Protein AF-0000000085089337 (afdb_homodimer)

Sequence (900 aa):
MNHPANLQSLSSTVGLKVTELSNLLKTAGLPEPSFAERSYDDFAHETTSSADNAIRQVRNDLIDAAKDIIRLAMGPIDQILSLAWSASDTANINIINTFSIAQKVPSGSSISAEDLSAATGLPLDELTRAVRYAITNGIFTENTPGLFAHSAASAALARNKHLRDICDFNTDFLAAIQIKLAEALKARASGASDAPHAAFNVAYRTEDDLFQHFHKDADLNAKYHGYLAGRVNTPLWSVDRLITAWDWSALGDATVVDCGGSSGHTCVALAPICPQTKFIVQDMSADAMELGRENVAFLSSSDSSSPYHDLTSRITFATHNFFTEQKTLADVYIFRHILHDWDDRNSVKIIKSLVPALEKKSAQNNGRHPRVLISEGIVPPSPEKRRGTVTEKMIRIEDSIMLAAHNARERNVQDFIAIFQTADSRFSFIGETSGAKEGAFQSLLEFKFAMNHPANLQSLSSTVGLKVTELSNLLKTAGLPEPSFAERSYDDFAHETTSSADNAIRQVRNDLIDAAKDIIRLAMGPIDQILSLAWSASDTANINIINTFSIAQKVPSGSSISAEDLSAATGLPLDELTRAVRYAITNGIFTENTPGLFAHSAASAALARNKHLRDICDFNTDFLAAIQIKLAEALKARASGASDAPHAAFNVAYRTEDDLFQHFHKDADLNAKYHGYLAGRVNTPLWSVDRLITAWDWSALGDATVVDCGGSSGHTCVALAPICPQTKFIVQDMSADAMELGRENVAFLSSSDSSSPYHDLTSRITFATHNFFTEQKTLADVYIFRHILHDWDDRNSVKIIKSLVPALEKKSAQNNGRHPRVLISEGIVPPSPEKRRGTVTEKMIRIEDSIMLAAHNARERNVQDFIAIFQTADSRFSFIGETSGAKEGAFQSLLEFKFA

Foldseek 3Di:
DPPPDDLVVLVVLLVVLVVVLVVLCVVVVHDDADFAQPGDDPCLVVDLDPSSLSNVVSVLSNVQSVVVNVDNVCDDVSVVVCVVCCLVVLLLLQVCLVLVLLQLADPPFWDFLVVSCVSSVPDSVVSVVSQVVVVVVSAWDCPDVRITHGTNVSSCCNVQQLVSLQSNCCSPQLSLLLVQQVVLVVQVVVVDPPRAQFSSCVSVVDNDAQVVVLVVPVVSVVSVVSNVVSQCSDDQNDLVCVQVLDQLCVQAQWEEEEEQCQLVPNVQVSCLSHVNYAYEYEHQDPVRVVNNLVVLVVLCPDDPPDSSHPSNVRYHYDYDDLLAADDDATQEYEYEPNLQLDALVSLLSSLLSDVVNQVVNVVVPPPRRHKYKYKAFAQDDDDPDDSPGPLNVVQVVVQSSSCSRRVGGHHHPVSVVVSNCSSDVQKDWDDKRDCVSSSYRIIMTMITGD/DPPPDDLVVLVVLLVVLVVVLVVLCVVVVHDDADFAQPGDPPCLPQDLDPSSLSNVVSVLSNVVSVVVNCDNVCDDVSVVVCVVCCLVVLLLLQVCLVLVLLQLADPPFWDFLVVSCVSSVPDSVVSVVSQVVVVVVSAWDCPDVRITHGTNVSSCCNVQQLVSLQSNCCSPQLSLLLVQQVVLVVQVVVVDPPRAQFSSCVSVVDNDAQVVVLVVPVVSVVSVVSNVVSQCSDDQNDLVLVQVLDQLCVQAQWEEEEEQCFLVPNVQVSCLSHVNYAYEYEHQDPVRVVNNLVVLVVLCPDDPPDSSHPSNVRYHYDYDDLLAADDDATQEYEYEPNLQLDALVSLLSSLLSDVVNQVVNVVVDPPRRHKYKYKAFAQDDDDPDDSPGPLNVVQVVVQSSSCSRRVGGHHHPVSVVVSNCSSDVQKDWDDKRDCVSSSYRIIMTMITGD

pLDDT: mean 89.42, std 11.46, range [25.92, 98.88]

Structure (mmCIF, N/CA/C/O backbone):
data_AF-0000000085089337-model_v1
#
loop_
_entity.id
_entity.type
_entity.pdbx_description
1 polymer 'O-methyltransferase, putative'
#
loop_
_atom_site.group_PDB
_atom_site.id
_atom_site.type_symbol
_atom_site.label_atom_id
_atom_site.label_alt_id
_atom_site.label_comp_id
_atom_site.label_asym_id
_atom_site.label_entity_id
_atom_site.label_seq_id
_atom_site.pdbx_PDB_ins_code
_atom_site.Cartn_x
_atom_site.Cartn_y
_atom_site.Cartn_z
_atom_site.occupancy
_atom_site.B_iso_or_equiv
_atom_site.auth_seq_id
_atom_site.auth_comp_id
_atom_site.auth_asym_id
_atom_site.auth_atom_id
_atom_site.pdbx_PDB_model_num
ATOM 1 N N . MET A 1 1 ? -16.594 -21.266 24.953 1 25.92 1 MET A N 1
ATOM 2 C CA . MET A 1 1 ? -17.047 -19.938 24.531 1 25.92 1 MET A CA 1
ATOM 3 C C . MET A 1 1 ? -15.938 -19.188 23.812 1 25.92 1 MET A C 1
ATOM 5 O O . MET A 1 1 ? -14.859 -18.969 24.391 1 25.92 1 MET A O 1
ATOM 9 N N . ASN A 1 2 ? -15.703 -19.312 22.562 1 38 2 ASN A N 1
ATOM 10 C CA . ASN A 1 2 ? -14.609 -18.75 21.781 1 38 2 ASN A CA 1
ATOM 11 C C . ASN A 1 2 ? -14.461 -17.25 22.016 1 38 2 ASN A C 1
ATOM 13 O O . ASN A 1 2 ? -15.32 -16.453 21.609 1 38 2 ASN A O 1
ATOM 17 N N . HIS A 1 3 ? -14.062 -16.875 23.203 1 49.03 3 HIS A N 1
ATOM 18 C CA . HIS A 1 3 ? -13.938 -15.469 23.578 1 49.03 3 HIS A CA 1
ATOM 19 C C . HIS A 1 3 ? -13.203 -14.672 22.5 1 49.03 3 HIS A C 1
ATOM 21 O O . HIS A 1 3 ? -12.227 -15.148 21.922 1 49.03 3 HIS A O 1
ATOM 27 N N . PRO A 1 4 ? -13.891 -13.617 22.078 1 65.56 4 PRO A N 1
ATOM 28 C CA . PRO A 1 4 ? -13.234 -12.773 21.078 1 65.56 4 PRO A CA 1
ATOM 29 C C . PRO A 1 4 ? -11.82 -12.375 21.484 1 65.56 4 PRO A C 1
ATOM 31 O O . PRO A 1 4 ? -11.547 -12.18 22.672 1 65.56 4 PRO A O 1
ATOM 34 N N . ALA A 1 5 ? -10.961 -12.562 20.672 1 80.19 5 ALA A N 1
ATOM 35 C CA . ALA A 1 5 ? -9.555 -12.234 20.891 1 80.19 5 ALA A CA 1
ATOM 36 C C . ALA A 1 5 ? -9.391 -10.82 21.438 1 80.19 5 ALA A C 1
ATOM 38 O O . ALA A 1 5 ? -10.102 -9.906 21.016 1 80.19 5 ALA A O 1
ATOM 39 N N . ASN A 1 6 ? -8.727 -10.719 22.656 1 90.69 6 ASN A N 1
ATOM 40 C CA . ASN A 1 6 ? -8.328 -9.43 23.203 1 90.69 6 ASN A CA 1
ATOM 41 C C . ASN A 1 6 ? -6.809 -9.32 23.344 1 90.69 6 ASN A C 1
ATOM 43 O O . ASN A 1 6 ? -6.086 -10.258 23 1 90.69 6 ASN A O 1
ATOM 47 N N . LEU A 1 7 ? -6.383 -8.211 23.812 1 94.69 7 LEU A N 1
ATOM 48 C CA . LEU A 1 7 ? -4.945 -7.961 23.844 1 94.69 7 LEU A CA 1
ATOM 49 C C . LEU A 1 7 ? -4.238 -8.977 24.734 1 94.69 7 LEU A C 1
ATOM 51 O O . LEU A 1 7 ? -3.168 -9.477 24.391 1 94.69 7 LEU A O 1
ATOM 55 N N . GLN A 1 8 ? -4.82 -9.305 25.891 1 95.19 8 GLN A N 1
ATOM 56 C CA . GLN A 1 8 ? -4.184 -10.227 26.828 1 95.19 8 GLN A CA 1
ATOM 57 C C . GLN A 1 8 ? -4.082 -11.633 26.234 1 95.19 8 GLN A C 1
ATOM 59 O O . GLN A 1 8 ? -3.043 -12.281 26.344 1 95.19 8 GLN A O 1
ATOM 64 N N . SER A 1 9 ? -5.18 -12.086 25.703 1 95.88 9 SER A N 1
ATOM 65 C CA . SER A 1 9 ? -5.16 -13.422 25.109 1 95.88 9 SER A CA 1
ATOM 66 C C . SER A 1 9 ? -4.215 -13.484 23.922 1 95.88 9 SER A C 1
ATOM 68 O O . SER A 1 9 ? -3.547 -14.5 23.703 1 95.88 9 SER A O 1
ATOM 70 N N . LEU A 1 10 ? -4.16 -12.461 23.109 1 96.25 10 LEU A N 1
ATOM 71 C CA . LEU A 1 10 ? -3.258 -12.414 21.953 1 96.25 10 LEU A CA 1
ATOM 72 C C . LEU A 1 10 ? -1.803 -12.375 22.406 1 96.25 10 LEU A C 1
ATOM 74 O O . LEU A 1 10 ? -0.939 -13 21.797 1 96.25 10 LEU A O 1
ATOM 78 N N . SER A 1 11 ? -1.559 -11.617 23.484 1 97.44 11 SER A N 1
ATOM 79 C CA . SER A 1 11 ? -0.221 -11.594 24.062 1 97.44 11 SER A CA 1
ATOM 80 C C . SER A 1 11 ? 0.209 -12.984 24.516 1 97.44 11 SER A C 1
ATOM 82 O O . SER A 1 11 ? 1.352 -13.391 24.281 1 97.44 11 SER A O 1
ATOM 84 N N . SER A 1 12 ? -0.692 -13.695 25.109 1 97.12 12 SER A N 1
ATOM 85 C CA . SER A 1 12 ? -0.418 -15.062 25.531 1 97.12 12 SER A CA 1
ATOM 86 C C . SER A 1 12 ? -0.123 -15.961 24.328 1 97.12 12 SER A C 1
ATOM 88 O O . SER A 1 12 ? 0.781 -16.797 24.391 1 97.12 12 SER A O 1
ATOM 90 N N . THR A 1 13 ? -0.911 -15.805 23.297 1 96.25 13 THR A N 1
ATOM 91 C CA . THR A 1 13 ? -0.693 -16.578 22.078 1 96.25 13 THR A CA 1
ATOM 92 C C . THR A 1 13 ? 0.688 -16.281 21.5 1 96.25 13 THR A C 1
ATOM 94 O O . THR A 1 13 ? 1.396 -17.203 21.078 1 96.25 13 THR A O 1
ATOM 97 N N . VAL A 1 14 ? 1.105 -15.055 21.453 1 97.62 14 VAL A N 1
ATOM 98 C CA . VAL A 1 14 ? 2.42 -14.672 20.953 1 97.62 14 VAL A CA 1
ATOM 99 C C . VAL A 1 14 ? 3.51 -15.359 21.766 1 97.62 14 VAL A C 1
ATOM 101 O O . VAL A 1 14 ? 4.441 -15.938 21.203 1 97.62 14 VAL A O 1
ATOM 104 N N . GLY A 1 15 ? 3.363 -15.32 23.109 1 97.56 15 GLY A N 1
ATOM 105 C CA . GLY A 1 15 ? 4.34 -15.984 23.953 1 97.56 15 GLY A CA 1
ATOM 106 C C . GLY A 1 15 ? 4.449 -17.469 23.688 1 97.56 15 GLY A C 1
ATOM 107 O O . GLY A 1 15 ? 5.555 -18.016 23.578 1 97.56 15 GLY A O 1
ATOM 108 N N . LEU A 1 16 ? 3.32 -18.047 23.547 1 97.62 16 LEU A N 1
ATOM 109 C CA . LEU A 1 16 ? 3.268 -19.5 23.312 1 97.62 16 LEU A CA 1
ATOM 110 C C . LEU A 1 16 ? 3.877 -19.844 21.969 1 97.62 16 LEU A C 1
ATOM 112 O O . LEU A 1 16 ? 4.652 -20.797 21.859 1 97.62 16 LEU A O 1
ATOM 116 N N . LYS A 1 17 ? 3.518 -19.109 20.922 1 96.5 17 LYS A N 1
ATOM 117 C CA . LYS A 1 17 ? 3.961 -19.422 19.578 1 96.5 17 LYS A CA 1
ATOM 118 C C . LYS A 1 17 ? 5.449 -19.125 19.391 1 96.5 17 LYS A C 1
ATOM 120 O O . LYS A 1 17 ? 6.141 -19.812 18.656 1 96.5 17 LYS A O 1
ATOM 125 N N . VAL A 1 18 ? 5.949 -18.125 20.062 1 97.31 18 VAL A N 1
ATOM 126 C CA . VAL A 1 18 ? 7.379 -17.844 20.016 1 97.31 18 VAL A CA 1
ATOM 127 C C . VAL A 1 18 ? 8.164 -19 20.625 1 97.31 18 VAL A C 1
ATOM 129 O O . VAL A 1 18 ? 9.172 -19.438 20.062 1 97.31 18 VAL A O 1
ATOM 132 N N . THR A 1 19 ? 7.68 -19.484 21.75 1 97.12 19 THR A N 1
ATOM 133 C CA . THR A 1 19 ? 8.328 -20.625 22.391 1 97.12 19 THR A CA 1
ATOM 134 C C . THR A 1 19 ? 8.266 -21.859 21.516 1 97.12 19 THR A C 1
ATOM 136 O O . THR A 1 19 ? 9.266 -22.562 21.359 1 97.12 19 THR A O 1
ATOM 139 N N . GLU A 1 20 ? 7.152 -22.094 20.984 1 96.81 20 GLU A N 1
ATOM 140 C CA . GLU A 1 20 ? 6.973 -23.234 20.094 1 96.81 20 GLU A CA 1
ATOM 141 C C . GLU A 1 20 ? 7.883 -23.141 18.875 1 96.81 20 GLU A C 1
ATOM 143 O O . GLU A 1 20 ? 8.5 -24.125 18.469 1 96.81 20 GLU A O 1
ATOM 148 N N . LEU A 1 21 ? 7.941 -21.984 18.297 1 94 21 LEU A N 1
ATOM 149 C CA . LEU A 1 21 ? 8.789 -21.781 17.125 1 94 21 LEU A CA 1
ATOM 150 C C . LEU A 1 21 ? 10.258 -22.016 17.469 1 94 21 LEU A C 1
ATOM 152 O O . LEU A 1 21 ? 10.969 -22.688 16.719 1 94 21 LEU A O 1
ATOM 156 N N . SER A 1 22 ? 10.656 -21.484 18.562 1 93.44 22 SER A N 1
ATOM 157 C CA . SER A 1 22 ? 12.039 -21.672 19 1 93.44 22 SER A CA 1
ATOM 158 C C . SER A 1 22 ? 12.383 -23.141 19.172 1 93.44 22 SER A C 1
ATOM 160 O O . SER A 1 22 ? 13.461 -23.578 18.766 1 93.44 22 SER A O 1
ATOM 162 N N . ASN A 1 23 ? 11.492 -23.844 19.734 1 95.06 23 ASN A N 1
ATOM 163 C CA . ASN A 1 23 ? 11.703 -25.266 19.938 1 95.06 23 ASN A CA 1
ATOM 164 C C . ASN A 1 23 ? 11.773 -26.031 18.609 1 95.06 23 ASN A C 1
ATOM 166 O O . ASN A 1 23 ? 12.609 -26.922 18.453 1 95.06 23 ASN A O 1
ATOM 170 N N . LEU A 1 24 ? 10.883 -25.703 17.719 1 91.81 24 LEU A N 1
ATOM 171 C CA . LEU A 1 24 ? 10.875 -26.344 16.406 1 91.81 24 LEU A CA 1
ATOM 172 C C . LEU A 1 24 ? 12.156 -26.062 15.641 1 91.81 24 LEU A C 1
ATOM 174 O O . LEU A 1 24 ? 12.719 -26.938 15 1 91.81 24 LEU A O 1
ATOM 178 N N . LEU A 1 25 ? 12.617 -24.859 15.703 1 90.12 25 LEU A N 1
ATOM 179 C CA . LEU A 1 25 ? 13.844 -24.469 15.016 1 90.12 25 LEU A CA 1
ATOM 180 C C . LEU A 1 25 ? 15.047 -25.203 15.602 1 90.12 25 LEU A C 1
ATOM 182 O O . LEU A 1 25 ? 15.898 -25.703 14.867 1 90.12 25 LEU A O 1
ATOM 186 N N . LYS A 1 26 ? 15.07 -25.297 16.906 1 91.31 26 LYS A N 1
ATOM 187 C CA . LYS A 1 26 ? 16.141 -26.016 17.578 1 91.31 26 LYS A CA 1
ATOM 188 C C . LYS A 1 26 ? 16.156 -27.484 17.188 1 91.31 26 LYS A C 1
ATOM 190 O O . LYS A 1 26 ? 17.219 -28.047 16.891 1 91.31 26 LYS A O 1
ATOM 195 N N . THR A 1 27 ? 15.023 -28.016 17.125 1 91.5 27 THR A N 1
ATOM 196 C CA . THR A 1 27 ? 14.891 -29.438 16.766 1 91.5 27 THR A CA 1
ATOM 197 C C . THR A 1 27 ? 15.328 -29.656 15.32 1 91.5 27 THR A C 1
ATOM 199 O O . THR A 1 27 ? 15.922 -30.688 15.008 1 91.5 27 THR A O 1
ATOM 202 N N . ALA A 1 28 ? 15.055 -28.703 14.492 1 86.19 28 ALA A N 1
ATOM 203 C CA . ALA A 1 28 ? 15.391 -28.828 13.078 1 86.19 28 ALA A CA 1
ATOM 204 C C . ALA A 1 28 ? 16.828 -28.391 12.805 1 86.19 28 ALA A C 1
ATOM 206 O O . ALA A 1 28 ? 17.312 -28.5 11.68 1 86.19 28 ALA A O 1
ATOM 207 N N . GLY A 1 29 ? 17.5 -27.891 13.812 1 85.94 29 GLY A N 1
ATOM 208 C CA . GLY A 1 29 ? 18.859 -27.391 13.641 1 85.94 29 GLY A CA 1
ATOM 209 C C . GLY A 1 29 ? 18.938 -26.094 12.852 1 85.94 29 GLY A C 1
ATOM 210 O O . GLY A 1 29 ? 19.906 -25.859 12.148 1 85.94 29 GLY A O 1
ATOM 211 N N . LEU A 1 30 ? 17.875 -25.344 12.883 1 85.81 30 LEU A N 1
ATOM 212 C CA . LEU A 1 30 ? 17.812 -24.078 12.164 1 85.81 30 LEU A CA 1
ATOM 213 C C . LEU A 1 30 ? 18.062 -22.906 13.109 1 85.81 30 LEU A C 1
ATOM 215 O O . LEU A 1 30 ? 17.688 -22.953 14.281 1 85.81 30 LEU A O 1
ATOM 219 N N . PRO A 1 31 ? 18.703 -21.875 12.625 1 87.25 31 PRO A N 1
ATOM 220 C CA . PRO A 1 31 ? 18.938 -20.703 13.477 1 87.25 31 PRO A CA 1
ATOM 221 C C . PRO A 1 31 ? 17.656 -19.906 13.742 1 87.25 31 PRO A C 1
ATOM 223 O O . PRO A 1 31 ? 16.719 -19.953 12.945 1 87.25 31 PRO A O 1
ATOM 226 N N . GLU A 1 32 ? 17.703 -19.141 14.766 1 88.56 32 GLU A N 1
ATOM 227 C CA . GLU A 1 32 ? 16.625 -18.188 15.031 1 88.56 32 GLU A CA 1
ATOM 228 C C . GLU A 1 32 ? 16.656 -17.031 14.039 1 88.56 32 GLU A C 1
ATOM 230 O O . GLU A 1 32 ? 17.734 -16.594 13.625 1 88.56 32 GLU A O 1
ATOM 235 N N . PRO A 1 33 ? 15.508 -16.578 13.711 1 89.88 33 PRO A N 1
ATOM 236 C CA . PRO A 1 33 ? 15.484 -15.414 12.82 1 89.88 33 PRO A CA 1
ATOM 237 C C . PRO A 1 33 ? 16.109 -14.172 13.453 1 89.88 33 PRO A C 1
ATOM 239 O O . PRO A 1 33 ? 16.016 -13.977 14.672 1 89.88 33 PRO A O 1
ATOM 242 N N . SER A 1 34 ? 16.75 -13.344 12.625 1 90.06 34 SER A N 1
ATOM 243 C CA . SER A 1 34 ? 17.391 -12.117 13.078 1 90.06 34 SER A CA 1
ATOM 244 C C . SER A 1 34 ? 17.297 -11.016 12.031 1 90.06 34 SER A C 1
ATOM 246 O O . SER A 1 34 ? 17.047 -11.297 10.852 1 90.06 34 SER A O 1
ATOM 248 N N . PHE A 1 35 ? 17.531 -9.766 12.477 1 89.44 35 PHE A N 1
ATOM 249 C CA . PHE A 1 35 ? 17.5 -8.625 11.578 1 89.44 35 PHE A CA 1
ATOM 250 C C . PHE A 1 35 ? 18.844 -8.422 10.906 1 89.44 35 PHE A C 1
ATOM 252 O O . PHE A 1 35 ? 18.984 -7.598 10 1 89.44 35 PHE A O 1
ATOM 259 N N . ALA A 1 36 ? 19.766 -9.203 11.352 1 88.44 36 ALA A N 1
ATOM 260 C CA . ALA A 1 36 ? 21.125 -9.039 10.836 1 88.44 36 ALA A CA 1
ATOM 261 C C . ALA A 1 36 ? 21.203 -9.477 9.375 1 88.44 36 ALA A C 1
ATOM 263 O O . ALA A 1 36 ? 20.453 -10.336 8.93 1 88.44 36 ALA A O 1
ATOM 264 N N . GLU A 1 37 ? 22.156 -8.906 8.695 1 88.19 37 GLU A N 1
ATOM 265 C CA . GLU A 1 37 ? 22.375 -9.148 7.27 1 88.19 37 GLU A CA 1
ATOM 266 C C . GLU A 1 37 ? 22.469 -10.641 6.969 1 88.19 37 GLU A C 1
ATOM 268 O O . GLU A 1 37 ? 21.938 -11.109 5.953 1 88.19 37 GLU A O 1
ATOM 273 N N . ARG A 1 38 ? 23.172 -11.43 7.75 1 77.38 38 ARG A N 1
ATOM 274 C CA . ARG A 1 38 ? 23.453 -12.836 7.469 1 77.38 38 ARG A CA 1
ATOM 275 C C . ARG A 1 38 ? 22.359 -13.727 8.047 1 77.38 38 ARG A C 1
ATOM 277 O O . ARG A 1 38 ? 22.562 -14.922 8.242 1 77.38 38 ARG A O 1
ATOM 284 N N . SER A 1 39 ? 21.25 -13.164 8.266 1 72.31 39 SER A N 1
ATOM 285 C CA . SER A 1 39 ? 20.172 -13.977 8.789 1 72.31 39 SER A CA 1
ATOM 286 C C . SER A 1 39 ? 19.719 -15.023 7.773 1 72.31 39 SER A C 1
ATOM 288 O O . SER A 1 39 ? 19.969 -14.875 6.578 1 72.31 39 SER A O 1
ATOM 290 N N . TYR A 1 40 ? 19.312 -16.031 8.375 1 63.44 40 TYR A N 1
ATOM 291 C CA . TYR A 1 40 ? 18.812 -17.141 7.559 1 63.44 40 TYR A CA 1
ATOM 292 C C . TYR A 1 40 ? 17.719 -16.656 6.613 1 63.44 40 TYR A C 1
ATOM 294 O O . TYR A 1 40 ? 16.812 -15.906 7.016 1 63.44 40 TYR A O 1
ATOM 302 N N . ASP A 1 41 ? 18.109 -16.812 5.305 1 60.84 41 ASP A N 1
ATOM 303 C CA . ASP A 1 41 ? 17.125 -16.5 4.277 1 60.84 41 ASP A CA 1
ATOM 304 C C . ASP A 1 41 ? 15.891 -17.375 4.41 1 60.84 41 ASP A C 1
ATOM 306 O O . ASP A 1 41 ? 15.992 -18.547 4.75 1 60.84 41 ASP A O 1
ATOM 310 N N . ASP A 1 42 ? 14.922 -16.812 4.73 1 57.25 42 ASP A N 1
ATOM 311 C CA . ASP A 1 42 ? 13.656 -17.484 5.02 1 57.25 42 ASP A CA 1
ATOM 312 C C . ASP A 1 42 ? 13.617 -18.875 4.383 1 57.25 42 ASP A C 1
ATOM 314 O O . ASP A 1 42 ? 14.602 -19.312 3.787 1 57.25 42 ASP A O 1
ATOM 318 N N . PHE A 1 43 ? 12.422 -19.438 4.305 1 52.97 43 PHE A N 1
ATOM 319 C CA . PHE A 1 43 ? 11.906 -20.75 3.973 1 52.97 43 PHE A CA 1
ATOM 320 C C . PHE A 1 43 ? 12.352 -21.172 2.578 1 52.97 43 PHE A C 1
ATOM 322 O O . PHE A 1 43 ? 11.672 -21.953 1.912 1 52.97 43 PHE A O 1
ATOM 329 N N . ALA A 1 44 ? 13.445 -20.453 2.189 1 48.84 44 ALA A N 1
ATOM 330 C CA . ALA A 1 44 ? 13.977 -20.812 0.876 1 48.84 44 ALA A CA 1
ATOM 331 C C . ALA A 1 44 ? 14.117 -22.328 0.744 1 48.84 44 ALA A C 1
ATOM 333 O O . ALA A 1 44 ? 14.047 -22.875 -0.362 1 48.84 44 ALA A O 1
ATOM 334 N N . HIS A 1 45 ? 14.406 -22.906 1.97 1 48.78 45 HIS A N 1
ATOM 335 C CA . HIS A 1 45 ? 14.641 -24.328 1.759 1 48.78 45 HIS A CA 1
ATOM 336 C C . HIS A 1 45 ? 13.523 -25.156 2.375 1 48.78 45 HIS A C 1
ATOM 338 O O . HIS A 1 45 ? 13.742 -26.312 2.766 1 48.78 45 HIS A O 1
ATOM 344 N N . GLU A 1 46 ? 12.375 -24.391 2.518 1 50.44 46 GLU A N 1
ATOM 345 C CA . GLU A 1 46 ? 11.367 -25.234 3.146 1 50.44 46 GLU A CA 1
ATOM 346 C C . GLU A 1 46 ? 11.07 -26.469 2.295 1 50.44 46 GLU A C 1
ATOM 348 O O . GLU A 1 46 ? 10.797 -26.359 1.099 1 50.44 46 GLU A O 1
ATOM 353 N N . THR A 1 47 ? 11.719 -27.484 2.74 1 51.81 47 THR A N 1
ATOM 354 C CA . THR A 1 47 ? 11.406 -28.812 2.23 1 51.81 47 THR A CA 1
ATOM 355 C C . THR A 1 47 ? 10.008 -29.234 2.658 1 51.81 47 THR A C 1
ATOM 357 O O . THR A 1 47 ? 9.375 -28.562 3.477 1 51.81 47 THR A O 1
ATOM 360 N N . THR A 1 48 ? 9.25 -30 1.936 1 55.91 48 THR A N 1
ATOM 361 C CA . THR A 1 48 ? 7.945 -30.594 2.197 1 55.91 48 THR A CA 1
ATOM 362 C C . THR A 1 48 ? 7.996 -31.5 3.432 1 55.91 48 THR A C 1
ATOM 364 O O . THR A 1 48 ? 7.074 -32.281 3.676 1 55.91 48 THR A O 1
ATOM 367 N N . SER A 1 49 ? 8.984 -31.234 4.203 1 61 49 SER A N 1
ATOM 368 C CA . SER A 1 49 ? 9.031 -32.125 5.367 1 61 49 SER A CA 1
ATOM 369 C C . SER A 1 49 ? 8.016 -31.688 6.426 1 61 49 SER A C 1
ATOM 371 O O . SER A 1 49 ? 7.562 -30.531 6.43 1 61 49 SER A O 1
ATOM 373 N N . SER A 1 50 ? 7.504 -32.656 7.074 1 63.28 50 SER A N 1
ATOM 374 C CA . SER A 1 50 ? 6.566 -32.438 8.172 1 63.28 50 SER A CA 1
ATOM 375 C C . SER A 1 50 ? 7.078 -31.359 9.125 1 63.28 50 SER A C 1
ATOM 377 O O . SER A 1 50 ? 6.297 -30.562 9.633 1 63.28 50 SER A O 1
ATOM 379 N N . ALA A 1 51 ? 8.32 -31.391 9.359 1 68 51 ALA A N 1
ATOM 380 C CA . ALA A 1 51 ? 8.922 -30.406 10.242 1 68 51 ALA A CA 1
ATOM 381 C C . ALA A 1 51 ? 8.781 -29 9.672 1 68 51 ALA A C 1
ATOM 383 O O . ALA A 1 51 ? 8.469 -28.047 10.406 1 68 51 ALA A O 1
ATOM 384 N N . ASP A 1 52 ? 8.789 -28.969 8.391 1 75.38 52 ASP A N 1
ATOM 385 C CA . ASP A 1 52 ? 8.672 -27.672 7.727 1 75.38 52 ASP A CA 1
ATOM 386 C C . ASP A 1 52 ? 7.238 -27.156 7.797 1 75.38 52 ASP A C 1
ATOM 388 O O . ASP A 1 52 ? 7.02 -25.953 7.973 1 75.38 52 ASP A O 1
ATOM 392 N N . ASN A 1 53 ? 6.391 -28.094 7.832 1 76.94 53 ASN A N 1
ATOM 393 C CA . ASN A 1 53 ? 4.984 -27.719 7.914 1 76.94 53 ASN A CA 1
ATOM 394 C C . ASN A 1 53 ? 4.633 -27.156 9.289 1 76.94 53 ASN A C 1
ATOM 396 O O . ASN A 1 53 ? 3.881 -26.188 9.398 1 76.94 53 ASN A O 1
ATOM 400 N N . ALA A 1 54 ? 5.164 -27.828 10.25 1 82.75 54 ALA A N 1
ATOM 401 C CA . ALA A 1 54 ? 4.898 -27.391 11.617 1 82.75 54 ALA A CA 1
ATOM 402 C C . ALA A 1 54 ? 5.473 -26 11.859 1 82.75 54 ALA A C 1
ATOM 404 O O . ALA A 1 54 ? 4.832 -25.156 12.492 1 82.75 54 ALA A O 1
ATOM 405 N N . ILE A 1 55 ? 6.637 -25.781 11.367 1 85 55 ILE A N 1
ATOM 406 C CA . ILE A 1 55 ? 7.289 -24.484 11.523 1 85 55 ILE A CA 1
ATOM 407 C C . ILE A 1 55 ? 6.477 -23.406 10.812 1 85 55 ILE A C 1
ATOM 409 O O . ILE A 1 55 ? 6.234 -22.328 11.367 1 85 55 ILE A O 1
ATOM 413 N N . ARG A 1 56 ? 6.023 -23.703 9.664 1 82.25 56 ARG A N 1
ATOM 414 C CA . ARG A 1 56 ? 5.234 -22.75 8.891 1 82.25 56 ARG A CA 1
ATOM 415 C C . ARG A 1 56 ? 3.934 -22.406 9.617 1 82.25 56 ARG A C 1
ATOM 417 O O . ARG A 1 56 ? 3.521 -21.234 9.641 1 82.25 56 ARG A O 1
ATOM 424 N N . GLN A 1 57 ? 3.35 -23.406 10.125 1 82.88 57 GLN A N 1
ATOM 425 C CA . GLN A 1 57 ? 2.08 -23.188 10.812 1 82.88 57 GLN A CA 1
ATOM 426 C C . GLN A 1 57 ? 2.258 -22.297 12.031 1 82.88 57 GLN A C 1
ATOM 428 O O . GLN A 1 57 ? 1.452 -21.391 12.273 1 82.88 57 GLN A O 1
ATOM 433 N N . VAL A 1 58 ? 3.246 -22.594 12.773 1 88.75 58 VAL A N 1
ATOM 434 C CA . VAL A 1 58 ? 3.482 -21.828 13.984 1 88.75 58 VAL A CA 1
ATOM 435 C C . VAL A 1 58 ? 3.836 -20.375 13.617 1 88.75 58 VAL A C 1
ATOM 437 O O . VAL A 1 58 ? 3.408 -19.438 14.289 1 88.75 58 VAL A O 1
ATOM 440 N N . ARG A 1 59 ? 4.574 -20.203 12.562 1 87.88 59 ARG A N 1
ATOM 441 C CA . ARG A 1 59 ? 4.91 -18.859 12.078 1 87.88 59 ARG A CA 1
ATOM 442 C C . ARG A 1 59 ? 3.654 -18.094 11.68 1 87.88 59 ARG A C 1
ATOM 444 O O . ARG A 1 59 ? 3.5 -16.922 12.016 1 87.88 59 ARG A O 1
ATOM 451 N N . ASN A 1 60 ? 2.807 -18.766 10.969 1 85.69 60 ASN A N 1
ATOM 452 C CA . ASN A 1 60 ? 1.567 -18.141 10.531 1 85.69 60 ASN A CA 1
ATOM 453 C C . ASN A 1 60 ? 0.699 -17.734 11.719 1 85.69 60 ASN A C 1
ATOM 455 O O . ASN A 1 60 ? 0.115 -16.641 11.727 1 85.69 60 ASN A O 1
ATOM 459 N N . ASP A 1 61 ? 0.626 -18.609 12.688 1 88.06 61 ASP A N 1
ATOM 460 C CA . ASP A 1 61 ? -0.154 -18.297 13.883 1 88.06 61 ASP A CA 1
ATOM 461 C C . ASP A 1 61 ? 0.417 -17.094 14.625 1 88.06 61 ASP A C 1
ATOM 463 O O . ASP A 1 61 ? -0.334 -16.266 15.141 1 88.06 61 ASP A O 1
ATOM 467 N N . LEU A 1 62 ? 1.723 -17.094 14.695 1 92.69 62 LEU A N 1
ATOM 468 C CA . LEU A 1 62 ? 2.416 -16 15.352 1 92.69 62 LEU A CA 1
ATOM 469 C C . LEU A 1 62 ? 2.158 -14.68 14.633 1 92.69 62 LEU A C 1
ATOM 471 O O . LEU A 1 62 ? 1.851 -13.672 15.266 1 92.69 62 LEU A O 1
ATOM 475 N N . ILE A 1 63 ? 2.236 -14.695 13.32 1 91.81 63 ILE A N 1
ATOM 476 C CA . ILE A 1 63 ? 2.014 -13.516 12.492 1 91.81 63 ILE A CA 1
ATOM 477 C C . ILE A 1 63 ? 0.576 -13.031 12.664 1 91.81 63 ILE A C 1
ATOM 479 O O . ILE A 1 63 ? 0.336 -11.836 12.859 1 91.81 63 ILE A O 1
ATOM 483 N N . ASP A 1 64 ? -0.382 -13.914 12.656 1 90.06 64 ASP A N 1
ATOM 484 C CA . ASP A 1 64 ? -1.79 -13.547 12.789 1 90.06 64 ASP A CA 1
ATOM 485 C C . ASP A 1 64 ? -2.062 -12.883 14.133 1 90.06 64 ASP A C 1
ATOM 487 O O . ASP A 1 64 ? -2.771 -11.875 14.203 1 90.06 64 ASP A O 1
ATOM 491 N N . ALA A 1 65 ? -1.495 -13.477 15.133 1 92.94 65 ALA A N 1
ATOM 492 C CA . ALA A 1 65 ? -1.694 -12.906 16.469 1 92.94 65 ALA A CA 1
ATOM 493 C C . ALA A 1 65 ? -1.074 -11.516 16.578 1 92.94 65 ALA A C 1
ATOM 495 O O . ALA A 1 65 ? -1.671 -10.609 17.156 1 92.94 65 ALA A O 1
ATOM 496 N N . ALA A 1 66 ? 0.131 -11.359 16.047 1 94.19 66 ALA A N 1
ATOM 497 C CA . ALA A 1 66 ? 0.819 -10.07 16.109 1 94.19 66 ALA A CA 1
ATOM 498 C C . ALA A 1 66 ? 0.074 -9.016 15.289 1 94.19 66 ALA A C 1
ATOM 500 O O . ALA A 1 66 ? -0.014 -7.855 15.688 1 94.19 66 ALA A O 1
ATOM 501 N N . LYS A 1 67 ? -0.45 -9.383 14.141 1 92.56 67 LYS A N 1
ATOM 502 C CA . LYS A 1 67 ? -1.245 -8.461 13.336 1 92.56 67 LYS A CA 1
ATOM 503 C C . LYS A 1 67 ? -2.488 -8 14.094 1 92.56 67 LYS A C 1
ATOM 505 O O . LYS A 1 67 ? -2.867 -6.828 14.023 1 92.56 67 LYS A O 1
ATOM 510 N N . ASP A 1 68 ? -3.098 -8.93 14.766 1 92.69 68 ASP A N 1
ATOM 511 C CA . ASP A 1 68 ? -4.289 -8.578 15.539 1 92.69 68 ASP A CA 1
ATOM 512 C C . ASP A 1 68 ? -3.939 -7.641 16.688 1 92.69 68 ASP A C 1
ATOM 514 O O . ASP A 1 68 ? -4.723 -6.75 17.031 1 92.69 68 ASP A O 1
ATOM 518 N N . ILE A 1 69 ? -2.801 -7.863 17.281 1 94.75 69 ILE A N 1
ATOM 519 C CA . ILE A 1 69 ? -2.346 -6.961 18.344 1 94.75 69 ILE A CA 1
ATOM 520 C C . ILE A 1 69 ? -2.18 -5.551 17.766 1 94.75 69 ILE A C 1
ATOM 522 O O . ILE A 1 69 ? -2.613 -4.574 18.375 1 94.75 69 ILE A O 1
ATOM 526 N N . ILE A 1 70 ? -1.592 -5.434 16.625 1 92.81 70 ILE A N 1
ATOM 527 C CA . ILE A 1 70 ? -1.375 -4.137 16 1 92.81 70 ILE A CA 1
ATOM 528 C C . ILE A 1 70 ? -2.719 -3.457 15.734 1 92.81 70 ILE A C 1
ATOM 530 O O . ILE A 1 70 ? -2.895 -2.275 16.031 1 92.81 70 ILE A O 1
ATOM 534 N N . ARG A 1 71 ? -3.67 -4.18 15.227 1 92.12 71 ARG A N 1
ATOM 535 C CA . ARG A 1 71 ? -4.977 -3.615 14.898 1 92.12 71 ARG A CA 1
ATOM 536 C C . ARG A 1 71 ? -5.676 -3.1 16.156 1 92.12 71 ARG A C 1
ATOM 538 O O . ARG A 1 71 ? -6.258 -2.014 16.141 1 92.12 71 ARG A O 1
ATOM 545 N N . LEU A 1 72 ? -5.598 -3.893 17.203 1 92.25 72 LEU A N 1
ATOM 546 C CA . LEU A 1 72 ? -6.238 -3.48 18.453 1 92.25 72 LEU A CA 1
ATOM 547 C C . LEU A 1 72 ? -5.535 -2.268 19.047 1 92.25 72 LEU A C 1
ATOM 549 O O . LEU A 1 72 ? -6.188 -1.35 19.547 1 92.25 72 LEU A O 1
ATOM 553 N N . ALA A 1 73 ? -4.238 -2.293 18.953 1 90.56 73 ALA A N 1
ATOM 554 C CA . ALA A 1 73 ? -3.459 -1.203 19.531 1 90.56 73 ALA A CA 1
ATOM 555 C C . ALA A 1 73 ? -3.629 0.083 18.734 1 90.56 73 ALA A C 1
ATOM 557 O O . ALA A 1 73 ? -3.627 1.18 19.297 1 90.56 73 ALA A O 1
ATOM 558 N N . MET A 1 74 ? -3.76 -0.007 17.469 1 87.62 74 MET A N 1
ATOM 559 C CA . MET A 1 74 ? -3.875 1.146 16.594 1 87.62 74 MET A CA 1
ATOM 560 C C . MET A 1 74 ? -5.266 1.764 16.672 1 87.62 74 MET A C 1
ATOM 562 O O . MET A 1 74 ? -5.414 2.986 16.609 1 87.62 74 MET A O 1
ATOM 566 N N . GLY A 1 75 ? -6.246 0.905 16.781 1 88.12 75 GLY A N 1
ATOM 567 C CA . GLY A 1 75 ? -7.629 1.349 16.688 1 88.12 75 GLY A CA 1
ATOM 568 C C . GLY A 1 75 ? -8.148 1.385 15.258 1 88.12 75 GLY A C 1
ATOM 569 O O . GLY A 1 75 ? -7.375 1.334 14.305 1 88.12 75 GLY A O 1
ATOM 570 N N . PRO A 1 76 ? -9.445 1.481 15.133 1 91.31 76 PRO A N 1
ATOM 571 C CA . PRO A 1 76 ? -10.109 1.309 13.836 1 91.31 76 PRO A CA 1
ATOM 572 C C . PRO A 1 76 ? -9.727 2.395 12.836 1 91.31 76 PRO A C 1
ATOM 574 O O . PRO A 1 76 ? -9.523 2.104 11.656 1 91.31 76 PRO A O 1
ATOM 577 N N . ILE A 1 77 ? -9.578 3.65 13.25 1 89.19 77 ILE A N 1
ATOM 578 C CA . ILE A 1 77 ? -9.328 4.762 12.344 1 89.19 77 ILE A CA 1
ATOM 579 C C . ILE A 1 77 ? -7.914 4.652 11.773 1 89.19 77 ILE A C 1
ATOM 581 O O . ILE A 1 77 ? -7.723 4.668 10.555 1 89.19 77 ILE A O 1
ATOM 585 N N . ASP A 1 78 ? -6.898 4.465 12.656 1 88 78 ASP A N 1
ATOM 586 C CA . ASP A 1 78 ? -5.512 4.352 12.203 1 88 78 ASP A CA 1
ATOM 587 C C . ASP A 1 78 ? -5.309 3.092 11.367 1 88 78 ASP A C 1
ATOM 589 O O . ASP A 1 78 ? -4.484 3.076 10.453 1 88 78 ASP A O 1
ATOM 593 N N . GLN A 1 79 ? -6.098 2.061 11.695 1 91.75 79 GLN A N 1
ATOM 594 C CA . GLN A 1 79 ? -6.039 0.853 10.883 1 91.75 79 GLN A CA 1
ATOM 595 C C . GLN A 1 79 ? -6.438 1.143 9.438 1 91.75 79 GLN A C 1
ATOM 597 O O . GLN A 1 79 ? -5.738 0.749 8.508 1 91.75 79 GLN A O 1
ATOM 602 N N . ILE A 1 80 ? -7.578 1.847 9.234 1 94 80 ILE A N 1
ATOM 603 C CA . ILE A 1 80 ? -8.07 2.182 7.906 1 94 80 ILE A CA 1
ATOM 604 C C . ILE A 1 80 ? -7.059 3.08 7.195 1 94 80 ILE A C 1
ATOM 606 O O . ILE A 1 80 ? -6.73 2.855 6.027 1 94 80 ILE A O 1
ATOM 610 N N . LEU A 1 81 ? -6.527 4.02 7.91 1 91.88 81 LEU A N 1
ATOM 611 C CA . LEU A 1 81 ? -5.586 4.965 7.316 1 91.88 81 LEU A CA 1
ATOM 612 C C . LEU A 1 81 ? -4.301 4.258 6.902 1 91.88 81 LEU A C 1
ATOM 614 O O . LEU A 1 81 ? -3.744 4.543 5.836 1 91.88 81 LEU A O 1
ATOM 618 N N . SER A 1 82 ? -3.83 3.338 7.738 1 92.75 82 SER A N 1
ATOM 619 C CA . SER A 1 82 ? -2.609 2.602 7.43 1 92.75 82 SER A CA 1
ATOM 620 C C . SER A 1 82 ? -2.758 1.802 6.137 1 92.75 82 SER A C 1
ATOM 622 O O . SER A 1 82 ? -1.813 1.701 5.352 1 92.75 82 SER A O 1
ATOM 624 N N . LEU A 1 83 ? -3.945 1.25 5.898 1 95.62 83 LEU A N 1
ATOM 625 C CA . LEU A 1 83 ? -4.211 0.506 4.672 1 95.62 83 LEU A CA 1
ATOM 626 C C . LEU A 1 83 ? -4.352 1.451 3.482 1 95.62 83 LEU A C 1
ATOM 628 O O . LEU A 1 83 ? -3.861 1.161 2.391 1 95.62 83 LEU A O 1
ATOM 632 N N . ALA A 1 84 ? -4.949 2.58 3.723 1 96.31 84 ALA A N 1
ATOM 633 C CA . ALA A 1 84 ? -5.172 3.559 2.662 1 96.31 84 ALA A CA 1
ATOM 634 C C . ALA A 1 84 ? -3.846 4.117 2.146 1 96.31 84 ALA A C 1
ATOM 636 O O . ALA A 1 84 ? -3.719 4.434 0.961 1 96.31 84 ALA A O 1
ATOM 637 N N . TRP A 1 85 ? -2.85 4.188 2.988 1 95.06 85 TRP A N 1
ATOM 638 C CA . TRP A 1 85 ? -1.585 4.812 2.619 1 95.06 85 TRP A CA 1
ATOM 639 C C . TRP A 1 85 ? -0.552 3.762 2.229 1 95.06 85 TRP A C 1
ATOM 641 O O . TRP A 1 85 ? 0.597 4.094 1.926 1 95.06 85 TRP A O 1
ATOM 651 N N . SER A 1 86 ? -0.896 2.518 2.15 1 96.56 86 SER A N 1
ATOM 652 C CA . SER A 1 86 ? 0.079 1.441 2.018 1 96.56 86 SER A CA 1
ATOM 653 C C . SER A 1 86 ? 0.704 1.431 0.626 1 96.56 86 SER A C 1
ATOM 655 O O . SER A 1 86 ? 1.764 0.835 0.421 1 96.56 86 SER A O 1
ATOM 657 N N . ALA A 1 87 ? 0.1 2.117 -0.379 1 98 87 ALA A N 1
ATOM 658 C CA . ALA A 1 87 ? 0.7 2.242 -1.705 1 98 87 ALA A CA 1
ATOM 659 C C . ALA A 1 87 ? 2.062 2.926 -1.629 1 98 87 ALA A C 1
ATOM 661 O O . ALA A 1 87 ? 2.926 2.701 -2.48 1 98 87 ALA A O 1
ATOM 662 N N . SER A 1 88 ? 2.281 3.705 -0.567 1 97.56 88 SER A N 1
ATOM 663 C CA . SER A 1 88 ? 3.557 4.391 -0.386 1 97.56 88 SER A CA 1
ATOM 664 C C . SER A 1 88 ? 4.691 3.4 -0.149 1 97.56 88 SER A C 1
ATOM 666 O O . SER A 1 88 ? 5.824 3.635 -0.568 1 97.56 88 SER A O 1
ATOM 668 N N . ASP A 1 89 ? 4.395 2.305 0.562 1 97.56 89 ASP A N 1
ATOM 669 C CA . ASP A 1 89 ? 5.398 1.264 0.766 1 97.56 89 ASP A CA 1
ATOM 670 C C . ASP A 1 89 ? 5.793 0.614 -0.559 1 97.56 89 ASP A C 1
ATOM 672 O O . ASP A 1 89 ? 6.973 0.362 -0.804 1 97.56 89 ASP A O 1
ATOM 676 N N . THR A 1 90 ? 4.797 0.343 -1.418 1 98.62 90 THR A N 1
ATOM 677 C CA . THR A 1 90 ? 5.047 -0.211 -2.744 1 98.62 90 THR A CA 1
ATOM 678 C C . THR A 1 90 ? 5.91 0.737 -3.572 1 98.62 90 THR A C 1
ATOM 680 O O . THR A 1 90 ? 6.859 0.305 -4.23 1 98.62 90 THR A O 1
ATOM 683 N N . ALA A 1 91 ? 5.586 2.004 -3.533 1 98.69 91 ALA A N 1
ATOM 684 C CA . ALA A 1 91 ? 6.348 3.016 -4.266 1 98.69 91 ALA A CA 1
ATOM 685 C C . ALA A 1 91 ? 7.793 3.076 -3.777 1 98.69 91 ALA A C 1
ATOM 687 O O . ALA A 1 91 ? 8.711 3.27 -4.574 1 98.69 91 ALA A O 1
ATOM 688 N N . ASN A 1 92 ? 7.961 2.945 -2.482 1 98.38 92 ASN A N 1
ATOM 689 C CA . ASN A 1 92 ? 9.305 2.979 -1.92 1 98.38 92 ASN A CA 1
ATOM 690 C C . ASN A 1 92 ? 10.148 1.798 -2.402 1 98.38 92 ASN A C 1
ATOM 692 O O . ASN A 1 92 ? 11.312 1.965 -2.762 1 98.38 92 ASN A O 1
ATOM 696 N N . ILE A 1 93 ? 9.57 0.596 -2.408 1 98.81 93 ILE A N 1
ATOM 697 C CA . ILE A 1 93 ? 10.266 -0.581 -2.92 1 98.81 93 ILE A CA 1
ATOM 698 C C . ILE A 1 93 ? 10.617 -0.372 -4.391 1 98.81 93 ILE A C 1
ATOM 700 O O . ILE A 1 93 ? 11.688 -0.792 -4.844 1 98.81 93 ILE A O 1
ATOM 704 N N . ASN A 1 94 ? 9.742 0.254 -5.145 1 98.81 94 ASN A N 1
ATOM 705 C CA . ASN A 1 94 ? 9.992 0.521 -6.555 1 98.81 94 ASN A CA 1
ATOM 706 C C . ASN A 1 94 ? 11.219 1.409 -6.746 1 98.81 94 ASN A C 1
ATOM 708 O O . ASN A 1 94 ? 12.047 1.157 -7.629 1 98.81 94 ASN A O 1
ATOM 712 N N . ILE A 1 95 ? 11.367 2.436 -5.91 1 98.81 95 ILE A N 1
ATOM 713 C CA . ILE A 1 95 ? 12.523 3.318 -5.992 1 98.81 95 ILE A CA 1
ATOM 714 C C . ILE A 1 95 ? 13.797 2.531 -5.699 1 98.81 95 ILE A C 1
ATOM 716 O O . ILE A 1 95 ? 14.773 2.623 -6.445 1 98.81 95 ILE A O 1
ATOM 720 N N . ILE A 1 96 ? 13.766 1.741 -4.625 1 98.81 96 ILE A N 1
ATOM 721 C CA . ILE A 1 96 ? 14.922 0.963 -4.199 1 98.81 96 ILE A CA 1
ATOM 722 C C . ILE A 1 96 ? 15.352 0.024 -5.324 1 98.81 96 ILE A C 1
ATOM 724 O O . ILE A 1 96 ? 16.547 -0.098 -5.621 1 98.81 96 ILE A O 1
ATOM 728 N N . ASN A 1 97 ? 14.375 -0.595 -5.938 1 98.5 97 ASN A N 1
ATOM 729 C CA . ASN A 1 97 ? 14.648 -1.556 -7 1 98.5 97 ASN A CA 1
ATOM 730 C C . ASN A 1 97 ? 15.102 -0.859 -8.281 1 98.5 97 ASN A C 1
ATOM 732 O O . ASN A 1 97 ? 16.062 -1.291 -8.922 1 98.5 97 ASN A O 1
ATOM 736 N N . THR A 1 98 ? 14.469 0.218 -8.703 1 98.06 98 THR A N 1
ATOM 737 C CA . THR A 1 98 ? 14.727 0.945 -9.945 1 98.06 98 THR A CA 1
ATOM 738 C C . THR A 1 98 ? 16.156 1.504 -9.953 1 98.06 98 THR A C 1
ATOM 740 O O . THR A 1 98 ? 16.828 1.483 -10.984 1 98.06 98 THR A O 1
ATOM 743 N N . PHE A 1 99 ? 16.625 1.92 -8.812 1 98.5 99 PHE A N 1
ATOM 744 C CA . PHE A 1 99 ? 17.938 2.543 -8.734 1 98.5 99 PHE A CA 1
ATOM 745 C C . PHE A 1 99 ? 18.969 1.566 -8.188 1 98.5 99 PHE A C 1
ATOM 747 O O . PHE A 1 99 ? 20.094 1.958 -7.863 1 98.5 99 PHE A O 1
ATOM 754 N N . SER A 1 100 ? 18.578 0.308 -7.996 1 98.5 100 SER A N 1
ATOM 755 C CA . SER A 1 100 ? 19.469 -0.758 -7.535 1 98.5 100 SER A CA 1
ATOM 756 C C . SER A 1 100 ? 20.172 -0.369 -6.238 1 98.5 100 SER A C 1
ATOM 758 O O . SER A 1 100 ? 21.375 -0.587 -6.094 1 98.5 100 SER A O 1
ATOM 760 N N . ILE A 1 101 ? 19.422 0.224 -5.336 1 98.88 101 ILE A N 1
ATOM 761 C CA . ILE A 1 101 ? 20.016 0.745 -4.109 1 98.88 101 ILE A CA 1
ATOM 762 C C . ILE A 1 101 ? 20.562 -0.408 -3.271 1 98.88 101 ILE A C 1
ATOM 764 O O . ILE A 1 101 ? 21.688 -0.335 -2.762 1 98.88 101 ILE A O 1
ATOM 768 N N . ALA A 1 102 ? 19.797 -1.464 -3.129 1 98.62 102 ALA A N 1
ATOM 769 C CA . ALA A 1 102 ? 20.234 -2.592 -2.314 1 98.62 102 ALA A CA 1
ATOM 770 C C . ALA A 1 102 ? 21.531 -3.182 -2.85 1 98.62 102 ALA A C 1
ATOM 772 O O . ALA A 1 102 ? 22.438 -3.527 -2.078 1 98.62 102 ALA A O 1
ATOM 773 N N . GLN A 1 103 ? 21.672 -3.232 -4.145 1 98.38 103 GLN A N 1
ATOM 774 C CA . GLN A 1 103 ? 22.828 -3.834 -4.789 1 98.38 103 GLN A CA 1
ATOM 775 C C . GLN A 1 103 ? 24.062 -2.961 -4.613 1 98.38 103 GLN A C 1
ATOM 777 O O . GLN A 1 103 ? 25.203 -3.438 -4.762 1 98.38 103 GLN A O 1
ATOM 782 N N . LYS A 1 104 ? 23.875 -1.71 -4.371 1 98.69 104 LYS A N 1
ATOM 783 C CA . LYS A 1 104 ? 24.984 -0.776 -4.281 1 98.69 104 LYS A CA 1
ATOM 784 C C . LYS A 1 104 ? 25.453 -0.605 -2.838 1 98.69 104 LYS A C 1
ATOM 786 O O . LYS A 1 104 ? 26.438 0.073 -2.574 1 98.69 104 LYS A O 1
ATOM 791 N N . VAL A 1 105 ? 24.719 -1.172 -1.873 1 98.56 105 VAL A N 1
ATOM 792 C CA . VAL A 1 105 ? 25.172 -1.23 -0.491 1 98.56 105 VAL A CA 1
ATOM 793 C C . VAL A 1 105 ? 26.094 -2.434 -0.305 1 98.56 105 VAL A C 1
ATOM 795 O O . VAL A 1 105 ? 25.734 -3.561 -0.655 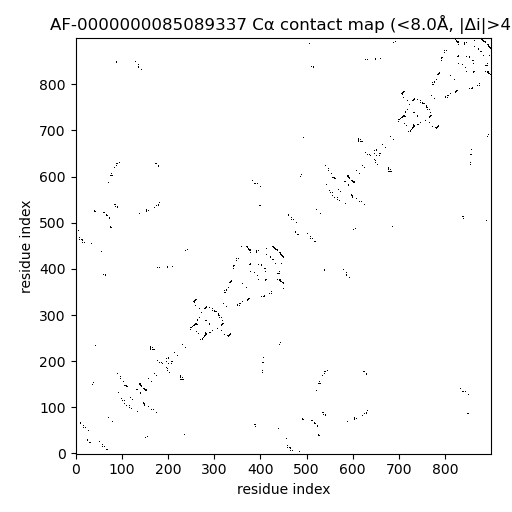1 98.56 105 VAL A O 1
ATOM 798 N N . PRO A 1 106 ? 27.281 -2.217 0.206 1 97.81 106 PRO A N 1
ATOM 799 C CA . PRO A 1 106 ? 28.219 -3.334 0.329 1 97.81 106 PRO A CA 1
ATOM 800 C C . PRO A 1 106 ? 27.812 -4.328 1.413 1 97.81 106 PRO A C 1
ATOM 802 O O . PRO A 1 106 ? 27.312 -3.93 2.467 1 97.81 106 PRO A O 1
ATOM 805 N N . SER A 1 107 ? 28.094 -5.598 1.133 1 94.88 107 SER A N 1
ATOM 806 C CA . SER A 1 107 ? 27.844 -6.648 2.117 1 94.88 107 SER A CA 1
ATOM 807 C C . SER A 1 107 ? 28.844 -6.574 3.266 1 94.88 107 SER A C 1
ATOM 809 O O . SER A 1 107 ? 30.047 -6.441 3.037 1 94.88 107 SER A O 1
ATOM 811 N N . GLY A 1 108 ? 28.328 -6.637 4.445 1 94 108 GLY A N 1
ATOM 812 C CA . GLY A 1 108 ? 29.188 -6.727 5.617 1 94 108 GLY A CA 1
ATOM 813 C C . GLY A 1 108 ? 29.781 -5.391 6.027 1 94 108 GLY A C 1
ATOM 814 O O . GLY A 1 108 ? 30.656 -5.336 6.891 1 94 108 GLY A O 1
ATOM 815 N N . SER A 1 109 ? 29.359 -4.367 5.395 1 95.75 109 SER A N 1
ATOM 816 C CA . SER A 1 109 ? 29.859 -3.035 5.719 1 95.75 109 SER A CA 1
ATOM 817 C C . SER A 1 109 ? 28.812 -1.968 5.449 1 95.75 109 SER A C 1
ATOM 819 O O . SER A 1 109 ? 27.625 -2.277 5.32 1 95.75 109 SER A O 1
ATOM 821 N N . SER A 1 110 ? 29.219 -0.714 5.594 1 96.81 110 SER A N 1
ATOM 822 C CA . SER A 1 110 ? 28.344 0.428 5.367 1 96.81 110 SER A CA 1
ATOM 823 C C . SER A 1 110 ? 28.875 1.325 4.258 1 96.81 110 SER A C 1
ATOM 825 O O . SER A 1 110 ? 30.016 1.172 3.824 1 96.81 110 SER A O 1
ATOM 827 N N . ILE A 1 111 ? 28.062 2.121 3.746 1 98.5 111 ILE A N 1
ATOM 828 C CA . ILE A 1 111 ? 28.406 3.096 2.717 1 98.5 111 ILE A CA 1
ATOM 829 C C . ILE A 1 111 ? 27.797 4.453 3.072 1 98.5 111 ILE A C 1
ATOM 831 O O . ILE A 1 111 ? 26.703 4.527 3.625 1 98.5 111 ILE A O 1
ATOM 835 N N . SER A 1 112 ? 28.484 5.496 2.781 1 98.19 112 SER A N 1
ATOM 836 C CA . SER A 1 112 ? 27.953 6.824 3.057 1 98.19 112 SER A CA 1
ATOM 837 C C . SER A 1 112 ? 26.797 7.16 2.115 1 98.19 112 SER A C 1
ATOM 839 O O . SER A 1 112 ? 26.75 6.68 0.981 1 98.19 112 SER A O 1
ATOM 841 N N . ALA A 1 113 ? 25.969 7.992 2.609 1 97.31 113 ALA A N 1
ATOM 842 C CA . ALA A 1 113 ? 24.875 8.461 1.766 1 97.31 113 ALA A CA 1
ATOM 843 C C . ALA A 1 113 ? 25.406 9.094 0.481 1 97.31 113 ALA A C 1
ATOM 845 O O . ALA A 1 113 ? 24.844 8.891 -0.597 1 97.31 113 ALA A O 1
ATOM 846 N N . GLU A 1 114 ? 26.438 9.82 0.555 1 98.44 114 GLU A N 1
ATOM 847 C CA . GLU A 1 114 ? 27.031 10.492 -0.596 1 98.44 114 GLU A CA 1
ATOM 848 C C . GLU A 1 114 ? 27.562 9.484 -1.613 1 98.44 114 GLU A C 1
ATOM 850 O O . GLU A 1 114 ? 27.312 9.609 -2.812 1 98.44 114 GLU A O 1
ATOM 855 N N . ASP A 1 115 ? 28.25 8.5 -1.122 1 98.81 115 ASP A N 1
ATOM 856 C CA . ASP A 1 115 ? 28.812 7.484 -2.01 1 98.81 115 ASP A CA 1
ATOM 857 C C . ASP A 1 115 ? 27.703 6.656 -2.654 1 98.81 115 ASP A C 1
ATOM 859 O O . ASP A 1 115 ? 27.797 6.277 -3.822 1 98.81 115 ASP A O 1
ATOM 863 N N . LEU A 1 116 ? 26.719 6.383 -1.863 1 98.75 116 LEU A N 1
ATOM 864 C CA . LEU A 1 116 ? 25.594 5.617 -2.389 1 98.75 116 LEU A CA 1
ATOM 865 C C . LEU A 1 116 ? 24.844 6.414 -3.449 1 98.75 116 LEU A C 1
ATOM 867 O O . LEU A 1 116 ? 24.406 5.852 -4.457 1 98.75 116 LEU A O 1
ATOM 871 N N . SER A 1 117 ? 24.703 7.684 -3.17 1 98.5 117 SER A N 1
ATOM 872 C CA . SER A 1 117 ? 24.094 8.57 -4.16 1 98.5 117 SER A CA 1
ATOM 873 C C . SER A 1 117 ? 24.875 8.547 -5.469 1 98.5 117 SER A C 1
ATOM 875 O O . SER A 1 117 ? 24.297 8.43 -6.551 1 98.5 117 SER A O 1
ATOM 877 N N . ALA A 1 118 ? 26.141 8.648 -5.387 1 98.44 118 ALA A N 1
ATOM 878 C CA . ALA A 1 118 ? 27 8.617 -6.566 1 98.44 118 ALA A CA 1
ATOM 879 C C . ALA A 1 118 ? 26.875 7.281 -7.297 1 98.44 118 ALA A C 1
ATOM 881 O O . ALA A 1 118 ? 26.812 7.246 -8.531 1 98.44 118 ALA A O 1
ATOM 882 N N . ALA A 1 119 ? 26.781 6.238 -6.594 1 98.44 119 ALA A N 1
ATOM 883 C CA . ALA A 1 119 ? 26.75 4.898 -7.172 1 98.44 119 ALA A CA 1
ATOM 884 C C . ALA A 1 119 ? 25.422 4.633 -7.863 1 98.44 119 ALA A C 1
ATOM 886 O O . ALA A 1 119 ? 25.375 3.924 -8.875 1 98.44 119 ALA A O 1
ATOM 887 N N . THR A 1 120 ? 24.344 5.172 -7.359 1 98.12 120 THR A N 1
ATOM 888 C CA . THR A 1 120 ? 23 4.867 -7.855 1 98.12 120 THR A CA 1
ATOM 889 C C . THR A 1 120 ? 22.578 5.871 -8.922 1 98.12 120 THR A C 1
ATOM 891 O O . THR A 1 120 ? 21.672 5.598 -9.711 1 98.12 120 THR A O 1
ATOM 894 N N . GLY A 1 121 ? 23.141 7.086 -8.844 1 97.56 121 GLY A N 1
ATOM 895 C CA . GLY A 1 121 ? 22.719 8.172 -9.711 1 97.56 121 GLY A CA 1
ATOM 896 C C . GLY A 1 121 ? 21.5 8.906 -9.188 1 97.56 121 GLY A C 1
ATOM 897 O O . GLY A 1 121 ? 21.047 9.883 -9.789 1 97.56 121 GLY A O 1
ATOM 898 N N . LEU A 1 122 ? 20.906 8.477 -8.125 1 97.81 122 LEU A N 1
ATOM 899 C CA . LEU A 1 122 ? 19.812 9.195 -7.465 1 97.81 122 LEU A CA 1
ATOM 900 C C . LEU A 1 122 ? 20.359 10.336 -6.605 1 97.81 122 LEU A C 1
ATOM 902 O O . LEU A 1 122 ? 21.25 10.117 -5.77 1 97.81 122 LEU A O 1
ATOM 906 N N . PRO A 1 123 ? 19.875 11.531 -6.836 1 96.88 123 PRO A N 1
ATOM 907 C CA . PRO A 1 123 ? 20.391 12.664 -6.055 1 96.88 123 PRO A CA 1
ATOM 908 C C . PRO A 1 123 ? 20.328 12.414 -4.547 1 96.88 123 PRO A C 1
ATOM 910 O O . PRO A 1 123 ? 19.406 11.75 -4.066 1 96.88 123 PRO A O 1
ATOM 913 N N . LEU A 1 124 ? 21.281 12.984 -3.797 1 97 124 LEU A N 1
ATOM 914 C CA . LEU A 1 124 ? 21.531 12.711 -2.387 1 97 124 LEU A CA 1
ATOM 915 C C . LEU A 1 124 ? 20.266 12.898 -1.56 1 97 124 LEU A C 1
ATOM 917 O O . LEU A 1 124 ? 19.953 12.078 -0.697 1 97 124 LEU A O 1
ATOM 921 N N . ASP A 1 125 ? 19.547 13.945 -1.77 1 95.12 125 ASP A N 1
ATOM 922 C CA . ASP A 1 125 ? 18.359 14.234 -0.985 1 95.12 125 ASP A CA 1
ATOM 923 C C . ASP A 1 125 ? 17.297 13.141 -1.16 1 95.12 125 ASP A C 1
ATOM 925 O O . ASP A 1 125 ? 16.812 12.578 -0.178 1 95.12 125 ASP A O 1
ATOM 929 N N . GLU A 1 126 ? 16.969 12.836 -2.443 1 97.06 126 GLU A N 1
ATOM 930 C CA . GLU A 1 126 ? 15.969 11.82 -2.732 1 97.06 126 GLU A CA 1
ATOM 931 C C . GLU A 1 126 ? 16.422 10.445 -2.246 1 97.06 126 GLU A C 1
ATOM 933 O O . GLU A 1 126 ? 15.625 9.664 -1.733 1 97.06 126 GLU A O 1
ATOM 938 N N . LEU A 1 127 ? 17.703 10.156 -2.402 1 98 127 LEU A N 1
ATOM 939 C CA . LEU A 1 127 ? 18.25 8.875 -1.951 1 98 127 LEU A CA 1
ATOM 940 C C . LEU A 1 127 ? 18.094 8.719 -0.444 1 98 127 LEU A C 1
ATOM 942 O O . LEU A 1 127 ? 17.641 7.676 0.028 1 98 127 LEU A O 1
ATOM 946 N N . THR A 1 128 ? 18.469 9.719 0.314 1 95.38 128 THR A N 1
ATOM 947 C CA . THR A 1 128 ? 18.406 9.664 1.771 1 95.38 128 THR A CA 1
ATOM 948 C C . THR A 1 128 ? 16.969 9.492 2.248 1 95.38 128 THR A C 1
ATOM 950 O O . THR A 1 128 ? 16.703 8.711 3.164 1 95.38 128 THR A O 1
ATOM 953 N N . ARG A 1 129 ? 16.094 10.203 1.648 1 95 129 ARG A N 1
ATOM 954 C CA . ARG A 1 129 ? 14.68 10.109 2.004 1 95 129 ARG A CA 1
ATOM 955 C C . ARG A 1 129 ? 14.125 8.719 1.715 1 95 129 ARG A C 1
ATOM 957 O O . ARG A 1 129 ? 13.398 8.156 2.535 1 95 129 ARG A O 1
ATOM 964 N N . ALA A 1 130 ? 14.5 8.172 0.519 1 96.44 130 ALA A N 1
ATOM 965 C CA . ALA A 1 130 ? 14.039 6.836 0.145 1 96.44 130 ALA A CA 1
ATOM 966 C C . ALA A 1 130 ? 14.562 5.781 1.112 1 96.44 130 ALA A C 1
ATOM 968 O O . ALA A 1 130 ? 13.82 4.895 1.543 1 96.44 130 ALA A O 1
ATOM 969 N N . VAL A 1 131 ? 15.789 5.859 1.47 1 95.94 131 VAL A N 1
ATOM 970 C CA . VAL A 1 131 ? 16.422 4.871 2.332 1 95.94 131 VAL A CA 1
ATOM 971 C C . VAL A 1 131 ? 15.867 4.98 3.748 1 95.94 131 VAL A C 1
ATOM 973 O O . VAL A 1 131 ? 15.555 3.969 4.379 1 95.94 131 VAL A O 1
ATOM 976 N N . ARG A 1 132 ? 15.688 6.168 4.238 1 92.5 132 ARG A N 1
ATOM 977 C CA . ARG A 1 132 ? 15.195 6.355 5.598 1 92.5 132 ARG A CA 1
ATOM 978 C C . ARG A 1 132 ? 13.734 5.949 5.715 1 92.5 132 ARG A C 1
ATOM 980 O O . ARG A 1 132 ? 13.305 5.457 6.758 1 92.5 132 ARG A O 1
ATOM 987 N N . TYR A 1 133 ? 12.961 6.191 4.66 1 93.12 133 TYR A N 1
ATOM 988 C CA . TYR A 1 133 ? 11.633 5.605 4.637 1 93.12 133 TYR A CA 1
ATOM 989 C C . TYR A 1 133 ? 11.703 4.086 4.738 1 93.12 133 TYR A C 1
ATOM 991 O O . TYR A 1 133 ? 10.977 3.475 5.527 1 93.12 133 TYR A O 1
ATOM 999 N N . ALA A 1 134 ? 12.609 3.492 3.951 1 94.88 134 ALA A N 1
ATOM 1000 C CA . ALA A 1 134 ? 12.766 2.039 3.947 1 94.88 134 ALA A CA 1
ATOM 1001 C C . ALA A 1 134 ? 13.18 1.528 5.324 1 94.88 134 ALA A C 1
ATOM 1003 O O . ALA A 1 134 ? 12.758 0.445 5.742 1 94.88 134 ALA A O 1
ATOM 1004 N N . ILE A 1 135 ? 13.945 2.258 6.027 1 92.56 135 ILE A N 1
ATOM 1005 C CA . ILE A 1 135 ? 14.43 1.873 7.352 1 92.56 135 ILE A CA 1
ATOM 1006 C C . ILE A 1 135 ? 13.25 1.737 8.312 1 92.56 135 ILE A C 1
ATOM 1008 O O . ILE A 1 135 ? 13.242 0.852 9.172 1 92.56 135 ILE A O 1
ATOM 1012 N N . THR A 1 136 ? 12.203 2.547 8.164 1 90.44 136 THR A N 1
ATOM 1013 C CA . THR A 1 136 ? 11.031 2.441 9.023 1 90.44 136 THR A CA 1
ATOM 1014 C C . THR A 1 136 ? 10.328 1.102 8.82 1 90.44 136 THR A C 1
ATOM 1016 O O . THR A 1 136 ? 9.562 0.657 9.672 1 90.44 136 THR A O 1
ATOM 1019 N N . ASN A 1 137 ? 10.602 0.468 7.676 1 92.81 137 ASN A N 1
ATOM 1020 C CA . ASN A 1 137 ? 10.016 -0.833 7.367 1 92.81 137 ASN A CA 1
ATOM 1021 C C . ASN A 1 137 ? 11.016 -1.964 7.594 1 92.81 137 ASN A C 1
ATOM 1023 O O . ASN A 1 137 ? 10.766 -3.107 7.211 1 92.81 137 ASN A O 1
ATOM 1027 N N . GLY A 1 138 ? 12.148 -1.62 8.109 1 91.81 138 GLY A N 1
ATOM 1028 C CA . GLY A 1 138 ? 13.148 -2.621 8.438 1 91.81 138 GLY A CA 1
ATOM 1029 C C . GLY A 1 138 ? 14.055 -2.967 7.273 1 91.81 138 GLY A C 1
ATOM 1030 O O . GLY A 1 138 ? 14.719 -4.004 7.281 1 91.81 138 GLY A O 1
ATOM 1031 N N . ILE A 1 139 ? 14.055 -2.164 6.223 1 95.06 139 ILE A N 1
ATOM 1032 C CA . ILE A 1 139 ? 14.945 -2.324 5.074 1 95.06 139 ILE A CA 1
ATOM 1033 C C . ILE A 1 139 ? 16.109 -1.351 5.188 1 95.06 139 ILE A C 1
ATOM 1035 O O . ILE A 1 139 ? 15.914 -0.135 5.262 1 95.06 139 ILE A O 1
ATOM 1039 N N . PHE A 1 140 ? 17.344 -1.834 5.238 1 94.94 140 PHE A N 1
ATOM 1040 C CA . PHE A 1 140 ? 18.578 -1.116 5.508 1 94.94 140 PHE A CA 1
ATOM 1041 C C . PHE A 1 140 ? 18.656 -0.714 6.973 1 94.94 140 PHE A C 1
ATOM 1043 O O . PHE A 1 140 ? 17.719 -0.941 7.742 1 94.94 140 PHE A O 1
ATOM 1050 N N . THR A 1 141 ? 19.781 -0.261 7.402 1 92.44 141 THR A N 1
ATOM 1051 C CA . THR A 1 141 ? 20.031 0.319 8.719 1 92.44 141 THR A CA 1
ATOM 1052 C C . THR A 1 141 ? 20.891 1.574 8.602 1 92.44 141 THR A C 1
ATOM 1054 O O . THR A 1 141 ? 21.609 1.758 7.605 1 92.44 141 THR A O 1
ATOM 1057 N N . GLU A 1 142 ? 20.734 2.414 9.492 1 91.81 142 GLU A N 1
ATOM 1058 C CA . GLU A 1 142 ? 21.562 3.607 9.672 1 91.81 142 GLU A CA 1
ATOM 1059 C C . GLU A 1 142 ? 22.016 3.742 11.125 1 91.81 142 GLU A C 1
ATOM 1061 O O . GLU A 1 142 ? 21.547 4.625 11.852 1 91.81 142 GLU A O 1
ATOM 1066 N N . ASN A 1 143 ? 22.938 2.928 11.5 1 87.81 143 ASN A N 1
ATOM 1067 C CA . ASN A 1 143 ? 23.422 2.912 12.883 1 87.81 143 ASN A CA 1
ATOM 1068 C C . ASN A 1 143 ? 24.281 4.125 13.188 1 87.81 143 ASN A C 1
ATOM 1070 O O . ASN A 1 143 ? 24.375 4.555 14.336 1 87.81 143 ASN A O 1
ATOM 1074 N N . THR A 1 144 ? 24.969 4.578 12.203 1 88.88 144 THR A N 1
ATOM 1075 C CA . THR A 1 144 ? 25.672 5.848 12.219 1 88.88 144 THR A CA 1
ATOM 1076 C C . THR A 1 144 ? 25.062 6.816 11.203 1 88.88 144 THR A C 1
ATOM 1078 O O . THR A 1 144 ? 24.875 6.469 10.039 1 88.88 144 THR A O 1
ATOM 1081 N N . PRO A 1 145 ? 24.781 8 11.711 1 89.56 145 PRO A N 1
ATOM 1082 C CA . PRO A 1 145 ? 24.125 8.945 10.797 1 89.56 145 PRO A CA 1
ATOM 1083 C C . PRO A 1 145 ? 24.891 9.109 9.484 1 89.56 145 PRO A C 1
ATOM 1085 O O . PRO A 1 145 ? 26.094 9.406 9.492 1 89.56 145 PRO A O 1
ATOM 1088 N N . GLY A 1 146 ? 24.156 8.805 8.477 1 92.06 146 GLY A N 1
ATOM 1089 C CA . GLY A 1 146 ? 24.719 9.039 7.156 1 92.06 146 GLY A CA 1
ATOM 1090 C C . GLY A 1 146 ? 25.391 7.809 6.566 1 92.06 146 GLY A C 1
ATOM 1091 O O . GLY A 1 146 ? 25.797 7.816 5.402 1 92.06 146 GLY A O 1
ATOM 1092 N N . LEU A 1 147 ? 25.484 6.777 7.391 1 95.44 147 LEU A N 1
ATOM 1093 C CA . LEU A 1 147 ? 26.031 5.512 6.906 1 95.44 147 LEU A CA 1
ATOM 1094 C C . LEU A 1 147 ? 24.938 4.449 6.812 1 95.44 147 LEU A C 1
ATOM 1096 O O . LEU A 1 147 ? 24.297 4.129 7.809 1 95.44 147 LEU A O 1
ATOM 1100 N N . PHE A 1 148 ? 24.766 3.961 5.609 1 95.81 148 PHE A N 1
ATOM 1101 C CA . PHE A 1 148 ? 23.719 2.973 5.371 1 95.81 148 PHE A CA 1
ATOM 1102 C C . PHE A 1 148 ? 24.312 1.576 5.234 1 95.81 148 PHE A C 1
ATOM 1104 O O . PHE A 1 148 ? 25.406 1.411 4.684 1 95.81 148 PHE A O 1
ATOM 1111 N N . ALA A 1 149 ? 23.656 0.62 5.816 1 96.19 149 ALA A N 1
ATOM 1112 C CA . ALA A 1 149 ? 24.078 -0.78 5.75 1 96.19 149 ALA A CA 1
ATOM 1113 C C . ALA A 1 149 ? 22.875 -1.693 5.512 1 96.19 149 ALA A C 1
ATOM 1115 O O . ALA A 1 149 ? 21.719 -1.24 5.531 1 96.19 149 ALA A O 1
ATOM 1116 N N . HIS A 1 150 ? 23.203 -2.965 5.285 1 96.12 150 HIS A N 1
ATOM 1117 C CA . HIS A 1 150 ? 22.156 -3.938 5.004 1 96.12 150 HIS A CA 1
ATOM 1118 C C . HIS A 1 150 ? 21.453 -4.371 6.281 1 96.12 150 HIS A C 1
ATOM 1120 O O . HIS A 1 150 ? 22.094 -4.555 7.32 1 96.12 150 HIS A O 1
ATOM 1126 N N . SER A 1 151 ? 20.172 -4.375 6.246 1 94 151 SER A N 1
ATOM 1127 C CA . SER A 1 151 ? 19.406 -5.316 7.059 1 94 151 SER A CA 1
ATOM 1128 C C . SER A 1 151 ? 19.297 -6.672 6.367 1 94 151 SER A C 1
ATOM 1130 O O . SER A 1 151 ? 19.781 -6.848 5.246 1 94 151 SER A O 1
ATOM 1132 N N . ALA A 1 152 ? 18.609 -7.625 7.02 1 93.38 152 ALA A N 1
ATOM 1133 C CA . ALA A 1 152 ? 18.359 -8.922 6.395 1 93.38 152 ALA A CA 1
ATOM 1134 C C . ALA A 1 152 ? 17.547 -8.766 5.117 1 93.38 152 ALA A C 1
ATOM 1136 O O . ALA A 1 152 ? 17.828 -9.406 4.105 1 93.38 152 ALA A O 1
ATOM 1137 N N . ALA A 1 153 ? 16.594 -7.898 5.141 1 94.19 153 ALA A N 1
ATOM 1138 C CA . ALA A 1 153 ? 15.672 -7.711 4.023 1 94.19 153 ALA A CA 1
ATOM 1139 C C . ALA A 1 153 ? 16.391 -7.082 2.826 1 94.19 153 ALA A C 1
ATOM 1141 O O . ALA A 1 153 ? 16.234 -7.539 1.692 1 94.19 153 ALA A O 1
ATOM 1142 N N . SER A 1 154 ? 17.156 -6.016 3.104 1 96.81 154 SER A N 1
ATOM 1143 C CA . SER A 1 154 ? 17.859 -5.375 1.994 1 96.81 154 SER A CA 1
ATOM 1144 C C . SER A 1 154 ? 18.938 -6.281 1.42 1 96.81 154 SER A C 1
ATOM 1146 O O . SER A 1 154 ? 19.203 -6.258 0.216 1 96.81 154 SER A O 1
ATOM 1148 N N . ALA A 1 155 ? 19.516 -7.09 2.281 1 96.19 155 ALA A N 1
ATOM 1149 C CA . ALA A 1 155 ? 20.516 -8.055 1.807 1 96.19 155 ALA A CA 1
ATOM 1150 C C . ALA A 1 155 ? 19.859 -9.102 0.907 1 96.19 155 ALA A C 1
ATOM 1152 O O . ALA A 1 155 ? 20.422 -9.477 -0.125 1 96.19 155 ALA A O 1
ATOM 1153 N N . ALA A 1 156 ? 18.719 -9.578 1.308 1 93.12 156 ALA A N 1
ATOM 1154 C CA . ALA A 1 156 ? 18 -10.539 0.481 1 93.12 156 ALA A CA 1
ATOM 1155 C C . ALA A 1 156 ? 17.672 -9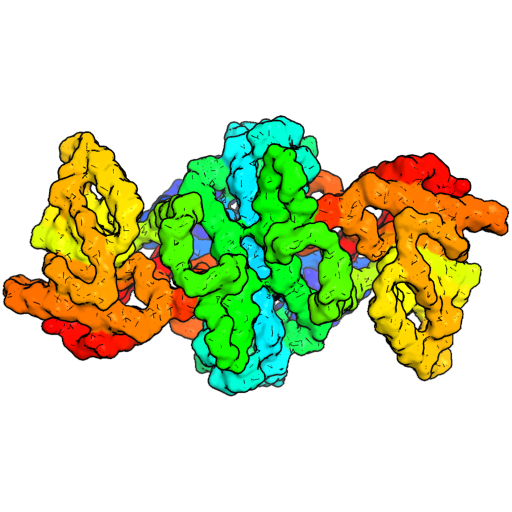.945 -0.886 1 93.12 156 ALA A C 1
ATOM 1157 O O . ALA A 1 156 ? 17.812 -10.617 -1.911 1 93.12 156 ALA A O 1
ATOM 1158 N N . LEU A 1 157 ? 17.25 -8.734 -0.906 1 95.25 157 LEU A N 1
ATOM 1159 C CA . LEU A 1 157 ? 16.922 -8.055 -2.152 1 95.25 157 LEU A CA 1
ATOM 1160 C C . LEU A 1 157 ? 18.156 -7.895 -3.029 1 95.25 157 LEU A C 1
ATOM 1162 O O . LEU A 1 157 ? 18.078 -8.047 -4.25 1 95.25 157 LEU A O 1
ATOM 1166 N N . ALA A 1 158 ? 19.266 -7.598 -2.391 1 96.69 158 ALA A N 1
ATOM 1167 C CA . ALA A 1 158 ? 20.5 -7.41 -3.129 1 96.69 158 ALA A CA 1
ATOM 1168 C C . ALA A 1 158 ? 20.953 -8.711 -3.781 1 96.69 158 ALA A C 1
ATOM 1170 O O . ALA A 1 158 ? 21.438 -8.711 -4.918 1 96.69 158 ALA A O 1
ATOM 1171 N N . ARG A 1 159 ? 20.734 -9.781 -3.127 1 93.31 159 ARG A N 1
ATOM 1172 C CA . ARG A 1 159 ? 21.328 -11.047 -3.549 1 93.31 159 ARG A CA 1
ATOM 1173 C C . ARG A 1 159 ? 20.391 -11.797 -4.496 1 93.31 159 ARG A C 1
ATOM 1175 O O . ARG A 1 159 ? 20.844 -12.555 -5.352 1 93.31 159 ARG A O 1
ATOM 1182 N N . ASN A 1 160 ? 19.156 -11.617 -4.336 1 91.69 160 ASN A N 1
ATOM 1183 C CA . ASN A 1 160 ? 18.172 -12.461 -5.008 1 91.69 160 ASN A CA 1
ATOM 1184 C C . ASN A 1 160 ? 17.578 -11.758 -6.23 1 91.69 160 ASN A C 1
ATOM 1186 O O . ASN A 1 160 ? 16.609 -11.008 -6.109 1 91.69 160 ASN A O 1
ATOM 1190 N N . LYS A 1 161 ? 18.078 -12.117 -7.383 1 94 161 LYS A N 1
ATOM 1191 C CA . LYS A 1 161 ? 17.609 -11.508 -8.625 1 94 161 LYS A CA 1
ATOM 1192 C C . LYS A 1 161 ? 16.141 -11.805 -8.867 1 94 161 LYS A C 1
ATOM 1194 O O . LYS A 1 161 ? 15.414 -10.969 -9.414 1 94 161 LYS A O 1
ATOM 1199 N N . HIS A 1 162 ? 15.672 -12.961 -8.539 1 89.62 162 HIS A N 1
ATOM 1200 C CA . HIS A 1 162 ? 14.273 -13.336 -8.727 1 89.62 162 HIS A CA 1
ATOM 1201 C C . HIS A 1 162 ? 13.352 -12.461 -7.891 1 89.62 162 HIS A C 1
ATOM 1203 O O . HIS A 1 162 ? 12.281 -12.055 -8.352 1 89.62 162 HIS A O 1
ATOM 1209 N N . LEU A 1 163 ? 13.805 -12.211 -6.66 1 92.88 163 LEU A N 1
ATOM 1210 C CA . LEU A 1 163 ? 13.047 -11.305 -5.805 1 92.88 163 LEU A CA 1
ATOM 1211 C C . LEU A 1 163 ? 12.961 -9.914 -6.422 1 92.88 163 LEU A C 1
ATOM 1213 O O . LEU A 1 163 ? 11.891 -9.297 -6.43 1 92.88 163 LEU A O 1
ATOM 1217 N N . ARG A 1 164 ? 14.047 -9.422 -7.027 1 96.62 164 ARG A N 1
ATOM 1218 C CA . ARG A 1 164 ? 14.078 -8.117 -7.668 1 96.62 164 ARG A CA 1
ATOM 1219 C C . ARG A 1 164 ? 13.172 -8.086 -8.898 1 96.62 164 ARG A C 1
ATOM 1221 O O . ARG A 1 164 ? 12.5 -7.082 -9.156 1 96.62 164 ARG A O 1
ATOM 1228 N N . ASP A 1 165 ? 13.133 -9.156 -9.617 1 94.75 165 ASP A N 1
ATOM 1229 C CA . ASP A 1 165 ? 12.289 -9.234 -10.805 1 94.75 165 ASP A CA 1
ATOM 1230 C C . ASP A 1 165 ? 10.805 -9.172 -10.43 1 94.75 165 ASP A C 1
ATOM 1232 O O . ASP A 1 165 ? 10.016 -8.5 -11.102 1 94.75 165 ASP A O 1
ATOM 1236 N N . ILE A 1 166 ? 10.445 -9.867 -9.359 1 94.69 166 ILE A N 1
ATOM 1237 C CA . ILE A 1 166 ? 9.07 -9.805 -8.883 1 94.69 166 ILE A CA 1
ATOM 1238 C C . ILE A 1 166 ? 8.727 -8.375 -8.461 1 94.69 166 ILE A C 1
ATOM 1240 O O . ILE A 1 166 ? 7.688 -7.844 -8.859 1 94.69 166 ILE A O 1
ATOM 1244 N N . CYS A 1 167 ? 9.656 -7.762 -7.707 1 97.25 167 CYS A N 1
ATOM 1245 C CA . CYS A 1 167 ? 9.422 -6.398 -7.246 1 97.25 167 CYS A CA 1
ATOM 1246 C C . CYS A 1 167 ? 9.305 -5.434 -8.422 1 97.25 167 CYS A C 1
ATOM 1248 O O . CYS A 1 167 ? 8.445 -4.555 -8.422 1 97.25 167 CYS A O 1
ATOM 1250 N N . ASP A 1 168 ? 10.172 -5.609 -9.367 1 97.38 168 ASP A N 1
ATOM 1251 C CA . ASP A 1 168 ? 10.219 -4.719 -10.523 1 97.38 168 ASP A CA 1
ATOM 1252 C C . ASP A 1 168 ? 8.859 -4.652 -11.227 1 97.38 168 ASP A C 1
ATOM 1254 O O . ASP A 1 168 ? 8.305 -3.566 -11.398 1 97.38 168 ASP A O 1
ATOM 1258 N N . PHE A 1 169 ? 8.312 -5.77 -11.539 1 97.06 169 PHE A N 1
ATOM 1259 C CA . PHE A 1 169 ? 7.051 -5.828 -12.273 1 97.06 169 PHE A CA 1
ATOM 1260 C C . PHE A 1 169 ? 5.887 -5.453 -11.367 1 97.06 169 PHE A C 1
ATOM 1262 O O . PHE A 1 169 ? 4.984 -4.719 -11.773 1 97.06 169 PHE A O 1
ATOM 1269 N N . ASN A 1 170 ? 5.898 -5.895 -10.203 1 97.06 170 ASN A N 1
ATOM 1270 C CA . ASN A 1 170 ? 4.781 -5.723 -9.281 1 97.06 170 ASN A CA 1
ATOM 1271 C C . ASN A 1 170 ? 4.613 -4.262 -8.875 1 97.06 170 ASN A C 1
ATOM 1273 O O . ASN A 1 170 ? 3.496 -3.738 -8.875 1 97.06 170 ASN A O 1
ATOM 1277 N N . THR A 1 171 ? 5.676 -3.6 -8.508 1 98.12 171 THR A N 1
ATOM 1278 C CA . THR A 1 171 ? 5.578 -2.277 -7.898 1 98.12 171 THR A CA 1
ATOM 1279 C C . THR A 1 171 ? 5.34 -1.209 -8.961 1 98.12 171 THR A C 1
ATOM 1281 O O . THR A 1 171 ? 4.973 -0.077 -8.641 1 98.12 171 THR A O 1
ATOM 1284 N N . ASP A 1 172 ? 5.547 -1.56 -10.203 1 96.44 172 ASP A N 1
ATOM 1285 C CA . ASP A 1 172 ? 5.336 -0.614 -11.297 1 96.44 172 ASP A CA 1
ATOM 1286 C C . ASP A 1 172 ? 4.055 -0.938 -12.062 1 96.44 172 ASP A C 1
ATOM 1288 O O . ASP A 1 172 ? 2.996 -0.371 -11.781 1 96.44 172 ASP A O 1
ATOM 1292 N N . PHE A 1 173 ? 4.105 -1.997 -12.805 1 97.19 173 PHE A N 1
ATOM 1293 C CA . PHE A 1 173 ? 3.008 -2.316 -13.711 1 97.19 173 PHE A CA 1
ATOM 1294 C C . PHE A 1 173 ? 1.775 -2.764 -12.938 1 97.19 173 PHE A C 1
ATOM 1296 O O . PHE A 1 173 ? 0.692 -2.197 -13.094 1 97.19 173 PHE A O 1
ATOM 1303 N N . LEU A 1 174 ? 1.888 -3.783 -12.078 1 97.75 174 LEU A N 1
ATOM 1304 C CA . LEU A 1 174 ? 0.729 -4.34 -11.391 1 97.75 174 LEU A CA 1
ATOM 1305 C C . LEU A 1 174 ? 0.143 -3.332 -10.406 1 97.75 174 LEU A C 1
ATOM 1307 O O . LEU A 1 174 ? -1.076 -3.258 -10.242 1 97.75 174 LEU A O 1
ATOM 1311 N N . ALA A 1 175 ? 1.023 -2.59 -9.727 1 98.25 175 ALA A N 1
ATOM 1312 C CA . ALA A 1 175 ? 0.532 -1.564 -8.805 1 98.25 175 ALA A CA 1
ATOM 1313 C C . ALA A 1 175 ? -0.289 -0.514 -9.547 1 98.25 175 ALA A C 1
ATOM 1315 O O . ALA A 1 175 ? -1.347 -0.095 -9.078 1 98.25 175 ALA A O 1
ATOM 1316 N N . ALA A 1 176 ? 0.161 -0.085 -10.742 1 97.25 176 ALA A N 1
ATOM 1317 C CA . ALA A 1 176 ? -0.522 0.936 -11.531 1 97.25 176 ALA A CA 1
ATOM 1318 C C . ALA A 1 176 ? -1.919 0.472 -11.938 1 97.25 176 ALA A C 1
ATOM 1320 O O . ALA A 1 176 ? -2.865 1.264 -11.945 1 97.25 176 ALA A O 1
ATOM 1321 N N . ILE A 1 177 ? -2.047 -0.765 -12.273 1 97.69 177 ILE A N 1
ATOM 1322 C CA . ILE A 1 177 ? -3.359 -1.203 -12.734 1 97.69 177 ILE A CA 1
ATOM 1323 C C . ILE A 1 177 ? -4.273 -1.448 -11.539 1 97.69 177 ILE A C 1
ATOM 1325 O O . ILE A 1 177 ? -5.48 -1.222 -11.609 1 97.69 177 ILE A O 1
ATOM 1329 N N . GLN A 1 178 ? -3.756 -1.917 -10.367 1 98 178 GLN A N 1
ATOM 1330 C CA . GLN A 1 178 ? -4.566 -2.156 -9.18 1 98 178 GLN A CA 1
ATOM 1331 C C . GLN A 1 178 ? -5.191 -0.861 -8.664 1 98 178 GLN A C 1
ATOM 1333 O O . GLN A 1 178 ? -6.348 -0.85 -8.242 1 98 178 GLN A O 1
ATOM 1338 N N . ILE A 1 179 ? -4.41 0.176 -8.703 1 97.81 179 ILE A N 1
ATOM 1339 C CA . ILE A 1 179 ? -4.879 1.457 -8.18 1 97.81 179 ILE A CA 1
ATOM 1340 C C . ILE A 1 179 ? -6.051 1.959 -9.023 1 97.81 179 ILE A C 1
ATOM 1342 O O . ILE A 1 179 ? -6.84 2.789 -8.562 1 97.81 179 ILE A O 1
ATOM 1346 N N . LYS A 1 180 ? -6.266 1.462 -10.25 1 97.94 180 LYS A N 1
ATOM 1347 C CA . LYS A 1 180 ? -7.328 1.91 -11.141 1 97.94 180 LYS A CA 1
ATOM 1348 C C . LYS A 1 180 ? -8.531 0.97 -11.086 1 97.94 180 LYS A C 1
ATOM 1350 O O . LYS A 1 180 ? -9.5 1.149 -11.812 1 97.94 180 LYS A O 1
ATOM 1355 N N . LEU A 1 181 ? -8.523 0.024 -10.195 1 98.38 181 LEU A N 1
ATOM 1356 C CA . LEU A 1 181 ? -9.555 -1.004 -10.133 1 98.38 181 LEU A CA 1
ATOM 1357 C C . LEU A 1 181 ? -10.914 -0.39 -9.812 1 98.38 181 LEU A C 1
ATOM 1359 O O . LEU A 1 181 ? -11.914 -0.73 -10.445 1 98.38 181 LEU A O 1
ATOM 1363 N N . ALA A 1 182 ? -10.992 0.493 -8.805 1 98.25 182 ALA A N 1
ATOM 1364 C CA . ALA A 1 182 ? -12.258 1.099 -8.422 1 98.25 182 ALA A CA 1
ATOM 1365 C C . ALA A 1 182 ? -12.875 1.873 -9.586 1 98.25 182 ALA A C 1
ATOM 1367 O O . ALA A 1 182 ? -14.078 1.792 -9.828 1 98.25 182 ALA A O 1
ATOM 1368 N N . GLU A 1 183 ? -12.047 2.611 -10.289 1 96.81 183 GLU A N 1
ATOM 1369 C CA . GLU A 1 183 ? -12.508 3.373 -11.445 1 96.81 183 GLU A CA 1
ATOM 1370 C C . GLU A 1 183 ? -13.078 2.453 -12.516 1 96.81 183 GLU A C 1
ATOM 1372 O O . GLU A 1 183 ? -14.141 2.727 -13.078 1 96.81 183 GLU A O 1
ATOM 1377 N N . ALA A 1 184 ? -12.352 1.401 -12.82 1 97.62 184 ALA A N 1
ATOM 1378 C CA . ALA A 1 184 ? -12.797 0.448 -13.836 1 97.62 184 ALA A CA 1
ATOM 1379 C C . ALA A 1 184 ? -14.117 -0.202 -13.438 1 97.62 184 ALA A C 1
ATOM 1381 O O . ALA A 1 184 ? -15.023 -0.345 -14.266 1 97.62 184 ALA A O 1
ATOM 1382 N N . LEU A 1 185 ? -14.211 -0.596 -12.172 1 97.94 185 LEU A N 1
ATOM 1383 C CA . LEU A 1 185 ? -15.422 -1.252 -11.68 1 97.94 185 LEU A CA 1
ATOM 1384 C C . LEU A 1 185 ? -16.609 -0.302 -11.727 1 97.94 185 LEU A C 1
ATOM 1386 O O . LEU A 1 185 ? -17.719 -0.71 -12.07 1 97.94 185 LEU A O 1
ATOM 1390 N N . LYS A 1 186 ? -16.375 0.936 -11.367 1 96.94 186 LYS A N 1
ATOM 1391 C CA . LYS A 1 186 ? -17.453 1.926 -11.406 1 96.94 186 LYS A CA 1
ATOM 1392 C C . LYS A 1 186 ? -17.953 2.145 -12.836 1 96.94 186 LYS A C 1
ATOM 1394 O O . LYS A 1 186 ? -19.156 2.215 -13.078 1 96.94 186 LYS A O 1
ATOM 1399 N N . ALA A 1 187 ? -17.016 2.27 -13.758 1 95.94 187 ALA A N 1
ATOM 1400 C CA . ALA A 1 187 ? -17.375 2.43 -15.164 1 95.94 187 ALA A CA 1
ATOM 1401 C C . ALA A 1 187 ? -18.188 1.233 -15.664 1 95.94 187 ALA A C 1
ATOM 1403 O O . ALA A 1 187 ? -19.172 1.397 -16.375 1 95.94 187 ALA A O 1
ATOM 1404 N N . ARG A 1 188 ? -17.828 0.099 -15.281 1 94.75 188 ARG A N 1
ATOM 1405 C CA . ARG A 1 188 ? -18.5 -1.11 -15.734 1 94.75 188 ARG A CA 1
ATOM 1406 C C . ARG A 1 188 ? -19.875 -1.239 -15.094 1 94.75 188 ARG A C 1
ATOM 1408 O O . ARG A 1 188 ? -20.844 -1.67 -15.734 1 94.75 188 ARG A O 1
ATOM 1415 N N . ALA A 1 189 ? -19.938 -0.892 -13.891 1 92.94 189 ALA A N 1
ATOM 1416 C CA . ALA A 1 189 ? -21.203 -0.974 -13.156 1 92.94 189 ALA A CA 1
ATOM 1417 C C . ALA A 1 189 ? -22.219 0.004 -13.719 1 92.94 189 ALA A C 1
ATOM 1419 O O . ALA A 1 189 ? -23.438 -0.216 -13.602 1 92.94 189 ALA A O 1
ATOM 1420 N N . SER A 1 190 ? -21.75 1.054 -14.359 1 90.56 190 SER A N 1
ATOM 1421 C CA . SER A 1 190 ? -22.641 2.045 -14.938 1 90.56 190 SER A CA 1
ATOM 1422 C C . SER A 1 190 ? -23.297 1.514 -16.203 1 90.56 190 SER A C 1
ATOM 1424 O O . SER A 1 190 ? -24.297 2.066 -16.672 1 90.56 190 SER A O 1
ATOM 1426 N N . GLY A 1 191 ? -22.734 0.53 -16.828 1 88.94 191 GLY A N 1
ATOM 1427 C CA . GLY A 1 191 ? -23.281 -0.051 -18.047 1 88.94 191 GLY A CA 1
ATOM 1428 C C . GLY A 1 191 ? -22.922 0.725 -19.297 1 88.94 191 GLY A C 1
ATOM 1429 O O . GLY A 1 191 ? -23.484 0.494 -20.359 1 88.94 191 GLY A O 1
ATOM 1430 N N . ALA A 1 192 ? -21.953 1.569 -19.078 1 87.88 192 ALA A N 1
ATOM 1431 C CA . ALA A 1 192 ? -21.531 2.357 -20.234 1 87.88 192 ALA A CA 1
ATOM 1432 C C . ALA A 1 192 ? -20.938 1.469 -21.312 1 87.88 192 ALA A C 1
ATOM 1434 O O . ALA A 1 192 ? -20.219 0.507 -21.016 1 87.88 192 ALA A O 1
ATOM 1435 N N . SER A 1 193 ? -21.234 1.778 -22.578 1 89.69 193 SER A N 1
ATOM 1436 C CA . SER A 1 193 ? -20.797 0.96 -23.703 1 89.69 193 SER A CA 1
ATOM 1437 C C . SER A 1 193 ? -19.281 1.044 -23.891 1 89.69 193 SER A C 1
ATOM 1439 O O . SER A 1 193 ? -18.656 0.119 -24.422 1 89.69 193 SER A O 1
ATOM 1441 N N . ASP A 1 194 ? -18.734 2.117 -23.438 1 91.06 194 ASP A N 1
ATOM 1442 C CA . ASP A 1 194 ? -17.297 2.309 -23.625 1 91.06 194 ASP A CA 1
ATOM 1443 C C . ASP A 1 194 ? -16.531 2.014 -22.344 1 91.06 194 ASP A C 1
ATOM 1445 O O . ASP A 1 194 ? -15.398 2.471 -22.172 1 91.06 194 ASP A O 1
ATOM 1449 N N . ALA A 1 195 ? -17.234 1.238 -21.516 1 94.06 195 ALA A N 1
ATOM 1450 C CA . ALA A 1 195 ? -16.547 0.882 -20.281 1 94.06 195 ALA A CA 1
ATOM 1451 C C . ALA A 1 195 ? -15.312 0.02 -20.547 1 94.06 195 ALA A C 1
ATOM 1453 O O . ALA A 1 195 ? -15.344 -0.847 -21.438 1 94.06 195 ALA A O 1
ATOM 1454 N N . PRO A 1 196 ? -14.234 0.317 -19.844 1 95.5 196 PRO A N 1
ATOM 1455 C CA . PRO A 1 196 ? -13.039 -0.513 -20.016 1 95.5 196 PRO A CA 1
ATOM 1456 C C . PRO A 1 196 ? -13.266 -1.969 -19.609 1 95.5 196 PRO A C 1
ATOM 1458 O O . PRO A 1 196 ? -14.008 -2.242 -18.672 1 95.5 196 PRO A O 1
ATOM 1461 N N . HIS A 1 197 ? -12.641 -2.805 -20.344 1 94.69 197 HIS A N 1
ATOM 1462 C CA . HIS A 1 197 ? -12.742 -4.223 -20 1 94.69 197 HIS A CA 1
ATOM 1463 C C . HIS A 1 197 ? -12.172 -4.508 -18.625 1 94.69 197 HIS A C 1
ATOM 1465 O O . HIS A 1 197 ? -12.773 -5.23 -17.828 1 94.69 197 HIS A O 1
ATOM 1471 N N . ALA A 1 198 ? -11.039 -3.982 -18.328 1 96.62 198 ALA A N 1
ATOM 1472 C CA . ALA A 1 198 ? -10.352 -4.172 -17.062 1 96.62 198 ALA A CA 1
ATOM 1473 C C . ALA A 1 198 ? -9.641 -2.896 -16.625 1 96.62 198 ALA A C 1
ATOM 1475 O O . ALA A 1 198 ? -9.5 -1.956 -17.406 1 96.62 198 ALA A O 1
ATOM 1476 N N . ALA A 1 199 ? -9.203 -2.873 -15.383 1 97.81 199 ALA A N 1
ATOM 1477 C CA . ALA A 1 199 ? -8.469 -1.73 -14.844 1 97.81 199 ALA A CA 1
ATOM 1478 C C . ALA A 1 199 ? -7.199 -1.47 -15.641 1 97.81 199 ALA A C 1
ATOM 1480 O O . ALA A 1 199 ? -6.77 -0.323 -15.781 1 97.81 199 ALA A O 1
ATOM 1481 N N . PHE A 1 200 ? -6.621 -2.488 -16.203 1 97.56 200 PHE A N 1
ATOM 1482 C CA . PHE A 1 200 ? -5.445 -2.361 -17.047 1 97.56 200 PHE A CA 1
ATOM 1483 C C . PHE A 1 200 ? -5.711 -1.385 -18.188 1 97.56 200 PHE A C 1
ATOM 1485 O O . PHE A 1 200 ? -4.871 -0.533 -18.484 1 97.56 200 PHE A O 1
ATOM 1492 N N . ASN A 1 201 ? -6.852 -1.454 -18.75 1 97.62 201 ASN A N 1
ATOM 1493 C CA . ASN A 1 201 ? -7.203 -0.592 -19.875 1 97.62 201 ASN A CA 1
ATOM 1494 C C . ASN A 1 201 ? -7.289 0.872 -19.453 1 97.62 201 ASN A C 1
ATOM 1496 O O . ASN A 1 201 ? -6.957 1.768 -20.234 1 97.62 201 ASN A O 1
ATOM 1500 N N . VAL A 1 202 ? -7.672 1.09 -18.25 1 96.62 202 VAL A N 1
ATOM 1501 C CA . VAL A 1 202 ? -7.734 2.445 -17.703 1 96.62 202 VAL A CA 1
ATOM 1502 C C . VAL A 1 202 ? -6.32 2.965 -17.453 1 96.62 202 VAL A C 1
ATOM 1504 O O . VAL A 1 202 ? -5.965 4.059 -17.906 1 96.62 202 VAL A O 1
ATOM 1507 N N . ALA A 1 203 ? -5.504 2.174 -16.797 1 96.06 203 ALA A N 1
ATOM 1508 C CA . ALA A 1 203 ? -4.164 2.576 -16.375 1 96.06 203 ALA A CA 1
ATOM 1509 C C . ALA A 1 203 ? -3.277 2.867 -17.578 1 96.06 203 ALA A C 1
ATOM 1511 O O . ALA A 1 203 ? -2.459 3.789 -17.547 1 96.06 203 ALA A O 1
ATOM 1512 N N . TYR A 1 204 ? -3.447 2.135 -18.625 1 94.81 204 TYR A N 1
ATOM 1513 C CA . TYR A 1 204 ? -2.529 2.258 -19.75 1 94.81 204 TYR A CA 1
ATOM 1514 C C . TYR A 1 204 ? -3.238 2.838 -20.969 1 94.81 204 TYR A C 1
ATOM 1516 O O . TYR A 1 204 ? -2.65 2.934 -22.047 1 94.81 204 TYR A O 1
ATOM 1524 N N . ARG A 1 205 ? -4.48 3.221 -20.828 1 93.31 205 ARG A N 1
ATOM 1525 C CA . ARG A 1 205 ? -5.266 3.916 -21.844 1 93.31 205 ARG A CA 1
ATOM 1526 C C . ARG A 1 205 ? -5.199 3.182 -23.188 1 93.31 205 ARG A C 1
ATOM 1528 O O . ARG A 1 205 ? -4.844 3.773 -24.203 1 93.31 205 ARG A O 1
ATOM 1535 N N . THR A 1 206 ? -5.566 1.928 -23.141 1 95.19 206 THR A N 1
ATOM 1536 C CA . THR A 1 206 ? -5.535 1.073 -24.328 1 95.19 206 THR A CA 1
ATOM 1537 C C . THR A 1 206 ? -6.789 0.209 -24.406 1 95.19 206 THR A C 1
ATOM 1539 O O . THR A 1 206 ? -7.465 -0.007 -23.391 1 95.19 206 THR A O 1
ATOM 1542 N N . GLU A 1 207 ? -7.078 -0.183 -25.578 1 93.88 207 GLU A N 1
ATOM 1543 C CA . GLU A 1 207 ? -8.203 -1.095 -25.781 1 93.88 207 GLU A CA 1
ATOM 1544 C C . GLU A 1 207 ? -7.719 -2.535 -25.938 1 93.88 207 GLU A C 1
ATOM 1546 O O . GLU A 1 207 ? -8.523 -3.469 -25.922 1 93.88 207 GLU A O 1
ATOM 1551 N N . ASP A 1 208 ? -6.445 -2.682 -26 1 93.12 208 ASP A N 1
ATOM 1552 C CA . ASP A 1 208 ? -5.863 -4.012 -26.156 1 93.12 208 ASP A CA 1
ATOM 1553 C C . ASP A 1 208 ? -6.086 -4.848 -24.891 1 93.12 208 ASP A C 1
ATOM 1555 O O . ASP A 1 208 ? -6.246 -4.301 -23.797 1 93.12 208 ASP A O 1
ATOM 1559 N N . ASP A 1 209 ? -6.121 -6.141 -25.109 1 90.94 209 ASP A N 1
ATOM 1560 C CA . ASP A 1 209 ? -5.957 -6.945 -23.906 1 90.94 209 ASP A CA 1
ATOM 1561 C C . ASP A 1 209 ? -4.5 -6.945 -23.438 1 90.94 209 ASP A C 1
ATOM 1563 O O . ASP A 1 209 ? -3.613 -6.488 -24.156 1 90.94 209 ASP A O 1
ATOM 1567 N N . LEU A 1 210 ? -4.305 -7.457 -22.281 1 92.88 210 LEU A N 1
ATOM 1568 C CA . LEU A 1 210 ? -3.018 -7.344 -21.609 1 92.88 210 LEU A CA 1
ATOM 1569 C C . LEU A 1 210 ? -1.911 -8.008 -22.422 1 92.88 210 LEU A C 1
ATOM 1571 O O . LEU A 1 210 ? -0.829 -7.438 -22.594 1 92.88 210 LEU A O 1
ATOM 1575 N N . PHE A 1 211 ? -2.158 -9.203 -22.969 1 87.25 211 PHE A N 1
ATOM 1576 C CA . PHE A 1 211 ? -1.115 -9.945 -23.656 1 87.25 211 PHE A CA 1
ATOM 1577 C C . PHE A 1 211 ? -0.785 -9.289 -25 1 87.25 211 PHE A C 1
ATOM 1579 O O . PHE A 1 211 ? 0.371 -9.289 -25.422 1 87.25 211 PHE A O 1
ATOM 1586 N N . GLN A 1 212 ? -1.83 -8.766 -25.672 1 88.25 212 GLN A N 1
ATOM 1587 C CA . GLN A 1 212 ? -1.588 -7.977 -26.875 1 88.25 212 GLN A CA 1
ATOM 1588 C C . GLN A 1 212 ? -0.694 -6.777 -26.578 1 88.25 212 GLN A C 1
ATOM 1590 O O . GLN A 1 212 ? 0.19 -6.441 -27.375 1 88.25 212 GLN A O 1
ATOM 1595 N N . HIS A 1 213 ? -1.004 -6.168 -25.438 1 92.12 213 HIS A N 1
ATOM 1596 C CA . HIS A 1 213 ? -0.202 -5.023 -25.016 1 92.12 213 HIS A CA 1
ATOM 1597 C C . HIS A 1 213 ? 1.249 -5.426 -24.781 1 92.12 213 HIS A C 1
ATOM 1599 O O . HIS A 1 213 ? 2.17 -4.707 -25.172 1 92.12 213 HIS A O 1
ATOM 1605 N N . PHE A 1 214 ? 1.506 -6.539 -24.141 1 89.56 214 PHE A N 1
ATOM 1606 C CA . PHE A 1 214 ? 2.854 -7.035 -23.891 1 89.56 214 PHE A CA 1
ATOM 1607 C C . PHE A 1 214 ? 3.578 -7.316 -25.203 1 89.56 214 PHE A C 1
ATOM 1609 O O . PHE A 1 214 ? 4.781 -7.078 -25.312 1 89.56 214 PHE A O 1
ATOM 1616 N N . HIS A 1 215 ? 2.9 -7.812 -26.156 1 84.56 215 HIS A N 1
ATOM 1617 C CA . HIS A 1 215 ? 3.498 -8.133 -27.438 1 84.56 215 HIS A CA 1
ATOM 1618 C C . HIS A 1 215 ? 3.969 -6.875 -28.156 1 84.56 215 HIS A C 1
ATOM 1620 O O . HIS A 1 215 ? 4.938 -6.918 -28.922 1 84.56 215 HIS A O 1
ATOM 1626 N N . LYS A 1 216 ? 3.328 -5.793 -27.891 1 90.31 216 LYS A N 1
ATOM 1627 C CA . LYS A 1 216 ? 3.639 -4.539 -28.578 1 90.31 216 LYS A CA 1
ATOM 1628 C C . LYS A 1 216 ? 4.746 -3.777 -27.859 1 90.31 216 LYS A C 1
ATOM 1630 O O . LYS A 1 216 ? 5.301 -2.818 -28.391 1 90.31 216 LYS A O 1
ATOM 1635 N N . ASP A 1 217 ? 5.086 -4.215 -26.703 1 90.56 217 ASP A N 1
ATOM 1636 C CA . ASP A 1 217 ? 6.098 -3.557 -25.891 1 90.56 217 ASP A CA 1
ATOM 1637 C C . ASP A 1 217 ? 7.152 -4.555 -25.406 1 90.56 217 ASP A C 1
ATOM 1639 O O . ASP A 1 217 ? 7.004 -5.156 -24.344 1 90.56 217 ASP A O 1
ATOM 1643 N N . ALA A 1 218 ? 8.242 -4.602 -26.062 1 88.06 218 ALA A N 1
ATOM 1644 C CA . ALA A 1 218 ? 9.273 -5.613 -25.828 1 88.06 218 ALA A CA 1
ATOM 1645 C C . ALA A 1 218 ? 9.852 -5.492 -24.422 1 88.06 218 ALA A C 1
ATOM 1647 O O . ALA A 1 218 ? 10.125 -6.5 -23.766 1 88.06 218 ALA A O 1
ATOM 1648 N N . ASP A 1 219 ? 10.055 -4.262 -23.969 1 90.06 219 ASP A N 1
ATOM 1649 C CA . ASP A 1 219 ? 10.625 -4.047 -22.641 1 90.06 219 ASP A CA 1
ATOM 1650 C C . ASP A 1 219 ? 9.672 -4.527 -21.547 1 90.06 219 ASP A C 1
ATOM 1652 O O . ASP A 1 219 ? 10.094 -5.18 -20.594 1 90.06 219 ASP A O 1
ATOM 1656 N N . LEU A 1 220 ? 8.484 -4.168 -21.766 1 91.81 220 LEU A N 1
ATOM 1657 C CA . LEU A 1 220 ? 7.477 -4.594 -20.797 1 91.81 220 LEU A CA 1
ATOM 1658 C C . LEU A 1 220 ? 7.32 -6.109 -20.797 1 91.81 220 LEU A C 1
ATOM 1660 O O . LEU A 1 220 ? 7.152 -6.727 -19.75 1 91.81 220 LEU A O 1
ATOM 1664 N N . ASN A 1 221 ? 7.367 -6.66 -21.953 1 87.56 221 ASN A N 1
ATOM 1665 C CA . ASN A 1 221 ? 7.281 -8.109 -22.078 1 87.56 221 ASN A CA 1
ATOM 1666 C C . ASN A 1 221 ? 8.438 -8.805 -21.375 1 87.56 221 ASN A C 1
ATOM 1668 O O . ASN A 1 221 ? 8.25 -9.844 -20.734 1 87.56 221 ASN A O 1
ATOM 1672 N N . ALA A 1 222 ? 9.609 -8.297 -21.5 1 87 222 ALA A N 1
ATOM 1673 C CA . ALA A 1 222 ? 10.781 -8.852 -20.828 1 87 222 ALA A CA 1
ATOM 1674 C C . ALA A 1 222 ? 10.617 -8.789 -19.297 1 87 222 ALA A C 1
ATOM 1676 O O . ALA A 1 222 ? 10.977 -9.734 -18.594 1 87 222 ALA A O 1
ATOM 1677 N N . LYS A 1 223 ? 10.109 -7.676 -18.812 1 91.06 223 LYS A N 1
ATOM 1678 C CA . LYS A 1 223 ? 9.844 -7.531 -17.391 1 91.06 223 LYS A CA 1
ATOM 1679 C C . LYS A 1 223 ? 8.828 -8.57 -16.906 1 91.06 223 LYS A C 1
ATOM 1681 O O . LYS A 1 223 ? 8.969 -9.125 -15.82 1 91.06 223 LYS A O 1
ATOM 1686 N N . TYR A 1 224 ? 7.844 -8.758 -17.766 1 91.19 224 TYR A N 1
ATOM 1687 C CA . TYR A 1 224 ? 6.805 -9.727 -17.422 1 91.19 224 TYR A CA 1
ATOM 1688 C C . TYR A 1 224 ? 7.387 -11.133 -17.312 1 91.19 224 TYR A C 1
ATOM 1690 O O . TYR A 1 224 ? 7.09 -11.859 -16.359 1 91.19 224 TYR A O 1
ATOM 1698 N N . HIS A 1 225 ? 8.211 -11.492 -18.156 1 83 225 HIS A N 1
ATOM 1699 C CA . HIS A 1 225 ? 8.812 -12.82 -18.125 1 83 225 HIS A CA 1
ATOM 1700 C C . HIS A 1 225 ? 9.781 -12.961 -16.953 1 83 225 HIS A C 1
ATOM 1702 O O . HIS A 1 225 ? 9.914 -14.047 -16.391 1 83 225 HIS A O 1
ATOM 1708 N N . GLY A 1 226 ? 10.523 -11.883 -16.656 1 85.88 226 GLY A N 1
ATOM 1709 C CA . GLY A 1 226 ? 11.312 -11.891 -15.438 1 85.88 226 GLY A CA 1
ATOM 1710 C C . GLY A 1 226 ? 10.492 -12.117 -14.188 1 85.88 226 GLY A C 1
ATOM 1711 O O . GLY A 1 226 ? 10.898 -12.867 -13.297 1 85.88 226 GLY A O 1
ATOM 1712 N N . TYR A 1 227 ? 9.375 -11.5 -14.211 1 91.38 227 TYR A N 1
ATOM 1713 C CA . TYR A 1 227 ? 8.414 -11.656 -13.117 1 91.38 227 TYR A CA 1
ATOM 1714 C C . TYR A 1 227 ? 7.953 -13.102 -13 1 91.38 227 TYR A C 1
ATOM 1716 O O . TYR A 1 227 ? 7.949 -13.672 -11.906 1 91.38 227 TYR A O 1
ATOM 1724 N N . LEU A 1 228 ? 7.57 -13.727 -14.062 1 83.44 228 LEU A N 1
ATOM 1725 C CA . LEU A 1 228 ? 7.109 -15.109 -14.055 1 83.44 228 LEU A CA 1
ATOM 1726 C C . LEU A 1 228 ? 8.219 -16.047 -13.602 1 83.44 228 LEU A C 1
ATOM 1728 O O . LEU A 1 228 ? 7.973 -16.969 -12.82 1 83.44 228 LEU A O 1
ATOM 1732 N N . ALA A 1 229 ? 9.43 -15.812 -14.078 1 79.38 229 ALA A N 1
ATOM 1733 C CA . ALA A 1 229 ? 10.578 -16.609 -13.656 1 79.38 229 ALA A CA 1
ATOM 1734 C C . ALA A 1 229 ? 10.844 -16.453 -12.164 1 79.38 229 ALA A C 1
ATOM 1736 O O . ALA A 1 229 ? 11.18 -17.422 -11.477 1 79.38 229 ALA A O 1
ATOM 1737 N N . GLY A 1 230 ? 10.711 -15.266 -11.711 1 83.12 230 GLY A N 1
ATOM 1738 C CA . GLY A 1 230 ? 10.891 -15 -10.289 1 83.12 230 GLY A CA 1
ATOM 1739 C C . GLY A 1 230 ? 9.891 -15.727 -9.414 1 83.12 230 GLY A C 1
ATOM 1740 O O . GLY A 1 230 ? 10.25 -16.281 -8.375 1 83.12 230 GLY A O 1
ATOM 1741 N N . ARG A 1 231 ? 8.695 -15.75 -9.82 1 81.75 231 ARG A N 1
ATOM 1742 C CA . ARG A 1 231 ? 7.637 -16.391 -9.055 1 81.75 231 ARG A CA 1
ATOM 1743 C C . ARG A 1 231 ? 7.91 -17.891 -8.891 1 81.75 231 ARG A C 1
ATOM 1745 O O . ARG A 1 231 ? 7.73 -18.438 -7.809 1 81.75 231 ARG A O 1
ATOM 1752 N N . VAL A 1 232 ? 8.383 -18.484 -9.898 1 73.94 232 VAL A N 1
ATOM 1753 C CA . VAL A 1 232 ? 8.625 -19.922 -9.859 1 73.94 232 VAL A CA 1
ATOM 1754 C C . VAL A 1 232 ? 9.812 -20.219 -8.945 1 73.94 232 VAL A C 1
ATOM 1756 O O . VAL A 1 232 ? 9.93 -21.328 -8.414 1 73.94 232 VAL A O 1
ATOM 1759 N N . ASN A 1 233 ? 10.617 -19.219 -8.742 1 72.94 233 ASN A N 1
ATOM 1760 C CA . ASN A 1 233 ? 11.828 -19.422 -7.953 1 72.94 233 ASN A CA 1
ATOM 1761 C C . ASN A 1 233 ? 11.68 -18.844 -6.547 1 72.94 233 ASN A C 1
ATOM 1763 O O . ASN A 1 233 ? 12.672 -18.656 -5.84 1 72.94 233 ASN A O 1
ATOM 1767 N N . THR A 1 234 ? 10.523 -18.516 -6.215 1 73.12 234 THR A N 1
ATOM 1768 C CA . THR A 1 234 ? 10.242 -18.094 -4.844 1 73.12 234 THR A CA 1
ATOM 1769 C C . THR A 1 234 ? 9.328 -19.109 -4.156 1 73.12 234 THR A C 1
ATOM 1771 O O . THR A 1 234 ? 8.516 -19.766 -4.812 1 73.12 234 THR A O 1
ATOM 1774 N N . PRO A 1 235 ? 9.414 -19.203 -2.922 1 69.19 235 PRO A N 1
ATOM 1775 C CA . PRO A 1 235 ? 8.766 -20.312 -2.209 1 69.19 235 PRO A CA 1
ATOM 1776 C C . PRO A 1 235 ? 7.25 -20.312 -2.4 1 69.19 235 PRO A C 1
ATOM 1778 O O . PRO A 1 235 ? 6.645 -21.391 -2.506 1 69.19 235 PRO A O 1
ATOM 1781 N N . LEU A 1 236 ? 6.664 -19.266 -2.49 1 70.81 236 LEU A N 1
ATOM 1782 C CA . LEU A 1 236 ? 5.211 -19.188 -2.533 1 70.81 236 LEU A CA 1
ATOM 1783 C C . LEU A 1 236 ? 4.672 -19.797 -3.828 1 70.81 236 LEU A C 1
ATOM 1785 O O . LEU A 1 236 ? 3.617 -20.422 -3.83 1 70.81 236 LEU A O 1
ATOM 1789 N N . TRP A 1 237 ? 5.512 -19.688 -4.879 1 75.12 237 TRP A N 1
ATOM 1790 C CA . TRP A 1 237 ? 5.039 -20.141 -6.184 1 75.12 237 TRP A CA 1
ATOM 1791 C C . TRP A 1 237 ? 5.93 -21.25 -6.719 1 75.12 237 TRP A C 1
ATOM 1793 O O . TRP A 1 237 ? 5.895 -21.562 -7.914 1 75.12 237 TRP A O 1
ATOM 1803 N N . SER A 1 238 ? 6.582 -21.828 -5.809 1 71.5 238 SER A N 1
ATOM 1804 C CA . SER A 1 238 ? 7.594 -22.797 -6.215 1 71.5 238 SER A CA 1
ATOM 1805 C C . SER A 1 238 ? 6.965 -23.984 -6.926 1 71.5 238 SER A C 1
ATOM 1807 O O . SER A 1 238 ? 5.887 -24.438 -6.543 1 71.5 238 SER A O 1
ATOM 1809 N N . VAL A 1 239 ? 7.672 -24.422 -7.969 1 73.31 239 VAL A N 1
ATOM 1810 C CA . VAL A 1 239 ? 7.273 -25.594 -8.727 1 73.31 239 VAL A CA 1
ATOM 1811 C C . VAL A 1 239 ? 7.445 -26.844 -7.867 1 73.31 239 VAL A C 1
ATOM 1813 O O . VAL A 1 239 ? 6.836 -27.875 -8.141 1 73.31 239 VAL A O 1
ATOM 1816 N N . ASP A 1 240 ? 8.133 -26.641 -6.77 1 70.5 240 ASP A N 1
ATOM 1817 C CA . ASP A 1 240 ? 8.406 -27.766 -5.895 1 70.5 240 ASP A CA 1
ATOM 1818 C C . ASP A 1 240 ? 7.113 -28.406 -5.391 1 70.5 240 ASP A C 1
ATOM 1820 O O . ASP A 1 240 ? 7.016 -29.625 -5.27 1 70.5 240 ASP A O 1
ATOM 1824 N N . ARG A 1 241 ? 6.223 -27.578 -5.301 1 68.44 241 ARG A N 1
ATOM 1825 C CA . ARG A 1 241 ? 4.965 -28.109 -4.77 1 68.44 241 ARG A CA 1
ATOM 1826 C C . ARG A 1 241 ? 4.199 -28.875 -5.836 1 68.44 241 ARG A C 1
ATOM 1828 O O . ARG A 1 241 ? 3.49 -29.844 -5.52 1 68.44 241 ARG A O 1
ATOM 1835 N N . LEU A 1 242 ? 4.43 -28.438 -7.035 1 73.31 242 LEU A N 1
ATOM 1836 C CA . LEU A 1 242 ? 3.855 -29.203 -8.133 1 73.31 242 LEU A CA 1
ATOM 1837 C C . LEU A 1 242 ? 4.5 -30.594 -8.234 1 73.31 242 LEU A C 1
ATOM 1839 O O . LEU A 1 242 ? 3.814 -31.578 -8.492 1 73.31 242 LEU A O 1
ATOM 1843 N N . ILE A 1 243 ? 5.742 -30.594 -7.93 1 76.5 243 ILE A N 1
ATOM 1844 C CA . ILE A 1 243 ? 6.535 -31.812 -8.055 1 76.5 243 ILE A CA 1
ATOM 1845 C C . ILE A 1 243 ? 6.066 -32.844 -7.027 1 76.5 243 ILE A C 1
ATOM 1847 O O . ILE A 1 243 ? 5.961 -34.031 -7.336 1 76.5 243 ILE A O 1
ATOM 1851 N N . THR A 1 244 ? 5.652 -32.312 -5.949 1 76.25 244 THR A N 1
ATOM 1852 C CA . THR A 1 244 ? 5.297 -33.25 -4.875 1 76.25 244 THR A CA 1
ATOM 1853 C C . THR A 1 244 ? 3.793 -33.5 -4.871 1 76.25 244 THR A C 1
ATOM 1855 O O . THR A 1 244 ? 3.326 -34.438 -4.219 1 76.25 244 THR A O 1
ATOM 1858 N N . ALA A 1 245 ? 3.094 -32.812 -5.641 1 77.62 245 ALA A N 1
ATOM 1859 C CA . ALA A 1 245 ? 1.635 -32.844 -5.578 1 77.62 245 ALA A CA 1
ATOM 1860 C C . ALA A 1 245 ? 1.076 -34 -6.406 1 77.62 245 ALA A C 1
ATOM 1862 O O . ALA A 1 245 ? -0.102 -34.344 -6.289 1 77.62 245 ALA A O 1
ATOM 1863 N N . TRP A 1 246 ? 1.925 -34.625 -7.191 1 84.25 246 TRP A N 1
ATOM 1864 C CA . TRP A 1 246 ? 1.473 -35.656 -8.117 1 84.25 246 TRP A CA 1
ATOM 1865 C C . TRP A 1 246 ? 2.561 -36.688 -8.344 1 84.25 246 TRP A C 1
ATOM 1867 O O . TRP A 1 246 ? 3.748 -36.406 -8.188 1 84.25 246 TRP A O 1
ATOM 1877 N N . ASP A 1 247 ? 2.18 -37.875 -8.641 1 87 247 ASP A N 1
ATOM 1878 C CA . ASP A 1 247 ? 3.15 -38.938 -8.859 1 87 247 ASP A CA 1
ATOM 1879 C C . ASP A 1 247 ? 3.697 -38.875 -10.289 1 87 247 ASP A C 1
ATOM 1881 O O . ASP A 1 247 ? 3.422 -39.781 -11.094 1 87 247 ASP A O 1
ATOM 1885 N N . TRP A 1 248 ? 4.527 -38 -10.453 1 90.06 248 TRP A N 1
ATOM 1886 C CA . TRP A 1 248 ? 5.125 -37.781 -11.773 1 90.06 248 TRP A CA 1
ATOM 1887 C C . TRP A 1 248 ? 5.984 -38.969 -12.18 1 90.06 248 TRP A C 1
ATOM 1889 O O . TRP A 1 248 ? 6.09 -39.312 -13.359 1 90.06 248 TRP A O 1
ATOM 1899 N N . SER A 1 249 ? 6.57 -39.562 -11.227 1 87.5 249 SER A N 1
ATOM 1900 C CA . SER A 1 249 ? 7.488 -40.688 -11.492 1 87.5 249 SER A CA 1
ATOM 1901 C C . SER A 1 249 ? 6.758 -41.875 -12.094 1 87.5 249 SER A C 1
ATOM 1903 O O . SER A 1 249 ? 7.363 -42.688 -12.797 1 87.5 249 SER A O 1
ATOM 1905 N N . ALA A 1 250 ? 5.5 -41.906 -11.906 1 88.81 250 ALA A N 1
ATOM 1906 C CA . ALA A 1 250 ? 4.703 -43.031 -12.391 1 88.81 250 ALA A CA 1
ATOM 1907 C C . ALA A 1 250 ? 4.359 -42.875 -13.867 1 88.81 250 ALA A C 1
ATOM 1909 O O . ALA A 1 250 ? 3.893 -43.812 -14.508 1 88.81 250 ALA A O 1
ATOM 1910 N N . LEU A 1 251 ? 4.617 -41.75 -14.477 1 89.56 251 LEU A N 1
ATOM 1911 C CA . LEU A 1 251 ? 4.238 -41.469 -15.859 1 89.56 251 LEU A CA 1
ATOM 1912 C C . LEU A 1 251 ? 4.977 -42.375 -16.828 1 89.56 251 LEU A C 1
ATOM 1914 O O . LEU A 1 251 ? 4.418 -42.812 -17.844 1 89.56 251 LEU A O 1
ATOM 1918 N N . GLY A 1 252 ? 6.266 -42.75 -16.5 1 90.38 252 GLY A N 1
ATOM 1919 C CA . GLY A 1 252 ? 7.059 -43.562 -17.422 1 90.38 252 GLY A CA 1
ATOM 1920 C C . GLY A 1 252 ? 7.176 -42.938 -18.797 1 90.38 252 GLY A C 1
ATOM 1921 O O . GLY A 1 252 ? 7.484 -41.75 -18.922 1 90.38 252 GLY A O 1
ATOM 1922 N N . ASP A 1 253 ? 7.031 -43.781 -19.859 1 92.5 253 ASP A N 1
ATOM 1923 C CA . ASP A 1 253 ? 7.074 -43.312 -21.234 1 92.5 253 ASP A CA 1
ATOM 1924 C C . ASP A 1 253 ? 5.75 -42.656 -21.641 1 92.5 253 ASP A C 1
ATOM 1926 O O . ASP A 1 253 ? 4.867 -43.312 -22.188 1 92.5 253 ASP A O 1
ATOM 1930 N N . ALA A 1 254 ? 5.668 -41.438 -21.281 1 93.81 254 ALA A N 1
ATOM 1931 C CA . ALA A 1 254 ? 4.449 -40.688 -21.516 1 93.81 254 ALA A CA 1
ATOM 1932 C C . ALA A 1 254 ? 4.77 -39.312 -22.125 1 93.81 254 ALA A C 1
ATOM 1934 O O . ALA A 1 254 ? 5.926 -38.906 -22.156 1 93.81 254 ALA A O 1
ATOM 1935 N N . THR A 1 255 ? 3.787 -38.719 -22.688 1 95.44 255 THR A N 1
ATOM 1936 C CA . THR A 1 255 ? 3.885 -37.344 -23.219 1 95.44 255 THR A CA 1
ATOM 1937 C C . THR A 1 255 ? 3.047 -36.375 -22.391 1 95.44 255 THR A C 1
ATOM 1939 O O . THR A 1 255 ? 1.874 -36.656 -22.109 1 95.44 255 THR A O 1
ATOM 1942 N N . VAL A 1 256 ? 3.635 -35.344 -22 1 96.94 256 VAL A N 1
ATOM 1943 C CA . VAL A 1 256 ? 2.969 -34.281 -21.25 1 96.94 256 VAL A CA 1
ATOM 1944 C C . VAL A 1 256 ? 2.971 -33 -22.078 1 96.94 256 VAL A C 1
ATOM 1946 O O . VAL A 1 256 ? 4.012 -32.562 -22.578 1 96.94 256 VAL A O 1
ATOM 1949 N N . VAL A 1 257 ? 1.838 -32.406 -22.25 1 98.06 257 VAL A N 1
ATOM 1950 C CA . VAL A 1 257 ? 1.733 -31.109 -22.906 1 98.06 257 VAL A CA 1
ATOM 1951 C C . VAL A 1 257 ? 1.518 -30.016 -21.859 1 98.06 257 VAL A C 1
ATOM 1953 O O . VAL A 1 257 ? 0.583 -30.094 -21.062 1 98.06 257 VAL A O 1
ATOM 1956 N N . ASP A 1 258 ? 2.383 -29.062 -21.828 1 97.62 258 ASP A N 1
ATOM 1957 C CA . ASP A 1 258 ? 2.23 -27.859 -21.016 1 97.62 258 ASP A CA 1
ATOM 1958 C C . ASP A 1 258 ? 1.561 -26.734 -21.797 1 97.62 258 ASP A C 1
ATOM 1960 O O . ASP A 1 258 ? 2.223 -26.016 -22.547 1 97.62 258 ASP A O 1
ATOM 1964 N N . CYS A 1 259 ? 0.264 -26.594 -21.594 1 97.75 259 CYS A N 1
ATOM 1965 C CA . CYS A 1 259 ? -0.53 -25.625 -22.328 1 97.75 259 CYS A CA 1
ATOM 1966 C C . CYS A 1 259 ? -0.292 -24.219 -21.781 1 97.75 259 CYS A C 1
ATOM 1968 O O . CYS A 1 259 ? -0.534 -23.953 -20.609 1 97.75 259 CYS A O 1
ATOM 1970 N N . GLY A 1 260 ? 0.111 -23.312 -22.672 1 94.81 260 GLY A N 1
ATOM 1971 C CA . GLY A 1 260 ? 0.507 -21.984 -22.219 1 94.81 260 GLY A CA 1
ATOM 1972 C C . GLY A 1 260 ? 1.779 -22 -21.391 1 94.81 260 GLY A C 1
ATOM 1973 O O . GLY A 1 260 ? 1.881 -21.281 -20.391 1 94.81 260 GLY A O 1
ATOM 1974 N N . GLY A 1 261 ? 2.74 -22.766 -21.781 1 93.5 261 GLY A N 1
ATOM 1975 C CA . GLY A 1 261 ? 3.881 -23.094 -20.938 1 93.5 261 GLY A CA 1
ATOM 1976 C C . GLY A 1 261 ? 5.004 -22.078 -21.031 1 93.5 261 GLY A C 1
ATOM 1977 O O . GLY A 1 261 ? 6.004 -22.188 -20.312 1 93.5 261 GLY A O 1
ATOM 1978 N N . SER A 1 262 ? 4.867 -21.078 -21.891 1 90.69 262 SER A N 1
ATOM 1979 C CA . SER A 1 262 ? 5.84 -20 -22.031 1 90.69 262 SER A CA 1
ATOM 1980 C C . SER A 1 262 ? 7.23 -20.547 -22.328 1 90.69 262 SER A C 1
ATOM 1982 O O . SER A 1 262 ? 7.41 -21.312 -23.297 1 90.69 262 SER A O 1
ATOM 1984 N N . SER A 1 263 ? 8.195 -20.344 -21.406 1 89.44 263 SER A N 1
ATOM 1985 C CA . SER A 1 263 ? 9.578 -20.75 -21.656 1 89.44 263 SER A CA 1
ATOM 1986 C C . SER A 1 263 ? 9.812 -22.188 -21.188 1 89.44 263 SER A C 1
ATOM 1988 O O . SER A 1 263 ? 10.945 -22.672 -21.188 1 89.44 263 SER A O 1
ATOM 1990 N N . GLY A 1 264 ? 8.812 -22.828 -20.703 1 91.69 264 GLY A N 1
ATOM 1991 C CA . GLY A 1 264 ? 8.906 -24.25 -20.391 1 91.69 264 GLY A CA 1
ATOM 1992 C C . GLY A 1 264 ? 9.461 -24.516 -19 1 91.69 264 GLY A C 1
ATOM 1993 O O . GLY A 1 264 ? 9.93 -25.625 -18.719 1 91.69 264 GLY A O 1
ATOM 1994 N N . HIS A 1 265 ? 9.375 -23.562 -18.094 1 86.38 265 HIS A N 1
ATOM 1995 C CA . HIS A 1 265 ? 9.953 -23.688 -16.75 1 86.38 265 HIS A CA 1
ATOM 1996 C C . HIS A 1 265 ? 9.336 -24.859 -16 1 86.38 265 HIS A C 1
ATOM 1998 O O . HIS A 1 265 ? 10.023 -25.547 -15.242 1 86.38 265 HIS A O 1
ATOM 2004 N N . THR A 1 266 ? 8.062 -25.109 -16.203 1 89 266 THR A N 1
ATOM 2005 C CA . THR A 1 266 ? 7.395 -26.234 -15.547 1 89 266 THR A CA 1
ATOM 2006 C C . THR A 1 266 ? 7.965 -27.562 -16.031 1 89 266 THR A C 1
ATOM 2008 O O . THR A 1 266 ? 8.281 -28.438 -15.234 1 89 266 THR A O 1
ATOM 2011 N N . CYS A 1 267 ? 8.156 -27.688 -17.297 1 93 267 CYS A N 1
ATOM 2012 C CA . CYS A 1 267 ? 8.664 -28.922 -17.891 1 93 267 CYS A CA 1
ATOM 2013 C C . CYS A 1 267 ? 10.109 -29.172 -17.484 1 93 267 CYS A C 1
ATOM 2015 O O . CYS A 1 267 ? 10.492 -30.312 -17.203 1 93 267 CYS A O 1
ATOM 2017 N N . VAL A 1 268 ? 10.828 -28.094 -17.484 1 90.25 268 VAL A N 1
ATOM 2018 C CA . VAL A 1 268 ? 12.227 -28.203 -17.078 1 90.25 268 VAL A CA 1
ATOM 2019 C C . VAL A 1 268 ? 12.305 -28.703 -15.641 1 90.25 268 VAL A C 1
ATOM 2021 O O . VAL A 1 268 ? 13.172 -29.516 -15.305 1 90.25 268 VAL A O 1
ATOM 2024 N N . ALA A 1 269 ? 11.469 -28.25 -14.797 1 85.94 269 ALA A N 1
ATOM 2025 C CA . ALA A 1 269 ? 11.469 -28.641 -13.383 1 85.94 269 ALA A CA 1
ATOM 2026 C C . ALA A 1 269 ? 11.023 -30.094 -13.219 1 85.94 269 ALA A C 1
ATOM 2028 O O . ALA A 1 269 ? 11.5 -30.797 -12.32 1 85.94 269 ALA A O 1
ATOM 2029 N N . LEU A 1 270 ? 10.188 -30.641 -14.055 1 89.44 270 LEU A N 1
ATOM 2030 C CA . LEU A 1 270 ? 9.602 -31.969 -13.93 1 89.44 270 LEU A CA 1
ATOM 2031 C C . LEU A 1 270 ? 10.516 -33.031 -14.547 1 89.44 270 LEU A C 1
ATOM 2033 O O . LEU A 1 270 ? 10.5 -34.188 -14.133 1 89.44 270 LEU A O 1
ATOM 2037 N N . ALA A 1 271 ? 11.289 -32.625 -15.492 1 91.56 271 ALA A N 1
ATOM 2038 C CA . ALA A 1 271 ? 12.039 -33.562 -16.344 1 91.56 271 ALA A CA 1
ATOM 2039 C C . ALA A 1 271 ? 12.914 -34.469 -15.5 1 91.56 271 ALA A C 1
ATOM 2041 O O . ALA A 1 271 ? 12.961 -35.688 -15.734 1 91.56 271 ALA A O 1
ATOM 2042 N N . PRO A 1 272 ? 13.578 -33.906 -14.453 1 88.19 272 PRO A N 1
ATOM 2043 C CA . PRO A 1 272 ? 14.453 -34.781 -13.672 1 88.19 272 PRO A CA 1
ATOM 2044 C C . PRO A 1 272 ? 13.688 -35.875 -12.914 1 88.19 272 PRO A C 1
ATOM 2046 O O . PRO A 1 272 ? 14.25 -36.938 -12.602 1 88.19 272 PRO A O 1
ATOM 2049 N N . ILE A 1 273 ? 12.477 -35.719 -12.633 1 88.25 273 ILE A N 1
ATOM 2050 C CA . ILE A 1 273 ? 11.703 -36.656 -11.805 1 88.25 273 ILE A CA 1
ATOM 2051 C C . ILE A 1 273 ? 10.984 -37.656 -12.68 1 88.25 273 ILE A C 1
ATOM 2053 O O . ILE A 1 273 ? 10.516 -38.688 -12.195 1 88.25 273 ILE A O 1
ATOM 2057 N N . CYS A 1 274 ? 10.883 -37.375 -13.938 1 89.88 274 CYS A N 1
ATOM 2058 C CA . CYS A 1 274 ? 10.281 -38.312 -14.898 1 89.88 274 CYS A CA 1
ATOM 2059 C C . CYS A 1 274 ? 11.18 -38.5 -16.109 1 89.88 274 CYS A C 1
ATOM 2061 O O . CYS A 1 274 ? 10.844 -38.031 -17.219 1 89.88 274 CYS A O 1
ATOM 2063 N N . PRO A 1 275 ? 12.156 -39.281 -15.984 1 89.19 275 PRO A N 1
ATOM 2064 C CA . PRO A 1 275 ? 13.234 -39.344 -16.969 1 89.19 275 PRO A CA 1
ATOM 2065 C C . PRO A 1 275 ? 12.766 -39.906 -18.312 1 89.19 275 PRO A C 1
ATOM 2067 O O . PRO A 1 275 ? 13.414 -39.688 -19.344 1 89.19 275 PRO A O 1
ATOM 2070 N N . GLN A 1 276 ? 11.695 -40.625 -18.344 1 92.12 276 GLN A N 1
ATOM 2071 C CA . GLN A 1 276 ? 11.258 -41.25 -19.594 1 92.12 276 GLN A CA 1
ATOM 2072 C C . GLN A 1 276 ? 10.18 -40.406 -20.266 1 92.12 276 GLN A C 1
ATOM 2074 O O . GLN A 1 276 ? 9.789 -40.688 -21.406 1 92.12 276 GLN A O 1
ATOM 2079 N N . THR A 1 277 ? 9.742 -39.406 -19.578 1 94.5 277 THR A N 1
ATOM 2080 C CA . THR A 1 277 ? 8.609 -38.594 -20.047 1 94.5 277 THR A CA 1
ATOM 2081 C C . THR A 1 277 ? 9.07 -37.531 -21.047 1 94.5 277 THR A C 1
ATOM 2083 O O . THR A 1 277 ? 10.117 -36.938 -20.875 1 94.5 277 THR A O 1
ATOM 2086 N N . LYS A 1 278 ? 8.336 -37.406 -22.109 1 96.31 278 LYS A N 1
ATOM 2087 C CA . LYS A 1 278 ? 8.547 -36.344 -23.078 1 96.31 278 LYS A CA 1
ATOM 2088 C C . LYS A 1 278 ? 7.586 -35.188 -22.812 1 96.31 278 LYS A C 1
ATOM 2090 O O . LYS A 1 278 ? 6.43 -35.406 -22.453 1 96.31 278 LYS A O 1
ATOM 2095 N N . PHE A 1 279 ? 8.086 -34 -23.031 1 97.69 279 PHE A N 1
ATOM 2096 C CA . PHE A 1 279 ? 7.301 -32.781 -22.781 1 97.69 279 PHE A CA 1
ATOM 2097 C C . PHE A 1 279 ? 7.16 -31.953 -24.047 1 97.69 279 PHE A C 1
ATOM 2099 O O . PHE A 1 279 ? 8.109 -31.828 -24.812 1 97.69 279 PHE A O 1
ATOM 2106 N N . ILE A 1 280 ? 6.035 -31.438 -24.312 1 98.25 280 ILE A N 1
ATOM 2107 C CA . ILE A 1 280 ? 5.781 -30.453 -25.359 1 98.25 280 ILE A CA 1
ATOM 2108 C C . ILE A 1 280 ? 5.238 -29.172 -24.734 1 98.25 280 ILE A C 1
ATOM 2110 O O . ILE A 1 280 ? 4.152 -29.172 -24.141 1 98.25 280 ILE A O 1
ATOM 2114 N N . VAL A 1 281 ? 5.98 -28.094 -24.828 1 98.12 281 VAL A N 1
ATOM 2115 C CA . VAL A 1 281 ? 5.562 -26.781 -24.344 1 98.12 281 VAL A CA 1
ATOM 2116 C C . VAL A 1 281 ? 4.828 -26.031 -25.438 1 98.12 281 VAL A C 1
ATOM 2118 O O . VAL A 1 281 ? 5.391 -25.781 -26.516 1 98.12 281 VAL A O 1
ATOM 2121 N N . GLN A 1 282 ? 3.627 -25.688 -25.188 1 98 282 GLN A N 1
ATOM 2122 C CA . GLN A 1 282 ? 2.836 -24.938 -26.156 1 98 282 GLN A CA 1
ATOM 2123 C C . GLN A 1 282 ? 2.572 -23.516 -25.688 1 98 282 GLN A C 1
ATOM 2125 O O . GLN A 1 282 ? 2.248 -23.297 -24.531 1 98 282 GLN A O 1
ATOM 2130 N N . ASP A 1 283 ? 2.723 -22.578 -26.547 1 94.62 283 ASP A N 1
ATOM 2131 C CA . ASP A 1 283 ? 2.457 -21.172 -26.266 1 94.62 283 ASP A CA 1
ATOM 2132 C C . ASP A 1 283 ? 2.275 -20.375 -27.547 1 94.62 283 ASP A C 1
ATOM 2134 O O . ASP A 1 283 ? 2.555 -20.875 -28.641 1 94.62 283 ASP A O 1
ATOM 2138 N N . MET A 1 284 ? 1.743 -19.156 -27.438 1 91.19 284 MET A N 1
ATOM 2139 C CA . MET A 1 284 ? 1.597 -18.281 -28.594 1 91.19 284 MET A CA 1
ATOM 2140 C C . MET A 1 284 ? 2.773 -17.312 -28.703 1 91.19 284 MET A C 1
ATOM 2142 O O . MET A 1 284 ? 2.996 -16.719 -29.75 1 91.19 284 MET A O 1
ATOM 2146 N N . SER A 1 285 ? 3.512 -17.172 -27.641 1 87.5 285 SER A N 1
ATOM 2147 C CA . SER A 1 285 ? 4.633 -16.234 -27.625 1 87.5 285 SER A CA 1
ATOM 2148 C C . SER A 1 285 ? 5.887 -16.859 -28.219 1 87.5 285 SER A C 1
ATOM 2150 O O . SER A 1 285 ? 6.547 -17.672 -27.562 1 87.5 285 SER A O 1
ATOM 2152 N N . ALA A 1 286 ? 6.293 -16.406 -29.359 1 88.44 286 ALA A N 1
ATOM 2153 C CA . ALA A 1 286 ? 7.504 -16.891 -30 1 88.44 286 ALA A CA 1
ATOM 2154 C C . ALA A 1 286 ? 8.742 -16.562 -29.188 1 88.44 286 ALA A C 1
ATOM 2156 O O . ALA A 1 286 ? 9.656 -17.375 -29.047 1 88.44 286 ALA A O 1
ATOM 2157 N N . ASP A 1 287 ? 8.68 -15.398 -28.609 1 84.38 287 ASP A N 1
ATOM 2158 C CA . ASP A 1 287 ? 9.82 -14.938 -27.828 1 84.38 287 ASP A CA 1
ATOM 2159 C C . ASP A 1 287 ? 10.016 -15.797 -26.594 1 84.38 287 ASP A C 1
ATOM 2161 O O . ASP A 1 287 ? 11.141 -16.172 -26.266 1 84.38 287 ASP A O 1
ATOM 2165 N N . ALA A 1 288 ? 8.969 -16.125 -25.953 1 85.88 288 ALA A N 1
ATOM 2166 C CA . ALA A 1 288 ? 9.055 -16.938 -24.75 1 85.88 288 ALA A CA 1
ATOM 2167 C C . ALA A 1 288 ? 9.555 -18.344 -25.062 1 85.88 288 ALA A C 1
ATOM 2169 O O . ALA A 1 288 ? 10.391 -18.906 -24.344 1 85.88 288 ALA A O 1
ATOM 2170 N N . MET A 1 289 ? 9.102 -18.875 -26.109 1 92 289 MET A N 1
ATOM 2171 C CA . MET A 1 289 ? 9.492 -20.219 -26.5 1 92 289 MET A CA 1
ATOM 2172 C C . MET A 1 289 ? 10.953 -20.266 -26.922 1 92 289 MET A C 1
ATOM 2174 O O . MET A 1 289 ? 11.656 -21.25 -26.672 1 92 289 MET A O 1
ATOM 2178 N N . GLU A 1 290 ? 11.312 -19.172 -27.578 1 92.5 290 GLU A N 1
ATOM 2179 C CA . GLU A 1 290 ? 12.719 -19.109 -27.969 1 92.5 290 GLU A CA 1
ATOM 2180 C C . GLU A 1 290 ? 13.633 -19.062 -26.734 1 92.5 290 GLU A C 1
ATOM 2182 O O . GLU A 1 290 ? 14.672 -19.719 -26.703 1 92.5 290 GLU A O 1
ATOM 2187 N N . LEU A 1 291 ? 13.227 -18.297 -25.828 1 87.25 291 LEU A N 1
ATOM 2188 C CA . LEU A 1 291 ? 13.969 -18.281 -24.578 1 87.25 291 LEU A CA 1
ATOM 2189 C C . LEU A 1 291 ? 14.008 -19.672 -23.938 1 87.25 291 LEU A C 1
ATOM 2191 O O . LEU A 1 291 ? 15.031 -20.062 -23.375 1 87.25 291 LEU A O 1
ATOM 2195 N N . GLY A 1 292 ? 12.953 -20.375 -24 1 92.38 292 GLY A N 1
ATOM 2196 C CA . GLY A 1 292 ? 12.883 -21.734 -23.5 1 92.38 292 GLY A CA 1
ATOM 2197 C C . GLY A 1 292 ? 13.812 -22.688 -24.219 1 92.38 292 GLY A C 1
ATOM 2198 O O . GLY A 1 292 ? 14.516 -23.469 -23.594 1 92.38 292 GLY A O 1
ATOM 2199 N N . ARG A 1 293 ? 13.82 -22.578 -25.516 1 95.19 293 ARG A N 1
ATOM 2200 C CA . ARG A 1 293 ? 14.688 -23.422 -26.312 1 95.19 293 ARG A CA 1
ATOM 2201 C C . ARG A 1 293 ? 16.156 -23.203 -25.953 1 95.19 293 ARG A C 1
ATOM 2203 O O . ARG A 1 293 ? 16.922 -24.156 -25.828 1 95.19 293 ARG A O 1
ATOM 2210 N N . GLU A 1 294 ? 16.422 -21.969 -25.797 1 93 294 GLU A N 1
ATOM 2211 C CA . GLU A 1 294 ? 17.797 -21.625 -25.422 1 93 294 GLU A CA 1
ATOM 2212 C C . GLU A 1 294 ? 18.156 -22.203 -24.062 1 93 294 GLU A C 1
ATOM 2214 O O . GLU A 1 294 ? 19.234 -22.75 -23.875 1 93 294 GLU A O 1
ATOM 2219 N N . ASN A 1 295 ? 17.297 -22.031 -23.172 1 90.25 295 ASN A N 1
ATOM 2220 C CA . ASN A 1 295 ? 17.547 -22.562 -21.828 1 90.25 295 ASN A CA 1
ATOM 2221 C C . ASN A 1 295 ? 17.656 -24.094 -21.844 1 90.25 295 ASN A C 1
ATOM 2223 O O . ASN A 1 295 ? 18.531 -24.656 -21.188 1 90.25 295 ASN A O 1
ATOM 2227 N N . VAL A 1 296 ? 16.781 -24.781 -22.516 1 93.69 296 VAL A N 1
ATOM 2228 C CA . VAL A 1 296 ? 16.766 -26.234 -22.609 1 93.69 296 VAL A CA 1
ATOM 2229 C C . VAL A 1 296 ? 18.062 -26.719 -23.266 1 93.69 296 VAL A C 1
ATOM 2231 O O . VAL A 1 296 ? 18.656 -27.703 -22.828 1 93.69 296 VAL A O 1
ATOM 2234 N N . ALA A 1 297 ? 18.453 -25.984 -24.281 1 93.19 297 ALA A N 1
ATOM 2235 C CA . ALA A 1 297 ? 19.703 -26.328 -24.953 1 93.19 297 ALA A CA 1
ATOM 2236 C C . ALA A 1 297 ? 20.891 -26.188 -24.016 1 93.19 297 ALA A C 1
ATOM 2238 O O . ALA A 1 297 ? 21.797 -27.031 -24.016 1 93.19 297 ALA A O 1
ATOM 2239 N N . PHE A 1 298 ? 20.891 -25.156 -23.328 1 90.56 298 PHE A N 1
ATOM 2240 C CA . PHE A 1 298 ? 21.969 -24.906 -22.375 1 90.56 298 PHE A CA 1
ATOM 2241 C C . PHE A 1 298 ? 22.047 -26 -21.328 1 90.56 298 PHE A C 1
ATOM 2243 O O . PHE A 1 298 ? 23.109 -26.547 -21.062 1 90.56 298 PHE A O 1
ATOM 2250 N N . LEU A 1 299 ? 20.906 -26.344 -20.75 1 89.38 299 LEU A N 1
ATOM 2251 C CA . LEU A 1 299 ? 20.844 -27.375 -19.703 1 89.38 299 LEU A CA 1
ATOM 2252 C C . LEU A 1 299 ? 21.172 -28.75 -20.266 1 89.38 299 LEU A C 1
ATOM 2254 O O . LEU A 1 299 ? 21.75 -29.578 -19.578 1 89.38 299 LEU A O 1
ATOM 2258 N N . SER A 1 300 ? 20.828 -28.953 -21.484 1 88.94 300 SER A N 1
ATOM 2259 C CA . SER A 1 300 ? 21.016 -30.234 -22.141 1 88.94 300 SER A CA 1
ATOM 2260 C C . SER A 1 300 ? 22.5 -30.547 -22.328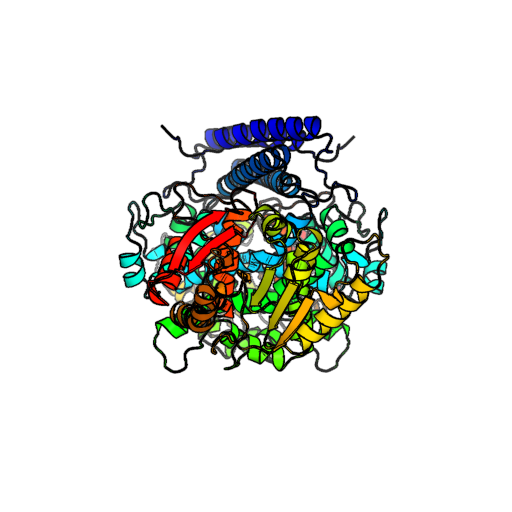 1 88.94 300 SER A C 1
ATOM 2262 O O . SER A 1 300 ? 22.875 -31.719 -22.438 1 88.94 300 SER A O 1
ATOM 2264 N N . SER A 1 301 ? 23.312 -29.531 -22.391 1 84.31 301 SER A N 1
ATOM 2265 C CA . SER A 1 301 ? 24.75 -29.688 -22.625 1 84.31 301 SER A CA 1
ATOM 2266 C C . SER A 1 301 ? 25.469 -30.141 -21.359 1 84.31 301 SER A C 1
ATOM 2268 O O . SER A 1 301 ? 26.672 -30.438 -21.391 1 84.31 301 SER A O 1
ATOM 2270 N N . SER A 1 302 ? 24.75 -30.281 -20.391 1 78.31 302 SER A N 1
ATOM 2271 C CA . SER A 1 302 ? 25.328 -30.75 -19.125 1 78.31 302 SER A CA 1
ATOM 2272 C C . SER A 1 302 ? 25.828 -32.188 -19.25 1 78.31 302 SER A C 1
ATOM 2274 O O . SER A 1 302 ? 25.5 -32.875 -20.219 1 78.31 302 SER A O 1
ATOM 2276 N N . ASP A 1 303 ? 26.656 -32.594 -18.328 1 77.44 303 ASP A N 1
ATOM 2277 C CA . ASP A 1 303 ? 27.281 -33.906 -18.312 1 77.44 303 ASP A CA 1
ATOM 2278 C C . ASP A 1 303 ? 26.219 -35 -18.266 1 77.44 303 ASP A C 1
ATOM 2280 O O . ASP A 1 303 ? 25.078 -34.75 -17.875 1 77.44 303 ASP A O 1
ATOM 2284 N N . SER A 1 304 ? 26.625 -36.094 -18.734 1 76.88 304 SER A N 1
ATOM 2285 C CA . SER A 1 304 ? 25.734 -37.219 -18.859 1 76.88 304 SER A CA 1
ATOM 2286 C C . SER A 1 304 ? 25.156 -37.625 -17.516 1 76.88 304 SER A C 1
ATOM 2288 O O . SER A 1 304 ? 24.094 -38.25 -17.438 1 76.88 304 SER A O 1
ATOM 2290 N N . SER A 1 305 ? 25.734 -37.219 -16.5 1 80.5 305 SER A N 1
ATOM 2291 C CA . SER A 1 305 ? 25.281 -37.562 -15.156 1 80.5 305 SER A CA 1
ATOM 2292 C C . SER A 1 305 ? 24.219 -36.594 -14.664 1 80.5 305 SER A C 1
ATOM 2294 O O . SER A 1 305 ? 23.531 -36.844 -13.68 1 80.5 305 SER A O 1
ATOM 2296 N N . SER A 1 306 ? 24.047 -35.594 -15.461 1 82.62 306 SER A N 1
ATOM 2297 C CA . SER A 1 306 ? 23.078 -34.594 -15.086 1 82.62 306 SER A CA 1
ATOM 2298 C C . SER A 1 306 ? 21.641 -35.062 -15.352 1 82.62 306 SER A C 1
ATOM 2300 O O . SER A 1 306 ? 21.375 -35.688 -16.359 1 82.62 306 SER A O 1
ATOM 2302 N N . PRO A 1 307 ? 20.797 -34.781 -14.375 1 82.19 307 PRO A N 1
ATOM 2303 C CA . PRO A 1 307 ? 19.391 -35.094 -14.633 1 82.19 307 PRO A CA 1
ATOM 2304 C C . PRO A 1 307 ? 18.812 -34.312 -15.812 1 82.19 307 PRO A C 1
ATOM 2306 O O . PRO A 1 307 ? 17.719 -34.625 -16.281 1 82.19 307 PRO A O 1
ATOM 2309 N N . TYR A 1 308 ? 19.609 -33.438 -16.297 1 84.25 308 TYR A N 1
ATOM 2310 C CA . TYR A 1 308 ? 19.156 -32.594 -17.422 1 84.25 308 TYR A CA 1
ATOM 2311 C C . TYR A 1 308 ? 19.781 -33.094 -18.719 1 84.25 308 TYR A C 1
ATOM 2313 O O . TYR A 1 308 ? 19.609 -32.438 -19.766 1 84.25 308 TYR A O 1
ATOM 2321 N N . HIS A 1 309 ? 20.422 -34.156 -18.594 1 82 309 HIS A N 1
ATOM 2322 C CA . HIS A 1 309 ? 21.062 -34.688 -19.797 1 82 309 HIS A CA 1
ATOM 2323 C C . HIS A 1 309 ? 20.031 -34.938 -20.891 1 82 309 HIS A C 1
ATOM 2325 O O . HIS A 1 309 ? 18.938 -35.469 -20.609 1 82 309 HIS A O 1
ATOM 2331 N N . ASP A 1 310 ? 20.266 -34.562 -22.141 1 84.31 310 ASP A N 1
ATOM 2332 C CA . ASP A 1 310 ? 19.484 -34.781 -23.344 1 84.31 310 ASP A CA 1
ATOM 2333 C C . ASP A 1 310 ? 18.109 -34.156 -23.234 1 84.31 310 ASP A C 1
ATOM 2335 O O . ASP A 1 310 ? 17.109 -34.75 -23.672 1 84.31 310 ASP A O 1
ATOM 2339 N N . LEU A 1 311 ? 17.984 -33.094 -22.562 1 92.19 311 LEU A N 1
ATOM 2340 C CA . LEU A 1 311 ? 16.719 -32.406 -22.344 1 92.19 311 LEU A CA 1
ATOM 2341 C C . LEU A 1 311 ? 16.109 -31.953 -23.656 1 92.19 311 LEU A C 1
ATOM 2343 O O . LEU A 1 311 ? 14.891 -31.891 -23.812 1 92.19 311 LEU A O 1
ATOM 2347 N N . THR A 1 312 ? 16.953 -31.641 -24.625 1 92.25 312 THR A N 1
ATOM 2348 C CA . THR A 1 312 ? 16.484 -31.141 -25.922 1 92.25 312 THR A CA 1
ATOM 2349 C C . THR A 1 312 ? 15.672 -32.219 -26.641 1 92.25 312 THR A C 1
ATOM 2351 O O . THR A 1 312 ? 14.773 -31.875 -27.422 1 92.25 312 THR A O 1
ATOM 2354 N N . SER A 1 313 ? 16.016 -33.469 -26.391 1 92.44 313 SER A N 1
ATOM 2355 C CA . SER A 1 313 ? 15.258 -34.531 -27.016 1 92.44 313 SER A CA 1
ATOM 2356 C C . SER A 1 313 ? 13.953 -34.812 -26.281 1 92.44 313 SER A C 1
ATOM 2358 O O . SER A 1 313 ? 13.039 -35.406 -26.828 1 92.44 313 SER A O 1
ATOM 2360 N N . ARG A 1 314 ? 13.852 -34.312 -25.109 1 95.12 314 ARG A N 1
ATOM 2361 C CA . ARG A 1 314 ? 12.711 -34.656 -24.266 1 95.12 314 ARG A CA 1
ATOM 2362 C C . ARG A 1 314 ? 11.742 -33.469 -24.156 1 95.12 314 ARG A C 1
ATOM 2364 O O . ARG A 1 314 ? 10.555 -33.656 -23.875 1 95.12 314 ARG A O 1
ATOM 2371 N N . ILE A 1 315 ? 12.211 -32.219 -24.312 1 97.44 315 ILE A N 1
ATOM 2372 C CA . ILE A 1 315 ? 11.367 -31.047 -24.219 1 97.44 315 ILE A CA 1
ATOM 2373 C C . ILE A 1 315 ? 11.344 -30.328 -25.562 1 97.44 315 ILE A C 1
ATOM 2375 O O . ILE A 1 315 ? 12.375 -29.828 -26.016 1 97.44 315 ILE A O 1
ATOM 2379 N N . THR A 1 316 ? 10.25 -30.266 -26.188 1 97.38 316 THR A N 1
ATOM 2380 C CA . THR A 1 316 ? 10.07 -29.562 -27.453 1 97.38 316 THR A CA 1
ATOM 2381 C C . THR A 1 316 ? 9.047 -28.438 -27.297 1 97.38 316 THR A C 1
ATOM 2383 O O . THR A 1 316 ? 8.297 -28.406 -26.312 1 97.38 316 THR A O 1
ATOM 2386 N N . PHE A 1 317 ? 9.086 -27.5 -28.203 1 97.75 317 PHE A N 1
ATOM 2387 C CA . PHE A 1 317 ? 8.219 -26.328 -28.172 1 97.75 317 PHE A CA 1
ATOM 2388 C C . PHE A 1 317 ? 7.348 -26.266 -29.438 1 97.75 317 PHE A C 1
ATOM 2390 O O . PHE A 1 317 ? 7.809 -26.594 -30.531 1 97.75 317 PHE A O 1
ATOM 2397 N N . ALA A 1 318 ? 6.121 -25.906 -29.312 1 97.44 318 ALA A N 1
ATOM 2398 C CA . ALA A 1 318 ? 5.195 -25.797 -30.438 1 97.44 318 ALA A CA 1
ATOM 2399 C C . ALA A 1 318 ? 4.254 -24.609 -30.25 1 97.44 318 ALA A C 1
ATOM 2401 O O . ALA A 1 318 ? 3.764 -24.359 -29.156 1 97.44 318 ALA A O 1
ATOM 2402 N N . THR A 1 319 ? 4.02 -23.797 -31.297 1 96.94 319 THR A N 1
ATOM 2403 C CA . THR A 1 319 ? 3.039 -22.719 -31.25 1 96.94 319 THR A CA 1
ATOM 2404 C C . THR A 1 319 ? 1.619 -23.281 -31.234 1 96.94 319 THR A C 1
ATOM 2406 O O . THR A 1 319 ? 1.258 -24.094 -32.094 1 96.94 319 THR A O 1
ATOM 2409 N N . HIS A 1 320 ? 0.834 -22.859 -30.266 1 97.25 320 HIS A N 1
ATOM 2410 C CA . HIS A 1 320 ? -0.552 -23.312 -30.188 1 97.25 320 HIS A CA 1
ATOM 2411 C C . HIS A 1 320 ? -1.406 -22.312 -29.406 1 97.25 320 HIS A C 1
ATOM 2413 O O . HIS A 1 320 ? -1.009 -21.859 -28.344 1 97.25 320 HIS A O 1
ATOM 2419 N N . ASN A 1 321 ? -2.504 -21.969 -30.031 1 96.38 321 ASN A N 1
ATOM 2420 C CA . ASN A 1 321 ? -3.561 -21.234 -29.344 1 96.38 321 ASN A CA 1
ATOM 2421 C C . ASN A 1 321 ? -4.543 -22.172 -28.641 1 96.38 321 ASN A C 1
ATOM 2423 O O . ASN A 1 321 ? -5.328 -22.859 -29.297 1 96.38 321 ASN A O 1
ATOM 2427 N N . PHE A 1 322 ? -4.574 -22.125 -27.312 1 97.44 322 PHE A N 1
ATOM 2428 C CA . PHE A 1 322 ? -5.344 -23.125 -26.578 1 97.44 322 PHE A CA 1
ATOM 2429 C C . PHE A 1 322 ? -6.84 -22.844 -26.703 1 97.44 322 PHE A C 1
ATOM 2431 O O . PHE A 1 322 ? -7.66 -23.625 -26.203 1 97.44 322 PHE A O 1
ATOM 2438 N N . PHE A 1 323 ? -7.246 -21.844 -27.438 1 97.12 323 PHE A N 1
ATOM 2439 C CA . PHE A 1 323 ? -8.648 -21.609 -27.75 1 97.12 323 PHE A CA 1
ATOM 2440 C C . PHE A 1 323 ? -9.055 -22.391 -29 1 97.12 323 PHE A C 1
ATOM 2442 O O . PHE A 1 323 ? -10.234 -22.484 -29.328 1 97.12 323 PHE A O 1
ATOM 2449 N N . THR A 1 324 ? -8.102 -22.891 -29.656 1 97.88 324 THR A N 1
ATOM 2450 C CA . THR A 1 324 ? -8.367 -23.688 -30.844 1 97.88 324 THR A CA 1
ATOM 2451 C C . THR A 1 324 ? -8.195 -25.188 -30.547 1 97.88 324 THR A C 1
ATOM 2453 O O . THR A 1 324 ? -7.617 -25.547 -29.531 1 97.88 324 THR A O 1
ATOM 2456 N N . GLU A 1 325 ? -8.609 -25.953 -31.453 1 97.94 325 GLU A N 1
ATOM 2457 C CA . GLU A 1 325 ? -8.57 -27.391 -31.266 1 97.94 325 GLU A CA 1
ATOM 2458 C C . GLU A 1 325 ? -7.152 -27.875 -30.969 1 97.94 325 GLU A C 1
ATOM 2460 O O . GLU A 1 325 ? -6.207 -27.5 -31.656 1 97.94 325 GLU A O 1
ATOM 2465 N N . GLN A 1 326 ? -7.055 -28.641 -29.906 1 98 326 GLN A N 1
ATOM 2466 C CA . GLN A 1 326 ? -5.789 -29.281 -29.562 1 98 326 GLN A CA 1
ATOM 2467 C C . GLN A 1 326 ? -5.5 -30.469 -30.484 1 98 326 GLN A C 1
ATOM 2469 O O . GLN A 1 326 ? -6.238 -31.453 -30.484 1 98 326 GLN A O 1
ATOM 2474 N N . LYS A 1 327 ? -4.395 -30.391 -31.156 1 95.38 327 LYS A N 1
ATOM 2475 C CA . LYS A 1 327 ? -4.082 -31.422 -32.125 1 95.38 327 LYS A CA 1
ATOM 2476 C C . LYS A 1 327 ? -3.035 -32.375 -31.594 1 95.38 327 LYS A C 1
ATOM 2478 O O . LYS A 1 327 ? -2.904 -33.5 -32.094 1 95.38 327 LYS A O 1
ATOM 2483 N N . THR A 1 328 ? -2.326 -31.953 -30.656 1 97 328 THR A N 1
ATOM 2484 C CA . THR A 1 328 ? -1.277 -32.781 -30.078 1 97 328 THR A CA 1
ATOM 2485 C C . THR A 1 328 ? -1.862 -33.781 -29.062 1 97 328 THR A C 1
ATOM 2487 O O . THR A 1 328 ? -2.531 -33.375 -28.109 1 97 328 THR A O 1
ATOM 2490 N N . LEU A 1 329 ? -1.596 -35.062 -29.312 1 95.25 329 LEU A N 1
ATOM 2491 C CA . LEU A 1 329 ? -2.061 -36.094 -28.391 1 95.25 329 LEU A CA 1
ATOM 2492 C C . LEU A 1 329 ? -1.061 -36.312 -27.25 1 95.25 329 LEU A C 1
ATOM 2494 O O . LEU A 1 329 ? 0.148 -36.375 -27.484 1 95.25 329 LEU A O 1
ATOM 2498 N N . ALA A 1 330 ? -1.557 -36.344 -26.031 1 95.62 330 ALA A N 1
ATOM 2499 C CA . ALA A 1 330 ? -0.704 -36.5 -24.859 1 95.62 330 ALA A CA 1
ATOM 2500 C C . ALA A 1 330 ? -1.418 -37.312 -23.766 1 95.62 330 ALA A C 1
ATOM 2502 O O . ALA A 1 330 ? -2.635 -37.5 -23.828 1 95.62 330 ALA A O 1
ATOM 2503 N N . ASP A 1 331 ? -0.623 -37.75 -22.859 1 94.25 331 ASP A N 1
ATOM 2504 C CA . ASP A 1 331 ? -1.158 -38.469 -21.703 1 94.25 331 ASP A CA 1
ATOM 2505 C C . ASP A 1 331 ? -1.618 -37.531 -20.609 1 94.25 331 ASP A C 1
ATOM 2507 O O . ASP A 1 331 ? -2.52 -37.844 -19.828 1 94.25 331 ASP A O 1
ATOM 2511 N N . VAL A 1 332 ? -0.994 -36.438 -20.531 1 95.94 332 VAL A N 1
ATOM 2512 C CA . VAL A 1 332 ? -1.319 -35.406 -19.531 1 95.94 332 VAL A CA 1
ATOM 2513 C C . VAL A 1 332 ? -1.265 -34.031 -20.188 1 95.94 332 VAL A C 1
ATOM 2515 O O . VAL A 1 332 ? -0.345 -33.719 -20.953 1 95.94 332 VAL A O 1
ATOM 2518 N N . TYR A 1 333 ? -2.244 -33.281 -19.984 1 97.69 333 TYR A N 1
ATOM 2519 C CA . TYR A 1 333 ? -2.25 -31.844 -20.281 1 97.69 333 TYR A CA 1
ATOM 2520 C C . TYR A 1 333 ? -2.229 -31.016 -19.016 1 97.69 333 TYR A C 1
ATOM 2522 O O . TYR A 1 333 ? -3.053 -31.219 -18.109 1 97.69 333 TYR A O 1
ATOM 2530 N N . ILE A 1 334 ? -1.316 -30.109 -18.922 1 96.62 334 ILE A N 1
ATOM 2531 C CA . ILE A 1 334 ? -1.197 -29.281 -17.719 1 96.62 334 ILE A CA 1
ATOM 2532 C C . ILE A 1 334 ? -1.51 -27.828 -18.062 1 96.62 334 ILE A C 1
ATOM 2534 O O . ILE A 1 334 ? -1.039 -27.297 -19.062 1 96.62 334 ILE A O 1
ATOM 2538 N N . PHE A 1 335 ? -2.342 -27.234 -17.312 1 96.44 335 PHE A N 1
ATOM 2539 C CA . PHE A 1 335 ? -2.576 -25.797 -17.281 1 96.44 335 PHE A CA 1
ATOM 2540 C C . PHE A 1 335 ? -2.127 -25.188 -15.953 1 96.44 335 PHE A C 1
ATOM 2542 O O . PHE A 1 335 ? -2.807 -25.344 -14.938 1 96.44 335 PHE A O 1
ATOM 2549 N N . ARG A 1 336 ? -1.027 -24.531 -15.969 1 92.94 336 ARG A N 1
ATOM 2550 C CA . ARG A 1 336 ? -0.509 -23.906 -14.75 1 92.94 336 ARG A CA 1
ATOM 2551 C C . ARG A 1 336 ? -0.632 -22.391 -14.812 1 92.94 336 ARG A C 1
ATOM 2553 O O . ARG A 1 336 ? 0.112 -21.734 -15.539 1 92.94 336 ARG A O 1
ATOM 2560 N N . HIS A 1 337 ? -1.563 -21.844 -13.984 1 91.25 337 HIS A N 1
ATOM 2561 C CA . HIS A 1 337 ? -1.829 -20.406 -13.93 1 91.25 337 HIS A CA 1
ATOM 2562 C C . HIS A 1 337 ? -2.273 -19.875 -15.289 1 91.25 337 HIS A C 1
ATOM 2564 O O . HIS A 1 337 ? -1.723 -18.906 -15.789 1 91.25 337 HIS A O 1
ATOM 2570 N N . ILE A 1 338 ? -3.197 -20.578 -15.898 1 95.31 338 ILE A N 1
ATOM 2571 C CA . ILE A 1 338 ? -3.699 -20.219 -17.219 1 95.31 338 ILE A CA 1
ATOM 2572 C C . ILE A 1 338 ? -5.156 -19.766 -17.109 1 95.31 338 ILE A C 1
ATOM 2574 O O . ILE A 1 338 ? -5.5 -18.656 -17.531 1 95.31 338 ILE A O 1
ATOM 2578 N N . LEU A 1 339 ? -5.965 -20.609 -16.484 1 96.69 339 LEU A N 1
ATOM 2579 C CA . LEU A 1 339 ? -7.406 -20.359 -16.516 1 96.69 339 LEU A CA 1
ATOM 2580 C C . LEU A 1 339 ? -7.77 -19.125 -15.695 1 96.69 339 LEU A C 1
ATOM 2582 O O . LEU A 1 339 ? -8.773 -18.469 -15.969 1 96.69 339 LEU A O 1
ATOM 2586 N N . HIS A 1 340 ? -6.945 -18.812 -14.719 1 95 340 HIS A N 1
ATOM 2587 C CA . HIS A 1 340 ? -7.246 -17.656 -13.875 1 95 340 HIS A CA 1
ATOM 2588 C C . HIS A 1 340 ? -7.152 -16.359 -14.672 1 95 340 HIS A C 1
ATOM 2590 O O . HIS A 1 340 ? -7.66 -15.328 -14.234 1 95 340 HIS A O 1
ATOM 2596 N N . ASP A 1 341 ? -6.59 -16.359 -15.875 1 95.19 341 ASP A N 1
ATOM 2597 C CA . ASP A 1 341 ? -6.48 -15.18 -16.734 1 95.19 341 ASP A CA 1
ATOM 2598 C C . ASP A 1 341 ? -7.785 -14.93 -17.484 1 95.19 341 ASP A C 1
ATOM 2600 O O . ASP A 1 341 ? -7.945 -13.891 -18.125 1 95.19 341 ASP A O 1
ATOM 2604 N N . TRP A 1 342 ? -8.703 -15.883 -17.391 1 96.38 342 TRP A N 1
ATOM 2605 C CA . TRP A 1 342 ? -9.867 -15.844 -18.281 1 96.38 342 TRP A CA 1
ATOM 2606 C C . TRP A 1 342 ? -11.156 -15.969 -17.469 1 96.38 342 TRP A C 1
ATOM 2608 O O . TRP A 1 342 ? -11.172 -16.594 -16.406 1 96.38 342 TRP A O 1
ATOM 2618 N N . ASP A 1 343 ? -12.195 -15.359 -18.047 1 94.62 343 ASP A N 1
ATOM 2619 C CA . ASP A 1 343 ? -13.5 -15.539 -17.406 1 94.62 343 ASP A CA 1
ATOM 2620 C C . ASP A 1 343 ? -14.008 -16.969 -17.594 1 94.62 343 ASP A C 1
ATOM 2622 O O . ASP A 1 343 ? -13.344 -17.781 -18.219 1 94.62 343 ASP A O 1
ATOM 2626 N N . ASP A 1 344 ? -15.117 -17.328 -17 1 95.56 344 ASP A N 1
ATOM 2627 C CA . ASP A 1 344 ? -15.617 -18.688 -17.016 1 95.56 344 ASP A CA 1
ATOM 2628 C C . ASP A 1 344 ? -15.961 -19.141 -18.438 1 95.56 344 ASP A C 1
ATOM 2630 O O . ASP A 1 344 ? -15.695 -20.281 -18.797 1 95.56 344 ASP A O 1
ATOM 2634 N N . ARG A 1 345 ? -16.547 -18.234 -19.172 1 96.38 345 ARG A N 1
ATOM 2635 C CA . ARG A 1 345 ? -16.922 -18.578 -20.531 1 96.38 345 ARG A CA 1
ATOM 2636 C C . ARG A 1 345 ? -15.695 -18.969 -21.359 1 96.38 345 ARG A C 1
ATOM 2638 O O . ARG A 1 345 ? -15.695 -19.984 -22.047 1 96.38 345 ARG A O 1
ATOM 2645 N N . ASN A 1 346 ? -14.695 -18.172 -21.266 1 96.81 346 ASN A N 1
ATOM 2646 C CA . ASN A 1 346 ? -13.469 -18.438 -22.016 1 96.81 346 ASN A CA 1
ATOM 2647 C C . ASN A 1 346 ? -12.727 -19.656 -21.453 1 96.81 346 ASN A C 1
ATOM 2649 O O . ASN A 1 346 ? -12.094 -20.391 -22.203 1 96.81 346 ASN A O 1
ATOM 2653 N N . SER A 1 347 ? -12.766 -19.859 -20.188 1 98.06 347 SER A N 1
ATOM 2654 C CA . SER A 1 347 ? -12.156 -21.047 -19.578 1 98.06 347 SER A CA 1
ATOM 2655 C C . SER A 1 347 ? -12.812 -22.312 -20.078 1 98.06 347 SER A C 1
ATOM 2657 O O . SER A 1 347 ? -12.133 -23.312 -20.359 1 98.06 347 SER A O 1
ATOM 2659 N N . VAL A 1 348 ? -14.102 -22.297 -20.203 1 98.5 348 VAL A N 1
ATOM 2660 C CA . VAL A 1 348 ? -14.828 -23.422 -20.75 1 98.5 348 VAL A CA 1
ATOM 2661 C C . VAL A 1 348 ? -14.383 -23.672 -22.188 1 98.5 348 VAL A C 1
ATOM 2663 O O . VAL A 1 348 ? -14.18 -24.828 -22.594 1 98.5 348 VAL A O 1
ATOM 2666 N N . LYS A 1 349 ? -14.234 -22.594 -22.938 1 98.38 349 LYS A N 1
ATOM 2667 C CA . LYS A 1 349 ? -13.789 -22.734 -24.328 1 98.38 349 LYS A CA 1
ATOM 2668 C C . LYS A 1 349 ? -12.414 -23.391 -24.391 1 98.38 349 LYS A C 1
ATOM 2670 O O . LYS A 1 349 ? -12.172 -24.219 -25.266 1 98.38 349 LYS A O 1
ATOM 2675 N N . ILE A 1 350 ? -11.531 -23 -23.5 1 98.5 350 ILE A N 1
ATOM 2676 C CA . ILE A 1 350 ? -10.18 -23.547 -23.469 1 98.5 350 ILE A CA 1
ATOM 2677 C C . ILE A 1 350 ? -10.242 -25.047 -23.219 1 98.5 350 ILE A C 1
ATOM 2679 O O . ILE A 1 350 ? -9.617 -25.828 -23.938 1 98.5 350 ILE A O 1
ATOM 2683 N N . ILE A 1 351 ? -11.016 -25.453 -22.25 1 98.56 351 ILE A N 1
ATOM 2684 C CA . ILE A 1 351 ? -11.109 -26.859 -21.891 1 98.56 351 ILE A CA 1
ATOM 2685 C C . ILE A 1 351 ? -11.82 -27.625 -23 1 98.56 351 ILE A C 1
ATOM 2687 O O . ILE A 1 351 ? -11.445 -28.766 -23.312 1 98.56 351 ILE A O 1
ATOM 2691 N N . LYS A 1 352 ? -12.82 -27.047 -23.578 1 98.31 352 LYS A N 1
ATOM 2692 C CA . LYS A 1 352 ? -13.539 -27.672 -24.688 1 98.31 352 LYS A CA 1
ATOM 2693 C C . LYS A 1 352 ? -12.617 -27.969 -25.859 1 98.31 352 LYS A C 1
ATOM 2695 O O . LYS A 1 352 ? -12.781 -28.969 -26.562 1 98.31 352 LYS A O 1
ATOM 2700 N N . SER A 1 353 ? -11.719 -27.109 -26.094 1 98.38 353 SER A N 1
ATOM 2701 C CA . SER A 1 353 ? -10.781 -27.234 -27.203 1 98.38 353 SER A CA 1
ATOM 2702 C C . SER A 1 353 ? -9.875 -28.438 -27.031 1 98.38 353 SER A C 1
ATOM 2704 O O . SER A 1 353 ? -9.234 -28.891 -27.969 1 98.38 353 SER A O 1
ATOM 2706 N N . LEU A 1 354 ? -9.766 -28.969 -25.828 1 97.62 354 LEU A N 1
ATOM 2707 C CA . LEU A 1 354 ? -8.938 -30.141 -25.531 1 97.62 354 LEU A CA 1
ATOM 2708 C C . LEU A 1 354 ? -9.672 -31.422 -25.875 1 97.62 354 LEU A C 1
ATOM 2710 O O . LEU A 1 354 ? -9.039 -32.469 -26.062 1 97.62 354 LEU A O 1
ATOM 2714 N N . VAL A 1 355 ? -10.961 -31.422 -25.953 1 97.31 355 VAL A N 1
ATOM 2715 C CA . VAL A 1 355 ? -11.82 -32.594 -25.938 1 97.31 355 VAL A CA 1
ATOM 2716 C C . VAL A 1 355 ? -11.492 -33.5 -27.141 1 97.31 355 VAL A C 1
ATOM 2718 O O . VAL A 1 355 ? -11.344 -34.719 -27 1 97.31 355 VAL A O 1
ATOM 2721 N N . PRO A 1 356 ? -11.266 -32.906 -28.359 1 96.62 356 PRO A N 1
ATOM 2722 C CA . PRO A 1 356 ? -10.945 -33.781 -29.484 1 96.62 356 PRO A CA 1
ATOM 2723 C C . PRO A 1 356 ? -9.672 -34.594 -29.266 1 96.62 356 PRO A C 1
ATOM 2725 O O . PRO A 1 356 ? -9.633 -35.781 -29.594 1 96.62 356 PRO A O 1
ATOM 2728 N N . ALA A 1 357 ? -8.688 -34 -28.703 1 96.38 357 ALA A N 1
ATOM 2729 C CA . ALA A 1 357 ? -7.441 -34.719 -28.422 1 96.38 357 ALA A CA 1
ATOM 2730 C C . ALA A 1 357 ? -7.645 -35.781 -27.328 1 96.38 357 ALA A C 1
ATOM 2732 O O . ALA A 1 357 ? -7.07 -36.875 -27.406 1 96.38 357 ALA A O 1
ATOM 2733 N N . LEU A 1 358 ? -8.43 -35.469 -26.359 1 96 358 LEU A N 1
ATOM 2734 C CA . LEU A 1 358 ? -8.703 -36.406 -25.266 1 96 358 LEU A CA 1
ATOM 2735 C C . LEU A 1 358 ? -9.477 -37.594 -25.766 1 96 358 LEU A C 1
ATOM 2737 O O . LEU A 1 358 ? -9.211 -38.719 -25.344 1 96 358 LEU A O 1
ATOM 2741 N N . GLU A 1 359 ? -10.383 -37.375 -26.656 1 93.56 359 GLU A N 1
ATOM 2742 C CA . GLU A 1 359 ? -11.148 -38.438 -27.25 1 93.56 359 GLU A CA 1
ATOM 2743 C C . GLU A 1 359 ? -10.234 -39.406 -28.031 1 93.56 359 GLU A C 1
ATOM 2745 O O . GLU A 1 359 ? -10.32 -40.625 -27.859 1 93.56 359 GLU A O 1
ATOM 2750 N N . LYS A 1 360 ? -9.445 -38.781 -28.781 1 93.75 360 LYS A N 1
ATOM 2751 C CA . LYS A 1 360 ? -8.539 -39.594 -29.609 1 93.75 360 LYS A CA 1
ATOM 2752 C C . LYS A 1 360 ? -7.562 -40.375 -28.734 1 93.75 360 LYS A C 1
ATOM 2754 O O . LYS A 1 360 ? -7.293 -41.531 -29.016 1 93.75 360 LYS A O 1
ATOM 2759 N N . LYS A 1 361 ? -7.062 -39.719 -27.75 1 92.44 361 LYS A N 1
ATOM 2760 C CA . LYS A 1 361 ? -6.121 -40.406 -26.859 1 92.44 361 LYS A CA 1
ATOM 2761 C C . LYS A 1 361 ? -6.809 -41.5 -26.078 1 92.44 361 LYS A C 1
ATOM 2763 O O . LYS A 1 361 ? -6.223 -42.562 -25.844 1 92.44 361 LYS A O 1
ATOM 2768 N N . SER A 1 362 ? -7.98 -41.188 -25.609 1 89.38 362 SER A N 1
ATOM 2769 C CA . SER A 1 362 ? -8.742 -42.188 -24.859 1 89.38 362 SER A CA 1
ATOM 2770 C C . SER A 1 362 ? -9.031 -43.438 -25.719 1 89.38 362 SER A C 1
ATOM 2772 O O . SER A 1 362 ? -9.047 -44.562 -25.219 1 89.38 362 SER A O 1
ATOM 2774 N N . ALA A 1 363 ? -9.203 -43.156 -26.906 1 88.25 363 ALA A N 1
ATOM 2775 C CA . ALA A 1 363 ? -9.5 -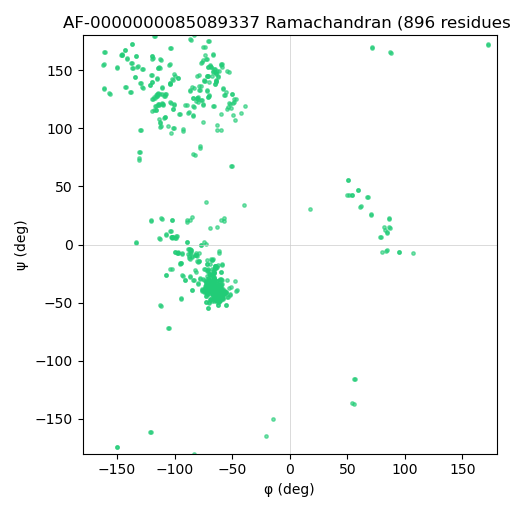44.25 -27.828 1 88.25 363 ALA A CA 1
ATOM 2776 C C . ALA A 1 363 ? -8.266 -45.094 -28.094 1 88.25 363 ALA A C 1
ATOM 2778 O O . ALA A 1 363 ? -8.383 -46.312 -28.359 1 88.25 363 ALA A O 1
ATOM 2779 N N . GLN A 1 364 ? -7.219 -44.5 -28.078 1 83.69 364 GLN A N 1
ATOM 2780 C CA . GLN A 1 364 ? -5.98 -45.219 -28.312 1 83.69 364 GLN A CA 1
ATOM 2781 C C . GLN A 1 364 ? -5.66 -46.156 -27.125 1 83.69 364 GLN A C 1
ATOM 2783 O O . GLN A 1 364 ? -4.855 -47.062 -27.25 1 83.69 364 GLN A O 1
ATOM 2788 N N . ASN A 1 365 ? -6.699 -46.531 -26.031 1 61.78 365 ASN A N 1
ATOM 2789 C CA . ASN A 1 365 ? -7.184 -47.312 -24.891 1 61.78 365 ASN A CA 1
ATOM 2790 C C . ASN A 1 365 ? -6.051 -48.062 -24.203 1 61.78 365 ASN A C 1
ATOM 2792 O O . ASN A 1 365 ? -5.898 -49.281 -24.406 1 61.78 365 ASN A O 1
ATOM 2796 N N . ASN A 1 366 ? -4.863 -47.688 -24.141 1 58.25 366 ASN A N 1
ATOM 2797 C CA . ASN A 1 366 ? -4.051 -48.656 -23.406 1 58.25 366 ASN A CA 1
ATOM 2798 C C . ASN A 1 366 ? -4.336 -48.625 -21.906 1 58.25 366 ASN A C 1
ATOM 2800 O O . ASN A 1 366 ? -3.416 -48.719 -21.094 1 58.25 366 ASN A O 1
ATOM 2804 N N . GLY A 1 367 ? -5.609 -48.406 -21.656 1 60.59 367 GLY A N 1
ATOM 2805 C CA . GLY A 1 367 ? -6.012 -48.5 -20.266 1 60.59 367 GLY A CA 1
ATOM 2806 C C . GLY A 1 367 ? -5.699 -47.25 -19.453 1 60.59 367 GLY A C 1
ATOM 2807 O O . GLY A 1 367 ? -6.074 -47.156 -18.281 1 60.59 367 GLY A O 1
ATOM 2808 N N . ARG A 1 368 ? -5.012 -46.281 -19.984 1 72.25 368 ARG A N 1
ATOM 2809 C CA . ARG A 1 368 ? -4.707 -45.062 -19.234 1 72.25 368 ARG A CA 1
ATOM 2810 C C . ARG A 1 368 ? -5.414 -43.844 -19.844 1 72.25 368 ARG A C 1
ATOM 2812 O O . ARG A 1 368 ? -5.125 -43.469 -20.984 1 72.25 368 ARG A O 1
ATOM 2819 N N . HIS A 1 369 ? -6.395 -43.406 -19.141 1 86.12 369 HIS A N 1
ATOM 2820 C CA . HIS A 1 369 ? -7.102 -42.219 -19.594 1 86.12 369 HIS A CA 1
ATOM 2821 C C . HIS A 1 369 ? -6.234 -40.969 -19.453 1 86.12 369 HIS A C 1
ATOM 2823 O O . HIS A 1 369 ? -5.477 -40.844 -18.484 1 86.12 369 HIS A O 1
ATOM 2829 N N . PRO A 1 370 ? -6.352 -40.156 -20.453 1 92.94 370 PRO A N 1
ATOM 2830 C CA . PRO A 1 370 ? -5.602 -38.906 -20.344 1 92.94 370 PRO A CA 1
ATOM 2831 C C . PRO A 1 370 ? -6.043 -38.062 -19.156 1 92.94 370 PRO A C 1
ATOM 2833 O O . PRO A 1 370 ? -7.199 -38.125 -18.734 1 92.94 370 PRO A O 1
ATOM 2836 N N . ARG A 1 371 ? -5.105 -37.312 -18.625 1 95.06 371 ARG A N 1
ATOM 2837 C CA . ARG A 1 371 ? -5.352 -36.469 -17.469 1 95.06 371 ARG A CA 1
ATOM 2838 C C . ARG A 1 371 ? -5.195 -35 -17.812 1 95.06 371 ARG A C 1
ATOM 2840 O O . ARG A 1 371 ? -4.406 -34.656 -18.703 1 95.06 371 ARG A O 1
ATOM 2847 N N . VAL A 1 372 ? -6.023 -34.25 -17.219 1 97.62 372 VAL A N 1
ATOM 2848 C CA . VAL A 1 372 ? -5.863 -32.781 -17.266 1 97.62 372 VAL A CA 1
ATOM 2849 C C . VAL A 1 372 ? -5.555 -32.25 -15.867 1 97.62 372 VAL A C 1
ATOM 2851 O O . VAL A 1 372 ? -6.32 -32.469 -14.93 1 97.62 372 VAL A O 1
ATOM 2854 N N . LEU A 1 373 ? -4.43 -31.625 -15.742 1 95.88 373 LEU A N 1
ATOM 2855 C CA . LEU A 1 373 ? -3.99 -31.062 -14.469 1 95.88 373 LEU A CA 1
ATOM 2856 C C . LEU A 1 373 ? -4.074 -29.547 -14.484 1 95.88 373 LEU A C 1
ATOM 2858 O O . LEU A 1 373 ? -3.6 -28.906 -15.422 1 95.88 373 LEU A O 1
ATOM 2862 N N . ILE A 1 374 ? -4.695 -29.062 -13.477 1 95.25 374 ILE A N 1
ATOM 2863 C CA . ILE A 1 374 ? -4.789 -27.625 -13.25 1 95.25 374 ILE A CA 1
ATOM 2864 C C . ILE A 1 374 ? -3.957 -27.234 -12.031 1 95.25 374 ILE A C 1
ATOM 2866 O O . ILE A 1 374 ? -4.168 -27.766 -10.938 1 95.25 374 ILE A O 1
ATOM 2870 N N . SER A 1 375 ? -3.01 -26.359 -12.219 1 91.81 375 SER A N 1
ATOM 2871 C CA . SER A 1 375 ? -2.244 -25.828 -11.102 1 91.81 375 SER A CA 1
ATOM 2872 C C . SER A 1 375 ? -2.541 -24.344 -10.883 1 91.81 375 SER A C 1
ATOM 2874 O O . SER A 1 375 ? -2.064 -23.484 -11.641 1 91.81 375 SER A O 1
ATOM 2876 N N . GLU A 1 376 ? -3.332 -24.031 -9.945 1 90.56 376 GLU A N 1
ATOM 2877 C CA . GLU A 1 376 ? -3.852 -22.688 -9.688 1 90.56 376 GLU A CA 1
ATOM 2878 C C . GLU A 1 376 ? -3.924 -22.406 -8.195 1 90.56 376 GLU A C 1
ATOM 2880 O O . GLU A 1 376 ? -3.84 -23.312 -7.375 1 90.56 376 GLU A O 1
ATOM 2885 N N . GLY A 1 377 ? -3.971 -21.094 -7.91 1 87.94 377 GLY A N 1
ATOM 2886 C CA . GLY A 1 377 ? -4.395 -20.75 -6.562 1 87.94 377 GLY A CA 1
ATOM 2887 C C . GLY A 1 377 ? -5.863 -21.016 -6.312 1 87.94 377 GLY A C 1
ATOM 2888 O O . GLY A 1 377 ? -6.715 -20.672 -7.137 1 87.94 377 GLY A O 1
ATOM 2889 N N . ILE A 1 378 ? -6.152 -21.734 -5.227 1 88.94 378 ILE A N 1
ATOM 2890 C CA . ILE A 1 378 ? -7.531 -22.094 -4.926 1 88.94 378 ILE A CA 1
ATOM 2891 C C . ILE A 1 378 ? -8.086 -21.172 -3.838 1 88.94 378 ILE A C 1
ATOM 2893 O O . ILE A 1 378 ? -7.535 -21.109 -2.734 1 88.94 378 ILE A O 1
ATOM 2897 N N . VAL A 1 379 ? -9.086 -20.438 -4.215 1 87.12 379 VAL A N 1
ATOM 2898 C CA . VAL A 1 379 ? -9.742 -19.562 -3.244 1 87.12 379 VAL A CA 1
ATOM 2899 C C . VAL A 1 379 ? -10.445 -20.406 -2.18 1 87.12 379 VAL A C 1
ATOM 2901 O O . VAL A 1 379 ? -11.25 -21.281 -2.504 1 87.12 379 VAL A O 1
ATOM 2904 N N . PRO A 1 380 ? -9.992 -20.188 -0.982 1 76.62 380 PRO A N 1
ATOM 2905 C CA . PRO A 1 380 ? -10.656 -20.953 0.074 1 76.62 380 PRO A CA 1
ATOM 2906 C C . PRO A 1 380 ? -12.125 -20.562 0.259 1 76.62 380 PRO A C 1
ATOM 2908 O O . PRO A 1 380 ? -12.523 -19.469 -0.121 1 76.62 380 PRO A O 1
ATOM 2911 N N . PRO A 1 381 ? -12.836 -21.594 0.712 1 70.25 381 PRO A N 1
ATOM 2912 C CA . PRO A 1 381 ? -14.219 -21.25 1.055 1 70.25 381 PRO A CA 1
ATOM 2913 C C . PRO A 1 381 ? -14.312 -20.156 2.117 1 70.25 381 PRO A C 1
ATOM 2915 O O . PRO A 1 381 ? -13.305 -19.828 2.756 1 70.25 381 PRO A O 1
ATOM 2918 N N . SER A 1 382 ? -15.422 -19.438 2.051 1 62.91 382 SER A N 1
ATOM 2919 C CA . SER A 1 382 ? -15.625 -18.359 3.021 1 62.91 382 SER A CA 1
ATOM 2920 C C . SER A 1 382 ? -15.211 -18.797 4.422 1 62.91 382 SER A C 1
ATOM 2922 O O . SER A 1 382 ? -15.547 -19.906 4.859 1 62.91 382 SER A O 1
ATOM 2924 N N . PRO A 1 383 ? -14.102 -18.078 4.84 1 56.44 383 PRO A N 1
ATOM 2925 C CA . PRO A 1 383 ? -13.484 -18.516 6.094 1 56.44 383 PRO A CA 1
ATOM 2926 C C . PRO A 1 383 ? -14.469 -18.547 7.258 1 56.44 383 PRO A C 1
ATOM 2928 O O . PRO A 1 383 ? -15.375 -17.719 7.336 1 56.44 383 PRO A O 1
ATOM 2931 N N . GLU A 1 384 ? -14.477 -19.578 7.922 1 51.06 384 GLU A N 1
ATOM 2932 C CA . GLU A 1 384 ? -15.039 -19.516 9.266 1 51.06 384 GLU A CA 1
ATOM 2933 C C . GLU A 1 384 ? -14.297 -18.5 10.133 1 51.06 384 GLU A C 1
ATOM 2935 O O . GLU A 1 384 ? -14.906 -17.828 10.969 1 51.06 384 GLU A O 1
ATOM 2940 N N . LYS A 1 385 ? -12.93 -18.484 9.953 1 54.12 385 LYS A N 1
ATOM 2941 C CA . LYS A 1 385 ? -12.141 -17.547 10.734 1 54.12 385 LYS A CA 1
ATOM 2942 C C . LYS A 1 385 ? -11.219 -16.719 9.844 1 54.12 385 LYS A C 1
ATOM 2944 O O . LYS A 1 385 ? -10.734 -17.203 8.82 1 54.12 385 LYS A O 1
ATOM 2949 N N . ARG A 1 386 ? -11.266 -15.453 10.195 1 53.69 386 ARG A N 1
ATOM 2950 C CA . ARG A 1 386 ? -10.328 -14.57 9.492 1 53.69 386 ARG A CA 1
ATOM 2951 C C . ARG A 1 386 ? -8.914 -15.148 9.516 1 53.69 386 ARG A C 1
ATOM 2953 O O . ARG A 1 386 ? -8.422 -15.555 10.57 1 53.69 386 ARG A O 1
ATOM 2960 N N . ARG A 1 387 ? -8.391 -15.562 8.422 1 58.62 387 ARG A N 1
ATOM 2961 C CA . ARG A 1 387 ? -6.973 -15.898 8.383 1 58.62 387 ARG A CA 1
ATOM 2962 C C . ARG A 1 387 ? -6.176 -14.828 7.645 1 58.62 387 ARG A C 1
ATOM 2964 O O . ARG A 1 387 ? -6.578 -14.375 6.57 1 58.62 387 ARG A O 1
ATOM 2971 N N . GLY A 1 388 ? -5.504 -13.969 8.336 1 57.72 388 GLY A N 1
ATOM 2972 C CA . GLY A 1 388 ? -4.723 -12.859 7.801 1 57.72 388 GLY A CA 1
ATOM 2973 C C . GLY A 1 388 ? -3.305 -13.258 7.43 1 57.72 388 GLY A C 1
ATOM 2974 O O . GLY A 1 388 ? -2.43 -12.398 7.297 1 57.72 388 GLY A O 1
ATOM 2975 N N . THR A 1 389 ? -3.137 -14.531 7.238 1 62.84 389 THR A N 1
ATOM 2976 C CA . THR A 1 389 ? -1.778 -14.977 6.949 1 62.84 389 THR A CA 1
ATOM 2977 C C . THR A 1 389 ? -1.39 -14.625 5.516 1 62.84 389 THR A C 1
ATOM 2979 O O . THR A 1 389 ? -2.246 -14.266 4.703 1 62.84 389 THR A O 1
ATOM 2982 N N . VAL A 1 390 ? -0.061 -14.586 5.332 1 65.81 390 VAL A N 1
ATOM 2983 C CA . VAL A 1 390 ? 0.545 -14.242 4.051 1 65.81 390 VAL A CA 1
ATOM 2984 C C . VAL A 1 390 ? -0.072 -15.094 2.943 1 65.81 390 VAL A C 1
ATOM 2986 O O . VAL A 1 390 ? -0.488 -14.57 1.907 1 65.81 390 VAL A O 1
ATOM 2989 N N . THR A 1 391 ? -0.357 -16.344 3.283 1 66.75 391 THR A N 1
ATOM 2990 C CA . THR A 1 391 ? -0.852 -17.25 2.252 1 66.75 391 THR A CA 1
ATOM 2991 C C . THR A 1 391 ? -2.314 -16.953 1.933 1 66.75 391 THR A C 1
ATOM 2993 O O . THR A 1 391 ? -2.713 -16.953 0.765 1 66.75 391 THR A O 1
ATOM 2996 N N . GLU A 1 392 ? -3.051 -16.672 2.965 1 69.5 392 GLU A N 1
ATOM 2997 C CA . GLU A 1 392 ? -4.469 -16.422 2.717 1 69.5 392 GLU A CA 1
ATOM 2998 C C . GLU A 1 392 ? -4.684 -15.07 2.041 1 69.5 392 GLU A C 1
ATOM 3000 O O . GLU A 1 392 ? -5.492 -14.953 1.118 1 69.5 392 GLU A O 1
ATOM 3005 N N . LYS A 1 393 ? -3.961 -14.148 2.479 1 82.94 393 LYS A N 1
ATOM 3006 C CA . LYS A 1 393 ? -4.113 -12.828 1.881 1 82.94 393 LYS A CA 1
ATOM 3007 C C . LYS A 1 393 ? -3.566 -12.797 0.456 1 82.94 393 LYS A C 1
ATOM 3009 O O . LYS A 1 393 ? -4.102 -12.102 -0.406 1 82.94 393 LYS A O 1
ATOM 3014 N N . MET A 1 394 ? -2.6 -13.648 0.257 1 83.94 394 MET A N 1
ATOM 3015 C CA . MET A 1 394 ? -1.975 -13.648 -1.062 1 83.94 394 MET A CA 1
ATOM 3016 C C . MET A 1 394 ? -2.957 -14.117 -2.129 1 83.94 394 MET A C 1
ATOM 3018 O O . MET A 1 394 ? -2.953 -13.609 -3.25 1 83.94 394 MET A O 1
ATOM 3022 N N . ILE A 1 395 ? -3.764 -15.062 -1.786 1 86.62 395 ILE A N 1
ATOM 3023 C CA . ILE A 1 395 ? -4.73 -15.539 -2.766 1 86.62 395 ILE A CA 1
ATOM 3024 C C . ILE A 1 395 ? -5.719 -14.422 -3.107 1 86.62 395 ILE A C 1
ATOM 3026 O O . ILE A 1 395 ? -6.152 -14.305 -4.254 1 86.62 395 ILE A O 1
ATOM 3030 N N . ARG A 1 396 ? -6.07 -13.625 -2.104 1 90.88 396 ARG A N 1
ATOM 3031 C CA . ARG A 1 396 ? -6.977 -12.5 -2.338 1 90.88 396 ARG A CA 1
ATOM 3032 C C . ARG A 1 396 ? -6.301 -11.422 -3.172 1 90.88 396 ARG A C 1
ATOM 3034 O O . ARG A 1 396 ? -6.941 -10.797 -4.02 1 90.88 396 ARG A O 1
ATOM 3041 N N . ILE A 1 397 ? -5.047 -11.242 -2.932 1 93.31 397 ILE A N 1
ATOM 3042 C CA . ILE A 1 397 ? -4.273 -10.273 -3.703 1 93.31 397 ILE A CA 1
ATOM 3043 C C . ILE A 1 397 ? -4.195 -10.719 -5.16 1 93.31 397 ILE A C 1
ATOM 3045 O O . ILE A 1 397 ? -4.453 -9.93 -6.074 1 93.31 397 ILE A O 1
ATOM 3049 N N . GLU A 1 398 ? -3.877 -11.977 -5.34 1 92.75 398 GLU A N 1
ATOM 3050 C CA . GLU A 1 398 ? -3.797 -12.523 -6.695 1 92.75 398 GLU A CA 1
ATOM 3051 C C . GLU A 1 398 ? -5.141 -12.422 -7.406 1 92.75 398 GLU A C 1
ATOM 3053 O O . GLU A 1 398 ? -5.195 -12.109 -8.602 1 92.75 398 GLU A O 1
ATOM 3058 N N . ASP A 1 399 ?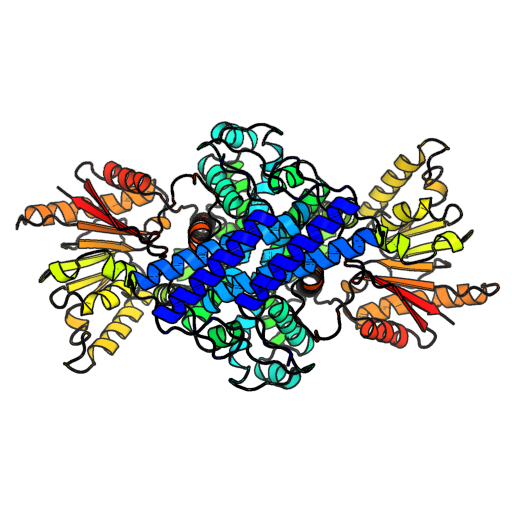 -6.16 -12.75 -6.645 1 94.38 399 ASP A N 1
ATOM 3059 C CA . ASP A 1 399 ? -7.504 -12.625 -7.195 1 94.38 399 ASP A CA 1
ATOM 3060 C C . ASP A 1 399 ? -7.789 -11.195 -7.633 1 94.38 399 ASP A C 1
ATOM 3062 O O . ASP A 1 399 ? -8.359 -10.969 -8.703 1 94.38 399 ASP A O 1
ATOM 3066 N N . SER A 1 400 ? -7.422 -10.266 -6.84 1 96.62 400 SER A N 1
ATOM 3067 C CA . SER A 1 400 ? -7.586 -8.852 -7.16 1 96.62 400 SER A CA 1
ATOM 3068 C C . SER A 1 400 ? -6.773 -8.469 -8.391 1 96.62 400 SER A C 1
ATOM 3070 O O . SER A 1 400 ? -7.234 -7.684 -9.227 1 96.62 400 SER A O 1
ATOM 3072 N N . ILE A 1 401 ? -5.641 -8.992 -8.547 1 96.69 401 ILE A N 1
ATOM 3073 C CA . ILE A 1 401 ? -4.777 -8.719 -9.688 1 96.69 401 ILE A CA 1
ATOM 3074 C C . ILE A 1 401 ? -5.406 -9.289 -10.953 1 96.69 401 ILE A C 1
ATOM 3076 O O . ILE A 1 401 ? -5.383 -8.648 -12.008 1 96.69 401 ILE A O 1
ATOM 3080 N N . MET A 1 402 ? -5.996 -10.43 -10.836 1 97.06 402 MET A N 1
ATOM 3081 C CA . MET A 1 402 ? -6.652 -11.016 -12.008 1 97.06 402 MET A CA 1
ATOM 3082 C C . MET A 1 402 ? -7.84 -10.172 -12.445 1 97.06 402 MET A C 1
ATOM 3084 O O . MET A 1 402 ? -8.094 -10.023 -13.641 1 97.06 402 MET A O 1
ATOM 3088 N N . LEU A 1 403 ? -8.539 -9.688 -11.484 1 97.81 403 LEU A N 1
ATOM 3089 C CA . LEU A 1 403 ? -9.633 -8.773 -11.797 1 97.81 403 LEU A CA 1
ATOM 3090 C C . LEU A 1 403 ? -9.117 -7.531 -12.508 1 97.81 403 LEU A C 1
ATOM 3092 O O . LEU A 1 403 ? -9.68 -7.113 -13.523 1 97.81 403 LEU A O 1
ATOM 3096 N N . ALA A 1 404 ? -8.055 -6.973 -12.016 1 98.06 404 ALA A N 1
ATOM 3097 C CA . ALA A 1 404 ? -7.492 -5.727 -12.539 1 98.06 404 ALA A CA 1
ATOM 3098 C C . ALA A 1 404 ? -6.883 -5.938 -13.922 1 98.06 404 ALA A C 1
ATOM 3100 O O . ALA A 1 404 ? -7.004 -5.078 -14.797 1 98.06 404 ALA A O 1
ATOM 3101 N N . ALA A 1 405 ? -6.254 -7.066 -14.133 1 97.38 405 ALA A N 1
ATOM 3102 C CA . ALA A 1 405 ? -5.48 -7.312 -15.344 1 97.38 405 ALA A CA 1
ATOM 3103 C C . ALA A 1 405 ? -6.375 -7.82 -16.469 1 97.38 405 ALA A C 1
ATOM 3105 O O . ALA A 1 405 ? -6.215 -7.422 -17.625 1 97.38 405 ALA A O 1
ATOM 3106 N N . HIS A 1 406 ? -7.371 -8.711 -16.078 1 96.81 406 HIS A N 1
ATOM 3107 C CA . HIS A 1 406 ? -8.031 -9.484 -17.125 1 96.81 406 HIS A CA 1
ATOM 3108 C C . HIS A 1 406 ? -9.547 -9.469 -16.953 1 96.81 406 HIS A C 1
ATOM 3110 O O . HIS A 1 406 ? -10.273 -10.055 -17.766 1 96.81 406 HIS A O 1
ATOM 3116 N N . ASN A 1 407 ? -10.016 -8.742 -15.93 1 96.31 407 ASN A N 1
ATOM 3117 C CA . ASN A 1 407 ? -11.414 -8.914 -15.555 1 96.31 407 ASN A CA 1
ATOM 3118 C C . ASN A 1 407 ? -11.773 -10.391 -15.383 1 96.31 407 ASN A C 1
ATOM 3120 O O . ASN A 1 407 ? -12.805 -10.844 -15.875 1 96.31 407 ASN A O 1
ATOM 3124 N N . ALA A 1 408 ? -10.852 -11.102 -14.727 1 96.94 408 ALA A N 1
ATOM 3125 C CA . ALA A 1 408 ? -10.961 -12.523 -14.422 1 96.94 408 ALA A CA 1
ATOM 3126 C C . ALA A 1 408 ? -10.914 -12.773 -12.914 1 96.94 408 ALA A C 1
ATOM 3128 O O . ALA A 1 408 ? -11.297 -11.906 -12.125 1 96.94 408 ALA A O 1
ATOM 3129 N N . ARG A 1 409 ? -10.617 -14.039 -12.531 1 95.75 409 ARG A N 1
ATOM 3130 C CA . ARG A 1 409 ? -10.703 -14.336 -11.109 1 95.75 409 ARG A CA 1
ATOM 3131 C C . ARG A 1 409 ? -9.945 -15.617 -10.766 1 95.75 409 ARG A C 1
ATOM 3133 O O . ARG A 1 409 ? -9.719 -16.453 -11.641 1 95.75 409 ARG A O 1
ATOM 3140 N N . GLU A 1 410 ? -9.508 -15.688 -9.492 1 94 410 GLU A N 1
ATOM 3141 C CA . GLU A 1 410 ? -9.18 -16.984 -8.906 1 94 410 GLU A CA 1
ATOM 3142 C C . GLU A 1 410 ? -10.438 -17.766 -8.531 1 94 410 GLU A C 1
ATOM 3144 O O . GLU A 1 410 ? -11.5 -17.172 -8.312 1 94 410 GLU A O 1
ATOM 3149 N N . ARG A 1 411 ? -10.273 -19.047 -8.461 1 94.56 411 ARG A N 1
ATOM 3150 C CA . ARG A 1 411 ? -11.461 -19.891 -8.328 1 94.56 411 ARG A CA 1
ATOM 3151 C C . ARG A 1 411 ? -11.281 -20.922 -7.219 1 94.56 411 ARG A C 1
ATOM 3153 O O . ARG A 1 411 ? -10.148 -21.219 -6.816 1 94.56 411 ARG A O 1
ATOM 3160 N N . ASN A 1 412 ? -12.438 -21.312 -6.664 1 90.88 412 ASN A N 1
ATOM 3161 C CA . ASN A 1 412 ? -12.391 -22.469 -5.77 1 90.88 412 ASN A CA 1
ATOM 3162 C C . ASN A 1 412 ? -12.516 -23.781 -6.543 1 90.88 412 ASN A C 1
ATOM 3164 O O . ASN A 1 412 ? -12.672 -23.781 -7.766 1 90.88 412 ASN A O 1
ATOM 3168 N N . VAL A 1 413 ? -12.414 -24.906 -5.855 1 92.25 413 VAL A N 1
ATOM 3169 C CA . VAL A 1 413 ? -12.406 -26.219 -6.48 1 92.25 413 VAL A CA 1
ATOM 3170 C C . VAL A 1 413 ? -13.727 -26.453 -7.215 1 92.25 413 VAL A C 1
ATOM 3172 O O . VAL A 1 413 ? -13.734 -26.953 -8.336 1 92.25 413 VAL A O 1
ATOM 3175 N N . GLN A 1 414 ? -14.812 -26.016 -6.641 1 93.56 414 GLN A N 1
ATOM 3176 C CA . GLN A 1 414 ? -16.125 -26.234 -7.234 1 93.56 414 GLN A CA 1
ATOM 3177 C C . GLN A 1 414 ? -16.281 -25.438 -8.531 1 93.56 414 GLN A C 1
ATOM 3179 O O . GLN A 1 414 ? -16.938 -25.906 -9.469 1 93.56 414 GLN A O 1
ATOM 3184 N N . ASP A 1 415 ? -15.742 -24.297 -8.539 1 95.06 415 ASP A N 1
ATOM 3185 C CA . ASP A 1 415 ? -15.766 -23.5 -9.766 1 95.06 415 ASP A CA 1
ATOM 3186 C C . ASP A 1 415 ? -15.078 -24.25 -10.914 1 95.06 415 ASP A C 1
ATOM 3188 O O . ASP A 1 415 ? -15.57 -24.234 -12.039 1 95.06 415 ASP A O 1
ATOM 3192 N N . PHE A 1 416 ? -13.938 -24.844 -10.633 1 96.69 416 PHE A N 1
ATOM 3193 C CA . PHE A 1 416 ? -13.195 -25.562 -11.656 1 96.69 416 PHE A CA 1
ATOM 3194 C C . PHE A 1 416 ? -13.961 -26.812 -12.109 1 96.69 416 PHE A C 1
ATOM 3196 O O . PHE A 1 416 ? -14.008 -27.125 -13.305 1 96.69 416 PHE A O 1
ATOM 3203 N N . ILE A 1 417 ? -14.539 -27.484 -11.18 1 97.38 417 ILE A N 1
ATOM 3204 C CA . ILE A 1 417 ? -15.352 -28.656 -11.523 1 97.38 417 ILE A CA 1
ATOM 3205 C C . ILE A 1 417 ? -16.469 -28.234 -12.477 1 97.38 417 ILE A C 1
ATOM 3207 O O . ILE A 1 417 ? -16.703 -28.906 -13.484 1 97.38 417 ILE A O 1
ATOM 3211 N N . ALA A 1 418 ? -17.078 -27.109 -12.18 1 97.5 418 ALA A N 1
ATOM 3212 C CA . ALA A 1 418 ? -18.156 -26.609 -13.016 1 97.5 418 ALA A CA 1
ATOM 3213 C C . ALA A 1 418 ? -17.656 -26.266 -14.422 1 97.5 418 ALA A C 1
ATOM 3215 O O . ALA A 1 418 ? -18.344 -26.531 -15.414 1 97.5 418 ALA A O 1
ATOM 3216 N N . ILE A 1 419 ? -16.516 -25.688 -14.508 1 98.19 419 ILE A N 1
ATOM 3217 C CA . ILE A 1 419 ? -15.93 -25.328 -15.797 1 98.19 419 ILE A CA 1
ATOM 3218 C C . ILE A 1 419 ? -15.711 -26.594 -16.625 1 98.19 419 ILE A C 1
ATOM 3220 O O . ILE A 1 419 ? -16.094 -26.641 -17.797 1 98.19 419 ILE A O 1
ATOM 3224 N N . PHE A 1 420 ? -15.188 -27.609 -16.047 1 98.5 420 PHE A N 1
ATOM 3225 C CA . PHE A 1 420 ? -14.883 -28.844 -16.75 1 98.5 420 PHE A CA 1
ATOM 3226 C C . PHE A 1 420 ? -16.156 -29.562 -17.156 1 98.5 420 PHE A C 1
ATOM 3228 O O . PHE A 1 420 ? -16.281 -30.047 -18.297 1 98.5 420 PHE A O 1
ATOM 3235 N N . GLN A 1 421 ? -17.094 -29.547 -16.297 1 98.12 421 GLN A N 1
ATOM 3236 C CA . GLN A 1 421 ? -18.359 -30.203 -16.578 1 98.12 421 GLN A CA 1
ATOM 3237 C C . GLN A 1 421 ? -19.125 -29.484 -17.688 1 98.12 421 GLN A C 1
ATOM 3239 O O . GLN A 1 421 ? -19.797 -30.109 -18.5 1 98.12 421 GLN A O 1
ATOM 3244 N N . THR A 1 422 ? -19.078 -28.219 -17.656 1 98.25 422 THR A N 1
ATOM 3245 C CA . THR A 1 422 ? -19.719 -27.422 -18.703 1 98.25 422 THR A CA 1
ATOM 3246 C C . THR A 1 422 ? -19.047 -27.656 -20.047 1 98.25 422 THR A C 1
ATOM 3248 O O . THR A 1 422 ? -19.719 -27.688 -21.094 1 98.25 422 THR A O 1
ATOM 3251 N N . ALA A 1 423 ? -17.766 -27.781 -20.016 1 98.44 423 ALA A N 1
ATOM 3252 C CA . ALA A 1 423 ? -17.016 -28.031 -21.25 1 98.44 423 ALA A CA 1
ATOM 3253 C C . ALA A 1 423 ? -17.422 -29.375 -21.859 1 98.44 423 ALA A C 1
ATOM 3255 O O . ALA A 1 423 ? -17.609 -29.484 -23.078 1 98.44 423 ALA A O 1
ATOM 3256 N N . ASP A 1 424 ? -17.438 -30.391 -21.062 1 98.25 424 ASP A N 1
ATOM 3257 C CA . ASP A 1 424 ? -17.859 -31.734 -21.484 1 98.25 424 ASP A CA 1
ATOM 3258 C C . ASP A 1 424 ? -18.219 -32.594 -20.281 1 98.25 424 ASP A C 1
ATOM 3260 O O . ASP A 1 424 ? -17.422 -32.719 -19.344 1 98.25 424 ASP A O 1
ATOM 3264 N N . SER A 1 425 ? -19.297 -33.281 -20.297 1 96.75 425 SER A N 1
ATOM 3265 C CA . SER A 1 425 ? -19.812 -34.062 -19.188 1 96.75 425 SER A CA 1
ATOM 3266 C C . SER A 1 425 ? -18.938 -35.281 -18.906 1 96.75 425 SER A C 1
ATOM 3268 O O . SER A 1 425 ? -19.031 -35.875 -17.844 1 96.75 425 SER A O 1
ATOM 3270 N N . ARG A 1 426 ? -18.125 -35.656 -19.797 1 94.94 426 ARG A N 1
ATOM 3271 C CA . ARG A 1 426 ? -17.297 -36.844 -19.672 1 94.94 426 ARG A CA 1
ATOM 3272 C C . ARG A 1 426 ? -16.094 -36.594 -18.781 1 94.94 426 ARG A C 1
ATOM 3274 O O . ARG A 1 426 ? -15.359 -37.5 -18.422 1 94.94 426 ARG A O 1
ATOM 3281 N N . PHE A 1 427 ? -15.875 -35.312 -18.375 1 97.56 427 PHE A N 1
ATOM 3282 C CA . PHE A 1 427 ? -14.836 -35 -17.406 1 97.56 427 PHE A CA 1
ATOM 3283 C C . PHE A 1 427 ? -15.258 -35.438 -16 1 97.56 427 PHE A C 1
ATOM 3285 O O . PHE A 1 427 ? -16.406 -35.25 -15.609 1 97.56 427 PHE A O 1
ATOM 3292 N N . SER A 1 428 ? -14.305 -35.969 -15.266 1 96.44 428 SER A N 1
ATOM 3293 C CA . SER A 1 428 ? -14.5 -36.281 -13.852 1 96.44 428 SER A CA 1
ATOM 3294 C C . SER A 1 428 ? -13.367 -35.719 -13 1 96.44 428 SER A C 1
ATOM 3296 O O . SER A 1 428 ? -12.203 -35.781 -13.391 1 96.44 428 SER A O 1
ATOM 3298 N N . PHE A 1 429 ? -13.758 -35.219 -11.93 1 97.19 429 PHE A N 1
ATOM 3299 C CA . PHE A 1 429 ? -12.789 -34.719 -10.969 1 97.19 429 PHE A CA 1
ATOM 3300 C C . PHE A 1 429 ? -12.211 -35.844 -10.141 1 97.19 429 PHE A C 1
ATOM 3302 O O . PHE A 1 429 ? -12.945 -36.625 -9.508 1 97.19 429 PHE A O 1
ATOM 3309 N N . ILE A 1 430 ? -10.938 -35.938 -10.125 1 95.25 430 ILE A N 1
ATOM 3310 C CA . ILE A 1 430 ? -10.273 -37.031 -9.414 1 95.25 430 ILE A CA 1
ATOM 3311 C C . ILE A 1 430 ? -9.906 -36.562 -8.008 1 95.25 430 ILE A C 1
ATOM 3313 O O . ILE A 1 430 ? -10.055 -37.312 -7.043 1 95.25 430 ILE A O 1
ATOM 3317 N N . GLY A 1 431 ? -9.305 -35.312 -7.992 1 93.5 431 GLY A N 1
ATOM 3318 C CA . GLY A 1 431 ? -8.938 -34.844 -6.672 1 93.5 431 GLY A CA 1
ATOM 3319 C C . GLY A 1 431 ? -8.102 -33.562 -6.707 1 93.5 431 GLY A C 1
ATOM 3320 O O . GLY A 1 431 ? -7.793 -33.062 -7.781 1 93.5 431 GLY A O 1
ATOM 3321 N N . GLU A 1 432 ? -7.914 -33.031 -5.52 1 90.12 432 GLU A N 1
ATOM 3322 C CA . GLU A 1 432 ? -7.078 -31.875 -5.285 1 90.12 432 GLU A CA 1
ATOM 3323 C C . GLU A 1 432 ? -5.914 -32.188 -4.355 1 90.12 432 GLU A C 1
ATOM 3325 O O . GLU A 1 432 ? -6.098 -32.844 -3.33 1 90.12 432 GLU A O 1
ATOM 3330 N N . THR A 1 433 ? -4.809 -31.906 -4.801 1 84.5 433 THR A N 1
ATOM 3331 C CA . THR A 1 433 ? -3.697 -31.781 -3.865 1 84.5 433 THR A CA 1
ATOM 3332 C C . THR A 1 433 ? -3.482 -30.328 -3.48 1 84.5 433 THR A C 1
ATOM 3334 O O . THR A 1 433 ? -3.023 -29.516 -4.297 1 84.5 433 THR A O 1
ATOM 3337 N N . SER A 1 434 ? -3.752 -30.062 -2.25 1 72.88 434 SER A N 1
ATOM 3338 C CA . SER A 1 434 ? -3.791 -28.672 -1.813 1 72.88 434 SER A CA 1
ATOM 3339 C C . SER A 1 434 ? -2.395 -28.156 -1.485 1 72.88 434 SER A C 1
ATOM 3341 O O . SER A 1 434 ? -1.715 -28.703 -0.613 1 72.88 434 SER A O 1
ATOM 3343 N N . GLY A 1 435 ? -2.057 -27.172 -2.234 1 64.56 435 GLY A N 1
ATOM 3344 C CA . GLY A 1 435 ? -0.821 -26.469 -1.9 1 64.56 435 GLY A CA 1
ATOM 3345 C C . GLY A 1 435 ? -0.942 -25.609 -0.667 1 64.56 435 GLY A C 1
ATOM 3346 O O . GLY A 1 435 ? -0.013 -25.531 0.14 1 64.56 435 GLY A O 1
ATOM 3347 N N . ALA A 1 436 ? -2.076 -25.031 -0.504 1 62.88 436 ALA A N 1
ATOM 3348 C CA . ALA A 1 436 ? -2.279 -24.125 0.612 1 62.88 436 ALA A CA 1
ATOM 3349 C C . ALA A 1 436 ? -1.99 -24.797 1.945 1 62.88 436 ALA A C 1
ATOM 3351 O O . ALA A 1 436 ? -1.414 -24.188 2.85 1 62.88 436 ALA A O 1
ATOM 3352 N N . LYS A 1 437 ? -2.391 -25.922 2.008 1 61.88 437 LYS A N 1
ATOM 3353 C CA . LYS A 1 437 ? -2.146 -26.688 3.234 1 61.88 437 LYS A CA 1
ATOM 3354 C C . LYS A 1 437 ? -0.652 -26.891 3.467 1 61.88 437 LYS A C 1
ATOM 3356 O O . LYS A 1 437 ? -0.212 -27.047 4.609 1 61.88 437 LYS A O 1
ATOM 3361 N N . GLU A 1 438 ? -0.016 -26.703 2.344 1 59.47 438 GLU A N 1
ATOM 3362 C CA . GLU A 1 438 ? 1.422 -26.953 2.422 1 59.47 438 GLU A CA 1
ATOM 3363 C C . GLU A 1 438 ? 2.201 -25.641 2.381 1 59.47 438 GLU A C 1
ATOM 3365 O O . GLU A 1 438 ? 3.428 -25.641 2.254 1 59.47 438 GLU A O 1
ATOM 3370 N N . GLY A 1 439 ? 1.378 -24.609 2.473 1 61.66 439 GLY A N 1
ATOM 3371 C CA . GLY A 1 439 ? 2.023 -23.297 2.514 1 61.66 439 GLY A CA 1
ATOM 3372 C C . GLY A 1 439 ? 2.334 -22.75 1.137 1 61.66 439 GLY A C 1
ATOM 3373 O O . GLY A 1 439 ? 3.168 -21.844 0.998 1 61.66 439 GLY A O 1
ATOM 3374 N N . ALA A 1 440 ? 1.793 -23.422 0.196 1 65.81 440 ALA A N 1
ATOM 3375 C CA . ALA A 1 440 ? 1.989 -22.938 -1.168 1 65.81 440 ALA A CA 1
ATOM 3376 C C . ALA A 1 440 ? 0.729 -22.266 -1.695 1 65.81 440 ALA A C 1
ATOM 3378 O O . ALA A 1 440 ? -0.375 -22.531 -1.211 1 65.81 440 ALA A O 1
ATOM 3379 N N . PHE A 1 441 ? 1.021 -21.422 -2.602 1 72.38 441 PHE A N 1
ATOM 3380 C CA . PHE A 1 441 ? -0.082 -20.719 -3.248 1 72.38 441 PHE A CA 1
ATOM 3381 C C . PHE A 1 441 ? -0.881 -21.656 -4.137 1 72.38 441 PHE A C 1
ATOM 3383 O O . PHE A 1 441 ? -2.113 -21.641 -4.121 1 72.38 441 PHE A O 1
ATOM 3390 N N . GLN A 1 442 ? -0.166 -22.578 -4.777 1 78.62 442 GLN A N 1
ATOM 3391 C CA . GLN A 1 442 ? -0.825 -23.312 -5.852 1 78.62 442 GLN A CA 1
ATOM 3392 C C . GLN A 1 442 ? -1.25 -24.703 -5.387 1 78.62 442 GLN A C 1
ATOM 3394 O O . GLN A 1 442 ? -0.58 -25.328 -4.555 1 78.62 442 GLN A O 1
ATOM 3399 N N . SER A 1 443 ? -2.34 -25.078 -5.836 1 85.38 443 SER A N 1
ATOM 3400 C CA . SER A 1 443 ? -2.871 -26.438 -5.727 1 85.38 443 SER A CA 1
ATOM 3401 C C . SER A 1 443 ? -2.936 -27.125 -7.086 1 85.38 443 SER A C 1
ATOM 3403 O O . SER A 1 443 ? -2.756 -26.469 -8.125 1 85.38 443 SER A O 1
ATOM 3405 N N . LEU A 1 444 ? -2.967 -28.406 -6.977 1 91.06 444 LEU A N 1
ATOM 3406 C CA . LEU A 1 444 ? -3.105 -29.188 -8.195 1 91.06 444 LEU A CA 1
ATOM 3407 C C . LEU A 1 444 ? -4.445 -29.922 -8.219 1 91.06 444 LEU A C 1
ATOM 3409 O O . LEU A 1 444 ? -4.785 -30.641 -7.285 1 91.06 444 LEU A O 1
ATOM 3413 N N . LEU A 1 445 ? -5.188 -29.609 -9.234 1 94.56 445 LEU A N 1
ATOM 3414 C CA . LEU A 1 445 ? -6.43 -30.344 -9.484 1 94.56 445 LEU A CA 1
ATOM 3415 C C . LEU A 1 445 ? -6.258 -31.328 -10.633 1 94.56 445 LEU A C 1
ATOM 3417 O O . LEU A 1 445 ? -5.613 -31.016 -11.641 1 94.56 445 LEU A O 1
ATOM 3421 N N . GLU A 1 446 ? -6.809 -32.5 -10.43 1 96 446 GLU A N 1
ATOM 3422 C CA . GLU A 1 446 ? -6.703 -33.531 -11.438 1 96 446 GLU A CA 1
ATOM 3423 C C . GLU A 1 446 ? -8.078 -33.938 -11.977 1 96 446 GLU A C 1
ATOM 3425 O O . GLU A 1 446 ? -8.992 -34.219 -11.211 1 96 446 GLU A O 1
ATOM 3430 N N . PHE A 1 447 ? -8.141 -33.875 -13.266 1 97.25 447 PHE A N 1
ATOM 3431 C CA . 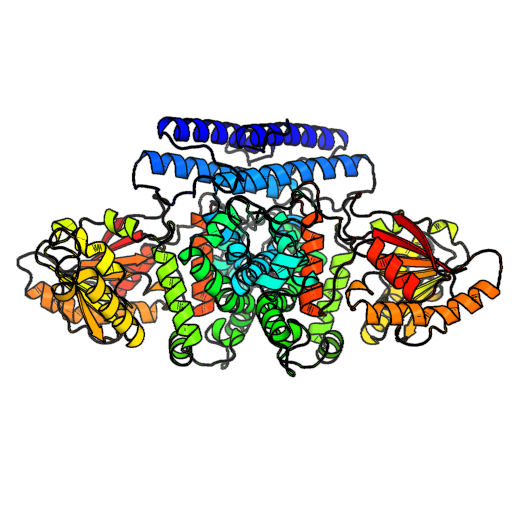PHE A 1 447 ? -9.344 -34.312 -13.961 1 97.25 447 PHE A CA 1
ATOM 3432 C C . PHE A 1 447 ? -9.023 -35.438 -14.914 1 97.25 447 PHE A C 1
ATOM 3434 O O . PHE A 1 447 ? -7.934 -35.5 -15.484 1 97.25 447 PHE A O 1
ATOM 3441 N N . LYS A 1 448 ? -9.953 -36.344 -15.055 1 95.31 448 LYS A N 1
ATOM 3442 C CA . LYS A 1 448 ? -9.883 -37.406 -16.047 1 95.31 448 LYS A CA 1
ATOM 3443 C C . LYS A 1 448 ? -10.977 -37.25 -17.094 1 95.31 448 LYS A C 1
ATOM 3445 O O . LYS A 1 448 ? -12 -36.625 -16.844 1 95.31 448 LYS A O 1
ATOM 3450 N N . PHE A 1 449 ? -10.625 -37.75 -18.188 1 92.75 449 PHE A N 1
ATOM 3451 C CA . PHE A 1 449 ? -11.586 -37.719 -19.297 1 92.75 449 PHE A CA 1
ATOM 3452 C C . PHE A 1 449 ? -11.961 -39.125 -19.703 1 92.75 449 PHE A C 1
ATOM 3454 O O . PHE A 1 449 ? -11.086 -39.969 -19.969 1 92.75 449 PHE A O 1
ATOM 3461 N N . ALA A 1 450 ? -13.227 -39.469 -19.609 1 83.94 450 ALA A N 1
ATOM 3462 C CA . ALA A 1 450 ? -13.711 -40.844 -19.875 1 83.94 450 ALA A CA 1
ATOM 3463 C C . ALA A 1 450 ? -13.766 -41.125 -21.375 1 83.94 450 ALA A C 1
ATOM 3465 O O . ALA A 1 450 ? -14.023 -40.219 -22.172 1 83.94 450 ALA A O 1
ATOM 3466 N N . MET B 1 1 ? 24.625 -4.035 27.047 1 26.12 1 MET B N 1
ATOM 3467 C CA . MET B 1 1 ? 24.828 -4.57 25.703 1 26.12 1 MET B CA 1
ATOM 3468 C C . MET B 1 1 ? 23.5 -4.645 24.953 1 26.12 1 MET B C 1
ATOM 3470 O O . MET B 1 1 ? 22.562 -5.305 25.391 1 26.12 1 MET B O 1
ATOM 3474 N N . ASN B 1 2 ? 22.984 -3.635 24.297 1 37.84 2 ASN B N 1
ATOM 3475 C CA . ASN B 1 2 ? 21.703 -3.523 23.625 1 37.84 2 ASN B CA 1
ATOM 3476 C C . ASN B 1 2 ? 21.453 -4.699 22.688 1 37.84 2 ASN B C 1
ATOM 3478 O O . ASN B 1 2 ? 22.109 -4.816 21.656 1 37.84 2 ASN B O 1
ATOM 3482 N N . HIS B 1 3 ? 21.281 -5.871 23.234 1 49.03 3 HIS B N 1
ATOM 3483 C CA . HIS B 1 3 ? 21.109 -7.09 22.453 1 49.03 3 HIS B CA 1
ATOM 3484 C C . HIS B 1 3 ? 20.078 -6.895 21.359 1 49.03 3 HIS B C 1
ATOM 3486 O O . HIS B 1 3 ? 19.047 -6.254 21.578 1 49.03 3 HIS B O 1
ATOM 3492 N N . PRO B 1 4 ? 20.531 -7.195 20.156 1 65.44 4 PRO B N 1
ATOM 3493 C CA . PRO B 1 4 ? 19.578 -7.07 19.047 1 65.44 4 PRO B CA 1
ATOM 3494 C C . PRO B 1 4 ? 18.266 -7.789 19.328 1 65.44 4 PRO B C 1
ATOM 3496 O O . PRO B 1 4 ? 18.25 -8.828 19.984 1 65.44 4 PRO B O 1
ATOM 3499 N N . ALA B 1 5 ? 17.25 -7.141 19.156 1 80.12 5 ALA B N 1
ATOM 3500 C CA . ALA B 1 5 ? 15.906 -7.664 19.375 1 80.12 5 ALA B CA 1
ATOM 3501 C C . ALA B 1 5 ? 15.727 -9.016 18.688 1 80.12 5 ALA B C 1
ATOM 3503 O O . ALA B 1 5 ? 16.219 -9.227 17.578 1 80.12 5 ALA B O 1
ATOM 3504 N N . ASN B 1 6 ? 15.367 -10.07 19.516 1 90.69 6 ASN B N 1
ATOM 3505 C CA . ASN B 1 6 ? 14.969 -11.367 18.984 1 90.69 6 ASN B CA 1
ATOM 3506 C C . ASN B 1 6 ? 13.523 -11.703 19.344 1 90.69 6 ASN B C 1
ATOM 3508 O O . ASN B 1 6 ? 12.844 -10.914 20 1 90.69 6 ASN B O 1
ATOM 3512 N N . LEU B 1 7 ? 13.094 -12.828 18.891 1 94.62 7 LEU B N 1
ATOM 3513 C CA . LEU B 1 7 ? 11.688 -13.18 19.062 1 94.62 7 LEU B CA 1
ATOM 3514 C C . LEU B 1 7 ? 11.32 -13.266 20.531 1 94.62 7 LEU B C 1
ATOM 3516 O O . LEU B 1 7 ? 10.258 -12.789 20.938 1 94.62 7 LEU B O 1
ATOM 3520 N N . GLN B 1 8 ? 12.18 -13.82 21.359 1 95.19 8 GLN B N 1
ATOM 3521 C CA . GLN B 1 8 ? 11.883 -13.992 22.781 1 95.19 8 GLN B CA 1
ATOM 3522 C C . GLN B 1 8 ? 11.797 -12.648 23.484 1 95.19 8 GLN B C 1
ATOM 3524 O O . GLN B 1 8 ? 10.883 -12.414 24.297 1 95.19 8 GLN B O 1
ATOM 3529 N N . SER B 1 9 ? 12.781 -11.844 23.234 1 95.88 9 SER B N 1
ATOM 3530 C CA . SER B 1 9 ? 12.766 -10.531 23.891 1 95.88 9 SER B CA 1
ATOM 3531 C C . SER B 1 9 ? 11.578 -9.695 23.406 1 95.88 9 SER B C 1
ATOM 3533 O O . SER B 1 9 ? 11 -8.945 24.188 1 95.88 9 SER B O 1
ATOM 3535 N N . LEU B 1 10 ? 11.234 -9.758 22.141 1 96.31 10 LEU B N 1
ATOM 3536 C CA . LEU B 1 10 ? 10.086 -9.023 21.609 1 96.31 10 LEU B CA 1
ATOM 3537 C C . LEU B 1 10 ? 8.781 -9.547 22.203 1 96.31 10 LEU B C 1
ATOM 3539 O O . LEU B 1 10 ? 7.871 -8.766 22.484 1 96.31 10 LEU B O 1
ATOM 3543 N N . SER B 1 11 ? 8.711 -10.875 22.359 1 97.44 11 SER B N 1
ATOM 3544 C CA . SER B 1 11 ? 7.551 -11.469 23.016 1 97.44 11 SER B CA 1
ATOM 3545 C C . SER B 1 11 ? 7.391 -10.945 24.438 1 97.44 11 SER B C 1
ATOM 3547 O O . SER B 1 11 ? 6.277 -10.633 24.859 1 97.44 11 SER B O 1
ATOM 3549 N N . SER B 1 12 ? 8.477 -10.82 25.125 1 97.12 12 SER B N 1
ATOM 3550 C CA . SER B 1 12 ? 8.453 -10.273 26.484 1 97.12 12 SER B CA 1
ATOM 3551 C C . SER B 1 12 ? 7.984 -8.82 26.469 1 97.12 12 SER B C 1
ATOM 3553 O O . SER B 1 12 ? 7.215 -8.406 27.344 1 97.12 12 SER B O 1
ATOM 3555 N N . THR B 1 13 ? 8.492 -8.078 25.531 1 96.44 13 THR B N 1
ATOM 3556 C CA . THR B 1 13 ? 8.086 -6.68 25.391 1 96.44 13 THR B CA 1
ATOM 3557 C C . THR B 1 13 ? 6.586 -6.582 25.141 1 96.44 13 THR B C 1
ATOM 3559 O O . THR B 1 13 ? 5.902 -5.742 25.734 1 96.44 13 THR B O 1
ATOM 3562 N N . VAL B 1 14 ? 6.035 -7.402 24.297 1 97.69 14 VAL B N 1
ATOM 3563 C CA . VAL B 1 14 ? 4.609 -7.414 24 1 97.69 14 VAL B CA 1
ATOM 3564 C C . VAL B 1 14 ? 3.816 -7.699 25.266 1 97.69 14 VAL B C 1
ATOM 3566 O O . VAL B 1 14 ? 2.846 -7 25.578 1 97.69 14 VAL B O 1
ATOM 3569 N N . GLY B 1 15 ? 4.266 -8.695 26.047 1 97.62 15 GLY B N 1
ATOM 3570 C CA . GLY B 1 15 ? 3.592 -9.008 27.297 1 97.62 15 GLY B CA 1
ATOM 3571 C C . GLY B 1 15 ? 3.582 -7.848 28.266 1 97.62 15 GLY B C 1
ATOM 3572 O O . GLY B 1 15 ? 2.547 -7.539 28.859 1 97.62 15 GLY B O 1
ATOM 3573 N N . LEU B 1 16 ? 4.699 -7.246 28.359 1 97.69 16 LEU B N 1
ATOM 3574 C CA . LEU B 1 16 ? 4.852 -6.125 29.281 1 97.69 16 LEU B CA 1
ATOM 3575 C C . LEU B 1 16 ? 3.984 -4.945 28.859 1 97.69 16 LEU B C 1
ATOM 3577 O O . LEU B 1 16 ? 3.312 -4.328 29.688 1 97.69 16 LEU B O 1
ATOM 3581 N N . LYS B 1 17 ? 4.016 -4.613 27.562 1 96.75 17 LYS B N 1
ATOM 3582 C CA . LYS B 1 17 ? 3.309 -3.438 27.062 1 96.75 17 LYS B CA 1
ATOM 3583 C C . LYS B 1 17 ? 1.798 -3.658 27.078 1 96.75 17 LYS B C 1
ATOM 3585 O O . LYS B 1 17 ? 1.028 -2.721 27.297 1 96.75 17 LYS B O 1
ATOM 3590 N N . VAL B 1 18 ? 1.353 -4.867 26.859 1 97.38 18 VAL B N 1
ATOM 3591 C CA . VAL B 1 18 ? -0.072 -5.176 26.938 1 97.38 18 VAL B CA 1
ATOM 3592 C C . VAL B 1 18 ? -0.563 -4.957 28.375 1 97.38 18 VAL B C 1
ATOM 3594 O O . VAL B 1 18 ? -1.625 -4.367 28.594 1 97.38 18 VAL B O 1
ATOM 3597 N N . THR B 1 19 ? 0.215 -5.418 29.328 1 97.19 19 THR B N 1
ATOM 3598 C CA . THR B 1 19 ? -0.137 -5.238 30.734 1 97.19 19 THR B CA 1
ATOM 3599 C C . THR B 1 19 ? -0.152 -3.758 31.094 1 97.19 19 THR B C 1
ATOM 3601 O O . THR B 1 19 ? -1.076 -3.287 31.766 1 97.19 19 THR B O 1
ATOM 3604 N N . GLU B 1 20 ? 0.832 -3.096 30.672 1 96.94 20 GLU B N 1
ATOM 3605 C CA . GLU B 1 20 ? 0.922 -1.665 30.953 1 96.94 20 GLU B CA 1
ATOM 3606 C C . GLU B 1 20 ? -0.252 -0.912 30.328 1 96.94 20 GLU B C 1
ATOM 3608 O O . GLU B 1 20 ? -0.836 -0.031 30.969 1 96.94 20 GLU B O 1
ATOM 3613 N N . LEU B 1 21 ? -0.561 -1.242 29.125 1 94.38 21 LEU B N 1
ATOM 3614 C CA . LEU B 1 21 ? -1.671 -0.591 28.438 1 94.38 21 LEU B CA 1
ATOM 3615 C C . LEU B 1 21 ? -2.986 -0.851 29.156 1 94.38 21 LEU B C 1
ATOM 3617 O O . LEU B 1 21 ? -3.779 0.07 29.359 1 94.38 21 LEU B O 1
ATOM 3621 N N . SER B 1 22 ? -3.18 -2.053 29.531 1 93.56 22 SER B N 1
ATOM 3622 C CA . SER B 1 22 ? -4.395 -2.414 30.266 1 93.56 22 SER B CA 1
ATOM 3623 C C . SER B 1 22 ? -4.531 -1.616 31.547 1 93.56 22 SER B C 1
ATOM 3625 O O . SER B 1 22 ? -5.621 -1.149 31.891 1 93.56 22 SER B O 1
ATOM 3627 N N . ASN B 1 23 ? -3.469 -1.473 32.219 1 95.12 23 ASN B N 1
ATOM 3628 C CA . ASN B 1 23 ? -3.475 -0.721 33.469 1 95.12 23 ASN B CA 1
ATOM 3629 C C . ASN B 1 23 ? -3.77 0.757 33.25 1 95.12 23 ASN B C 1
ATOM 3631 O O . ASN B 1 23 ? -4.52 1.374 34 1 95.12 23 ASN B O 1
ATOM 3635 N N . LEU B 1 24 ? -3.146 1.305 32.219 1 91.88 24 LEU B N 1
ATOM 3636 C CA . LEU B 1 24 ? -3.363 2.711 31.906 1 91.88 24 LEU B CA 1
ATOM 3637 C C . LEU B 1 24 ? -4.812 2.961 31.5 1 91.88 24 LEU B C 1
ATOM 3639 O O . LEU B 1 24 ? -5.41 3.963 31.906 1 91.88 24 LEU B O 1
ATOM 3643 N N . LEU B 1 25 ? -5.371 2.082 30.75 1 90.19 25 LEU B N 1
ATOM 3644 C CA . LEU B 1 25 ? -6.758 2.223 30.312 1 90.19 25 LEU B CA 1
ATOM 3645 C C . LEU B 1 25 ? -7.707 2.129 31.516 1 90.19 25 LEU B C 1
ATOM 3647 O O . LEU B 1 25 ? -8.648 2.918 31.625 1 90.19 25 LEU B O 1
ATOM 3651 N N . LYS B 1 26 ? -7.426 1.205 32.375 1 91.25 26 LYS B N 1
ATOM 3652 C CA . LYS B 1 26 ? -8.234 1.053 33.594 1 91.25 26 LYS B CA 1
ATOM 3653 C C . LYS B 1 26 ? -8.18 2.314 34.438 1 91.25 26 LYS B C 1
ATOM 3655 O O . LYS B 1 26 ? -9.211 2.781 34.938 1 91.25 26 LYS B O 1
ATOM 3660 N N . THR B 1 27 ? -7.043 2.822 34.562 1 91.38 27 THR B N 1
ATOM 3661 C CA . THR B 1 27 ? -6.852 4.027 35.375 1 91.38 27 THR B CA 1
ATOM 3662 C C . THR B 1 27 ? -7.586 5.211 34.75 1 91.38 27 THR B C 1
ATOM 3664 O O . THR B 1 27 ? -8.125 6.059 35.469 1 91.38 27 THR B O 1
ATOM 3667 N N . ALA B 1 28 ? -7.609 5.246 33.469 1 86.12 28 ALA B N 1
ATOM 3668 C CA . ALA B 1 28 ? -8.242 6.355 32.75 1 86.12 28 ALA B CA 1
ATOM 3669 C C . ALA B 1 28 ? -9.742 6.117 32.562 1 86.12 28 ALA B C 1
ATOM 3671 O O . ALA B 1 28 ? -10.461 6.988 32.094 1 86.12 28 ALA B O 1
ATOM 3672 N N . GLY B 1 29 ? -10.219 4.965 32.969 1 85.88 29 GLY B N 1
ATOM 3673 C CA . GLY B 1 29 ? -11.625 4.625 32.812 1 85.88 29 GLY B CA 1
ATOM 3674 C C . GLY B 1 29 ? -12.008 4.371 31.375 1 85.88 29 GLY B C 1
ATOM 3675 O O . GLY B 1 29 ? -13.148 4.629 30.969 1 85.88 29 GLY B O 1
ATOM 3676 N N . LEU B 1 30 ? -11.07 3.959 30.578 1 85.81 30 LEU B N 1
ATOM 3677 C CA . LEU B 1 30 ? -11.312 3.676 29.172 1 85.81 30 LEU B CA 1
ATOM 3678 C C . LEU B 1 30 ? -11.461 2.178 28.938 1 85.81 30 LEU B C 1
ATOM 3680 O O . LEU B 1 30 ? -10.82 1.37 29.609 1 85.81 30 LEU B O 1
ATOM 3684 N N . PRO B 1 31 ? -12.289 1.813 28 1 87.44 31 PRO B N 1
ATOM 3685 C CA . PRO B 1 31 ? -12.445 0.387 27.703 1 87.44 31 PRO B CA 1
ATOM 3686 C C . PRO B 1 31 ? -11.234 -0.199 26.984 1 87.44 31 PRO B C 1
ATOM 3688 O O . PRO B 1 31 ? -10.508 0.528 26.297 1 87.44 31 PRO B O 1
ATOM 3691 N N . GLU B 1 32 ? -11.117 -1.477 27.047 1 88.75 32 GLU B N 1
ATOM 3692 C CA . GLU B 1 32 ? -10.125 -2.186 26.25 1 88.75 32 GLU B CA 1
ATOM 3693 C C . GLU B 1 32 ? -10.508 -2.205 24.781 1 88.75 32 GLU B C 1
ATOM 3695 O O . GLU B 1 32 ? -11.688 -2.301 24.438 1 88.75 32 GLU B O 1
ATOM 3700 N N . PRO B 1 33 ? -9.523 -2.133 23.969 1 90.06 33 PRO B N 1
ATOM 3701 C CA . PRO B 1 33 ? -9.836 -2.225 22.531 1 90.06 33 PRO B CA 1
ATOM 3702 C C . PRO B 1 33 ? -10.422 -3.578 22.141 1 90.06 33 PRO B C 1
ATOM 3704 O O . PRO B 1 33 ? -10.07 -4.605 22.734 1 90.06 33 PRO B O 1
ATOM 3707 N N . SER B 1 34 ? -11.305 -3.562 21.156 1 90.25 34 SER B N 1
ATOM 3708 C CA . SER B 1 34 ? -11.953 -4.777 20.656 1 90.25 34 SER B CA 1
ATOM 3709 C C . SER B 1 34 ? -12.219 -4.695 19.156 1 90.25 34 SER B C 1
ATOM 3711 O O . SER B 1 34 ? -12.227 -3.605 18.594 1 90.25 34 SER B O 1
ATOM 3713 N N . PHE B 1 35 ? -12.477 -5.875 18.562 1 89.69 35 PHE B N 1
ATOM 3714 C CA . PHE B 1 35 ? -12.781 -5.941 17.141 1 89.69 35 PHE B CA 1
ATOM 3715 C C . PHE B 1 35 ? -14.266 -5.723 16.891 1 89.69 35 PHE B C 1
ATOM 3717 O O . PHE B 1 35 ? -14.695 -5.602 15.734 1 89.69 35 PHE B O 1
ATOM 3724 N N . ALA B 1 36 ? -14.953 -5.648 17.969 1 88.69 36 ALA B N 1
ATOM 3725 C CA . ALA B 1 36 ? -16.406 -5.52 17.844 1 88.69 36 ALA B CA 1
ATOM 3726 C C . ALA B 1 36 ? -16.781 -4.152 17.281 1 88.69 36 ALA B C 1
ATOM 3728 O O . ALA B 1 36 ? -16.078 -3.168 17.484 1 88.69 36 ALA B O 1
ATOM 3729 N N . GLU B 1 37 ? -17.922 -4.125 16.641 1 88.62 37 GLU B N 1
ATOM 3730 C CA . GLU B 1 37 ? -18.438 -2.926 15.992 1 88.62 37 GLU B CA 1
ATOM 3731 C C . GLU B 1 37 ? -18.453 -1.735 16.938 1 88.62 37 GLU B C 1
ATOM 3733 O O . GLU B 1 37 ? -18.141 -0.611 16.547 1 88.62 37 GLU B O 1
ATOM 3738 N N . ARG B 1 38 ? -18.859 -1.893 18.188 1 77.81 38 ARG B N 1
ATOM 3739 C CA . ARG B 1 38 ? -19.047 -0.796 19.141 1 77.81 38 ARG B CA 1
ATOM 3740 C C . ARG B 1 38 ? -17.766 -0.512 19.906 1 77.81 38 ARG B C 1
ATOM 3742 O O . ARG B 1 38 ? -17.797 0.128 20.953 1 77.81 38 ARG B O 1
ATOM 3749 N N . SER B 1 39 ? -16.703 -0.945 19.375 1 74.25 39 SER B N 1
ATOM 3750 C CA . SER B 1 39 ? -15.445 -0.676 20.062 1 74.25 39 SER B CA 1
ATOM 3751 C C . SER B 1 39 ? -15.141 0.819 20.109 1 74.25 39 SER B C 1
ATOM 3753 O O . SER B 1 39 ? -15.68 1.586 19.297 1 74.25 39 SER B O 1
ATOM 3755 N N . TYR B 1 40 ? -14.516 1.085 21.141 1 64.44 40 TYR B N 1
ATOM 3756 C CA . TYR B 1 40 ? -14.109 2.473 21.344 1 64.44 40 TYR B CA 1
ATOM 3757 C C . TYR B 1 40 ? -13.32 2.986 20.141 1 64.44 40 TYR B C 1
ATOM 3759 O O . TYR B 1 40 ? -12.438 2.295 19.625 1 64.44 40 TYR B O 1
ATOM 3767 N N . ASP B 1 41 ? -13.977 4.031 19.562 1 61.47 41 ASP B N 1
ATOM 3768 C CA . ASP B 1 41 ? -13.297 4.68 18.438 1 61.47 41 ASP B CA 1
ATOM 3769 C C . ASP B 1 41 ? -11.984 5.32 18.891 1 61.47 41 ASP B C 1
ATOM 3771 O O . ASP B 1 41 ? -11.914 5.906 19.969 1 61.47 41 ASP B O 1
ATOM 3775 N N . ASP B 1 42 ? -11.047 4.719 18.609 1 56.47 42 ASP B N 1
ATOM 3776 C CA . ASP B 1 42 ? -9.695 5.086 19.016 1 56.47 42 ASP B CA 1
ATOM 3777 C C . ASP B 1 42 ? -9.648 6.523 19.531 1 56.47 42 ASP B C 1
ATOM 3779 O O . ASP B 1 42 ? -10.695 7.141 19.75 1 56.47 42 ASP B O 1
ATOM 3783 N N . PHE B 1 43 ? -8.484 7.184 19.344 1 52.72 43 PHE B N 1
ATOM 3784 C CA . PHE B 1 43 ? -7.832 8.375 19.859 1 52.72 43 PHE B CA 1
ATOM 3785 C C . PHE B 1 43 ? -8.633 9.625 19.516 1 52.72 43 PHE B C 1
ATOM 3787 O O . PHE B 1 43 ? -8.086 10.734 19.516 1 52.72 43 PHE B O 1
ATOM 3794 N N . ALA B 1 44 ? -9.875 9.305 19.125 1 49 44 ALA B N 1
ATOM 3795 C CA . ALA B 1 44 ? -10.68 10.469 18.766 1 49 44 ALA B CA 1
ATOM 3796 C C . ALA B 1 44 ? -10.703 11.484 19.906 1 49 44 ALA B C 1
ATOM 3798 O O . ALA B 1 44 ? -10.898 12.68 19.688 1 49 44 ALA B O 1
ATOM 3799 N N . HIS B 1 45 ? -10.586 10.875 21.125 1 48.75 45 HIS B N 1
ATOM 3800 C CA . HIS B 1 45 ? -10.727 11.891 22.172 1 48.75 45 HIS B CA 1
ATOM 3801 C C . HIS B 1 45 ? -9.414 12.102 22.922 1 48.75 45 HIS B C 1
ATOM 3803 O O . HIS B 1 45 ? -9.414 12.508 24.078 1 48.75 45 HIS B O 1
ATOM 3809 N N . GLU B 1 46 ? -8.336 11.695 22.141 1 50.06 46 GLU B N 1
ATOM 3810 C CA . GLU B 1 46 ? -7.133 11.875 22.938 1 50.06 46 GLU B CA 1
ATOM 3811 C C . GLU B 1 46 ? -6.902 13.344 23.281 1 50.06 46 GLU B C 1
ATOM 3813 O O . GLU B 1 46 ? -6.902 14.195 22.391 1 50.06 46 GLU B O 1
ATOM 3818 N N . THR B 1 47 ? -7.32 13.586 24.469 1 51.09 47 THR B N 1
ATOM 3819 C CA . THR B 1 47 ? -7.008 14.867 25.094 1 51.09 47 THR B CA 1
ATOM 3820 C C . THR B 1 47 ? -5.512 14.977 25.375 1 51.09 47 THR B C 1
ATOM 3822 O O . THR B 1 47 ? -4.781 13.992 25.281 1 51.09 47 THR B O 1
ATOM 3825 N N . THR B 1 48 ? -4.863 16.125 25.281 1 55.59 48 THR B N 1
ATOM 3826 C CA . THR B 1 48 ? -3.482 16.469 25.594 1 55.59 48 THR B CA 1
ATOM 3827 C C . THR B 1 48 ? -3.145 16.141 27.047 1 55.59 48 THR B C 1
ATOM 3829 O O . THR B 1 48 ? -2.133 16.594 27.578 1 55.59 48 THR B O 1
ATOM 3832 N N . SER B 1 49 ? -3.918 15.242 27.562 1 60.34 49 SER B N 1
ATOM 3833 C CA . SER B 1 49 ? -3.59 14.953 28.953 1 60.34 49 SER B CA 1
ATOM 3834 C C . SER B 1 49 ? -2.406 13.992 29.062 1 60.34 49 SER B C 1
ATOM 3836 O O . SER B 1 49 ? -2.08 13.297 28.094 1 60.34 49 SER B O 1
ATOM 3838 N N . SER B 1 50 ? -1.64 14.219 30.062 1 62.81 50 SER B N 1
ATOM 3839 C CA . SER B 1 50 ? -0.498 13.359 30.359 1 62.81 50 SER B CA 1
ATOM 3840 C C . SER B 1 50 ? -0.873 11.883 30.266 1 62.81 50 SER B C 1
ATOM 3842 O O . SER B 1 50 ? -0.084 11.07 29.797 1 62.81 50 SER B O 1
ATOM 3844 N N . ALA B 1 51 ? -2.006 11.586 30.719 1 67.75 51 ALA B N 1
ATOM 3845 C CA . ALA B 1 51 ? -2.48 10.203 30.672 1 67.75 51 ALA B CA 1
ATOM 3846 C C . ALA B 1 51 ? -2.625 9.734 29.219 1 67.75 51 ALA B C 1
ATOM 3848 O O . ALA B 1 51 ? -2.258 8.602 28.891 1 67.75 51 ALA B O 1
ATOM 3849 N N . ASP B 1 52 ? -2.93 10.664 28.422 1 75.38 52 ASP B N 1
ATOM 3850 C CA . ASP B 1 52 ? -3.109 10.336 27 1 75.38 52 ASP B CA 1
ATOM 3851 C C . ASP B 1 52 ? -1.765 10.094 26.328 1 75.38 52 ASP B C 1
ATOM 3853 O O . ASP B 1 52 ? -1.644 9.203 25.484 1 75.38 52 ASP B O 1
ATOM 3857 N N . ASN B 1 53 ? -0.833 10.773 26.859 1 77 53 ASN B N 1
ATOM 3858 C CA . ASN B 1 53 ? 0.502 10.609 26.297 1 77 53 ASN B CA 1
ATOM 3859 C C . ASN B 1 53 ? 1.102 9.25 26.641 1 77 53 ASN B C 1
ATOM 3861 O O . ASN B 1 53 ? 1.756 8.625 25.812 1 77 53 ASN B O 1
ATOM 3865 N N . ALA B 1 54 ? 0.88 8.914 27.875 1 83 54 ALA B N 1
ATOM 3866 C CA . ALA B 1 54 ? 1.407 7.629 28.328 1 83 54 ALA B CA 1
ATOM 3867 C C . ALA B 1 54 ? 0.761 6.473 27.562 1 83 54 ALA B C 1
ATOM 3869 O O . ALA B 1 54 ? 1.439 5.52 27.172 1 83 54 ALA B O 1
ATOM 3870 N N . ILE B 1 55 ? -0.504 6.574 27.375 1 85.38 55 ILE B N 1
ATOM 3871 C CA . ILE B 1 55 ? -1.238 5.543 26.641 1 85.38 55 ILE B CA 1
ATOM 3872 C C . ILE B 1 55 ? -0.73 5.461 25.203 1 85.38 55 ILE B C 1
ATOM 3874 O O . ILE B 1 55 ? -0.485 4.371 24.688 1 85.38 55 ILE B O 1
ATOM 3878 N N . ARG B 1 56 ? -0.522 6.543 24.609 1 82.44 56 ARG B N 1
ATOM 3879 C CA . ARG B 1 56 ? -0.038 6.586 23.234 1 82.44 56 ARG B CA 1
ATOM 3880 C C . ARG B 1 56 ? 1.35 5.965 23.125 1 82.44 56 ARG B C 1
ATOM 3882 O O . ARG B 1 56 ? 1.633 5.23 22.172 1 82.44 56 ARG B O 1
ATOM 3889 N N . GLN B 1 57 ? 2.137 6.316 24.062 1 83.12 57 GLN B N 1
ATOM 3890 C CA . GLN B 1 57 ? 3.502 5.801 24.016 1 83.12 57 GLN B CA 1
ATOM 3891 C C . GLN B 1 57 ? 3.518 4.277 24.156 1 83.12 57 GLN B C 1
ATOM 3893 O O . GLN B 1 57 ? 4.254 3.598 23.438 1 83.12 57 GLN B O 1
ATOM 3898 N N . VAL B 1 58 ? 2.76 3.814 25.062 1 89.19 58 VAL B N 1
ATOM 3899 C CA . VAL B 1 58 ? 2.727 2.373 25.281 1 89.19 58 VAL B CA 1
ATOM 3900 C C . VAL B 1 58 ? 2.146 1.671 24.062 1 89.19 58 VAL B C 1
ATOM 3902 O O . VAL B 1 58 ? 2.615 0.598 23.672 1 89.19 58 VAL B O 1
ATOM 3905 N N . ARG B 1 59 ? 1.166 2.264 23.453 1 88.38 59 ARG B N 1
ATOM 3906 C CA . ARG B 1 59 ? 0.591 1.718 22.219 1 88.38 59 ARG B CA 1
ATOM 3907 C C . ARG B 1 59 ? 1.632 1.654 21.109 1 88.38 59 ARG B C 1
ATOM 3909 O O . ARG B 1 59 ? 1.737 0.646 20.406 1 88.38 59 ARG B O 1
ATOM 3916 N N . ASN B 1 60 ? 2.355 2.707 20.969 1 86.19 60 ASN B N 1
ATOM 3917 C CA . ASN B 1 60 ? 3.389 2.752 19.953 1 86.19 60 ASN B CA 1
ATOM 3918 C C . ASN B 1 60 ? 4.457 1.687 20.172 1 86.19 60 ASN B C 1
ATOM 3920 O O . ASN B 1 60 ? 4.906 1.036 19.234 1 86.19 60 ASN B O 1
ATOM 3924 N N . ASP B 1 61 ? 4.852 1.549 21.422 1 88.62 61 ASP B N 1
ATOM 3925 C CA . ASP B 1 61 ? 5.848 0.538 21.75 1 88.62 61 ASP B CA 1
ATOM 3926 C C . ASP B 1 61 ? 5.336 -0.865 21.438 1 88.62 61 ASP B C 1
ATOM 3928 O O . ASP B 1 61 ? 6.094 -1.711 20.953 1 88.62 61 ASP B O 1
ATOM 3932 N N . LEU B 1 62 ? 4.09 -1.05 21.781 1 93.12 62 LEU B N 1
ATOM 3933 C CA . LEU B 1 62 ? 3.453 -2.338 21.531 1 93.12 62 LEU B CA 1
ATOM 3934 C C . LEU B 1 62 ? 3.395 -2.629 20.031 1 93.12 62 LEU B C 1
ATOM 3936 O O . LEU B 1 62 ? 3.729 -3.734 19.594 1 93.12 62 LEU B O 1
ATOM 3940 N N . ILE B 1 63 ? 3.016 -1.646 19.25 1 92.12 63 ILE B N 1
ATOM 3941 C CA . ILE B 1 63 ? 2.912 -1.776 17.812 1 92.12 63 ILE B CA 1
ATOM 3942 C C . ILE B 1 63 ? 4.289 -2.07 17.219 1 92.12 63 ILE B C 1
ATOM 3944 O O . ILE B 1 63 ? 4.438 -2.971 16.391 1 92.12 63 ILE B O 1
ATOM 3948 N N . ASP B 1 64 ? 5.305 -1.384 17.641 1 90.38 64 ASP B N 1
ATOM 3949 C CA . ASP B 1 64 ? 6.656 -1.57 17.125 1 90.38 64 ASP B CA 1
ATOM 3950 C C . ASP B 1 64 ? 7.16 -2.984 17.406 1 90.38 64 ASP B C 1
ATOM 3952 O O . ASP B 1 64 ? 7.754 -3.619 16.531 1 90.38 64 ASP B O 1
ATOM 3956 N N . ALA B 1 65 ? 6.918 -3.408 18.594 1 93.31 65 ALA B N 1
ATOM 3957 C CA . ALA B 1 65 ? 7.359 -4.754 18.953 1 93.31 65 ALA B CA 1
ATOM 3958 C C . ALA B 1 65 ? 6.637 -5.809 18.125 1 93.31 65 ALA B C 1
ATOM 3960 O O . ALA B 1 65 ? 7.25 -6.773 17.656 1 93.31 65 ALA B O 1
ATOM 3961 N N . ALA B 1 66 ? 5.34 -5.66 17.953 1 94.56 66 ALA B N 1
ATOM 3962 C CA . ALA B 1 66 ? 4.547 -6.609 17.172 1 94.56 66 ALA B CA 1
ATOM 3963 C C . ALA B 1 66 ? 4.969 -6.605 15.711 1 94.56 66 ALA B C 1
ATOM 3965 O O . ALA B 1 66 ? 5.023 -7.66 15.07 1 94.56 66 ALA B O 1
ATOM 3966 N N . LYS B 1 67 ? 5.238 -5.449 15.148 1 92.75 67 LYS B N 1
ATOM 3967 C CA . LYS B 1 67 ? 5.719 -5.363 13.773 1 92.75 67 LYS B CA 1
ATOM 3968 C C . LYS B 1 67 ? 7.047 -6.098 13.609 1 92.75 67 LYS B C 1
ATOM 3970 O O . LYS B 1 67 ? 7.27 -6.773 12.602 1 92.75 67 LYS B O 1
ATOM 3975 N N . ASP B 1 68 ? 7.906 -5.934 14.578 1 92.88 68 ASP B N 1
ATOM 3976 C CA . ASP B 1 68 ? 9.195 -6.609 14.516 1 92.88 68 ASP B CA 1
ATOM 3977 C C . ASP B 1 68 ? 9.023 -8.125 14.609 1 92.88 68 ASP B C 1
ATOM 3979 O O . ASP B 1 68 ? 9.766 -8.883 13.977 1 92.88 68 ASP B O 1
ATOM 3983 N N . ILE B 1 69 ? 8.086 -8.547 15.414 1 94.62 69 ILE B N 1
ATOM 3984 C CA . ILE B 1 69 ? 7.793 -9.977 15.5 1 94.62 69 ILE B CA 1
ATOM 3985 C C . ILE B 1 69 ? 7.348 -10.484 14.133 1 94.62 69 ILE B C 1
ATOM 3987 O O . ILE B 1 69 ? 7.805 -11.539 13.672 1 94.62 69 ILE B O 1
ATOM 3991 N N . ILE B 1 70 ? 6.5 -9.781 13.461 1 92.56 70 ILE B N 1
ATOM 3992 C CA . ILE B 1 70 ? 6.004 -10.18 12.148 1 92.56 70 ILE B CA 1
ATOM 3993 C C . ILE B 1 70 ? 7.172 -10.281 11.172 1 92.56 70 ILE B C 1
ATOM 3995 O O . ILE B 1 70 ? 7.285 -11.266 10.43 1 92.56 70 ILE B O 1
ATOM 3999 N N . ARG B 1 71 ? 8.055 -9.32 11.172 1 92 71 ARG B N 1
ATOM 4000 C CA . ARG B 1 71 ? 9.18 -9.305 10.242 1 92 71 ARG B CA 1
ATOM 4001 C C . ARG B 1 71 ? 10.094 -10.508 10.477 1 92 71 ARG B C 1
ATOM 4003 O O . ARG B 1 71 ? 10.531 -11.148 9.516 1 92 71 ARG B O 1
ATOM 4010 N N . LEU B 1 72 ? 10.344 -10.781 11.742 1 92.12 72 LEU B N 1
ATOM 4011 C CA . LEU B 1 72 ? 11.211 -11.906 12.055 1 92.12 72 LEU B CA 1
ATOM 4012 C C . LEU B 1 72 ? 10.547 -13.227 11.68 1 92.12 72 LEU B C 1
ATOM 4014 O O . LEU B 1 72 ? 11.195 -14.133 11.156 1 92.12 72 LEU B O 1
ATOM 4018 N N . ALA B 1 73 ? 9.266 -13.289 11.938 1 90 73 ALA B N 1
ATOM 4019 C CA . ALA B 1 73 ? 8.539 -14.523 11.664 1 90 73 ALA B CA 1
ATOM 4020 C C . ALA B 1 73 ? 8.375 -14.742 10.164 1 90 73 ALA B C 1
ATOM 4022 O O . ALA B 1 73 ? 8.391 -15.883 9.688 1 90 73 ALA B O 1
ATOM 4023 N N . MET B 1 74 ? 8.211 -13.727 9.422 1 87.19 74 MET B N 1
ATOM 4024 C CA . MET B 1 74 ? 7.992 -13.805 7.977 1 87.19 74 MET B CA 1
ATOM 4025 C C . MET B 1 74 ? 9.289 -14.117 7.242 1 87.19 74 MET B C 1
ATOM 4027 O O . MET B 1 74 ? 9.289 -14.852 6.254 1 87.19 74 MET B O 1
ATOM 4031 N N . GLY B 1 75 ? 10.359 -13.523 7.719 1 87.62 75 GLY B N 1
ATOM 4032 C CA . GLY B 1 75 ? 11.625 -13.594 7.008 1 87.62 75 GLY B CA 1
ATOM 4033 C C . GLY B 1 75 ? 11.789 -12.492 5.98 1 87.62 75 GLY B C 1
ATOM 4034 O O . GLY B 1 75 ? 10.82 -11.82 5.613 1 87.62 75 GLY B O 1
ATOM 4035 N N . PRO B 1 76 ? 13 -12.312 5.527 1 91.06 76 PRO B N 1
ATOM 4036 C CA . PRO B 1 76 ? 13.352 -11.156 4.699 1 91.06 76 PRO B CA 1
ATOM 4037 C C . PRO B 1 76 ? 12.633 -11.156 3.352 1 91.06 76 PRO B C 1
ATOM 4039 O O . PRO B 1 76 ? 12.188 -10.102 2.885 1 91.06 76 PRO B O 1
ATOM 4042 N N . ILE B 1 77 ? 12.453 -12.312 2.705 1 88.94 77 ILE B N 1
ATOM 4043 C CA . ILE B 1 77 ? 11.875 -12.383 1.367 1 88.94 77 ILE B CA 1
ATOM 4044 C C . ILE B 1 77 ? 10.391 -12.039 1.425 1 88.94 77 ILE B C 1
ATOM 4046 O O . ILE B 1 77 ? 9.922 -11.156 0.702 1 88.94 77 ILE B O 1
ATOM 4050 N N . ASP B 1 78 ? 9.633 -12.68 2.355 1 87.5 78 ASP B N 1
ATOM 4051 C CA . ASP B 1 78 ? 8.195 -12.422 2.486 1 87.5 78 ASP B CA 1
ATOM 4052 C C . ASP B 1 78 ? 7.945 -10.992 2.955 1 87.5 78 ASP B C 1
ATOM 4054 O O . ASP B 1 78 ? 6.938 -10.383 2.586 1 87.5 78 ASP B O 1
ATOM 4058 N N . GLN B 1 79 ? 8.898 -10.484 3.746 1 91.38 79 GLN B N 1
ATOM 4059 C CA . GLN B 1 79 ? 8.781 -9.086 4.16 1 91.38 79 GLN B CA 1
ATOM 4060 C C . GLN B 1 79 ? 8.805 -8.156 2.955 1 91.38 79 GLN B C 1
ATOM 4062 O O . GLN B 1 79 ? 7.953 -7.27 2.834 1 91.38 79 GLN B O 1
ATOM 4067 N N . ILE B 1 80 ? 9.781 -8.344 2.037 1 93.69 80 ILE B N 1
ATOM 4068 C CA . ILE B 1 80 ? 9.906 -7.512 0.846 1 93.69 80 ILE B CA 1
ATOM 4069 C C . ILE B 1 80 ? 8.672 -7.672 -0.035 1 93.69 80 ILE B C 1
ATOM 4071 O O . ILE B 1 80 ? 8.109 -6.684 -0.512 1 93.69 80 ILE B O 1
ATOM 4075 N N . LEU B 1 81 ? 8.227 -8.875 -0.169 1 91.5 81 LEU B N 1
ATOM 4076 C CA . LEU B 1 81 ? 7.074 -9.148 -1.027 1 91.5 81 LEU B CA 1
ATOM 4077 C C . LEU B 1 81 ? 5.812 -8.508 -0.458 1 91.5 81 LEU B C 1
ATOM 4079 O O . LEU B 1 81 ? 4.996 -7.961 -1.203 1 91.5 81 LEU B O 1
ATOM 4083 N N . SER B 1 82 ? 5.645 -8.586 0.858 1 92.38 82 SER B N 1
ATOM 4084 C CA . SER B 1 82 ? 4.473 -8 1.502 1 92.38 82 SER B CA 1
ATOM 4085 C C . SER B 1 82 ? 4.406 -6.5 1.266 1 92.38 82 SER B C 1
ATOM 4087 O O . SER B 1 82 ? 3.322 -5.945 1.066 1 92.38 82 SER B O 1
ATOM 4089 N N . LEU B 1 83 ? 5.559 -5.832 1.259 1 95.38 83 LEU B N 1
ATOM 4090 C CA . LEU B 1 83 ? 5.613 -4.398 0.998 1 95.38 83 LEU B CA 1
ATOM 4091 C C . LEU B 1 83 ? 5.375 -4.105 -0.48 1 95.38 83 LEU B C 1
ATOM 4093 O O . LEU B 1 83 ? 4.676 -3.15 -0.823 1 95.38 83 LEU B O 1
ATOM 4097 N N . ALA B 1 84 ? 5.891 -4.961 -1.317 1 96.19 84 ALA B N 1
ATOM 4098 C CA . ALA B 1 84 ? 5.754 -4.777 -2.76 1 96.19 84 ALA B CA 1
ATOM 4099 C C . ALA B 1 84 ? 4.297 -4.906 -3.191 1 96.19 84 ALA B C 1
ATOM 4101 O O . ALA B 1 84 ? 3.861 -4.242 -4.137 1 96.19 84 ALA B O 1
ATOM 4102 N N . TRP B 1 85 ? 3.514 -5.676 -2.482 1 94.81 85 TRP B N 1
ATOM 4103 C CA . TRP B 1 85 ? 2.137 -5.949 -2.883 1 94.81 85 TRP B CA 1
ATOM 4104 C C . TRP B 1 85 ? 1.158 -5.078 -2.102 1 94.81 85 TRP B C 1
ATOM 4106 O O . TRP B 1 85 ? -0.058 -5.195 -2.271 1 94.81 85 TRP B O 1
ATOM 4116 N N . SER B 1 86 ? 1.606 -4.172 -1.3 1 96.38 86 SER B N 1
ATOM 4117 C CA . SER B 1 86 ? 0.75 -3.467 -0.352 1 96.38 86 SER B CA 1
ATOM 4118 C C . SER B 1 86 ? -0.177 -2.49 -1.066 1 96.38 86 SER B C 1
ATOM 4120 O O . SER B 1 86 ? -1.188 -2.061 -0.505 1 96.38 86 SER B O 1
ATOM 4122 N N . ALA B 1 87 ? 0.096 -2.119 -2.344 1 98 87 ALA B N 1
ATOM 4123 C CA . ALA B 1 87 ? -0.803 -1.271 -3.123 1 98 87 ALA B CA 1
ATOM 4124 C C . ALA B 1 87 ? -2.176 -1.921 -3.275 1 98 87 ALA B C 1
ATOM 4126 O O . ALA B 1 87 ? -3.182 -1.229 -3.439 1 98 87 ALA B O 1
ATOM 4127 N N . SER B 1 88 ? -2.221 -3.252 -3.146 1 97.5 88 SER B N 1
ATOM 4128 C CA . SER B 1 88 ? -3.484 -3.973 -3.258 1 97.5 88 SER B CA 1
ATOM 4129 C C . SER B 1 88 ? -4.422 -3.627 -2.105 1 97.5 88 SER B C 1
ATOM 4131 O O . SER B 1 88 ? -5.641 -3.588 -2.279 1 97.5 88 SER B O 1
ATOM 4133 N N . ASP B 1 89 ? -3.859 -3.412 -0.911 1 97.44 89 ASP B N 1
ATOM 4134 C CA . ASP B 1 89 ? -4.672 -2.994 0.228 1 97.44 89 ASP B CA 1
ATOM 4135 C C . ASP B 1 89 ? -5.289 -1.619 -0.012 1 97.44 89 ASP B C 1
ATOM 4137 O O . ASP B 1 89 ? -6.461 -1.396 0.298 1 97.44 89 ASP B O 1
ATOM 4141 N N . THR B 1 90 ? -4.492 -0.688 -0.569 1 98.62 90 THR B N 1
ATOM 4142 C CA . THR B 1 90 ? -4.98 0.642 -0.917 1 98.62 90 THR B CA 1
ATOM 4143 C C . THR B 1 90 ? -6.109 0.552 -1.941 1 98.62 90 THR B C 1
ATOM 4145 O O . THR B 1 90 ? -7.133 1.224 -1.806 1 98.62 90 THR B O 1
ATOM 4148 N N . ALA B 1 91 ? -5.922 -0.271 -2.945 1 98.69 91 ALA B N 1
ATOM 4149 C CA . ALA B 1 91 ? -6.934 -0.461 -3.982 1 98.69 91 ALA B CA 1
ATOM 4150 C C . ALA B 1 91 ? -8.219 -1.022 -3.393 1 98.69 91 ALA B C 1
ATOM 4152 O O . ALA B 1 91 ? -9.32 -0.65 -3.814 1 98.69 91 ALA B O 1
ATOM 4153 N N . ASN B 1 92 ? -8.078 -1.928 -2.451 1 98.31 92 ASN B N 1
ATOM 4154 C CA . ASN B 1 92 ? -9.258 -2.516 -1.819 1 98.31 92 ASN B CA 1
ATOM 4155 C C . ASN B 1 92 ? -10.047 -1.475 -1.037 1 98.31 92 ASN B C 1
ATOM 4157 O O . ASN B 1 92 ? -11.281 -1.438 -1.116 1 98.31 92 ASN B O 1
ATOM 4161 N N . ILE B 1 93 ? -9.359 -0.621 -0.273 1 98.81 93 ILE B N 1
ATOM 4162 C CA . ILE B 1 93 ? -10.031 0.454 0.455 1 98.81 93 ILE B CA 1
ATOM 4163 C C . ILE B 1 93 ? -10.734 1.383 -0.53 1 98.81 93 ILE B C 1
ATOM 4165 O O . ILE B 1 93 ? -11.828 1.879 -0.248 1 98.81 93 ILE B O 1
ATOM 4169 N N . ASN B 1 94 ? -10.125 1.632 -1.663 1 98.81 94 ASN B N 1
ATOM 4170 C CA . ASN B 1 94 ? -10.727 2.49 -2.678 1 98.81 94 ASN B CA 1
ATOM 4171 C C . ASN B 1 94 ? -12.055 1.922 -3.18 1 98.81 94 ASN B C 1
ATOM 4173 O O . ASN B 1 94 ? -13.023 2.66 -3.348 1 98.81 94 ASN B O 1
ATOM 4177 N N . ILE B 1 95 ? -12.109 0.608 -3.396 1 98.81 95 ILE B N 1
ATOM 4178 C CA . ILE B 1 95 ? -13.344 -0.029 -3.844 1 98.81 95 ILE B CA 1
ATOM 4179 C C . ILE B 1 95 ? -14.422 0.127 -2.773 1 98.81 95 ILE B C 1
ATOM 4181 O O . ILE B 1 95 ? -15.547 0.521 -3.074 1 98.81 95 ILE B O 1
ATOM 4185 N N . ILE B 1 96 ? -14.055 -0.166 -1.521 1 98.81 96 ILE B N 1
ATOM 4186 C CA . ILE B 1 96 ? -14.992 -0.103 -0.407 1 98.81 96 ILE B CA 1
ATOM 4187 C C . ILE B 1 96 ? -15.57 1.307 -0.296 1 98.81 96 ILE B C 1
ATOM 4189 O O . ILE B 1 96 ? -16.781 1.479 -0.11 1 98.81 96 ILE B O 1
ATOM 4193 N N . ASN B 1 97 ? -14.695 2.279 -0.437 1 98.5 97 ASN B N 1
ATOM 4194 C CA . ASN B 1 97 ? -15.109 3.674 -0.307 1 98.5 97 ASN B CA 1
ATOM 4195 C C . ASN B 1 97 ? -15.922 4.133 -1.516 1 98.5 97 ASN B C 1
ATOM 4197 O O . ASN B 1 97 ? -16.953 4.785 -1.362 1 98.5 97 ASN B O 1
ATOM 4201 N N . THR B 1 98 ? -15.516 3.822 -2.738 1 98.12 98 THR B N 1
ATOM 4202 C CA . THR B 1 98 ? -16.125 4.25 -3.988 1 98.12 98 THR B CA 1
ATOM 4203 C C . THR B 1 98 ? -17.562 3.738 -4.082 1 98.12 98 THR B C 1
ATOM 4205 O O . THR B 1 98 ? -18.453 4.453 -4.551 1 98.12 98 THR B O 1
ATOM 4208 N N . PHE B 1 99 ? -17.797 2.562 -3.586 1 98.5 99 PHE B N 1
ATOM 4209 C CA . PHE B 1 99 ? -19.125 1.96 -3.701 1 98.5 99 PHE B CA 1
ATOM 4210 C C . PHE B 1 99 ? -19.891 2.074 -2.389 1 98.5 99 PHE B C 1
ATOM 4212 O O . PHE B 1 99 ? -20.938 1.455 -2.223 1 98.5 99 PHE B O 1
ATOM 4219 N N . SER B 1 100 ? -19.328 2.793 -1.419 1 98.5 100 SER B N 1
ATOM 4220 C CA . SER B 1 100 ? -19.969 3.047 -0.128 1 98.5 100 SER B CA 1
ATOM 4221 C C . SER B 1 100 ? -20.391 1.746 0.544 1 98.5 100 SER B C 1
ATOM 4223 O O . SER B 1 100 ? -21.5 1.65 1.077 1 98.5 100 SER B O 1
ATOM 4225 N N . ILE B 1 101 ? -19.531 0.75 0.487 1 98.88 101 ILE B N 1
ATOM 4226 C CA . ILE B 1 101 ? -19.875 -0.574 0.993 1 98.88 101 ILE B CA 1
ATOM 4227 C C . ILE B 1 101 ? -20.078 -0.509 2.504 1 98.88 101 ILE B C 1
ATOM 4229 O O . ILE B 1 101 ? -21.047 -1.062 3.025 1 98.88 101 ILE B O 1
ATOM 4233 N N . ALA B 1 102 ? -19.203 0.161 3.211 1 98.69 102 ALA B N 1
ATOM 4234 C CA . ALA B 1 102 ? -19.312 0.238 4.664 1 98.69 102 ALA B CA 1
ATOM 4235 C C . ALA B 1 102 ? -20.641 0.882 5.078 1 98.69 102 ALA B C 1
ATOM 4237 O O . ALA B 1 102 ? -21.281 0.428 6.023 1 98.69 102 ALA B O 1
ATOM 4238 N N . GLN B 1 103 ? -21.047 1.877 4.348 1 98.38 103 GLN B N 1
ATOM 4239 C CA . GLN B 1 103 ? -22.25 2.629 4.672 1 98.38 103 GLN B CA 1
ATOM 4240 C C . GLN B 1 103 ? -23.516 1.794 4.414 1 98.38 103 GLN B C 1
ATOM 4242 O O . GLN B 1 103 ? -24.578 2.094 4.945 1 98.38 103 GLN B O 1
ATOM 4247 N N . LYS B 1 104 ? -23.391 0.818 3.572 1 98.69 104 LYS B N 1
ATOM 4248 C CA . LYS B 1 104 ? -24.562 0.024 3.184 1 98.69 104 LYS B CA 1
ATOM 4249 C C . LYS B 1 104 ? -24.688 -1.22 4.059 1 98.69 104 LYS B C 1
ATOM 4251 O O . LYS B 1 104 ? -25.672 -1.964 3.943 1 98.69 104 LYS B O 1
ATOM 4256 N N . VAL B 1 105 ? -23.688 -1.498 4.914 1 98.56 105 VAL B N 1
ATOM 4257 C CA . VAL B 1 105 ? -23.812 -2.549 5.918 1 98.56 105 VAL B CA 1
ATOM 4258 C C . VAL B 1 105 ? -24.531 -2.004 7.148 1 98.56 105 VAL B C 1
ATOM 4260 O O . VAL B 1 105 ? -24.141 -0.97 7.695 1 98.56 105 VAL B O 1
ATOM 4263 N N . PRO B 1 106 ? -25.578 -2.646 7.57 1 97.75 106 PRO B N 1
ATOM 4264 C CA . PRO B 1 106 ? -26.328 -2.115 8.703 1 97.75 106 PRO B CA 1
ATOM 4265 C C . PRO B 1 106 ? -25.578 -2.238 10.031 1 97.75 106 PRO B C 1
ATOM 4267 O O . PRO B 1 106 ? -24.906 -3.238 10.266 1 97.75 106 PRO B O 1
ATOM 4270 N N . SER B 1 107 ? -25.781 -1.243 10.883 1 94.88 107 SER B N 1
ATOM 4271 C CA . SER B 1 107 ? -25.203 -1.274 12.219 1 94.88 107 SER B CA 1
ATOM 4272 C C . SER B 1 107 ? -25.906 -2.295 13.102 1 94.88 107 SER B C 1
ATOM 4274 O O . SER B 1 107 ? -27.141 -2.348 13.141 1 94.88 107 SER B O 1
ATOM 4276 N N . GLY B 1 108 ? -25.125 -3.08 13.766 1 94 108 GLY B N 1
ATOM 4277 C CA . GLY B 1 108 ? -25.672 -3.996 14.75 1 94 108 GLY B CA 1
ATOM 4278 C C . GLY B 1 108 ? -26.297 -5.238 14.141 1 94 108 GLY B C 1
ATOM 4279 O O . GLY B 1 108 ? -26.938 -6.02 14.828 1 94 108 GLY B O 1
ATOM 4280 N N . SER B 1 109 ? -26.141 -5.379 12.883 1 95.75 109 SER B N 1
ATOM 4281 C CA . SER B 1 109 ? -26.703 -6.539 12.195 1 95.75 109 SER B CA 1
ATOM 4282 C C . SER B 1 109 ? -25.859 -6.918 10.984 1 95.75 109 SER B C 1
ATOM 4284 O O . SER B 1 109 ? -24.703 -6.488 10.859 1 95.75 109 SER B O 1
ATOM 4286 N N . SER B 1 110 ? -26.359 -7.891 10.227 1 96.62 110 SER B N 1
ATOM 4287 C CA . SER B 1 110 ? -25.688 -8.367 9.023 1 96.62 110 SER B CA 1
ATOM 4288 C C . SER B 1 110 ? -26.547 -8.172 7.789 1 96.62 110 SER B C 1
ATOM 4290 O O . SER B 1 110 ? -27.734 -7.867 7.902 1 96.62 110 SER B O 1
ATOM 4292 N N . ILE B 1 111 ? -25.953 -8.227 6.691 1 98.44 111 ILE B N 1
ATOM 4293 C CA . ILE B 1 111 ? -26.641 -8.125 5.398 1 98.44 111 ILE B CA 1
ATOM 4294 C C . ILE B 1 111 ? -26.125 -9.211 4.461 1 98.44 111 ILE B C 1
ATOM 4296 O O . ILE B 1 111 ? -24.938 -9.555 4.488 1 98.44 111 ILE B O 1
ATOM 4300 N N . SER B 1 112 ? -26.969 -9.742 3.658 1 98.06 112 SER B N 1
ATOM 4301 C CA . SER B 1 112 ? -26.531 -10.758 2.705 1 98.06 112 SER B CA 1
ATOM 4302 C C . SER B 1 112 ? -25.672 -10.148 1.604 1 98.06 112 SER B C 1
ATOM 4304 O O . SER B 1 112 ? -25.828 -8.977 1.254 1 98.06 112 SER B O 1
ATOM 4306 N N . ALA B 1 113 ? -24.844 -10.977 1.09 1 97.25 113 ALA B N 1
ATOM 4307 C CA . ALA B 1 113 ? -24.031 -10.531 -0.039 1 97.25 113 ALA B CA 1
ATOM 4308 C C . ALA B 1 113 ? -24.906 -10.039 -1.187 1 97.25 113 ALA B C 1
ATOM 4310 O O . ALA B 1 113 ? -24.594 -9.031 -1.827 1 97.25 113 ALA B O 1
ATOM 4311 N N . GLU B 1 114 ? -25.969 -10.672 -1.448 1 98.44 114 GLU B N 1
ATOM 4312 C CA . GLU B 1 114 ? -26.891 -10.312 -2.527 1 98.44 114 GLU B CA 1
ATOM 4313 C C . GLU B 1 114 ? -27.531 -8.945 -2.277 1 98.44 114 GLU B C 1
ATOM 4315 O O . GLU B 1 114 ? -27.578 -8.102 -3.176 1 98.44 114 GLU B O 1
ATOM 4320 N N . ASP B 1 115 ? -27.984 -8.75 -1.076 1 98.75 115 ASP B N 1
ATOM 4321 C CA . ASP B 1 115 ? -28.625 -7.477 -0.734 1 98.75 115 ASP B CA 1
ATOM 4322 C C . ASP B 1 115 ? -27.609 -6.336 -0.768 1 98.75 115 ASP B C 1
ATOM 4324 O O . ASP B 1 115 ? -27.938 -5.223 -1.185 1 98.75 115 ASP B O 1
ATOM 4328 N N . LEU B 1 116 ? -26.438 -6.652 -0.305 1 98.75 116 LEU B N 1
ATOM 4329 C CA . LEU B 1 116 ? -25.391 -5.641 -0.313 1 98.75 116 LEU B CA 1
ATOM 4330 C C . LEU B 1 116 ? -25 -5.277 -1.74 1 98.75 116 LEU B C 1
ATOM 4332 O O . LEU B 1 116 ? -24.75 -4.109 -2.043 1 98.75 116 LEU B O 1
ATOM 4336 N N . SER B 1 117 ? -24.938 -6.305 -2.553 1 98.5 117 SER B N 1
ATOM 4337 C CA . SER B 1 117 ? -24.672 -6.07 -3.969 1 98.5 117 SER B CA 1
ATOM 4338 C C . SER B 1 117 ? -25.719 -5.16 -4.586 1 98.5 117 SER B C 1
ATOM 4340 O O . SER B 1 117 ? -25.391 -4.211 -5.297 1 98.5 117 SER B O 1
ATOM 4342 N N . ALA B 1 118 ? -26.938 -5.418 -4.312 1 98.44 118 ALA B N 1
ATOM 4343 C CA . ALA B 1 118 ? -28.031 -4.602 -4.82 1 98.44 118 ALA B CA 1
ATOM 4344 C C . ALA B 1 118 ? -27.938 -3.17 -4.301 1 98.44 118 ALA B C 1
ATOM 4346 O O . ALA B 1 118 ? -28.172 -2.215 -5.051 1 98.44 118 ALA B O 1
ATOM 4347 N N . ALA B 1 119 ? -27.594 -3.008 -3.096 1 98.44 119 ALA B N 1
ATOM 4348 C CA . ALA B 1 119 ? -27.547 -1.695 -2.459 1 98.44 119 ALA B CA 1
ATOM 4349 C C . ALA B 1 119 ? -26.391 -0.861 -3 1 98.44 119 ALA B C 1
ATOM 4351 O O . ALA B 1 119 ? -26.484 0.364 -3.105 1 98.44 119 ALA B O 1
ATOM 4352 N N . THR B 1 120 ? -25.281 -1.473 -3.346 1 98.19 120 THR B N 1
ATOM 4353 C CA . THR B 1 120 ? -24.078 -0.758 -3.732 1 98.19 120 THR B CA 1
ATOM 4354 C C . THR B 1 120 ? -24.016 -0.568 -5.246 1 98.19 120 THR B C 1
ATOM 4356 O O . THR B 1 120 ? -23.297 0.297 -5.742 1 98.19 120 THR B O 1
ATOM 4359 N N . GLY B 1 121 ? -24.688 -1.481 -5.98 1 97.56 121 GLY B N 1
ATOM 4360 C CA . GLY B 1 121 ? -24.578 -1.49 -7.43 1 97.56 121 GLY B CA 1
ATOM 4361 C C . GLY B 1 121 ? -23.359 -2.24 -7.941 1 97.56 121 GLY B C 1
ATOM 4362 O O . GLY B 1 121 ? -23.172 -2.375 -9.148 1 97.56 121 GLY B O 1
ATOM 4363 N N . LEU B 1 122 ? -22.5 -2.695 -7.102 1 97.81 122 LEU B N 1
ATOM 4364 C CA . LEU B 1 122 ? -21.375 -3.543 -7.484 1 97.81 122 LEU B CA 1
ATOM 4365 C C . LEU B 1 122 ? -21.828 -4.988 -7.68 1 97.81 122 LEU B C 1
ATOM 4367 O O . LEU B 1 122 ? -22.453 -5.57 -6.797 1 97.81 122 LEU B O 1
ATOM 4371 N N . PRO B 1 123 ? -21.516 -5.543 -8.836 1 96.94 123 PRO B N 1
ATOM 4372 C CA . PRO B 1 123 ? -21.969 -6.918 -9.078 1 96.94 123 PRO B CA 1
ATOM 4373 C C . PRO B 1 123 ? -21.531 -7.879 -7.977 1 96.94 123 PRO B C 1
ATOM 4375 O O . PRO B 1 123 ? -20.453 -7.711 -7.395 1 96.94 123 PRO B O 1
ATOM 4378 N N . LEU B 1 124 ? -22.328 -8.914 -7.723 1 96.94 124 LEU B N 1
ATOM 4379 C CA . LEU B 1 124 ? -22.219 -9.82 -6.586 1 96.94 124 LEU B CA 1
ATOM 4380 C C . LEU B 1 124 ? -20.828 -10.43 -6.508 1 96.94 124 LEU B C 1
ATOM 4382 O O . LEU B 1 124 ? -20.234 -10.5 -5.426 1 96.94 124 LEU B O 1
ATOM 4386 N N . ASP B 1 125 ? -20.281 -10.875 -7.574 1 95.06 125 ASP B N 1
ATOM 4387 C CA . ASP B 1 125 ? -18.969 -11.523 -7.582 1 95.06 125 ASP B CA 1
ATOM 4388 C C . ASP B 1 125 ? -17.875 -10.562 -7.117 1 95.06 125 ASP B C 1
ATOM 4390 O O . ASP B 1 125 ? -17.125 -10.883 -6.195 1 95.06 125 ASP B O 1
ATOM 4394 N N . GLU B 1 126 ? -17.828 -9.367 -7.762 1 97.06 126 GLU B N 1
ATOM 4395 C CA . GLU B 1 126 ? -16.828 -8.375 -7.402 1 97.06 126 GLU B CA 1
ATOM 4396 C C . GLU B 1 126 ? -17.016 -7.895 -5.969 1 97.06 126 GLU B C 1
ATOM 4398 O O . GLU B 1 126 ? -16.031 -7.68 -5.25 1 97.06 126 GLU B O 1
ATOM 4403 N N . LEU B 1 127 ? -18.25 -7.727 -5.551 1 97.88 127 LEU B N 1
ATOM 4404 C CA . LEU B 1 127 ? -18.547 -7.293 -4.188 1 97.88 127 LEU B CA 1
ATOM 4405 C C . LEU B 1 127 ? -18.016 -8.305 -3.172 1 97.88 127 LEU B C 1
ATOM 4407 O O . LEU B 1 127 ? -17.359 -7.926 -2.199 1 97.88 127 LEU B O 1
ATOM 4411 N N . THR B 1 128 ? -18.312 -9.57 -3.367 1 95.38 128 THR B N 1
ATOM 4412 C CA . THR B 1 128 ? -17.906 -10.617 -2.436 1 95.38 128 THR B CA 1
ATOM 4413 C C . THR B 1 128 ? -16.391 -10.703 -2.346 1 95.38 128 THR B C 1
ATOM 4415 O O . THR B 1 128 ? -15.836 -10.859 -1.257 1 95.38 128 THR B O 1
ATOM 4418 N N . ARG B 1 129 ? -15.758 -10.625 -3.451 1 94.94 129 ARG B N 1
ATOM 4419 C CA . ARG B 1 129 ? -14.297 -10.688 -3.494 1 94.94 129 ARG B CA 1
ATOM 4420 C C . ARG B 1 129 ? -13.68 -9.5 -2.758 1 94.94 129 ARG B C 1
ATOM 4422 O O . ARG B 1 129 ? -12.727 -9.664 -1.995 1 94.94 129 ARG B O 1
ATOM 4429 N N . ALA B 1 130 ? -14.266 -8.281 -2.994 1 96.25 130 ALA B N 1
ATOM 4430 C CA . ALA B 1 130 ? -13.758 -7.078 -2.33 1 96.25 130 ALA B CA 1
ATOM 4431 C C . ALA B 1 130 ? -13.93 -7.176 -0.818 1 96.25 130 ALA B C 1
ATOM 4433 O O . ALA B 1 130 ? -13.016 -6.844 -0.06 1 96.25 130 ALA B O 1
ATOM 4434 N N . VAL B 1 131 ? -15.039 -7.629 -0.376 1 95.69 131 VAL B N 1
ATOM 4435 C CA . VAL B 1 131 ? -15.344 -7.699 1.049 1 95.69 131 VAL B CA 1
ATOM 4436 C C . VAL B 1 131 ? -14.484 -8.773 1.71 1 95.69 131 VAL B C 1
ATOM 4438 O O . VAL B 1 131 ? -13.93 -8.555 2.791 1 95.69 131 VAL B O 1
ATOM 4441 N N . ARG B 1 132 ? -14.328 -9.898 1.08 1 92.25 132 ARG B N 1
ATOM 4442 C CA . ARG B 1 132 ? -13.562 -10.992 1.666 1 92.25 132 ARG B CA 1
ATOM 4443 C C . ARG B 1 132 ? -12.07 -10.656 1.7 1 92.25 132 ARG B C 1
ATOM 4445 O O . ARG B 1 132 ? -11.359 -11.078 2.613 1 92.25 132 ARG B O 1
ATOM 4452 N N . TYR B 1 133 ? -11.609 -9.938 0.689 1 92.88 133 TYR B N 1
ATOM 4453 C CA . TYR B 1 133 ? -10.258 -9.398 0.806 1 92.88 133 TYR B CA 1
ATOM 4454 C C . TYR B 1 133 ? -10.141 -8.492 2.027 1 92.88 133 TYR B C 1
ATOM 4456 O O . TYR B 1 133 ? -9.188 -8.609 2.803 1 92.88 133 TYR B O 1
ATOM 4464 N N . ALA B 1 134 ? -11.141 -7.613 2.197 1 94.62 134 ALA B N 1
ATOM 4465 C CA . ALA B 1 134 ? -11.133 -6.68 3.32 1 94.62 134 ALA B CA 1
ATOM 4466 C C . ALA B 1 134 ? -11.156 -7.426 4.652 1 94.62 134 ALA B C 1
ATOM 4468 O O . ALA B 1 134 ? -10.539 -6.992 5.625 1 94.62 134 ALA B O 1
ATOM 4469 N N . ILE B 1 135 ? -11.812 -8.508 4.719 1 92.31 135 ILE B N 1
ATOM 4470 C CA . ILE B 1 135 ? -11.93 -9.305 5.938 1 92.31 135 ILE B CA 1
ATOM 4471 C C . ILE B 1 135 ? -10.555 -9.805 6.359 1 92.31 135 ILE B C 1
ATOM 4473 O O . ILE B 1 135 ? -10.25 -9.875 7.551 1 92.31 135 ILE B O 1
ATOM 4477 N N . THR B 1 136 ? -9.664 -10.117 5.418 1 90.19 136 THR B N 1
ATOM 4478 C CA . THR B 1 136 ? -8.312 -10.562 5.75 1 90.19 136 THR B CA 1
ATOM 4479 C C . THR B 1 136 ? -7.543 -9.461 6.465 1 90.19 136 THR B C 1
ATOM 4481 O O . THR B 1 136 ? -6.551 -9.727 7.145 1 90.19 136 THR B O 1
ATOM 4484 N N . ASN B 1 137 ? -8.008 -8.211 6.301 1 92.62 137 ASN B N 1
ATOM 4485 C CA . ASN B 1 137 ? -7.375 -7.066 6.953 1 92.62 137 ASN B CA 1
ATOM 4486 C C . ASN B 1 137 ? -8.172 -6.605 8.172 1 92.62 137 ASN B C 1
ATOM 4488 O O . ASN B 1 137 ? -7.891 -5.547 8.734 1 92.62 137 ASN B O 1
ATOM 4492 N N . GLY B 1 138 ? -9.172 -7.344 8.5 1 91.75 138 GLY B N 1
ATOM 4493 C CA . GLY B 1 138 ? -9.953 -7.047 9.688 1 91.75 138 GLY B CA 1
ATOM 4494 C C . GLY B 1 138 ? -11.062 -6.043 9.438 1 91.75 138 GLY B C 1
ATOM 4495 O O . GLY B 1 138 ? -11.586 -5.445 10.375 1 91.75 138 GLY B O 1
ATOM 4496 N N . ILE B 1 139 ? -11.398 -5.781 8.18 1 95 139 ILE B N 1
ATOM 4497 C CA . ILE B 1 139 ? -12.508 -4.914 7.801 1 95 139 ILE B CA 1
ATOM 4498 C C . ILE B 1 139 ? -13.719 -5.766 7.418 1 95 139 ILE B C 1
ATOM 4500 O O . ILE B 1 139 ? -13.641 -6.59 6.504 1 95 139 ILE B O 1
ATOM 4504 N N . PHE B 1 140 ? -14.836 -5.609 8.094 1 94.75 140 PHE B N 1
ATOM 4505 C CA . PHE B 1 140 ? -16.047 -6.414 8.008 1 94.75 140 PHE B CA 1
ATOM 4506 C C . PHE B 1 140 ? -15.836 -7.789 8.633 1 94.75 140 PHE B C 1
ATOM 4508 O O . PHE B 1 140 ? -14.727 -8.117 9.055 1 94.75 140 PHE B O 1
ATOM 4515 N N . THR B 1 141 ? -16.859 -8.531 8.812 1 92.38 141 THR B N 1
ATOM 4516 C CA . THR B 1 141 ? -16.859 -9.922 9.25 1 92.38 141 THR B CA 1
ATOM 4517 C C . THR B 1 141 ? -17.859 -10.742 8.43 1 92.38 141 THR B C 1
ATOM 4519 O O . THR B 1 141 ? -18.781 -10.195 7.84 1 92.38 141 THR B O 1
ATOM 4522 N N . GLU B 1 142 ? -17.578 -11.945 8.312 1 91.62 142 GLU B N 1
ATOM 4523 C CA . GLU B 1 142 ? -18.453 -12.953 7.715 1 91.62 142 GLU B CA 1
ATOM 4524 C C . GLU B 1 142 ? -18.578 -14.18 8.609 1 91.62 142 GLU B C 1
ATOM 4526 O O . GLU B 1 142 ? -18.078 -15.25 8.281 1 91.62 142 GLU B O 1
ATOM 4531 N N . ASN B 1 143 ? -19.281 -14.023 9.68 1 87.62 143 ASN B N 1
ATOM 4532 C CA . ASN B 1 143 ? -19.422 -15.102 10.656 1 87.62 143 ASN B CA 1
ATOM 4533 C C . ASN B 1 143 ? -20.328 -16.219 10.133 1 87.62 143 ASN B C 1
ATOM 4535 O O . ASN B 1 143 ? -20.188 -17.375 10.539 1 87.62 143 ASN B O 1
ATOM 4539 N N . THR B 1 144 ? -21.25 -15.844 9.352 1 88.69 144 THR B N 1
ATOM 4540 C CA . THR B 1 144 ? -22.078 -16.75 8.57 1 88.69 144 THR B CA 1
ATOM 4541 C C . THR B 1 144 ? -21.844 -16.562 7.074 1 88.69 144 THR B C 1
ATOM 4543 O O . THR B 1 144 ? -21.891 -15.438 6.574 1 88.69 144 THR B O 1
ATOM 4546 N N . PRO B 1 145 ? -21.562 -17.688 6.422 1 89.56 145 PRO B N 1
ATOM 4547 C CA . PRO B 1 145 ? -21.25 -17.547 5 1 89.56 145 PRO B CA 1
ATOM 4548 C C . PRO B 1 145 ? -22.312 -16.75 4.238 1 89.56 145 PRO B C 1
ATOM 4550 O O . PRO B 1 145 ? -23.5 -17.078 4.301 1 89.56 145 PRO B O 1
ATOM 4553 N N . GLY B 1 146 ? -21.828 -15.703 3.674 1 92 146 GLY B N 1
ATOM 4554 C CA . GLY B 1 146 ? -22.688 -14.922 2.814 1 92 146 GLY B CA 1
ATOM 4555 C C . GLY B 1 146 ? -23.344 -13.75 3.529 1 92 146 GLY B C 1
ATOM 4556 O O . GLY B 1 146 ? -24.016 -12.93 2.9 1 92 146 GLY B O 1
ATOM 4557 N N . LEU B 1 147 ? -23.125 -13.711 4.832 1 95.38 147 LEU B N 1
ATOM 4558 C CA . LEU B 1 147 ? -23.625 -12.586 5.609 1 95.38 147 LEU B CA 1
ATOM 4559 C C . LEU B 1 147 ? -22.484 -11.703 6.098 1 95.38 147 LEU B C 1
ATOM 4561 O O . LEU B 1 147 ? -21.594 -12.18 6.801 1 95.38 147 LEU B O 1
ATOM 4565 N N . PHE B 1 148 ? -22.547 -10.477 5.688 1 95.62 148 PHE B N 1
ATOM 4566 C CA . PHE B 1 148 ? -21.484 -9.547 6.039 1 95.62 148 PHE B CA 1
ATOM 4567 C C . PHE B 1 148 ? -21.938 -8.594 7.141 1 95.62 148 PHE B C 1
ATOM 4569 O O . PHE B 1 148 ? -23.109 -8.188 7.176 1 95.62 148 PHE B O 1
ATOM 4576 N N . ALA B 1 149 ? -21.078 -8.336 8.07 1 96.12 149 ALA B N 1
ATOM 4577 C CA . ALA B 1 149 ? -21.344 -7.414 9.172 1 96.12 149 ALA B CA 1
ATOM 4578 C C . ALA B 1 149 ? -20.141 -6.512 9.438 1 96.12 149 ALA B C 1
ATOM 4580 O O . ALA B 1 149 ? -19.078 -6.703 8.844 1 96.12 149 ALA B O 1
ATOM 4581 N N . HIS B 1 150 ? -20.375 -5.551 10.328 1 96.19 150 HIS B N 1
ATOM 4582 C CA . HIS B 1 150 ? -19.328 -4.594 10.641 1 96.19 150 HIS B CA 1
ATOM 4583 C C . HIS B 1 150 ? -18.297 -5.191 11.594 1 96.19 150 HIS B C 1
ATOM 4585 O O . HIS B 1 150 ? -18.656 -5.922 12.523 1 96.19 150 HIS B O 1
ATOM 4591 N N . SER B 1 151 ? -17.078 -5.023 11.289 1 94 151 SER B N 1
ATOM 4592 C CA . SER B 1 151 ? -16.047 -4.934 12.32 1 94 151 SER B CA 1
ATOM 4593 C C . SER B 1 151 ? -15.945 -3.521 12.883 1 94 151 SER B C 1
ATOM 4595 O O . SER B 1 151 ? -16.656 -2.619 12.438 1 94 151 SER B O 1
ATOM 4597 N N . ALA B 1 152 ? -15.039 -3.311 13.836 1 93.5 152 ALA B N 1
ATOM 4598 C CA . ALA B 1 152 ? -14.805 -1.969 14.359 1 93.5 152 ALA B CA 1
ATOM 4599 C C . ALA B 1 152 ? -14.328 -1.022 13.266 1 93.5 152 ALA B C 1
ATOM 4601 O O . ALA B 1 152 ? -14.773 0.125 13.188 1 93.5 152 ALA B O 1
ATOM 4602 N N . ALA B 1 153 ? -13.484 -1.513 12.406 1 94.25 153 ALA B N 1
ATOM 4603 C CA . ALA B 1 153 ? -12.883 -0.694 11.367 1 94.25 153 ALA B CA 1
ATOM 4604 C C . ALA B 1 153 ? -13.914 -0.285 10.32 1 94.25 153 ALA B C 1
ATOM 4606 O O . ALA B 1 153 ? -13.977 0.882 9.922 1 94.25 153 ALA B O 1
ATOM 4607 N N . SER B 1 154 ? -14.719 -1.269 9.867 1 96.81 154 SER B N 1
ATOM 4608 C CA . SER B 1 154 ? -15.719 -0.931 8.859 1 96.81 154 SER B CA 1
ATOM 4609 C C . SER B 1 154 ? -16.797 -0.024 9.438 1 96.81 154 SER B C 1
ATOM 4611 O O . SER B 1 154 ? -17.344 0.834 8.742 1 96.81 154 SER B O 1
ATOM 4613 N N . ALA B 1 155 ? -17.078 -0.203 10.719 1 96.19 155 ALA B N 1
ATOM 4614 C CA . ALA B 1 155 ? -18.047 0.675 11.383 1 96.19 155 ALA B CA 1
ATOM 4615 C C . ALA B 1 155 ? -17.516 2.105 11.461 1 96.19 155 ALA B C 1
ATOM 4617 O O . ALA B 1 155 ? -18.266 3.061 11.234 1 96.19 155 ALA B O 1
ATOM 4618 N N . ALA B 1 156 ? -16.266 2.236 11.797 1 93.25 156 ALA B N 1
ATOM 4619 C CA . ALA B 1 156 ? -15.656 3.561 11.836 1 93.25 156 ALA B CA 1
ATOM 4620 C C . ALA B 1 156 ? -15.719 4.234 10.469 1 93.25 156 ALA B C 1
ATOM 4622 O O . ALA B 1 156 ? -16.016 5.426 10.375 1 93.25 156 ALA B O 1
ATOM 4623 N N . LEU B 1 157 ? -15.445 3.498 9.445 1 95.38 157 LEU B N 1
ATOM 4624 C CA . LEU B 1 157 ? -15.492 4.023 8.086 1 95.38 157 LEU B CA 1
ATOM 4625 C C . LEU B 1 157 ? -16.906 4.449 7.711 1 95.38 157 LEU B C 1
ATOM 4627 O O . LEU B 1 157 ? -17.094 5.469 7.051 1 95.38 157 LEU B O 1
ATOM 4631 N N . ALA B 1 158 ? -17.859 3.664 8.148 1 96.69 158 ALA B N 1
ATOM 4632 C CA . ALA B 1 158 ? -19.25 3.965 7.84 1 96.69 158 ALA B CA 1
ATOM 4633 C C . ALA B 1 158 ? -19.703 5.254 8.516 1 96.69 158 ALA B C 1
ATOM 4635 O O . ALA B 1 158 ? -20.422 6.055 7.926 1 96.69 158 ALA B O 1
ATOM 4636 N N . ARG B 1 159 ? -19.219 5.48 9.672 1 93.19 159 ARG B N 1
ATOM 4637 C CA . ARG B 1 159 ? -19.75 6.562 10.5 1 93.19 159 ARG B CA 1
ATOM 4638 C C . ARG B 1 159 ? -18.984 7.859 10.258 1 93.19 159 ARG B C 1
ATOM 4640 O O . ARG B 1 159 ? -19.547 8.953 10.406 1 93.19 159 ARG B O 1
ATOM 4647 N N . ASN B 1 160 ? -17.766 7.75 9.938 1 91.75 160 ASN B N 1
ATOM 4648 C CA . ASN B 1 160 ? -16.875 8.906 9.93 1 91.75 160 ASN B CA 1
ATOM 4649 C C . ASN B 1 160 ? -16.672 9.438 8.508 1 91.75 160 ASN B C 1
ATOM 4651 O O . ASN B 1 160 ? -15.781 8.961 7.797 1 91.75 160 ASN B O 1
ATOM 4655 N N . LYS B 1 161 ? -17.375 10.477 8.172 1 94 161 LYS B N 1
ATOM 4656 C CA . LYS B 1 161 ? -17.281 11.07 6.84 1 94 161 LYS B CA 1
ATOM 4657 C C . LYS B 1 161 ? -15.883 11.602 6.57 1 94 161 LYS B C 1
ATOM 4659 O O . LYS B 1 161 ? -15.398 11.547 5.438 1 94 161 LYS B O 1
ATOM 4664 N N . HIS B 1 162 ? -15.234 12.164 7.539 1 89.56 162 HIS B N 1
ATOM 4665 C CA . HIS B 1 162 ? -13.883 12.695 7.379 1 89.56 162 HIS B CA 1
ATOM 4666 C C . HIS B 1 162 ? -12.898 11.594 7.02 1 89.56 162 HIS B C 1
ATOM 4668 O O . HIS B 1 162 ? -12.016 11.797 6.18 1 89.56 162 HIS B O 1
ATOM 4674 N N . LEU B 1 163 ? -13.07 10.461 7.699 1 93 163 LEU B N 1
ATOM 4675 C CA . LEU B 1 163 ? -12.234 9.312 7.375 1 93 163 LEU B CA 1
ATOM 4676 C C . LEU B 1 163 ? -12.445 8.875 5.93 1 93 163 LEU B C 1
ATOM 4678 O O . LEU B 1 163 ? -11.484 8.586 5.215 1 93 163 LEU B O 1
ATOM 4682 N N . ARG B 1 164 ? -13.688 8.891 5.441 1 96.69 164 ARG B N 1
ATOM 4683 C CA . ARG B 1 164 ? -14.008 8.516 4.066 1 96.69 164 ARG B CA 1
ATOM 4684 C C . ARG B 1 164 ? -13.414 9.516 3.078 1 96.69 164 ARG B C 1
ATOM 4686 O O . ARG B 1 164 ? -12.938 9.133 2.008 1 96.69 164 ARG B O 1
ATOM 4693 N N . ASP B 1 165 ? -13.445 10.766 3.426 1 94.69 165 ASP B N 1
ATOM 4694 C CA . ASP B 1 165 ? -12.891 11.789 2.551 1 94.69 165 ASP B CA 1
ATOM 4695 C C . ASP B 1 165 ? -11.383 11.625 2.393 1 94.69 165 ASP B C 1
ATOM 4697 O O . ASP B 1 165 ? -10.844 11.781 1.293 1 94.69 165 ASP B O 1
ATOM 4701 N N . ILE B 1 166 ? -10.703 11.32 3.488 1 94.81 166 ILE B N 1
ATOM 4702 C CA . ILE B 1 166 ? -9.266 11.062 3.424 1 94.81 166 ILE B CA 1
ATOM 4703 C C . ILE B 1 166 ? -8.992 9.859 2.529 1 94.81 166 ILE B C 1
ATOM 4705 O O . ILE B 1 166 ? -8.133 9.914 1.647 1 94.81 166 ILE B O 1
ATOM 4709 N N . CYS B 1 167 ? -9.781 8.789 2.748 1 97.31 167 CYS B N 1
ATOM 4710 C CA . CYS B 1 167 ? -9.602 7.578 1.957 1 97.31 167 CYS B CA 1
ATOM 4711 C C . CYS B 1 167 ? -9.859 7.844 0.48 1 97.31 167 CYS B C 1
ATOM 4713 O O . CYS B 1 167 ? -9.125 7.363 -0.383 1 97.31 167 CYS B O 1
ATOM 4715 N N . ASP B 1 168 ? -10.891 8.578 0.222 1 97.38 168 ASP B N 1
ATOM 4716 C CA . ASP B 1 168 ? -11.305 8.859 -1.151 1 97.38 168 ASP B CA 1
ATOM 4717 C C . ASP B 1 168 ? -10.156 9.484 -1.947 1 97.38 168 ASP B C 1
ATOM 4719 O O . ASP B 1 168 ? -9.781 8.977 -3.004 1 97.38 168 ASP B O 1
ATOM 4723 N N . PHE B 1 169 ? -9.578 10.516 -1.433 1 97.06 169 PHE B N 1
ATOM 4724 C CA . PHE B 1 169 ? -8.523 11.234 -2.129 1 97.06 169 PHE B CA 1
ATOM 4725 C C . PHE B 1 169 ? -7.223 10.438 -2.117 1 97.06 169 PHE B C 1
ATOM 4727 O O . PHE B 1 169 ? -6.523 10.359 -3.129 1 97.06 169 PHE B O 1
ATOM 4734 N N . ASN B 1 170 ? -6.926 9.852 -1.052 1 97.12 170 ASN B N 1
ATOM 4735 C CA . ASN B 1 170 ? -5.648 9.164 -0.869 1 97.12 170 ASN B CA 1
ATOM 4736 C C . ASN B 1 170 ? -5.547 7.926 -1.755 1 97.12 170 ASN B C 1
ATOM 4738 O O . ASN B 1 170 ? -4.523 7.707 -2.404 1 97.12 170 ASN B O 1
ATOM 4742 N N . THR B 1 171 ? -6.559 7.105 -1.784 1 98.19 171 THR B N 1
ATOM 4743 C CA . THR B 1 171 ? -6.469 5.797 -2.424 1 98.19 171 THR B CA 1
ATOM 4744 C C . THR B 1 171 ? -6.602 5.922 -3.938 1 98.19 171 THR B C 1
ATOM 4746 O O . THR B 1 171 ? -6.301 4.98 -4.676 1 98.19 171 THR B O 1
ATOM 4749 N N . ASP B 1 172 ? -7.055 7.066 -4.398 1 96.5 172 ASP B N 1
ATOM 4750 C CA . ASP B 1 172 ? -7.199 7.293 -5.832 1 96.5 172 ASP B CA 1
ATOM 4751 C C . ASP B 1 172 ? -6.102 8.211 -6.359 1 96.5 172 ASP B C 1
ATOM 4753 O O . ASP B 1 172 ? -5.078 7.746 -6.859 1 96.5 172 ASP B O 1
ATOM 4757 N N . PHE B 1 173 ? -6.207 9.461 -6.016 1 97.25 173 PHE B N 1
ATOM 4758 C CA . PHE B 1 173 ? -5.32 10.469 -6.59 1 97.25 173 PHE B CA 1
ATOM 4759 C C . PHE B 1 173 ? -3.902 10.312 -6.059 1 97.25 173 PHE B C 1
ATOM 4761 O O . PHE B 1 173 ? -2.953 10.188 -6.836 1 97.25 173 PHE B O 1
ATOM 4768 N N . LEU B 1 174 ? -3.709 10.312 -4.734 1 97.81 174 LEU B N 1
ATOM 4769 C CA . LEU B 1 174 ? -2.369 10.281 -4.16 1 97.81 174 LEU B CA 1
ATOM 4770 C C . LEU B 1 174 ? -1.683 8.953 -4.445 1 97.81 174 LEU B C 1
ATOM 4772 O O . LEU B 1 174 ? -0.474 8.906 -4.684 1 97.81 174 LEU B O 1
ATOM 4776 N N . ALA B 1 175 ? -2.455 7.859 -4.379 1 98.25 175 ALA B N 1
ATOM 4777 C CA . ALA B 1 175 ? -1.877 6.559 -4.699 1 98.25 175 ALA B CA 1
ATOM 4778 C C . ALA B 1 175 ? -1.367 6.52 -6.137 1 98.25 175 ALA B C 1
ATOM 4780 O O . ALA B 1 175 ? -0.28 6 -6.402 1 98.25 175 ALA B O 1
ATOM 4781 N N . ALA B 1 176 ? -2.125 7.09 -7.094 1 97.31 176 ALA B N 1
ATOM 4782 C CA . ALA B 1 176 ? -1.753 7.098 -8.508 1 97.31 176 ALA B CA 1
ATOM 4783 C C . ALA B 1 176 ? -0.445 7.848 -8.727 1 97.31 176 ALA B C 1
ATOM 4785 O O . ALA B 1 176 ? 0.389 7.434 -9.539 1 97.31 176 ALA B O 1
ATOM 4786 N N . ILE B 1 177 ? -0.271 8.922 -8.039 1 97.69 177 ILE B N 1
ATOM 4787 C CA . ILE B 1 177 ? 0.939 9.695 -8.297 1 97.69 177 ILE B CA 1
ATOM 4788 C C . ILE B 1 177 ? 2.125 9.047 -7.578 1 97.69 177 ILE B C 1
ATOM 4790 O O . ILE B 1 177 ? 3.252 9.078 -8.078 1 97.69 177 ILE B O 1
ATOM 4794 N N . GLN B 1 178 ? 1.95 8.422 -6.383 1 98.06 178 GLN B N 1
ATOM 4795 C CA . GLN B 1 178 ? 3.031 7.77 -5.652 1 98.06 178 GLN B CA 1
ATOM 4796 C C . GLN B 1 178 ? 3.615 6.613 -6.457 1 98.06 178 GLN B C 1
ATOM 4798 O O . GLN B 1 178 ? 4.832 6.41 -6.473 1 98.06 178 GLN B O 1
ATOM 4803 N N . ILE B 1 179 ? 2.746 5.879 -7.082 1 97.88 179 ILE B N 1
ATOM 4804 C CA . ILE B 1 179 ? 3.178 4.703 -7.828 1 97.88 179 ILE B CA 1
ATOM 4805 C C . ILE B 1 179 ? 4.062 5.129 -9 1 97.88 179 ILE B C 1
ATOM 4807 O O . ILE B 1 179 ? 4.84 4.328 -9.523 1 97.88 179 ILE B O 1
ATOM 4811 N N . LYS B 1 180 ? 4.035 6.398 -9.438 1 97.94 180 LYS B N 1
ATOM 4812 C CA . LYS B 1 180 ? 4.812 6.887 -10.57 1 97.94 180 LYS B CA 1
ATOM 4813 C C . LYS B 1 180 ? 6.086 7.582 -10.102 1 97.94 180 LYS B C 1
ATOM 4815 O O . LYS B 1 180 ? 6.84 8.117 -10.914 1 97.94 180 LYS B O 1
ATOM 4820 N N . LEU B 1 181 ? 6.391 7.535 -8.836 1 98.38 181 LEU B N 1
ATOM 4821 C CA . LEU B 1 181 ? 7.516 8.266 -8.266 1 98.38 181 LEU B CA 1
ATOM 4822 C C . LEU B 1 181 ? 8.836 7.773 -8.852 1 98.38 181 LEU B C 1
ATOM 4824 O O . LEU B 1 181 ? 9.695 8.578 -9.227 1 98.38 181 LEU B O 1
ATOM 4828 N N . ALA B 1 182 ? 9.047 6.453 -8.906 1 98.25 182 ALA B N 1
ATOM 4829 C CA . ALA B 1 182 ? 10.297 5.906 -9.422 1 98.25 182 ALA B CA 1
ATOM 4830 C C . ALA B 1 182 ? 10.539 6.34 -10.867 1 98.25 182 ALA B C 1
ATOM 4832 O O . ALA B 1 182 ? 11.656 6.703 -11.234 1 98.25 182 ALA B O 1
ATOM 4833 N N . GLU B 1 183 ? 9.492 6.305 -11.656 1 96.81 183 GLU B N 1
ATOM 4834 C CA . GLU B 1 183 ? 9.586 6.723 -13.047 1 96.81 183 GLU B CA 1
ATOM 4835 C C . GLU B 1 183 ? 9.992 8.195 -13.156 1 96.81 183 GLU B C 1
ATOM 4837 O O . GLU B 1 183 ? 10.859 8.547 -13.961 1 96.81 183 GLU B O 1
ATOM 4842 N N . ALA B 1 184 ? 9.336 9.031 -12.398 1 97.62 184 ALA B N 1
ATOM 4843 C CA . ALA B 1 184 ? 9.633 10.461 -12.414 1 97.62 184 ALA B CA 1
ATOM 4844 C C . ALA B 1 184 ? 11.078 10.727 -11.984 1 97.62 184 ALA B C 1
ATOM 4846 O O . ALA B 1 184 ? 11.773 11.539 -12.594 1 97.62 184 ALA B O 1
ATOM 4847 N N . LEU B 1 185 ? 11.5 10.047 -10.922 1 97.94 185 LEU B N 1
ATOM 4848 C CA . LEU B 1 185 ? 12.852 10.234 -10.414 1 97.94 185 LEU B CA 1
ATOM 4849 C C . LEU B 1 185 ? 13.891 9.781 -11.43 1 97.94 185 LEU B C 1
ATOM 4851 O O . LEU B 1 185 ? 14.93 10.422 -11.594 1 97.94 185 LEU B O 1
ATOM 4855 N N . LYS B 1 186 ? 13.617 8.68 -12.078 1 97 186 LYS B N 1
ATOM 4856 C CA . LYS B 1 186 ? 14.539 8.18 -13.094 1 97 186 LYS B CA 1
ATOM 4857 C C . LYS B 1 186 ? 14.664 9.156 -14.258 1 97 186 LYS B C 1
ATOM 4859 O O . LYS B 1 186 ? 15.766 9.422 -14.742 1 97 186 LYS B O 1
ATOM 4864 N N . ALA B 1 187 ? 13.539 9.672 -14.703 1 95.94 187 ALA B N 1
ATOM 4865 C CA . ALA B 1 187 ? 13.547 10.664 -15.773 1 95.94 187 ALA B CA 1
ATOM 4866 C C . ALA B 1 187 ? 14.336 11.906 -15.375 1 95.94 187 ALA B C 1
ATOM 4868 O O . ALA B 1 187 ? 15.117 12.438 -16.172 1 95.94 187 ALA B O 1
ATOM 4869 N N . ARG B 1 188 ? 14.195 12.32 -14.211 1 94.75 188 ARG B N 1
ATOM 4870 C CA . ARG B 1 188 ? 14.875 13.523 -13.742 1 94.75 188 ARG B CA 1
ATOM 4871 C C . ARG B 1 188 ? 16.375 13.273 -13.562 1 94.75 188 ARG B C 1
ATOM 4873 O O . ARG B 1 188 ? 17.188 14.141 -13.852 1 94.75 188 ARG B O 1
ATOM 4880 N N . ALA B 1 189 ? 16.672 12.148 -13.086 1 93 189 ALA B N 1
ATOM 4881 C CA . ALA B 1 189 ? 18.062 11.789 -12.867 1 93 189 ALA B CA 1
ATOM 4882 C C . ALA B 1 189 ? 18.812 11.688 -14.188 1 93 189 ALA B C 1
ATOM 4884 O O . ALA B 1 189 ? 20.031 11.867 -14.227 1 93 189 ALA B O 1
ATOM 4885 N N . SER B 1 190 ? 18.094 11.43 -15.258 1 90.56 190 SER B N 1
ATOM 4886 C CA . SER B 1 190 ? 18.719 11.32 -16.578 1 90.56 190 SER B CA 1
ATOM 4887 C C . SER B 1 190 ? 19.125 12.695 -17.109 1 90.56 190 SER B C 1
ATOM 4889 O O . SER B 1 190 ? 19.922 12.789 -18.031 1 90.56 190 SER B O 1
ATOM 4891 N N . GLY B 1 191 ? 18.531 13.734 -16.609 1 88.88 191 GLY B N 1
ATOM 4892 C CA . GLY B 1 191 ? 18.844 15.086 -17.047 1 88.88 191 GLY B CA 1
ATOM 4893 C C . GLY B 1 191 ? 18.109 15.484 -18.312 1 88.88 191 GLY B C 1
ATOM 4894 O O . GLY B 1 191 ? 18.438 16.5 -18.922 1 88.88 191 GLY B O 1
ATOM 4895 N N . ALA B 1 192 ? 17.156 14.656 -18.609 1 87.81 192 ALA B N 1
ATOM 4896 C CA . ALA B 1 192 ? 16.406 14.969 -19.812 1 87.81 192 ALA B CA 1
ATOM 4897 C C . ALA B 1 192 ? 15.656 16.297 -19.672 1 87.81 192 ALA B C 1
ATOM 4899 O O . ALA B 1 192 ? 15.133 16.609 -18.594 1 87.81 192 ALA B O 1
ATOM 4900 N N . SER B 1 193 ? 15.609 17.078 -20.75 1 89.56 193 SER B N 1
ATOM 4901 C CA . SER B 1 193 ? 15.008 18.406 -20.719 1 89.56 193 SER B CA 1
ATOM 4902 C C . SER B 1 193 ? 13.492 18.312 -20.547 1 89.56 193 SER B C 1
ATOM 4904 O O . SER B 1 193 ? 12.867 19.25 -20.047 1 89.56 193 SER B O 1
ATOM 4906 N N . ASP B 1 194 ? 12.969 17.219 -20.953 1 91 194 ASP B N 1
ATOM 4907 C CA . ASP B 1 194 ? 11.516 17.078 -20.891 1 91 194 ASP B CA 1
ATOM 4908 C C . ASP B 1 194 ? 11.094 16.219 -19.688 1 91 194 ASP B C 1
ATOM 4910 O O . ASP B 1 194 ? 9.992 15.664 -19.672 1 91 194 ASP B O 1
ATOM 4914 N N . ALA B 1 195 ? 12.047 16.188 -18.766 1 94 195 ALA B N 1
ATOM 4915 C CA . ALA B 1 195 ? 11.711 15.414 -17.578 1 94 195 ALA B CA 1
ATOM 4916 C C . ALA B 1 195 ? 10.547 16.062 -16.812 1 94 195 ALA B C 1
ATOM 4918 O O . ALA B 1 195 ? 10.461 17.281 -16.719 1 94 195 ALA B O 1
ATOM 4919 N N . PRO B 1 196 ? 9.633 15.203 -16.344 1 95.5 196 PRO B N 1
ATOM 4920 C CA . PRO B 1 196 ? 8.531 15.75 -15.562 1 95.5 196 PRO B CA 1
ATOM 4921 C C . PRO B 1 196 ? 9 16.422 -14.273 1 95.5 196 PRO B C 1
ATOM 4923 O O . PRO B 1 196 ? 9.969 15.977 -13.656 1 95.5 196 PRO B O 1
ATOM 4926 N N . HIS B 1 197 ? 8.312 17.438 -13.953 1 94.69 197 HIS B N 1
ATOM 4927 C CA . HIS B 1 197 ? 8.641 18.125 -12.711 1 94.69 197 HIS B CA 1
ATOM 4928 C C . HIS B 1 197 ? 8.438 17.203 -11.5 1 94.69 197 HIS B C 1
ATOM 4930 O O . HIS B 1 197 ? 9.281 17.156 -10.602 1 94.69 197 HIS B O 1
ATOM 4936 N N . ALA B 1 198 ? 7.363 16.531 -11.461 1 96.62 198 ALA B N 1
ATOM 4937 C CA . ALA B 1 198 ? 7.016 15.625 -10.367 1 96.62 198 ALA B CA 1
ATOM 4938 C C . ALA B 1 198 ? 6.289 14.383 -10.891 1 96.62 198 ALA B C 1
ATOM 4940 O O . ALA B 1 198 ? 5.875 14.344 -12.055 1 96.62 198 ALA B O 1
ATOM 4941 N N . ALA B 1 199 ? 6.156 13.391 -10.039 1 97.88 199 ALA B N 1
ATOM 4942 C CA . ALA B 1 199 ? 5.445 12.164 -10.391 1 97.88 199 ALA B CA 1
ATOM 4943 C C . ALA B 1 199 ? 4.004 12.461 -10.781 1 97.88 199 ALA B C 1
ATOM 4945 O O . ALA B 1 199 ? 3.434 11.766 -11.633 1 97.88 199 ALA B O 1
ATOM 4946 N N . PHE B 1 200 ? 3.422 13.477 -10.234 1 97.62 200 PHE B N 1
ATOM 4947 C CA . PHE B 1 200 ? 2.074 13.906 -10.586 1 97.62 200 PHE B CA 1
ATOM 4948 C C . PHE B 1 200 ? 1.96 14.156 -12.086 1 97.62 200 PHE B C 1
ATOM 4950 O O . PHE B 1 200 ? 0.989 13.734 -12.719 1 97.62 200 PHE B O 1
ATOM 4957 N N . ASN B 1 201 ? 2.945 14.75 -12.648 1 97.69 201 ASN B N 1
ATOM 4958 C CA . ASN B 1 201 ? 2.932 15.07 -14.07 1 97.69 201 ASN B CA 1
ATOM 4959 C C . ASN B 1 201 ? 2.955 13.805 -14.93 1 97.69 201 ASN B C 1
ATOM 4961 O O . ASN B 1 201 ? 2.355 13.773 -16 1 97.69 201 ASN B O 1
ATOM 4965 N N . VAL B 1 202 ? 3.586 12.797 -14.438 1 96.69 202 VAL B N 1
ATOM 4966 C CA . VAL B 1 202 ? 3.623 11.516 -15.133 1 96.69 202 VAL B CA 1
ATOM 4967 C C . VAL B 1 202 ? 2.26 10.836 -15.039 1 96.69 202 VAL B C 1
ATOM 4969 O O . VAL B 1 202 ? 1.697 10.414 -16.047 1 96.69 202 VAL B O 1
ATOM 4972 N N . ALA B 1 203 ? 1.708 10.758 -13.844 1 96.12 203 ALA B N 1
ATOM 4973 C CA . ALA B 1 203 ? 0.467 10.039 -13.578 1 96.12 203 ALA B CA 1
ATOM 4974 C C . ALA B 1 203 ? -0.702 10.656 -14.336 1 96.12 203 ALA B C 1
ATOM 4976 O O . ALA B 1 203 ? -1.585 9.945 -14.82 1 96.12 203 ALA B O 1
ATOM 4977 N N . TYR B 1 204 ? -0.699 11.938 -14.469 1 94.94 204 TYR B N 1
ATOM 4978 C CA . TYR B 1 204 ? -1.862 12.602 -15.047 1 94.94 204 TYR B CA 1
ATOM 4979 C C . TYR B 1 204 ? -1.524 13.219 -16.391 1 94.94 204 TYR B C 1
ATOM 4981 O O . TYR B 1 204 ? -2.354 13.906 -17 1 94.94 204 TYR B O 1
ATOM 4989 N N . ARG B 1 205 ? -0.332 12.992 -16.891 1 93.44 205 ARG B N 1
ATOM 4990 C CA . ARG B 1 205 ? 0.112 13.391 -18.219 1 93.44 205 ARG B CA 1
ATOM 4991 C C . ARG B 1 205 ? -0.182 14.867 -18.484 1 93.44 205 ARG B C 1
ATOM 4993 O O . ARG B 1 205 ? -0.827 15.211 -19.469 1 93.44 205 ARG B O 1
ATOM 5000 N N . THR B 1 206 ? 0.319 15.695 -17.609 1 95.25 206 THR B N 1
ATOM 5001 C CA . THR B 1 206 ? 0.106 17.141 -17.688 1 95.25 206 THR B CA 1
ATOM 5002 C C . THR B 1 206 ? 1.396 17.891 -17.375 1 95.25 206 THR B C 1
ATOM 5004 O O . THR B 1 206 ? 2.309 17.344 -16.766 1 95.25 206 THR B O 1
ATOM 5007 N N . GLU B 1 207 ? 1.436 19.062 -17.875 1 93.88 207 GLU B N 1
ATOM 5008 C CA . GLU B 1 207 ? 2.57 19.938 -17.578 1 93.88 207 GLU B CA 1
ATOM 5009 C C . GLU B 1 207 ? 2.229 20.938 -16.484 1 93.88 207 GLU B C 1
ATOM 5011 O O . GLU B 1 207 ? 3.113 21.625 -15.961 1 93.88 207 GLU B O 1
ATOM 5016 N N . ASP B 1 208 ? 0.994 20.938 -16.109 1 93.06 208 ASP B N 1
ATOM 5017 C CA . ASP B 1 208 ? 0.544 21.859 -15.07 1 93.06 208 ASP B CA 1
ATOM 5018 C C . ASP B 1 208 ? 1.146 21.484 -13.719 1 93.06 208 ASP B C 1
ATOM 5020 O O . ASP B 1 208 ? 1.497 20.328 -13.484 1 93.06 208 ASP B O 1
ATOM 5024 N N . ASP B 1 209 ? 1.278 22.5 -12.891 1 90.88 209 ASP B N 1
ATOM 5025 C CA . ASP B 1 209 ? 1.484 22.109 -11.5 1 90.88 209 ASP B CA 1
ATOM 5026 C C . ASP B 1 209 ? 0.188 21.594 -10.875 1 90.88 209 ASP B C 1
ATOM 5028 O O . ASP B 1 209 ? -0.889 21.75 -11.461 1 90.88 209 ASP B O 1
ATOM 5032 N N . LEU B 1 210 ? 0.317 21.047 -9.742 1 92.94 210 LEU B N 1
ATOM 5033 C CA . LEU B 1 210 ? -0.78 20.312 -9.109 1 92.94 210 LEU B CA 1
ATOM 5034 C C . LEU B 1 210 ? -1.969 21.234 -8.859 1 92.94 210 LEU B C 1
ATOM 5036 O O . LEU B 1 210 ? -3.113 20.875 -9.133 1 92.94 210 LEU B O 1
ATOM 5040 N N . PHE B 1 211 ? -1.73 22.438 -8.344 1 87.25 211 PHE B N 1
ATOM 5041 C CA . PHE B 1 211 ? -2.82 23.328 -7.977 1 87.25 211 PHE B CA 1
ATOM 5042 C C . PHE B 1 211 ? -3.521 23.875 -9.219 1 87.25 211 PHE B C 1
ATOM 5044 O O . PHE B 1 211 ? -4.738 24.078 -9.211 1 87.25 211 PHE B O 1
ATOM 5051 N N . GLN B 1 212 ? -2.719 24.156 -10.273 1 88.12 212 GLN B N 1
ATOM 5052 C CA . GLN B 1 212 ? -3.318 24.516 -11.547 1 88.12 212 GLN B CA 1
ATOM 5053 C C . GLN B 1 212 ? -4.242 23.406 -12.062 1 88.12 212 GLN B C 1
ATOM 5055 O O . GLN B 1 212 ? -5.316 23.688 -12.594 1 88.12 212 GLN B O 1
ATOM 5060 N N . HIS B 1 213 ? -3.746 22.188 -11.883 1 92.25 213 HIS B N 1
ATOM 5061 C CA . HIS B 1 213 ? -4.547 21.047 -12.297 1 92.25 213 HIS B CA 1
ATOM 5062 C C . HIS B 1 213 ? -5.848 20.969 -11.508 1 92.25 213 HIS B C 1
ATOM 5064 O O . HIS B 1 213 ? -6.91 20.688 -12.07 1 92.25 213 HIS B O 1
ATOM 5070 N N . PHE B 1 214 ? -5.832 21.188 -10.219 1 89.62 214 PHE B N 1
ATOM 5071 C CA . PHE B 1 214 ? -7.023 21.188 -9.375 1 89.62 214 PHE B CA 1
ATOM 5072 C C . PHE B 1 214 ? -7.996 22.266 -9.805 1 89.62 214 PHE B C 1
ATOM 5074 O O . PHE B 1 214 ? -9.211 22.062 -9.789 1 89.62 214 PHE B O 1
ATOM 5081 N N . HIS B 1 215 ? -7.508 23.391 -10.188 1 84.5 215 HIS B N 1
ATOM 5082 C CA . HIS B 1 215 ? -8.352 24.5 -10.602 1 84.5 215 HIS B CA 1
ATOM 5083 C C . HIS B 1 215 ? -9.109 24.172 -11.883 1 84.5 215 HIS B C 1
ATOM 5085 O O . HIS B 1 215 ? -10.219 24.672 -12.094 1 84.5 215 HIS B O 1
ATOM 5091 N N . LYS B 1 216 ? -8.547 23.328 -12.68 1 90.44 216 LYS B N 1
ATOM 5092 C CA . LYS B 1 216 ? -9.141 23 -13.969 1 90.44 216 LYS B CA 1
ATOM 5093 C C . LYS B 1 216 ? -10.125 21.828 -13.844 1 90.44 216 LYS B C 1
ATOM 5095 O O . LYS B 1 216 ? -10.883 21.547 -14.773 1 90.44 216 LYS B O 1
ATOM 5100 N N . ASP B 1 217 ? -10.148 21.234 -12.727 1 90.75 217 ASP B N 1
ATOM 5101 C CA . ASP B 1 217 ? -11.008 20.078 -12.477 1 90.75 217 ASP B CA 1
ATOM 5102 C C . ASP B 1 217 ? -11.805 20.25 -11.188 1 90.75 217 ASP B C 1
ATOM 5104 O O . ASP B 1 217 ? -11.352 19.859 -10.109 1 90.75 217 ASP B O 1
ATOM 5108 N N . ALA B 1 218 ? -13.008 20.656 -11.297 1 88.06 218 ALA B N 1
ATOM 5109 C CA . ALA B 1 218 ? -13.836 21.031 -10.156 1 88.06 218 ALA B CA 1
ATOM 5110 C C . ALA B 1 218 ? -14.086 19.828 -9.242 1 88.06 218 ALA B C 1
ATOM 5112 O O . ALA B 1 218 ? -14.094 19.969 -8.016 1 88.06 218 ALA B O 1
ATOM 5113 N N . ASP B 1 219 ? -14.305 18.656 -9.852 1 90.19 219 ASP B N 1
ATOM 5114 C CA . ASP B 1 219 ? -14.57 17.469 -9.055 1 90.19 219 ASP B CA 1
ATOM 5115 C C . ASP B 1 219 ? -13.344 17.062 -8.242 1 90.19 219 ASP B C 1
ATOM 5117 O O . ASP B 1 219 ? -13.453 16.719 -7.062 1 90.19 219 ASP B O 1
ATOM 5121 N N . LEU B 1 220 ? -12.281 17.125 -8.914 1 91.88 220 LEU B N 1
ATOM 5122 C CA . LEU B 1 220 ? -11.039 16.781 -8.227 1 91.88 220 LEU B CA 1
ATOM 5123 C C . LEU B 1 220 ? -10.727 17.797 -7.129 1 91.88 220 LEU B C 1
ATOM 5125 O O . LEU B 1 220 ? -10.25 17.422 -6.055 1 91.88 220 LEU B O 1
ATOM 5129 N N . ASN B 1 221 ? -10.977 19.016 -7.426 1 87.69 221 ASN B N 1
ATOM 5130 C CA . ASN B 1 221 ? -10.766 20.062 -6.438 1 87.69 221 ASN B CA 1
ATOM 5131 C C . ASN B 1 221 ? -11.648 19.859 -5.207 1 87.69 221 ASN B C 1
ATOM 5133 O O . ASN B 1 221 ? -11.203 20.078 -4.078 1 87.69 221 ASN B O 1
ATOM 5137 N N . ALA B 1 222 ? -12.867 19.5 -5.391 1 87.06 222 ALA B N 1
ATOM 5138 C CA . ALA B 1 222 ? -13.781 19.219 -4.289 1 87.06 222 ALA B CA 1
ATOM 5139 C C . ALA B 1 222 ? -13.281 18.062 -3.432 1 87.06 222 ALA B C 1
ATOM 5141 O O . ALA B 1 222 ? -13.359 18.109 -2.201 1 87.06 222 ALA B O 1
ATOM 5142 N N . LYS B 1 223 ? -12.789 17.016 -4.086 1 91.06 223 LYS B N 1
ATOM 5143 C CA . LYS B 1 223 ? -12.219 15.883 -3.375 1 91.06 223 LYS B CA 1
ATOM 5144 C C . LYS B 1 223 ? -11.016 16.312 -2.533 1 91.06 223 LYS B C 1
ATOM 5146 O O . LYS B 1 223 ? -10.844 15.836 -1.406 1 91.06 223 LYS B O 1
ATOM 5151 N N . TYR B 1 224 ? -10.234 17.172 -3.143 1 91.19 224 TYR B N 1
ATOM 5152 C CA . TYR B 1 224 ? -9.055 17.672 -2.447 1 91.19 224 TYR B CA 1
ATOM 5153 C C . TYR B 1 224 ? -9.438 18.438 -1.189 1 91.19 224 TYR B C 1
ATOM 5155 O O . TYR B 1 224 ? -8.852 18.234 -0.125 1 91.19 224 TYR B O 1
ATOM 5163 N N . HIS B 1 225 ? -10.406 19.219 -1.244 1 83.12 225 HIS B N 1
ATOM 5164 C CA . HIS B 1 225 ? -10.836 20 -0.093 1 83.12 225 HIS B CA 1
ATOM 5165 C C . HIS B 1 225 ? -11.492 19.109 0.962 1 83.12 225 HIS B C 1
ATOM 5167 O O . HIS B 1 225 ? -11.367 19.375 2.16 1 83.12 225 HIS B O 1
ATOM 5173 N N . GLY B 1 226 ? -12.242 18.094 0.503 1 86.06 226 GLY B N 1
ATOM 5174 C CA . GLY B 1 226 ? -12.734 17.109 1.449 1 86.06 226 GLY B CA 1
ATOM 5175 C C . GLY B 1 226 ? -11.617 16.406 2.205 1 86.06 226 GLY B C 1
ATOM 5176 O O . GLY B 1 226 ? -11.727 16.188 3.414 1 86.06 226 GLY B O 1
ATOM 5177 N N . TYR B 1 227 ? -10.617 16.125 1.47 1 91.31 227 TYR B N 1
ATOM 5178 C CA . TYR B 1 227 ? -9.422 15.508 2.039 1 91.31 227 TYR B CA 1
ATOM 5179 C C . TYR B 1 227 ? -8.789 16.422 3.09 1 91.31 227 TYR B C 1
ATOM 5181 O O . TYR B 1 227 ? -8.477 15.969 4.195 1 91.31 227 TYR B O 1
ATOM 5189 N N . LEU B 1 228 ? -8.594 17.656 2.818 1 83.69 228 LEU B N 1
ATOM 5190 C CA . LEU B 1 228 ? -7.996 18.609 3.748 1 83.69 228 LEU B CA 1
ATOM 5191 C C . LEU B 1 228 ? -8.859 18.766 4.992 1 83.69 228 LEU B C 1
ATOM 5193 O O . LEU B 1 228 ? -8.344 18.812 6.113 1 83.69 228 LEU B O 1
ATOM 5197 N N . ALA B 1 229 ? -10.172 18.844 4.805 1 79.56 229 ALA B N 1
ATOM 5198 C CA . ALA B 1 229 ? -11.094 18.938 5.934 1 79.56 229 ALA B CA 1
ATOM 5199 C C . ALA B 1 229 ? -11.023 17.688 6.797 1 79.56 229 ALA B C 1
ATOM 5201 O O . ALA B 1 229 ? -11.094 17.766 8.023 1 79.56 229 ALA B O 1
ATOM 5202 N N . GLY B 1 230 ? -10.922 16.578 6.156 1 83.19 230 GLY B N 1
ATOM 5203 C CA . GLY B 1 230 ? -10.797 15.32 6.875 1 83.19 230 GLY B CA 1
ATOM 5204 C C . GLY B 1 230 ? -9.547 15.242 7.727 1 83.19 230 GLY B C 1
ATOM 5205 O O . GLY B 1 230 ? -9.594 14.781 8.867 1 83.19 230 GLY B O 1
ATOM 5206 N N . ARG B 1 231 ? -8.477 15.68 7.211 1 81.88 231 ARG B N 1
ATOM 5207 C CA . ARG B 1 231 ? -7.203 15.641 7.926 1 81.88 231 ARG B CA 1
ATOM 5208 C C . ARG B 1 231 ? -7.27 16.453 9.211 1 81.88 231 ARG B C 1
ATOM 5210 O O . ARG B 1 231 ? -6.77 16.031 10.25 1 81.88 231 ARG B O 1
ATOM 5217 N N . VAL B 1 232 ? -7.902 17.547 9.141 1 74.19 232 VAL B N 1
ATOM 5218 C CA . VAL B 1 232 ? -7.969 18.438 10.297 1 74.19 232 VAL B CA 1
ATOM 5219 C C . VAL B 1 232 ? -8.867 17.812 11.367 1 74.19 232 VAL B C 1
ATOM 5221 O O . VAL B 1 232 ? -8.734 18.125 12.555 1 74.19 232 VAL B O 1
ATOM 5224 N N . ASN B 1 233 ? -9.703 16.922 10.922 1 72.94 233 ASN B N 1
ATOM 5225 C CA . ASN B 1 233 ? -10.664 16.328 11.852 1 72.94 233 ASN B CA 1
ATOM 5226 C C . ASN B 1 233 ? -10.25 14.914 12.258 1 72.94 233 ASN B C 1
ATOM 5228 O O . ASN B 1 233 ? -11.055 14.156 12.805 1 72.94 233 ASN B O 1
ATOM 5232 N N . THR B 1 234 ? -9.086 14.57 11.945 1 73.19 234 THR B N 1
ATOM 5233 C CA . THR B 1 234 ? -8.523 13.305 12.422 1 73.19 234 THR B CA 1
ATOM 5234 C C . THR B 1 234 ? -7.379 13.555 13.391 1 73.19 234 THR B C 1
ATOM 5236 O O . THR B 1 234 ? -6.68 14.57 13.289 1 73.19 234 THR B O 1
ATOM 5239 N N . PRO B 1 235 ? -7.164 12.695 14.242 1 69.25 235 PRO B N 1
ATOM 5240 C CA . PRO B 1 235 ? -6.246 12.953 15.352 1 69.25 235 PRO B CA 1
ATOM 5241 C C . PRO B 1 235 ? -4.828 13.273 14.891 1 69.25 235 PRO B C 1
ATOM 5243 O O . PRO B 1 235 ? -4.152 14.117 15.484 1 69.25 235 PRO B O 1
ATOM 5246 N N . LEU B 1 236 ? -4.391 12.711 13.906 1 70.81 236 LEU B N 1
ATOM 5247 C CA . LEU B 1 236 ? -3 12.852 13.484 1 70.81 236 LEU B CA 1
ATOM 5248 C C . LEU B 1 236 ? -2.719 14.266 13 1 70.81 236 LEU B C 1
ATOM 5250 O O . LEU B 1 236 ? -1.628 14.797 13.219 1 70.81 236 LEU B O 1
ATOM 5254 N N . TRP B 1 237 ? -3.803 14.906 12.469 1 75.25 237 TRP B N 1
ATOM 5255 C CA . TRP B 1 237 ? -3.607 16.234 11.891 1 75.25 237 TRP B CA 1
ATOM 5256 C C . TRP B 1 237 ? -4.477 17.266 12.609 1 75.25 237 TRP B C 1
ATOM 5258 O O . TRP B 1 237 ? -4.688 18.359 12.094 1 75.25 237 TRP B O 1
ATOM 5268 N N . SER B 1 238 ? -4.832 16.875 13.75 1 71.44 238 SER B N 1
ATOM 5269 C CA . SER B 1 238 ? -5.805 17.703 14.453 1 71.44 238 SER B CA 1
ATOM 5270 C C . SER B 1 238 ? -5.238 19.078 14.773 1 71.44 238 SER B C 1
ATOM 5272 O O . SER B 1 238 ? -4.059 19.203 15.109 1 71.44 238 SER B O 1
ATOM 5274 N N . VAL B 1 239 ? -6.113 20.062 14.609 1 73.44 239 VAL B N 1
ATOM 5275 C CA . VAL B 1 239 ? -5.789 21.453 14.945 1 73.44 239 VAL B CA 1
ATOM 5276 C C . VAL B 1 239 ? -5.625 21.594 16.453 1 73.44 239 VAL B C 1
ATOM 5278 O O . VAL B 1 239 ? -4.98 22.531 16.922 1 73.44 239 VAL B O 1
ATOM 5281 N N . ASP B 1 240 ? -6.07 20.562 17.141 1 70.5 240 ASP B N 1
ATOM 5282 C CA . ASP B 1 240 ? -6.012 20.609 18.594 1 70.5 240 ASP B CA 1
ATOM 5283 C C . ASP B 1 240 ? -4.57 20.766 19.078 1 70.5 240 ASP B C 1
ATOM 5285 O O . ASP B 1 240 ? -4.309 21.469 20.062 1 70.5 240 ASP B O 1
ATOM 5289 N N . ARG B 1 241 ? -3.773 20.266 18.312 1 68.69 241 ARG B N 1
ATOM 5290 C CA . ARG B 1 241 ? -2.377 20.328 18.734 1 68.69 241 ARG B CA 1
ATOM 5291 C C . ARG B 1 241 ? -1.793 21.719 18.484 1 68.69 241 ARG B C 1
ATOM 5293 O O . ARG B 1 241 ? -0.925 22.172 19.234 1 68.69 241 ARG B O 1
ATOM 5300 N N . LEU B 1 242 ? -2.34 22.312 17.484 1 73.44 242 LEU B N 1
ATOM 5301 C CA . LEU B 1 242 ? -1.948 23.703 17.25 1 73.44 242 LEU B CA 1
ATOM 5302 C C . LEU B 1 242 ? -2.439 24.594 18.375 1 73.44 242 LEU B C 1
ATOM 5304 O O . LEU B 1 242 ? -1.726 25.5 18.797 1 73.44 242 LEU B O 1
ATOM 5308 N N . ILE B 1 243 ? -3.572 24.25 18.859 1 76.62 243 ILE B N 1
ATOM 5309 C CA . ILE B 1 243 ? -4.23 25.047 19.891 1 76.62 243 ILE B CA 1
ATOM 5310 C C . ILE B 1 243 ? -3.426 25 21.188 1 76.62 243 ILE B C 1
ATOM 5312 O O . ILE B 1 243 ? -3.266 26.016 21.859 1 76.62 243 ILE B O 1
ATOM 5316 N N . THR B 1 244 ? -2.84 23.906 21.359 1 76.19 244 THR B N 1
ATOM 5317 C CA . THR B 1 244 ? -2.141 23.734 22.625 1 76.19 244 THR B CA 1
ATOM 5318 C C . THR B 1 244 ? -0.658 24.047 22.484 1 76.19 244 THR B C 1
ATOM 5320 O O . THR B 1 244 ? 0.051 24.219 23.469 1 76.19 244 THR B O 1
ATOM 5323 N N . ALA B 1 245 ? -0.237 24.25 21.312 1 77.75 245 ALA B N 1
ATOM 5324 C CA . ALA B 1 245 ? 1.19 24.391 21.047 1 77.75 245 ALA B CA 1
ATOM 5325 C C . ALA B 1 245 ? 1.668 25.812 21.266 1 77.75 245 ALA B C 1
ATOM 5327 O O . ALA B 1 245 ? 2.873 26.078 21.328 1 77.75 245 ALA B O 1
ATOM 5328 N N . TRP B 1 246 ? 0.735 26.703 21.453 1 84.62 246 TRP B N 1
ATOM 5329 C CA . TRP B 1 246 ? 1.074 28.125 21.547 1 84.62 246 TRP B CA 1
ATOM 5330 C C . TRP B 1 246 ? 0.085 28.859 22.453 1 84.62 246 TRP B C 1
ATOM 5332 O O . TRP B 1 246 ? -1.058 28.422 22.609 1 84.62 246 TRP B O 1
ATOM 5342 N N . ASP B 1 247 ? 0.514 29.891 23.047 1 87.06 247 ASP B N 1
ATOM 5343 C CA . ASP B 1 247 ? -0.357 30.641 23.938 1 87.06 247 ASP B CA 1
ATOM 5344 C C . ASP B 1 247 ? -1.22 31.625 23.156 1 87.06 247 ASP B C 1
ATOM 5346 O O . ASP B 1 247 ? -1.043 32.844 23.266 1 87.06 247 ASP B O 1
ATOM 5350 N N . TRP B 1 248 ? -2.174 31.094 22.594 1 90.19 248 TRP B N 1
ATOM 5351 C CA . TRP B 1 248 ? -3.076 31.891 21.75 1 90.19 248 TRP B CA 1
ATOM 5352 C C . TRP B 1 248 ? -3.869 32.875 22.609 1 90.19 248 TRP B C 1
ATOM 5354 O O . TRP B 1 248 ? -4.207 33.969 22.141 1 90.19 248 TRP B O 1
ATOM 5364 N N . SER B 1 249 ? -4.152 32.5 23.766 1 87.5 249 SER B N 1
ATOM 5365 C CA . SER B 1 249 ? -4.977 33.312 24.641 1 87.5 249 SER B CA 1
ATOM 5366 C C . SER B 1 249 ? -4.277 34.625 25 1 87.5 249 SER B C 1
ATOM 5368 O O . SER B 1 249 ? -4.934 35.625 25.312 1 87.5 249 SER B O 1
ATOM 5370 N N . ALA B 1 250 ? -3.02 34.625 24.859 1 88.94 250 ALA B N 1
ATOM 5371 C CA . ALA B 1 250 ? -2.234 35.812 25.219 1 88.94 250 ALA B CA 1
ATOM 5372 C C . ALA B 1 250 ? -2.262 36.844 24.109 1 88.94 250 ALA B C 1
ATOM 5374 O O . ALA B 1 250 ? -1.856 38 24.312 1 88.94 250 ALA B O 1
ATOM 5375 N N . LEU B 1 251 ? -2.77 36.562 22.953 1 89.69 251 LEU B N 1
ATOM 5376 C CA . LEU B 1 251 ? -2.748 37.438 21.797 1 89.69 251 LEU B CA 1
ATOM 5377 C C . LEU B 1 251 ? -3.582 38.688 22.047 1 89.69 251 LEU B C 1
ATOM 5379 O O . LEU B 1 251 ? -3.229 39.781 21.594 1 89.69 251 LEU B O 1
ATOM 5383 N N . GLY B 1 252 ? -4.711 38.562 22.844 1 90.38 252 GLY B N 1
ATOM 5384 C CA . GLY B 1 252 ? -5.598 39.688 23.047 1 90.38 252 GLY B CA 1
ATOM 5385 C C . GLY B 1 252 ? -6.098 40.312 21.766 1 90.38 252 GLY B C 1
ATOM 5386 O O . GLY B 1 252 ? -6.551 39.625 20.859 1 90.38 252 GLY B O 1
ATOM 5387 N N . ASP B 1 253 ? -6.109 41.688 21.703 1 92.38 253 ASP B N 1
ATOM 5388 C CA . ASP B 1 253 ? -6.52 42.406 20.516 1 92.38 253 ASP B CA 1
ATOM 5389 C C . ASP B 1 253 ? -5.41 42.406 19.469 1 92.38 253 ASP B C 1
ATOM 5391 O O . ASP B 1 253 ? -4.602 43.344 19.422 1 92.38 253 ASP B O 1
ATOM 5395 N N . ALA B 1 254 ? -5.395 41.375 18.734 1 93.94 254 ALA B N 1
ATOM 5396 C CA . ALA B 1 254 ? -4.355 41.156 17.734 1 93.94 254 ALA B CA 1
ATOM 5397 C C . ALA B 1 254 ? -4.957 40.719 16.406 1 93.94 254 ALA B C 1
ATOM 5399 O O . ALA B 1 254 ? -6.125 40.344 16.344 1 93.94 254 ALA B O 1
ATOM 5400 N N . THR B 1 255 ? -4.191 40.844 15.383 1 95.5 255 THR B N 1
ATOM 5401 C CA . THR B 1 255 ? -4.559 40.344 14.055 1 95.5 255 THR B CA 1
ATOM 5402 C C . THR B 1 255 ? -3.666 39.188 13.648 1 95.5 255 THR B C 1
ATOM 5404 O O . THR B 1 255 ? -2.439 39.25 13.742 1 95.5 255 THR B O 1
ATOM 5407 N N . VAL B 1 256 ? -4.254 38.156 13.25 1 97.06 256 VAL B N 1
ATOM 5408 C CA . VAL B 1 256 ? -3.559 36.969 12.758 1 97.06 256 VAL B CA 1
ATOM 5409 C C . VAL B 1 256 ? -3.895 36.75 11.281 1 97.06 256 VAL B C 1
ATOM 5411 O O . VAL B 1 256 ? -5.066 36.719 10.898 1 97.06 256 VAL B O 1
ATOM 5414 N N . VAL B 1 257 ? -2.902 36.594 10.453 1 98.06 257 VAL B N 1
ATOM 5415 C CA . VAL B 1 257 ? -3.098 36.25 9.047 1 98.06 257 VAL B CA 1
ATOM 5416 C C . VAL B 1 257 ? -2.768 34.781 8.828 1 98.06 257 VAL B C 1
ATOM 5418 O O . VAL B 1 257 ? -1.67 34.344 9.172 1 98.06 257 VAL B O 1
ATOM 5421 N N . ASP B 1 258 ? -3.709 34.062 8.336 1 97.69 258 ASP B N 1
ATOM 5422 C CA . ASP B 1 258 ? -3.502 32.688 7.906 1 97.69 258 ASP B CA 1
ATOM 5423 C C . ASP B 1 258 ? -3.162 32.625 6.418 1 97.69 258 ASP B C 1
ATOM 5425 O O . ASP B 1 258 ? -4.059 32.625 5.57 1 97.69 258 ASP B O 1
ATOM 5429 N N . CYS B 1 259 ? -1.873 32.5 6.137 1 97.75 259 CYS B N 1
ATOM 5430 C CA . CYS B 1 259 ? -1.384 32.5 4.766 1 97.75 259 CYS B CA 1
ATOM 5431 C C . CYS B 1 259 ? -1.645 31.156 4.098 1 97.75 259 CYS B C 1
ATOM 5433 O O . CYS B 1 259 ? -1.169 30.125 4.57 1 97.75 259 CYS B O 1
ATOM 5435 N N . GLY B 1 260 ? -2.338 31.203 2.975 1 94.81 260 GLY B N 1
ATOM 5436 C CA . GLY B 1 260 ? -2.762 29.953 2.357 1 94.81 260 GLY B CA 1
ATOM 5437 C C . GLY B 1 260 ? -3.799 29.203 3.172 1 94.81 260 GLY B C 1
ATOM 5438 O O . GLY B 1 260 ? -3.744 27.969 3.279 1 94.81 260 GLY B O 1
ATOM 5439 N N . GLY B 1 261 ? -4.734 29.891 3.734 1 93.56 261 GLY B N 1
ATOM 5440 C CA . GLY B 1 261 ? -5.605 29.344 4.766 1 93.56 261 GLY B CA 1
ATOM 5441 C C . GLY B 1 261 ? -6.828 28.641 4.203 1 93.56 261 GLY B C 1
ATOM 5442 O O . GLY B 1 261 ? -7.617 28.062 4.957 1 93.56 261 GLY B O 1
ATOM 5443 N N . SER B 1 262 ? -7.008 28.672 2.904 1 90.75 262 SER B N 1
ATOM 5444 C CA . SER B 1 262 ? -8.102 27.969 2.229 1 90.75 262 SER B CA 1
ATOM 5445 C C . SER B 1 262 ? -9.453 28.406 2.777 1 90.75 262 SER B C 1
ATOM 5447 O O . SER B 1 262 ? -9.766 29.609 2.799 1 90.75 262 SER B O 1
ATOM 5449 N N . SER B 1 263 ? -10.195 27.469 3.408 1 89.5 263 SER B N 1
ATOM 5450 C CA . SER B 1 263 ? -11.539 27.766 3.893 1 89.5 263 SER B CA 1
ATOM 5451 C C . SER B 1 263 ? -11.5 28.312 5.316 1 89.5 263 SER B C 1
ATOM 5453 O O . SER B 1 263 ? -12.547 28.516 5.938 1 89.5 263 SER B O 1
ATOM 5455 N N . GLY B 1 264 ? -10.352 28.469 5.867 1 91.81 264 GLY B N 1
ATOM 5456 C CA . GLY B 1 264 ? -10.211 29.156 7.145 1 91.81 264 GLY B CA 1
ATOM 5457 C C . GLY B 1 264 ? -10.391 28.234 8.336 1 91.81 264 GLY B C 1
ATOM 5458 O O . GLY B 1 264 ? -10.656 28.688 9.445 1 91.81 264 GLY B O 1
ATOM 5459 N N . HIS B 1 265 ? -10.188 26.922 8.156 1 86.44 265 HIS B N 1
ATOM 5460 C CA . HIS B 1 265 ? -10.422 25.953 9.219 1 86.44 265 HIS B CA 1
ATOM 5461 C C . HIS B 1 265 ? -9.523 26.219 10.422 1 86.44 265 HIS B C 1
ATOM 5463 O O . HIS B 1 265 ? -9.938 26.016 11.562 1 86.44 265 HIS B O 1
ATOM 5469 N N . THR B 1 266 ? -8.32 26.656 10.188 1 89.31 266 THR B N 1
ATOM 5470 C CA . THR B 1 266 ? -7.398 26.969 11.273 1 89.31 266 THR B CA 1
ATOM 5471 C C . THR B 1 266 ? -7.918 28.141 12.102 1 89.31 266 THR B C 1
ATOM 5473 O O . THR B 1 266 ? -7.949 28.078 13.328 1 89.31 266 THR B O 1
ATOM 5476 N N . CYS B 1 267 ? -8.383 29.156 11.469 1 93.12 267 CYS B N 1
ATOM 5477 C CA . CYS B 1 267 ? -8.875 30.359 12.141 1 93.12 267 CYS B CA 1
ATOM 5478 C C . CYS B 1 267 ? -10.148 30.062 12.914 1 93.12 267 CYS B C 1
ATOM 5480 O O . CYS B 1 267 ? -10.328 30.547 14.031 1 93.12 267 CYS B O 1
ATOM 5482 N N . VAL B 1 268 ? -10.961 29.266 12.281 1 90.44 268 VAL B N 1
ATOM 5483 C CA . VAL B 1 268 ? -12.211 28.891 12.938 1 90.44 268 VAL B CA 1
ATOM 5484 C C . VAL B 1 268 ? -11.898 28.125 14.219 1 90.44 268 VAL B C 1
ATOM 5486 O O . VAL B 1 268 ? -12.57 28.312 15.242 1 90.44 268 VAL B O 1
ATOM 5489 N N . ALA B 1 269 ? -10.945 27.297 14.211 1 86.12 269 ALA B N 1
ATOM 5490 C CA . ALA B 1 269 ? -10.57 26.484 15.367 1 86.12 269 ALA B CA 1
ATOM 5491 C C . ALA B 1 269 ? -9.945 27.344 16.453 1 86.12 269 ALA B C 1
ATOM 5493 O O . ALA B 1 269 ? -10.125 27.078 17.656 1 86.12 269 ALA B O 1
ATOM 5494 N N . LEU B 1 270 ? -9.266 28.422 16.156 1 89.69 270 LEU B N 1
ATOM 5495 C CA . LEU B 1 270 ? -8.531 29.25 17.094 1 89.69 270 LEU B CA 1
ATOM 5496 C C . LEU B 1 270 ? -9.438 30.297 17.719 1 89.69 270 LEU B C 1
ATOM 5498 O O . LEU B 1 270 ? -9.203 30.75 18.844 1 89.69 270 LEU B O 1
ATOM 5502 N N . ALA B 1 271 ? -10.438 30.688 17.016 1 91.69 271 ALA B N 1
ATOM 5503 C CA . ALA B 1 271 ? -11.258 31.844 17.359 1 91.69 271 ALA B CA 1
ATOM 5504 C C . ALA B 1 271 ? -11.82 31.719 18.781 1 91.69 271 ALA B C 1
ATOM 5506 O O . ALA B 1 271 ? -11.789 32.688 19.547 1 91.69 271 ALA B O 1
ATOM 5507 N N . PRO B 1 272 ? -12.281 30.5 19.156 1 88.31 272 PRO B N 1
ATOM 5508 C CA . PRO B 1 272 ? -12.852 30.375 20.5 1 88.31 272 PRO B CA 1
ATOM 5509 C C . PRO B 1 272 ? -11.82 30.594 21.594 1 88.31 272 PRO B C 1
ATOM 5511 O O . PRO B 1 272 ? -12.172 31 22.703 1 88.31 272 PRO B O 1
ATOM 5514 N N . ILE B 1 273 ? -10.602 30.422 21.391 1 88.38 273 ILE B N 1
ATOM 5515 C CA . ILE B 1 273 ? -9.562 30.484 22.422 1 88.38 273 ILE B CA 1
ATOM 5516 C C . ILE B 1 273 ? -8.961 31.875 22.469 1 88.38 273 ILE B C 1
ATOM 5518 O O . ILE B 1 273 ? -8.273 32.219 23.438 1 88.38 273 ILE B O 1
ATOM 5522 N N . CYS B 1 274 ? -9.188 32.656 21.453 1 89.88 274 CYS B N 1
ATOM 5523 C CA . CYS B 1 274 ? -8.719 34.031 21.422 1 89.88 274 CYS B CA 1
ATOM 5524 C C . CYS B 1 274 ? -9.852 34.969 21.016 1 89.88 274 CYS B C 1
ATOM 5526 O O . CYS B 1 274 ? -9.836 35.531 19.906 1 89.88 274 CYS B O 1
ATOM 5528 N N . PRO B 1 275 ? -10.672 35.281 21.906 1 89.06 275 PRO B N 1
ATOM 5529 C CA . PRO B 1 275 ? -11.938 35.969 21.594 1 89.06 275 PRO B CA 1
ATOM 5530 C C . PRO B 1 275 ? -11.734 37.375 21.078 1 89.06 275 PRO B C 1
ATOM 5532 O O . PRO B 1 275 ? -12.625 37.938 20.422 1 89.06 275 PRO B O 1
ATOM 5535 N N . GLN B 1 276 ? -10.625 38 21.359 1 92.12 276 GLN B N 1
ATOM 5536 C CA . GLN B 1 276 ? -10.422 39.375 20.953 1 92.12 276 GLN B CA 1
ATOM 5537 C C . GLN B 1 276 ? -9.633 39.469 19.641 1 92.12 276 GLN B C 1
ATOM 5539 O O . GLN B 1 276 ? -9.484 40.531 19.062 1 92.12 276 GLN B O 1
ATOM 5544 N N . THR B 1 277 ? -9.164 38.312 19.203 1 94.56 277 THR B N 1
ATOM 5545 C CA . THR B 1 277 ? -8.266 38.281 18.062 1 94.56 277 THR B CA 1
ATOM 5546 C C . THR B 1 277 ? -9.062 38.281 16.75 1 94.56 277 THR B C 1
ATOM 5548 O O . THR B 1 277 ? -10.109 37.656 16.641 1 94.56 277 THR B O 1
ATOM 5551 N N . LYS B 1 278 ? -8.602 39.094 15.836 1 96.31 278 LYS B N 1
ATOM 5552 C CA . LYS B 1 278 ? -9.141 39.094 14.477 1 96.31 278 LYS B CA 1
ATOM 5553 C C . LYS B 1 278 ? -8.289 38.25 13.539 1 96.31 278 LYS B C 1
ATOM 5555 O O . LYS B 1 278 ? -7.059 38.219 13.664 1 96.31 278 LYS B O 1
ATOM 5560 N N . PHE B 1 279 ? -8.953 37.562 12.625 1 97.62 279 PHE B N 1
ATOM 5561 C CA . PHE B 1 279 ? -8.266 36.688 11.703 1 97.62 279 PHE B CA 1
ATOM 5562 C C . PHE B 1 279 ? -8.516 37.094 10.258 1 97.62 279 PHE B C 1
ATOM 5564 O O . PHE B 1 279 ? -9.625 37.5 9.906 1 97.62 279 PHE B O 1
ATOM 5571 N N . ILE B 1 280 ? -7.543 37.094 9.445 1 98.25 280 ILE B N 1
ATOM 5572 C CA . ILE B 1 280 ? -7.648 37.25 8 1 98.25 280 ILE B CA 1
ATOM 5573 C C . ILE B 1 280 ? -7.121 36 7.297 1 98.25 280 ILE B C 1
ATOM 5575 O O . ILE B 1 280 ? -5.938 35.656 7.41 1 98.25 280 ILE B O 1
ATOM 5579 N N . VAL B 1 281 ? -7.984 35.312 6.594 1 98.12 281 VAL B N 1
ATOM 5580 C CA . VAL B 1 281 ? -7.609 34.125 5.816 1 98.12 281 VAL B CA 1
ATOM 5581 C C . VAL B 1 281 ? -7.242 34.531 4.395 1 98.12 281 VAL B C 1
ATOM 5583 O O . VAL B 1 281 ? -8.062 35.125 3.68 1 98.12 281 VAL B O 1
ATOM 5586 N N . GLN B 1 282 ? -6.051 34.25 4.012 1 98 282 GLN B N 1
ATOM 5587 C CA . GLN B 1 282 ? -5.594 34.594 2.67 1 98 282 GLN B CA 1
ATOM 5588 C C . GLN B 1 282 ? -5.391 33.344 1.826 1 98 282 GLN B C 1
ATOM 5590 O O . GLN B 1 282 ? -4.828 32.344 2.301 1 98 282 GLN B O 1
ATOM 5595 N N . ASP B 1 283 ? -5.84 33.344 0.631 1 94.62 283 ASP B N 1
ATOM 5596 C CA . ASP B 1 283 ? -5.672 32.25 -0.312 1 94.62 283 ASP B CA 1
ATOM 5597 C C . ASP B 1 283 ? -5.883 32.719 -1.749 1 94.62 283 ASP B C 1
ATOM 5599 O O . ASP B 1 283 ? -6.348 33.844 -1.98 1 94.62 283 ASP B O 1
ATOM 5603 N N . MET B 1 284 ? -5.465 31.891 -2.709 1 91.12 284 MET B N 1
ATOM 5604 C CA . MET B 1 284 ? -5.688 32.219 -4.117 1 91.12 284 MET B CA 1
ATOM 5605 C C . MET B 1 284 ? -6.953 31.547 -4.633 1 91.12 284 MET B C 1
ATOM 5607 O O . MET B 1 284 ? -7.477 31.906 -5.684 1 91.12 284 MET B O 1
ATOM 5611 N N . SER B 1 285 ? -7.441 30.562 -3.91 1 87.44 285 SER B N 1
ATOM 5612 C CA . SER B 1 285 ? -8.625 29.828 -4.348 1 87.44 285 SER B CA 1
ATOM 5613 C C . SER B 1 285 ? -9.906 30.547 -3.939 1 87.44 285 SER B C 1
ATOM 5615 O O . SER B 1 285 ? -10.297 30.516 -2.771 1 87.44 285 SER B O 1
ATOM 5617 N N . ALA B 1 286 ? -10.617 31.062 -4.898 1 88.31 286 ALA B N 1
ATOM 5618 C CA . ALA B 1 286 ? -11.883 31.75 -4.645 1 88.31 286 ALA B CA 1
ATOM 5619 C C . ALA B 1 286 ? -12.93 30.781 -4.105 1 88.31 286 ALA B C 1
ATOM 5621 O O . ALA B 1 286 ? -13.695 31.125 -3.197 1 88.31 286 ALA B O 1
ATOM 5622 N N . ASP B 1 287 ? -12.852 29.609 -4.633 1 84.44 287 ASP B N 1
ATOM 5623 C CA . ASP B 1 287 ? -13.828 28.594 -4.23 1 84.44 287 ASP B CA 1
ATOM 5624 C C . ASP B 1 287 ? -13.641 28.203 -2.77 1 84.44 287 ASP B C 1
ATOM 5626 O O . ASP B 1 287 ? -14.609 28.078 -2.021 1 84.44 287 ASP B O 1
ATOM 5630 N N . ALA B 1 288 ? -12.445 28.031 -2.377 1 86 288 ALA B N 1
ATOM 5631 C CA . ALA B 1 288 ? -12.164 27.656 -0.995 1 86 288 ALA B CA 1
ATOM 5632 C C . ALA B 1 288 ? -12.57 28.766 -0.026 1 86 288 ALA B C 1
ATOM 5634 O O . ALA B 1 288 ? -13.148 28.484 1.028 1 86 288 ALA B O 1
ATOM 5635 N N . MET B 1 289 ? -12.312 29.938 -0.387 1 92 289 MET B N 1
ATOM 5636 C CA . MET B 1 289 ? -12.633 31.062 0.48 1 92 289 MET B CA 1
ATOM 5637 C C . MET B 1 289 ? -14.141 31.266 0.585 1 92 289 MET B C 1
ATOM 5639 O O . MET B 1 289 ? -14.656 31.625 1.644 1 92 289 MET B O 1
ATOM 5643 N N . GLU B 1 290 ? -14.758 30.984 -0.555 1 92.56 290 GLU B N 1
ATOM 5644 C CA . GLU B 1 290 ? -16.219 31.094 -0.516 1 92.56 290 GLU B CA 1
ATOM 5645 C C . GLU B 1 290 ? -16.828 30.047 0.412 1 92.56 290 GLU B C 1
ATOM 5647 O O . GLU B 1 290 ? -17.75 30.344 1.173 1 92.56 290 GLU B O 1
ATOM 5652 N N . LEU B 1 291 ? -16.297 28.922 0.323 1 87.25 291 LEU B N 1
ATOM 5653 C CA . LEU B 1 291 ? -16.734 27.875 1.258 1 87.25 291 LEU B CA 1
ATOM 5654 C C . LEU B 1 291 ? -16.469 28.312 2.699 1 87.25 291 LEU B C 1
ATOM 5656 O O . LEU B 1 291 ? -17.281 28.031 3.588 1 87.25 291 LEU B O 1
ATOM 5660 N N . GLY B 1 292 ? -15.391 28.906 2.943 1 92.38 292 GLY B N 1
ATOM 5661 C CA . GLY B 1 292 ? -15.055 29.422 4.262 1 92.38 292 GLY B CA 1
ATOM 5662 C C . GLY B 1 292 ? -16.016 30.5 4.746 1 92.38 292 GLY B C 1
ATOM 5663 O O . GLY B 1 292 ? -16.453 30.453 5.898 1 92.38 292 GLY B O 1
ATOM 5664 N N . ARG B 1 293 ? -16.328 31.406 3.863 1 95.12 293 ARG B N 1
ATOM 5665 C CA . ARG B 1 293 ? -17.266 32.469 4.211 1 95.12 293 ARG B CA 1
ATOM 5666 C C . ARG B 1 293 ? -18.625 31.891 4.609 1 95.12 293 ARG B C 1
ATOM 5668 O O . ARG B 1 293 ? -19.234 32.344 5.578 1 95.12 293 ARG B O 1
ATOM 5675 N N . GLU B 1 294 ? -18.969 30.922 3.842 1 92.94 294 GLU B N 1
ATOM 5676 C CA . GLU B 1 294 ? -20.25 30.281 4.137 1 92.94 294 GLU B CA 1
ATOM 5677 C C . GLU B 1 294 ? -20.219 29.594 5.5 1 92.94 294 GLU B C 1
ATOM 5679 O O . GLU B 1 294 ? -21.172 29.703 6.277 1 92.94 294 GLU B O 1
ATOM 5684 N N . ASN B 1 295 ? -19.203 28.922 5.734 1 90.19 295 ASN B N 1
ATOM 5685 C CA . ASN B 1 295 ? -19.078 28.234 7.012 1 90.19 295 ASN B CA 1
ATOM 5686 C C . ASN B 1 295 ? -19.016 29.219 8.18 1 90.19 295 ASN B C 1
ATOM 5688 O O . ASN B 1 295 ? -19.641 29 9.211 1 90.19 295 ASN B O 1
ATOM 5692 N N . VAL B 1 296 ? -18.25 30.266 8.062 1 93.62 296 VAL B N 1
ATOM 5693 C CA . VAL B 1 296 ? -18.109 31.281 9.094 1 93.62 296 VAL B CA 1
ATOM 5694 C C . VAL B 1 296 ? -19.453 31.953 9.352 1 93.62 296 VAL B C 1
ATOM 5696 O O . VAL B 1 296 ? -19.812 32.188 10.508 1 93.62 296 VAL B O 1
ATOM 5699 N N . ALA B 1 297 ? -20.172 32.188 8.266 1 93 297 ALA B N 1
ATOM 5700 C CA . ALA B 1 297 ? -21.484 32.781 8.398 1 93 297 ALA B CA 1
ATOM 5701 C C . ALA B 1 297 ? -22.438 31.859 9.148 1 93 297 ALA B C 1
ATOM 5703 O O . ALA B 1 297 ? -23.219 32.312 9.992 1 93 297 ALA B O 1
ATOM 5704 N N . PHE B 1 298 ? -22.391 30.672 8.805 1 90.44 298 PHE B N 1
ATOM 5705 C CA . PHE B 1 298 ? -23.25 29.688 9.453 1 90.44 298 PHE B CA 1
ATOM 5706 C C . PHE B 1 298 ? -22.953 29.609 10.945 1 90.44 298 PHE B C 1
ATOM 5708 O O . PHE B 1 298 ? -23.859 29.641 11.773 1 90.44 298 PHE B O 1
ATOM 5715 N N . LEU B 1 299 ? -21.672 29.531 11.305 1 89.31 299 LEU B N 1
ATOM 5716 C CA . LEU B 1 299 ? -21.25 29.406 12.695 1 89.31 299 LEU B CA 1
ATOM 5717 C C . LEU B 1 299 ? -21.547 30.688 13.461 1 89.31 299 LEU B C 1
ATOM 5719 O O . LEU B 1 299 ? -21.844 30.656 14.656 1 89.31 299 LEU B O 1
ATOM 5723 N N . SER B 1 300 ? -21.469 31.766 12.781 1 88.94 300 SER B N 1
ATOM 5724 C CA . SER B 1 300 ? -21.672 33.094 13.391 1 88.94 300 SER B CA 1
ATOM 5725 C C . SER B 1 300 ? -23.109 33.25 13.852 1 88.94 300 SER B C 1
ATOM 5727 O O . SER B 1 300 ? -23.375 34.062 14.75 1 88.94 300 SER B O 1
ATOM 5729 N N . SER B 1 301 ? -24.031 32.562 13.242 1 84.06 301 SER B N 1
ATOM 5730 C CA . SER B 1 301 ? -25.453 32.688 13.555 1 84.06 301 SER B CA 1
ATOM 5731 C C . SER B 1 301 ? -25.797 31.953 14.844 1 84.06 301 SER B C 1
ATOM 5733 O O . SER B 1 301 ? -26.938 32.031 15.32 1 84.06 301 SER B O 1
ATOM 5735 N N . SER B 1 302 ? -24.859 31.391 15.391 1 77.94 302 SER B N 1
ATOM 5736 C CA . SER B 1 302 ? -25.078 30.688 16.656 1 77.94 302 SER B CA 1
ATOM 5737 C C . SER B 1 302 ? -25.438 31.672 17.766 1 77.94 302 SER B C 1
ATOM 5739 O O . SER B 1 302 ? -25.266 32.875 17.625 1 77.94 302 SER B O 1
ATOM 5741 N N . ASP B 1 303 ? -25.969 31.141 18.828 1 76.94 303 ASP B N 1
ATOM 5742 C CA . ASP B 1 303 ? -26.422 31.922 19.969 1 76.94 303 ASP B CA 1
ATOM 5743 C C . ASP B 1 303 ? -25.266 32.719 20.578 1 76.94 303 ASP B C 1
ATOM 5745 O O . ASP B 1 303 ? -24.094 32.406 20.375 1 76.94 303 ASP B O 1
ATOM 5749 N N . SER B 1 304 ? -25.672 33.75 21.188 1 76.62 304 SER B N 1
ATOM 5750 C CA . SER B 1 304 ? -24.703 34.688 21.75 1 76.62 304 SER B CA 1
ATOM 5751 C C . SER B 1 304 ? -23.797 34 22.766 1 76.62 304 SER B C 1
ATOM 5753 O O . SER B 1 304 ? -22.672 34.469 23.016 1 76.62 304 SER B O 1
ATOM 5755 N N . SER B 1 305 ? -24.156 32.906 23.219 1 79.75 305 SER B N 1
ATOM 5756 C CA . SER B 1 305 ? -23.344 32.188 24.188 1 79.75 305 SER B CA 1
ATOM 5757 C C . SER B 1 305 ? -22.328 31.281 23.516 1 79.75 305 SER B C 1
ATOM 5759 O O . SER B 1 305 ? -21.391 30.797 24.156 1 79.75 305 SER B O 1
ATOM 5761 N N . SER B 1 306 ? -22.438 31.266 22.25 1 82 306 SER B N 1
ATOM 5762 C CA . SER B 1 306 ? -21.531 30.406 21.484 1 82 306 SER B CA 1
ATOM 5763 C C . SER B 1 306 ? -20.156 31.062 21.344 1 82 306 SER B C 1
ATOM 5765 O O . SER B 1 306 ? -20.062 32.281 21.125 1 82 306 SER B O 1
ATOM 5767 N N . PRO B 1 307 ? -19.156 30.25 21.547 1 81.88 307 PRO B N 1
ATOM 5768 C CA . PRO B 1 307 ? -17.812 30.797 21.297 1 81.88 307 PRO B CA 1
ATOM 5769 C C . PRO B 1 307 ? -17.625 31.234 19.844 1 81.88 307 PRO B C 1
ATOM 5771 O O . PRO B 1 307 ? -16.625 31.891 19.516 1 81.88 307 PRO B O 1
ATOM 5774 N N . TYR B 1 308 ? -18.609 30.906 19.062 1 84.06 308 TYR B N 1
ATOM 5775 C CA . TYR B 1 308 ? -18.516 31.266 17.641 1 84.06 308 TYR B CA 1
ATOM 5776 C C . TYR B 1 308 ? -19.359 32.5 17.328 1 84.06 308 TYR B C 1
ATOM 5778 O O . TYR B 1 308 ? -19.516 32.875 16.172 1 84.06 308 TYR B O 1
ATOM 5786 N N . HIS B 1 309 ? -19.844 33.031 18.359 1 81.81 309 HIS B N 1
ATOM 5787 C CA . HIS B 1 309 ? -20.672 34.219 18.172 1 81.81 309 HIS B CA 1
ATOM 5788 C C . HIS B 1 309 ? -19.891 35.312 17.469 1 81.81 309 HIS B C 1
ATOM 5790 O O . HIS B 1 309 ? -18.734 35.562 17.781 1 81.81 309 HIS B O 1
ATOM 5796 N N . ASP B 1 310 ? -20.453 35.969 16.453 1 84.12 310 ASP B N 1
ATOM 5797 C CA . ASP B 1 310 ? -19.953 37.125 15.695 1 84.12 310 ASP B CA 1
ATOM 5798 C C . ASP B 1 310 ? -18.656 36.781 14.977 1 84.12 310 ASP B C 1
ATOM 5800 O O . ASP B 1 310 ? -17.734 37.594 14.922 1 84.12 310 ASP B O 1
ATOM 5804 N N . LEU B 1 311 ? -18.516 35.562 14.555 1 92.12 311 LEU B N 1
ATOM 5805 C CA . LEU B 1 311 ? -17.297 35.094 13.883 1 92.12 311 LEU B CA 1
ATOM 5806 C C . LEU B 1 311 ? -17.078 35.875 12.586 1 92.12 311 LEU B C 1
ATOM 5808 O O . LEU B 1 311 ? -15.938 36.062 12.164 1 92.12 311 LEU B O 1
ATOM 5812 N N . THR B 1 312 ? -18.156 36.312 11.953 1 92.19 312 THR B N 1
ATOM 5813 C CA . THR B 1 312 ? -18.047 37 10.672 1 92.19 312 THR B CA 1
ATOM 5814 C C . THR B 1 312 ? -17.312 38.344 10.836 1 92.19 312 THR B C 1
ATOM 5816 O O . THR B 1 312 ? -16.656 38.781 9.906 1 92.19 312 THR B O 1
ATOM 5819 N N . SER B 1 313 ? -17.469 38.906 12.008 1 92.38 313 SER B N 1
ATOM 5820 C CA . SER B 1 313 ? -16.766 40.156 12.258 1 92.38 313 SER B CA 1
ATOM 5821 C C . SER B 1 313 ? -15.297 39.938 12.609 1 92.38 313 SER B C 1
ATOM 5823 O O . SER B 1 313 ? -14.469 40.844 12.516 1 92.38 313 SER B O 1
ATOM 5825 N N . ARG B 1 314 ? -14.977 38.719 12.938 1 95.06 314 ARG B N 1
ATOM 5826 C CA . ARG B 1 314 ? -13.633 38.438 13.445 1 95.06 314 ARG B CA 1
ATOM 5827 C C . ARG B 1 314 ? -12.805 37.688 12.398 1 95.06 314 ARG B C 1
ATOM 5829 O O . ARG B 1 314 ? -11.57 37.75 12.438 1 95.06 314 ARG B O 1
ATOM 5836 N N . ILE B 1 315 ? -13.43 36.938 11.484 1 97.44 315 ILE B N 1
ATOM 5837 C CA . ILE B 1 315 ? -12.719 36.188 10.453 1 97.44 315 ILE B CA 1
ATOM 5838 C C . ILE B 1 315 ? -13.094 36.75 9.07 1 97.44 315 ILE B C 1
ATOM 5840 O O . ILE B 1 315 ? -14.25 36.656 8.656 1 97.44 315 ILE B O 1
ATOM 5844 N N . THR B 1 316 ? -12.18 37.281 8.391 1 97.31 316 THR B N 1
ATOM 5845 C CA . THR B 1 316 ? -12.375 37.812 7.035 1 97.31 316 THR B CA 1
ATOM 5846 C C . THR B 1 316 ? -11.469 37.062 6.047 1 97.31 316 THR B C 1
ATOM 5848 O O . THR B 1 316 ? -10.531 36.375 6.449 1 97.31 316 THR B O 1
ATOM 5851 N N . PHE B 1 317 ? -11.828 37.125 4.793 1 97.69 317 PHE B N 1
ATOM 5852 C CA . PHE B 1 317 ? -11.109 36.438 3.73 1 97.69 317 PHE B CA 1
ATOM 5853 C C . PHE B 1 317 ? -10.57 37.438 2.705 1 97.69 317 PHE B C 1
ATOM 5855 O O . PHE B 1 317 ? -11.234 38.406 2.379 1 97.69 317 PHE B O 1
ATOM 5862 N N . ALA B 1 318 ? -9.383 37.25 2.211 1 97.44 318 ALA B N 1
ATOM 5863 C CA . ALA B 1 318 ? -8.758 38.094 1.213 1 97.44 318 ALA B CA 1
ATOM 5864 C C . ALA B 1 318 ? -7.938 37.281 0.217 1 97.44 318 ALA B C 1
ATOM 5866 O O . ALA B 1 318 ? -7.234 36.344 0.602 1 97.44 318 ALA B O 1
ATOM 5867 N N . THR B 1 319 ? -8.039 37.562 -1.082 1 96.94 319 THR B N 1
ATOM 5868 C CA . THR B 1 319 ? -7.203 36.938 -2.094 1 96.94 319 THR B CA 1
ATOM 5869 C C . THR B 1 319 ? -5.766 37.438 -1.995 1 96.94 319 THR B C 1
ATOM 5871 O O . THR B 1 319 ? -5.523 38.656 -1.996 1 96.94 319 THR B O 1
ATOM 5874 N N . HIS B 1 320 ? -4.832 36.531 -1.901 1 97.25 320 HIS B N 1
ATOM 5875 C CA . HIS B 1 320 ? -3.424 36.906 -1.835 1 97.25 320 HIS B CA 1
ATOM 5876 C C . HIS B 1 320 ? -2.525 35.75 -2.301 1 97.25 320 HIS B C 1
ATOM 5878 O O . HIS B 1 320 ? -2.715 34.625 -1.896 1 97.25 320 HIS B O 1
ATOM 5884 N N . ASN B 1 321 ? -1.643 36.125 -3.182 1 96.25 321 ASN B N 1
ATOM 5885 C CA . ASN B 1 321 ? -0.545 35.25 -3.568 1 96.25 321 ASN B CA 1
ATOM 5886 C C . ASN B 1 321 ? 0.667 35.438 -2.662 1 96.25 321 ASN B C 1
ATOM 5888 O O . ASN B 1 321 ? 1.352 36.438 -2.732 1 96.25 321 ASN B O 1
ATOM 5892 N N . PHE B 1 322 ? 1 34.406 -1.877 1 97.38 322 PHE B N 1
ATOM 5893 C CA . PHE B 1 322 ? 2.023 34.562 -0.854 1 97.38 322 PHE B CA 1
ATOM 5894 C C . PHE B 1 322 ? 3.41 34.656 -1.483 1 97.38 322 PHE B C 1
ATOM 5896 O O . PHE B 1 322 ? 4.402 34.875 -0.786 1 97.38 322 PHE B O 1
ATOM 5903 N N . PHE B 1 323 ? 3.514 34.594 -2.797 1 97.06 323 PHE B N 1
ATOM 5904 C CA . PHE B 1 323 ? 4.77 34.812 -3.498 1 97.06 323 PHE B CA 1
ATOM 5905 C C . PHE B 1 323 ? 4.961 36.312 -3.768 1 97.06 323 PHE B C 1
ATOM 5907 O O . PHE B 1 323 ? 6.043 36.75 -4.172 1 97.06 323 PHE B O 1
ATOM 5914 N N . THR B 1 324 ? 3.945 37.031 -3.588 1 97.81 324 THR B N 1
ATOM 5915 C CA . THR B 1 324 ? 4.02 38.469 -3.781 1 97.81 324 THR B CA 1
ATOM 5916 C C . THR B 1 324 ? 4.086 39.188 -2.439 1 97.81 324 THR B C 1
ATOM 5918 O O . THR B 1 324 ? 3.795 38.625 -1.396 1 97.81 324 THR B O 1
ATOM 5921 N N . GLU B 1 325 ? 4.367 40.406 -2.518 1 97.94 325 GLU B N 1
ATOM 5922 C CA . GLU B 1 325 ? 4.531 41.219 -1.304 1 97.94 325 GLU B CA 1
ATOM 5923 C C . GLU B 1 325 ? 3.281 41.156 -0.432 1 97.94 325 GLU B C 1
ATOM 5925 O O . GLU B 1 325 ? 2.166 41.344 -0.926 1 97.94 325 GLU B O 1
ATOM 5930 N N . GLN B 1 326 ? 3.512 40.844 0.843 1 98 326 GLN B N 1
ATOM 5931 C CA . GLN B 1 326 ? 2.438 40.875 1.831 1 98 326 GLN B CA 1
ATOM 5932 C C . GLN B 1 326 ? 2.078 42.312 2.217 1 98 326 GLN B C 1
ATOM 5934 O O . GLN B 1 326 ? 2.9 43.031 2.789 1 98 326 GLN B O 1
ATOM 5939 N N . LYS B 1 327 ? 0.847 42.656 1.983 1 95.31 327 LYS B N 1
ATOM 5940 C CA . LYS B 1 327 ? 0.433 44.031 2.23 1 95.31 327 LYS B CA 1
ATOM 5941 C C . LYS B 1 327 ? -0.354 44.156 3.533 1 95.31 327 LYS B C 1
ATOM 5943 O O . LYS B 1 327 ? -0.475 45.25 4.098 1 95.31 327 LYS B O 1
ATOM 5948 N N . THR B 1 328 ? -0.868 43.094 3.959 1 97 328 THR B N 1
ATOM 5949 C CA . THR B 1 328 ? -1.656 43.062 5.188 1 97 328 THR B CA 1
ATOM 5950 C C . THR B 1 328 ? -0.749 43.031 6.414 1 97 328 THR B C 1
ATOM 5952 O O . THR B 1 328 ? 0.077 42.125 6.543 1 97 328 THR B O 1
ATOM 5955 N N . LEU B 1 329 ? -0.922 44.031 7.309 1 95.25 329 LEU B N 1
ATOM 5956 C CA . LEU B 1 329 ? -0.146 44.031 8.539 1 95.25 329 LEU B CA 1
ATOM 5957 C C . LEU B 1 329 ? -0.826 43.219 9.633 1 95.25 329 LEU B C 1
ATOM 5959 O O . LEU B 1 329 ? -2.041 43.312 9.82 1 95.25 329 LEU B O 1
ATOM 5963 N N . ALA B 1 330 ? -0.068 42.375 10.289 1 95.56 330 ALA B N 1
ATOM 5964 C CA . ALA B 1 330 ? -0.604 41.5 11.336 1 95.56 330 ALA B CA 1
ATOM 5965 C C . ALA B 1 330 ? 0.426 41.281 12.445 1 95.56 330 ALA B C 1
ATOM 5967 O O . ALA B 1 330 ? 1.609 41.562 12.266 1 95.56 330 ALA B O 1
ATOM 5968 N N . ASP B 1 331 ? -0.076 40.812 13.547 1 94.31 331 ASP B N 1
ATOM 5969 C CA . ASP B 1 331 ? 0.785 40.469 14.672 1 94.31 331 ASP B CA 1
ATOM 5970 C C . ASP B 1 331 ? 1.375 39.062 14.516 1 94.31 331 ASP B C 1
ATOM 5972 O O . ASP B 1 331 ? 2.461 38.781 15.031 1 94.31 331 ASP B O 1
ATOM 5976 N N . VAL B 1 332 ? 0.671 38.219 13.891 1 96.06 332 VAL B N 1
ATOM 5977 C CA . VAL B 1 332 ? 1.102 36.844 13.656 1 96.06 332 VAL B CA 1
ATOM 5978 C C . VAL B 1 332 ? 0.747 36.438 12.234 1 96.06 332 VAL B C 1
ATOM 5980 O O . VAL B 1 332 ? -0.354 36.719 11.758 1 96.06 332 VAL B O 1
ATOM 5983 N N . TYR B 1 333 ? 1.661 35.906 11.562 1 97.81 333 TYR B N 1
ATOM 5984 C CA . TYR B 1 333 ? 1.44 35.219 10.305 1 97.81 333 TYR B CA 1
ATOM 5985 C C . TYR B 1 333 ? 1.621 33.688 10.477 1 97.81 333 TYR B C 1
ATOM 5987 O O . TYR B 1 333 ? 2.646 33.25 10.992 1 97.81 333 TYR B O 1
ATOM 5995 N N . ILE B 1 334 ? 0.662 32.938 10.055 1 96.69 334 ILE B N 1
ATOM 5996 C CA . ILE B 1 334 ? 0.736 31.5 10.211 1 96.69 334 ILE B CA 1
ATOM 5997 C C . ILE B 1 334 ? 0.798 30.828 8.836 1 96.69 334 ILE B C 1
ATOM 5999 O O . ILE B 1 334 ? 0.049 31.203 7.926 1 96.69 334 ILE B O 1
ATOM 6003 N N . PHE B 1 335 ? 1.712 29.984 8.656 1 96.44 335 PHE B N 1
ATOM 6004 C CA . PHE B 1 335 ? 1.787 29.047 7.535 1 96.44 335 PHE B CA 1
ATOM 6005 C C . PHE B 1 335 ? 1.597 27.609 8.016 1 96.44 335 PHE B C 1
ATOM 6007 O O . PHE B 1 335 ? 2.506 27.016 8.602 1 96.44 335 PHE B O 1
ATOM 6014 N N . ARG B 1 336 ? 0.451 27.062 7.758 1 93 336 ARG B N 1
ATOM 6015 C CA . ARG B 1 336 ? 0.161 25.688 8.164 1 93 336 ARG B CA 1
ATOM 6016 C C . ARG B 1 336 ? 0.096 24.766 6.953 1 93 336 ARG B C 1
ATOM 6018 O O . ARG B 1 336 ? -0.866 24.812 6.184 1 93 336 ARG B O 1
ATOM 6025 N N . HIS B 1 337 ? 1.133 23.891 6.836 1 91.25 337 HIS B N 1
ATOM 6026 C CA . HIS B 1 337 ? 1.245 22.953 5.73 1 91.25 337 HIS B CA 1
ATOM 6027 C C . HIS B 1 337 ? 1.306 23.672 4.391 1 91.25 337 HIS B C 1
ATOM 6029 O O . HIS B 1 337 ? 0.551 23.359 3.471 1 91.25 337 HIS B O 1
ATOM 6035 N N . ILE B 1 338 ? 2.143 24.688 4.328 1 95.25 338 ILE B N 1
ATOM 6036 C CA . ILE B 1 338 ? 2.283 25.5 3.125 1 95.25 338 ILE B CA 1
ATOM 6037 C C . ILE B 1 338 ? 3.666 25.281 2.514 1 95.25 338 ILE B C 1
ATOM 6039 O O . ILE B 1 338 ? 3.783 24.906 1.343 1 95.25 338 ILE B O 1
ATOM 6043 N N . LEU B 1 339 ? 4.68 25.438 3.344 1 96.62 339 LEU B N 1
ATOM 6044 C CA . LEU B 1 339 ? 6.035 25.453 2.807 1 96.62 339 LEU B CA 1
ATOM 6045 C C . LEU B 1 339 ? 6.445 24.078 2.309 1 96.62 339 LEU B C 1
ATOM 6047 O O . LEU B 1 339 ? 7.281 23.953 1.408 1 96.62 339 LEU B O 1
ATOM 6051 N N . HIS B 1 340 ? 5.84 23.047 2.859 1 94.88 340 HIS B N 1
ATOM 6052 C CA . HIS B 1 340 ? 6.199 21.703 2.443 1 94.88 340 HIS B CA 1
ATOM 6053 C C . HIS B 1 340 ? 5.785 21.438 0.998 1 94.88 340 HIS B C 1
ATOM 6055 O O . HIS B 1 340 ? 6.27 20.5 0.368 1 94.88 340 HIS B O 1
ATOM 6061 N N . ASP B 1 341 ? 4.949 22.281 0.392 1 95.06 341 ASP B N 1
ATOM 6062 C CA . ASP B 1 341 ? 4.523 22.141 -0.996 1 95.06 341 ASP B CA 1
ATOM 6063 C C . ASP B 1 341 ? 5.582 22.672 -1.955 1 95.06 341 ASP B C 1
ATOM 6065 O O . ASP B 1 341 ? 5.48 22.484 -3.17 1 95.06 341 ASP B O 1
ATOM 6069 N N . TRP B 1 342 ? 6.598 23.344 -1.402 1 96.25 342 TRP B N 1
ATOM 6070 C CA . TRP B 1 342 ? 7.52 24.094 -2.242 1 96.25 342 TRP B CA 1
ATOM 6071 C C . TRP B 1 342 ? 8.969 23.703 -1.952 1 96.25 342 TRP B C 1
ATOM 6073 O O . TRP B 1 342 ? 9.297 23.312 -0.83 1 96.25 342 TRP B O 1
ATOM 6083 N N . ASP B 1 343 ? 9.773 23.844 -2.996 1 94.5 343 ASP B N 1
ATOM 6084 C CA . ASP B 1 343 ? 11.203 23.625 -2.771 1 94.5 343 ASP B CA 1
ATOM 6085 C C . ASP B 1 343 ? 11.805 24.75 -1.934 1 94.5 343 ASP B C 1
ATOM 6087 O O . ASP B 1 343 ? 11.102 25.688 -1.549 1 94.5 343 ASP B O 1
ATOM 6091 N N . ASP B 1 344 ? 13.062 24.656 -1.564 1 95.44 344 ASP B N 1
ATOM 6092 C CA . ASP B 1 344 ? 13.695 25.609 -0.662 1 95.44 344 ASP B CA 1
ATOM 6093 C C . ASP B 1 344 ? 13.734 27 -1.282 1 95.44 344 ASP B C 1
ATOM 6095 O O . ASP B 1 344 ? 13.523 28 -0.593 1 95.44 344 ASP B O 1
ATOM 6099 N N . ARG B 1 345 ? 14.023 27.031 -2.555 1 96.31 345 ARG B N 1
ATOM 6100 C CA . ARG B 1 345 ? 14.109 28.312 -3.232 1 96.31 345 ARG B CA 1
ATOM 6101 C C . ARG B 1 345 ? 12.773 29.062 -3.168 1 96.31 345 ARG B C 1
ATOM 6103 O O . ARG B 1 345 ? 12.734 30.25 -2.826 1 96.31 345 ARG B O 1
ATOM 6110 N N . ASN B 1 346 ? 11.742 28.359 -3.463 1 96.75 346 ASN B N 1
ATOM 6111 C CA . ASN B 1 346 ? 10.414 28.969 -3.434 1 96.75 346 ASN B CA 1
ATOM 6112 C C . ASN B 1 346 ? 9.961 29.25 -2.006 1 96.75 346 ASN B C 1
ATOM 6114 O O . ASN B 1 346 ? 9.258 30.234 -1.757 1 96.75 346 ASN B O 1
ATOM 6118 N N . SER B 1 347 ? 10.312 28.453 -1.074 1 98.06 347 SER B N 1
ATOM 6119 C CA . SER B 1 347 ? 10 28.703 0.327 1 98.06 347 SER B CA 1
ATOM 6120 C C . SER B 1 347 ? 10.656 29.984 0.824 1 98.06 347 SER B C 1
ATOM 6122 O O . SER B 1 347 ? 10.047 30.75 1.561 1 98.06 347 SER B O 1
ATOM 6124 N N . VAL B 1 348 ? 11.875 30.188 0.428 1 98.44 348 VAL B N 1
ATOM 6125 C CA . VAL B 1 348 ? 12.578 31.406 0.769 1 98.44 348 VAL B CA 1
ATOM 6126 C C . VAL B 1 348 ? 11.844 32.625 0.172 1 98.44 348 VAL B C 1
ATOM 6128 O O . VAL B 1 348 ? 11.672 33.625 0.835 1 98.44 348 VAL B O 1
ATOM 6131 N N . LYS B 1 349 ? 11.406 32.438 -1.066 1 98.38 349 LYS B N 1
ATOM 6132 C CA . LYS B 1 349 ? 10.664 33.531 -1.724 1 98.38 349 LYS B CA 1
ATOM 6133 C C . LYS B 1 349 ? 9.391 33.875 -0.955 1 98.38 349 LYS B C 1
ATOM 6135 O O . LYS B 1 349 ? 9.047 35.031 -0.811 1 98.38 349 LYS B O 1
ATOM 6140 N N . ILE B 1 350 ? 8.703 32.844 -0.482 1 98.5 350 ILE B N 1
ATOM 6141 C CA . ILE B 1 350 ? 7.469 33.062 0.263 1 98.5 350 ILE B CA 1
ATOM 6142 C C . ILE B 1 350 ? 7.746 33.844 1.537 1 98.5 350 ILE B C 1
ATOM 6144 O O . ILE B 1 350 ? 7.062 34.812 1.826 1 98.5 350 ILE B O 1
ATOM 6148 N N . ILE B 1 351 ? 8.758 33.438 2.254 1 98.56 351 ILE B N 1
ATOM 6149 C CA . ILE B 1 351 ? 9.086 34.125 3.516 1 98.56 351 ILE B CA 1
ATOM 6150 C C . ILE B 1 351 ? 9.602 35.531 3.246 1 98.56 351 ILE B C 1
ATOM 6152 O O . ILE B 1 351 ? 9.289 36.469 3.988 1 98.56 351 ILE B O 1
ATOM 6156 N N . LYS B 1 352 ? 10.375 35.688 2.211 1 98.25 352 LYS B N 1
ATOM 6157 C CA . LYS B 1 352 ? 10.891 37 1.841 1 98.25 352 LYS B CA 1
ATOM 6158 C C . LYS B 1 352 ? 9.758 37.969 1.54 1 98.25 352 LYS B C 1
ATOM 6160 O O . LYS B 1 352 ? 9.867 39.156 1.82 1 98.25 352 LYS B O 1
ATOM 6165 N N . SER B 1 353 ? 8.742 37.5 0.955 1 98.38 353 SER B N 1
ATOM 6166 C CA . SER B 1 353 ? 7.594 38.312 0.581 1 98.38 353 SER B CA 1
ATOM 6167 C C . SER B 1 353 ? 6.891 38.875 1.812 1 98.38 353 SER B C 1
ATOM 6169 O O . SER B 1 353 ? 6.109 39.812 1.709 1 98.38 353 SER B O 1
ATOM 6171 N N . LEU B 1 354 ? 7.113 38.312 2.982 1 97.56 354 LEU B N 1
ATOM 6172 C CA . LEU B 1 354 ? 6.508 38.75 4.234 1 97.56 354 LEU B CA 1
ATOM 6173 C C . LEU B 1 354 ? 7.27 39.938 4.812 1 97.56 354 LEU B C 1
ATOM 6175 O O . LEU B 1 354 ? 6.734 40.688 5.641 1 97.56 354 LEU B O 1
ATOM 6179 N N . VAL B 1 355 ? 8.5 40.125 4.477 1 97.25 355 VAL B N 1
ATOM 6180 C CA . VAL B 1 355 ? 9.469 41 5.16 1 97.25 355 VAL B CA 1
ATOM 6181 C C . VAL B 1 355 ? 8.969 42.438 5.164 1 97.25 355 VAL B C 1
ATOM 6183 O O . VAL B 1 355 ? 9 43.094 6.195 1 97.25 355 VAL B O 1
ATOM 6186 N N . PRO B 1 356 ? 8.406 42.938 4.02 1 96.5 356 PRO B N 1
ATOM 6187 C CA . PRO B 1 356 ? 7.93 44.312 4.055 1 96.5 356 PRO B CA 1
ATOM 6188 C C . PRO B 1 356 ? 6.844 44.531 5.105 1 96.5 356 PRO B C 1
ATOM 6190 O O . PRO B 1 356 ? 6.855 45.562 5.801 1 96.5 356 PRO B O 1
ATOM 6193 N N . ALA B 1 357 ? 5.949 43.656 5.25 1 96.25 357 ALA B N 1
ATOM 6194 C CA . ALA B 1 357 ? 4.887 43.75 6.246 1 96.25 357 ALA B CA 1
ATOM 6195 C C . ALA B 1 357 ? 5.453 43.656 7.66 1 96.25 357 ALA B C 1
ATOM 6197 O O . ALA B 1 357 ? 4.996 44.344 8.57 1 96.25 357 ALA B O 1
ATOM 6198 N N . LEU B 1 358 ? 6.402 42.781 7.848 1 95.94 358 LEU B N 1
ATOM 6199 C CA . LEU B 1 358 ? 7.02 42.594 9.156 1 95.94 358 LEU B CA 1
ATOM 6200 C C . LEU B 1 358 ? 7.785 43.844 9.578 1 95.94 358 LEU B C 1
ATOM 6202 O O . LEU B 1 358 ? 7.75 44.25 10.75 1 95.94 358 LEU B O 1
ATOM 6206 N N . GLU B 1 359 ? 8.438 44.469 8.641 1 93.56 359 GLU B N 1
ATOM 6207 C CA . GLU B 1 359 ? 9.156 45.719 8.898 1 93.56 359 GLU B CA 1
ATOM 6208 C C . GLU B 1 359 ? 8.195 46.812 9.352 1 93.56 359 GLU B C 1
ATOM 6210 O O . GLU B 1 359 ? 8.453 47.5 10.352 1 93.56 359 GLU B O 1
ATOM 6215 N N . LYS B 1 360 ? 7.18 46.906 8.602 1 93.75 360 LYS B N 1
ATOM 6216 C CA . LYS B 1 360 ? 6.203 47.938 8.906 1 93.75 360 LYS B CA 1
ATOM 6217 C C . LYS B 1 360 ? 5.547 47.719 10.266 1 93.75 360 LYS B C 1
ATOM 6219 O O . LYS B 1 360 ? 5.344 48.656 11.039 1 93.75 360 LYS B O 1
ATOM 6224 N N . LYS B 1 361 ? 5.207 46.5 10.5 1 92.5 361 LYS B N 1
ATOM 6225 C CA . LYS B 1 361 ? 4.574 46.156 11.766 1 92.5 361 LYS B CA 1
ATOM 6226 C C . LYS B 1 361 ? 5.535 46.344 12.938 1 92.5 361 LYS B C 1
ATOM 6228 O O . LYS B 1 361 ? 5.137 46.812 14.008 1 92.5 361 LYS B O 1
ATOM 6233 N N . SER B 1 362 ? 6.742 45.906 12.734 1 89.5 362 SER B N 1
ATOM 6234 C CA . SER B 1 362 ? 7.758 46.094 13.766 1 89.5 362 SER B CA 1
ATOM 6235 C C . SER B 1 362 ? 7.965 47.562 14.094 1 89.5 362 SER B C 1
ATOM 6237 O O . SER B 1 362 ? 8.219 47.906 15.25 1 89.5 362 SER B O 1
ATOM 6239 N N . ALA B 1 363 ? 7.824 48.281 13.125 1 88.31 363 ALA B N 1
ATOM 6240 C CA . ALA B 1 363 ? 8.008 49.719 13.312 1 88.31 363 ALA B CA 1
ATOM 6241 C C . ALA B 1 363 ? 6.84 50.344 14.078 1 88.31 363 ALA B C 1
ATOM 6243 O O . ALA B 1 363 ? 7.004 51.344 14.789 1 88.31 363 ALA B O 1
ATOM 6244 N N . GLN B 1 364 ? 5.699 49.812 13.828 1 83.75 364 GLN B N 1
ATOM 6245 C CA . GLN B 1 364 ? 4.5 50.312 14.492 1 83.75 364 GLN B CA 1
ATOM 6246 C C . GLN B 1 364 ? 4.488 49.906 15.969 1 83.75 364 GLN B C 1
ATOM 6248 O O . GLN B 1 364 ? 3.799 50.531 16.781 1 83.75 364 GLN B O 1
ATOM 6253 N N . ASN B 1 365 ? 5.328 48.531 16.297 1 63.72 365 ASN B N 1
ATOM 6254 C CA . ASN B 1 365 ? 5.043 47.688 17.453 1 63.72 365 ASN B CA 1
ATOM 6255 C C . ASN B 1 365 ? 5.559 48.312 18.75 1 63.72 365 ASN B C 1
ATOM 6257 O O . ASN B 1 365 ? 6.605 48.969 18.75 1 63.72 365 ASN B O 1
ATOM 6261 N N . ASN B 1 366 ? 4.766 48.875 19.641 1 58.06 366 ASN B N 1
ATOM 6262 C CA . ASN B 1 366 ? 4.809 49.188 21.062 1 58.06 366 ASN B CA 1
ATOM 6263 C C . ASN B 1 366 ? 5.473 48.062 21.875 1 58.06 366 ASN B C 1
ATOM 6265 O O . ASN B 1 366 ? 5.004 47.719 22.953 1 58.06 366 ASN B O 1
ATOM 6269 N N . GLY B 1 367 ? 6.457 47.438 21.219 1 60.38 367 GLY B N 1
ATOM 6270 C CA . GLY B 1 367 ? 7.203 46.469 22 1 60.38 367 GLY B CA 1
ATOM 6271 C C . GLY B 1 367 ? 6.879 45.031 21.625 1 60.38 367 GLY B C 1
ATOM 6272 O O . GLY B 1 367 ? 7.527 44.094 22.125 1 60.38 367 GLY B O 1
ATOM 6273 N N . ARG B 1 368 ? 5.891 44.719 20.781 1 72.25 368 ARG B N 1
ATOM 6274 C CA . ARG B 1 368 ? 5.578 43.344 20.375 1 72.25 368 ARG B CA 1
ATOM 6275 C C . ARG B 1 368 ? 5.973 43.094 18.922 1 72.25 368 ARG B C 1
ATOM 6277 O O . ARG B 1 368 ? 5.402 43.688 18.016 1 72.25 368 ARG B O 1
ATOM 6284 N N . HIS B 1 369 ? 6.992 42.312 18.734 1 86.12 369 HIS B N 1
ATOM 6285 C CA . HIS B 1 369 ? 7.434 41.969 17.391 1 86.12 369 HIS B CA 1
ATOM 6286 C C . HIS B 1 369 ? 6.488 40.969 16.75 1 86.12 369 HIS B C 1
ATOM 6288 O O . HIS B 1 369 ? 5.969 40.062 17.422 1 86.12 369 HIS B O 1
ATOM 6294 N N . PRO B 1 370 ? 6.27 41.156 15.508 1 93 370 PRO B N 1
ATOM 6295 C CA . PRO B 1 370 ? 5.43 40.188 14.812 1 93 370 PRO B CA 1
ATOM 6296 C C . PRO B 1 370 ? 6.039 38.781 14.797 1 93 370 PRO B C 1
ATOM 6298 O O . PRO B 1 370 ? 7.262 38.656 14.844 1 93 370 PRO B O 1
ATOM 6301 N N . ARG B 1 371 ? 5.18 37.844 14.789 1 95.06 371 ARG B N 1
ATOM 6302 C CA . ARG B 1 371 ? 5.594 36.438 14.812 1 95.06 371 ARG B CA 1
ATOM 6303 C C . ARG B 1 371 ? 5.199 35.719 13.523 1 95.06 371 ARG B C 1
ATOM 6305 O O . ARG B 1 371 ? 4.195 36.062 12.898 1 95.06 371 ARG B O 1
ATOM 6312 N N . VAL B 1 372 ? 6.059 34.875 13.125 1 97.69 372 VAL B N 1
ATOM 6313 C CA . VAL B 1 372 ? 5.734 33.938 12.047 1 97.69 372 VAL B CA 1
ATOM 6314 C C . VAL B 1 372 ? 5.699 32.5 12.578 1 97.69 372 VAL B C 1
ATOM 6316 O O . VAL B 1 372 ? 6.684 32.031 13.148 1 97.69 372 VAL B O 1
ATOM 6319 N N . LEU B 1 373 ? 4.574 31.875 12.445 1 95.94 373 LEU B N 1
ATOM 6320 C CA . LEU B 1 373 ? 4.383 30.516 12.914 1 95.94 373 LEU B CA 1
ATOM 6321 C C . LEU B 1 373 ? 4.297 29.547 11.742 1 95.94 373 LEU B C 1
ATOM 6323 O O . LEU B 1 373 ? 3.549 29.781 10.789 1 95.94 373 LEU B O 1
ATOM 6327 N N . ILE B 1 374 ? 5.078 28.531 11.852 1 95.31 374 ILE B N 1
ATOM 6328 C CA . ILE B 1 374 ? 5.066 27.438 10.883 1 95.31 374 ILE B CA 1
ATOM 6329 C C . ILE B 1 374 ? 4.504 26.172 11.539 1 95.31 374 ILE B C 1
ATOM 6331 O O . ILE B 1 374 ? 5.027 25.703 12.555 1 95.31 374 ILE B O 1
ATOM 6335 N N . SER B 1 375 ? 3.439 25.656 10.992 1 91.75 375 SER B N 1
ATOM 6336 C CA . SER B 1 375 ? 2.898 24.391 11.461 1 91.75 375 SER B CA 1
ATOM 6337 C C . SER B 1 375 ? 3.07 23.297 10.406 1 91.75 375 SER B C 1
ATOM 6339 O O . SER B 1 375 ? 2.346 23.266 9.414 1 91.75 375 SER B O 1
ATOM 6341 N N . GLU B 1 376 ? 4.012 22.469 10.57 1 90.44 376 GLU B N 1
ATOM 6342 C CA . GLU B 1 376 ? 4.422 21.453 9.602 1 90.44 376 GLU B CA 1
ATOM 6343 C C . GLU B 1 376 ? 4.809 20.156 10.289 1 90.44 376 GLU B C 1
ATOM 6345 O O . GLU B 1 376 ? 5.016 20.125 11.508 1 90.44 376 GLU B O 1
ATOM 6350 N N . GLY B 1 377 ? 4.789 19.094 9.477 1 87.94 377 GLY B N 1
ATOM 6351 C CA . GLY B 1 377 ? 5.473 17.891 9.945 1 87.94 377 GLY B CA 1
ATOM 6352 C C . GLY B 1 377 ? 6.984 18.047 9.961 1 87.94 377 GLY B C 1
ATOM 6353 O O . GLY B 1 377 ? 7.578 18.531 9 1 87.94 377 GLY B O 1
ATOM 6354 N N . ILE B 1 378 ? 7.582 17.734 11.109 1 89 378 ILE B N 1
ATOM 6355 C CA . ILE B 1 378 ? 9.023 17.891 11.25 1 89 378 ILE B CA 1
ATOM 6356 C C . ILE B 1 378 ? 9.711 16.531 11.102 1 89 378 ILE B C 1
ATOM 6358 O O . ILE B 1 378 ? 9.43 15.602 11.859 1 89 378 ILE B O 1
ATOM 6362 N N . VAL B 1 379 ? 10.516 16.438 10.078 1 87.19 379 VAL B N 1
ATOM 6363 C CA . VAL B 1 379 ? 11.281 15.219 9.875 1 87.19 379 VAL B CA 1
ATOM 6364 C C . VAL B 1 379 ? 12.297 15.047 11.008 1 87.19 379 VAL B C 1
ATOM 6366 O O . VAL B 1 379 ? 13.094 15.953 11.273 1 87.19 379 VAL B O 1
ATOM 6369 N N . PRO B 1 380 ? 12.117 13.953 11.688 1 76.75 380 PRO B N 1
ATOM 6370 C CA . PRO B 1 380 ? 13.094 13.734 12.766 1 76.75 380 PRO B CA 1
ATOM 6371 C C . PRO B 1 380 ? 14.508 13.523 12.242 1 76.75 380 PRO B C 1
ATOM 6373 O O . PRO B 1 380 ? 14.695 13.141 11.078 1 76.75 380 PRO B O 1
ATOM 6376 N N . PRO B 1 381 ? 15.422 13.93 13.125 1 69.88 381 PRO B N 1
ATOM 6377 C CA . PRO B 1 381 ? 16.797 13.625 12.75 1 69.88 381 PRO B CA 1
ATOM 6378 C C . PRO B 1 381 ? 17.047 12.125 12.547 1 69.88 381 PRO B C 1
ATOM 6380 O O . PRO B 1 381 ? 16.188 11.312 12.898 1 69.88 381 PRO B O 1
ATOM 6383 N N . SER B 1 382 ? 18.062 11.859 11.734 1 62.56 382 SER B N 1
ATOM 6384 C CA . SER B 1 382 ? 18.406 10.469 11.461 1 62.56 382 SER B CA 1
ATOM 6385 C C . SER B 1 382 ? 18.281 9.609 12.719 1 62.56 382 SER B C 1
ATOM 6387 O O . SER B 1 382 ? 18.672 10.039 13.812 1 62.56 382 SER B O 1
ATOM 6389 N N . PRO B 1 383 ? 17.359 8.633 12.531 1 55.88 383 PRO B N 1
ATOM 6390 C CA . PRO B 1 383 ? 16.953 7.824 13.688 1 55.88 383 PRO B CA 1
ATOM 6391 C C . PRO B 1 383 ? 18.141 7.242 14.445 1 55.88 383 PRO B C 1
ATOM 6393 O O . PRO B 1 383 ? 19.094 6.75 13.828 1 55.88 383 PRO B O 1
ATOM 6396 N N . GLU B 1 384 ? 18.312 7.59 15.625 1 50.56 384 GLU B N 1
ATOM 6397 C CA . GLU B 1 384 ? 19.156 6.684 16.391 1 50.56 384 GLU B CA 1
ATOM 6398 C C . GLU B 1 384 ? 18.578 5.27 16.406 1 50.56 384 GLU B C 1
ATOM 6400 O O . GLU B 1 384 ? 19.328 4.289 16.359 1 50.56 384 GLU B O 1
ATOM 6405 N N . LYS B 1 385 ? 17.234 5.203 16.609 1 53.69 385 LYS B N 1
ATOM 6406 C CA . LYS B 1 385 ? 16.562 3.902 16.594 1 53.69 385 LYS B CA 1
ATOM 6407 C C . LYS B 1 385 ? 15.383 3.896 15.633 1 53.69 385 LYS B C 1
ATOM 6409 O O . LYS B 1 385 ? 14.727 4.918 15.445 1 53.69 385 LYS B O 1
ATOM 6414 N N . ARG B 1 386 ? 15.398 2.764 14.875 1 54.53 386 ARG B N 1
ATOM 6415 C CA . ARG B 1 386 ? 14.25 2.584 13.984 1 54.53 386 ARG B CA 1
ATOM 6416 C C . ARG B 1 386 ? 12.938 2.828 14.734 1 54.53 386 ARG B C 1
ATOM 6418 O O . ARG B 1 386 ? 12.711 2.264 15.805 1 54.53 386 ARG B O 1
ATOM 6425 N N . ARG B 1 387 ? 12.258 3.896 14.516 1 58.34 387 ARG B N 1
ATOM 6426 C CA . ARG B 1 387 ? 10.898 3.986 15.047 1 58.34 387 ARG B CA 1
ATOM 6427 C C . ARG B 1 387 ? 9.867 3.762 13.953 1 58.34 387 ARG B C 1
ATOM 6429 O O . ARG B 1 387 ? 9.922 4.398 12.898 1 58.34 387 ARG B O 1
ATOM 6436 N N . GLY B 1 388 ? 9.336 2.58 13.75 1 59.09 388 GLY B N 1
ATOM 6437 C CA . GLY B 1 388 ? 8.359 2.213 12.742 1 59.09 388 GLY B CA 1
ATOM 6438 C C . GLY B 1 388 ? 6.93 2.494 13.164 1 59.09 388 GLY B C 1
ATOM 6439 O O . GLY B 1 388 ? 5.992 1.887 12.641 1 59.09 388 GLY B O 1
ATOM 6440 N N . THR B 1 389 ? 6.789 3.438 14.109 1 63.72 389 THR B N 1
ATOM 6441 C CA . THR B 1 389 ? 5.438 3.723 14.57 1 63.72 389 THR B CA 1
ATOM 6442 C C . THR B 1 389 ? 4.656 4.5 13.516 1 63.72 389 THR B C 1
ATOM 6444 O O . THR B 1 389 ? 5.227 4.969 12.531 1 63.72 389 THR B O 1
ATOM 6447 N N . VAL B 1 390 ? 3.365 4.492 13.688 1 68.56 390 VAL B N 1
ATOM 6448 C CA . VAL B 1 390 ? 2.42 5.148 12.789 1 68.56 390 VAL B CA 1
ATOM 6449 C C . VAL B 1 390 ? 2.826 6.605 12.586 1 68.56 390 VAL B C 1
ATOM 6451 O O . VAL B 1 390 ? 2.926 7.078 11.453 1 68.56 390 VAL B O 1
ATOM 6454 N N . THR B 1 391 ? 3.312 7.23 13.664 1 68.69 391 THR B N 1
ATOM 6455 C CA . THR B 1 391 ? 3.631 8.648 13.586 1 68.69 391 THR B CA 1
ATOM 6456 C C . THR B 1 391 ? 4.941 8.875 12.836 1 68.69 391 THR B C 1
ATOM 6458 O O . THR B 1 391 ? 5.051 9.797 12.023 1 68.69 391 THR B O 1
ATOM 6461 N N . GLU B 1 392 ? 5.871 7.988 13.102 1 70.88 392 GLU B N 1
ATOM 6462 C CA . GLU B 1 392 ? 7.164 8.164 12.438 1 70.88 392 GLU B CA 1
ATOM 6463 C C . GLU B 1 392 ? 7.074 7.82 10.953 1 70.88 392 GLU B C 1
ATOM 6465 O O . GLU B 1 392 ? 7.633 8.531 10.117 1 70.88 392 GLU B O 1
ATOM 6470 N N . LYS B 1 393 ? 6.383 6.82 10.695 1 83.75 393 LYS B N 1
ATOM 6471 C CA . LYS B 1 393 ? 6.258 6.414 9.297 1 83.75 393 LYS B CA 1
ATOM 6472 C C . LYS B 1 393 ? 5.402 7.406 8.516 1 83.75 393 LYS B C 1
ATOM 6474 O O . LYS B 1 393 ? 5.648 7.648 7.332 1 83.75 393 LYS B O 1
ATOM 6479 N N . MET B 1 394 ? 4.5 8.008 9.234 1 84.12 394 MET B N 1
ATOM 6480 C CA . MET B 1 394 ? 3.6 8.938 8.562 1 84.12 394 MET B CA 1
ATOM 6481 C C . MET B 1 394 ? 4.363 10.148 8.031 1 84.12 394 MET B C 1
ATOM 6483 O O . MET B 1 394 ? 4.051 10.656 6.953 1 84.12 394 MET B O 1
ATOM 6487 N N . ILE B 1 395 ? 5.324 10.578 8.773 1 86.56 395 ILE B N 1
ATOM 6488 C CA . ILE B 1 395 ? 6.102 11.719 8.305 1 86.56 395 ILE B CA 1
ATOM 6489 C C . ILE B 1 395 ? 6.852 11.352 7.027 1 86.56 395 ILE B C 1
ATOM 6491 O O . ILE B 1 395 ? 7 12.18 6.125 1 86.56 395 ILE B O 1
ATOM 6495 N N . ARG B 1 396 ? 7.348 10.109 6.969 1 91 396 ARG B N 1
ATOM 6496 C CA . ARG B 1 396 ? 8.055 9.648 5.777 1 91 396 ARG B CA 1
ATOM 6497 C C . ARG B 1 396 ? 7.094 9.5 4.598 1 91 396 ARG B C 1
ATOM 6499 O O . ARG B 1 396 ? 7.453 9.797 3.457 1 91 396 ARG B O 1
ATOM 6506 N N . ILE B 1 397 ? 5.918 9.07 4.902 1 93.5 397 ILE B N 1
ATOM 6507 C CA . ILE B 1 397 ? 4.891 8.93 3.871 1 93.5 397 ILE B CA 1
ATOM 6508 C C . ILE B 1 397 ? 4.531 10.312 3.322 1 93.5 397 ILE B C 1
ATOM 6510 O O . ILE B 1 397 ? 4.484 10.508 2.105 1 93.5 397 ILE B O 1
ATOM 6514 N N . GLU B 1 398 ? 4.305 11.242 4.234 1 92.81 398 GLU B N 1
ATOM 6515 C CA . GLU B 1 398 ? 3.977 12.602 3.818 1 92.81 398 GLU B CA 1
ATOM 6516 C C . GLU B 1 398 ? 5.102 13.219 2.99 1 92.81 398 GLU B C 1
ATOM 6518 O O . GLU B 1 398 ? 4.848 13.914 2.006 1 92.81 398 GLU B O 1
ATOM 6523 N N . ASP B 1 399 ? 6.301 12.969 3.477 1 94.44 399 ASP B N 1
ATOM 6524 C CA . ASP B 1 399 ? 7.461 13.445 2.732 1 94.44 399 ASP B CA 1
ATOM 6525 C C . ASP B 1 399 ? 7.48 12.867 1.318 1 94.44 399 ASP B C 1
ATOM 6527 O O . ASP B 1 399 ? 7.758 13.586 0.355 1 94.44 399 ASP B O 1
ATOM 6531 N N . SER B 1 400 ? 7.203 11.625 1.201 1 96.62 400 SER B N 1
ATOM 6532 C CA . SER B 1 400 ? 7.137 10.953 -0.096 1 96.62 400 SER B CA 1
ATOM 6533 C C . SER B 1 400 ? 6.027 11.539 -0.963 1 96.62 400 SER B C 1
ATOM 6535 O O . SER B 1 400 ? 6.195 11.703 -2.174 1 96.62 400 SER B O 1
ATOM 6537 N N . ILE B 1 401 ? 4.953 11.875 -0.399 1 96.75 401 ILE B N 1
ATOM 6538 C CA . ILE B 1 401 ? 3.822 12.461 -1.111 1 96.75 401 ILE B CA 1
ATOM 6539 C C . ILE B 1 401 ? 4.199 13.859 -1.615 1 96.75 401 ILE B C 1
ATOM 6541 O O . ILE B 1 401 ? 3.863 14.227 -2.742 1 96.75 401 ILE B O 1
ATOM 6545 N N . MET B 1 402 ? 4.922 14.586 -0.823 1 97.06 402 MET B N 1
ATOM 6546 C CA . MET B 1 402 ? 5.348 15.906 -1.257 1 97.06 402 MET B CA 1
ATOM 6547 C C . MET B 1 402 ? 6.305 15.812 -2.441 1 97.06 402 MET B C 1
ATOM 6549 O O . MET B 1 402 ? 6.258 16.641 -3.352 1 97.06 402 MET B O 1
ATOM 6553 N N . LEU B 1 403 ? 7.148 14.852 -2.367 1 97.81 403 LEU B N 1
ATOM 6554 C CA . LEU B 1 403 ? 8.039 14.609 -3.498 1 97.81 403 LEU B CA 1
ATOM 6555 C C . LEU B 1 403 ? 7.238 14.273 -4.754 1 97.81 403 LEU B C 1
ATOM 6557 O O . LEU B 1 403 ? 7.504 14.82 -5.828 1 97.81 403 LEU B O 1
ATOM 6561 N N . ALA B 1 404 ? 6.262 13.422 -4.621 1 98.06 404 ALA B N 1
ATOM 6562 C CA . ALA B 1 404 ? 5.465 12.945 -5.746 1 98.06 404 ALA B CA 1
ATOM 6563 C C . ALA B 1 404 ? 4.578 14.055 -6.305 1 98.06 404 ALA B C 1
ATOM 6565 O O . ALA B 1 404 ? 4.398 14.164 -7.52 1 98.06 404 ALA B O 1
ATOM 6566 N N . ALA B 1 405 ? 4.043 14.883 -5.445 1 97.38 405 ALA B N 1
ATOM 6567 C CA . ALA B 1 405 ? 3.041 15.875 -5.832 1 97.38 405 ALA B CA 1
ATOM 6568 C C . ALA B 1 405 ? 3.705 17.141 -6.352 1 97.38 405 ALA B C 1
ATOM 6570 O O . ALA B 1 405 ? 3.242 17.734 -7.332 1 97.38 405 ALA B O 1
ATOM 6571 N N . HIS B 1 406 ? 4.855 17.531 -5.668 1 96.69 406 HIS B N 1
ATOM 6572 C CA . HIS B 1 406 ? 5.332 18.891 -5.891 1 96.69 406 HIS B CA 1
ATOM 6573 C C . HIS B 1 406 ? 6.836 18.922 -6.148 1 96.69 406 HIS B C 1
ATOM 6575 O O . HIS B 1 406 ? 7.418 19.984 -6.367 1 96.69 406 HIS B O 1
ATOM 6581 N N . ASN B 1 407 ? 7.453 17.734 -6.16 1 96.31 407 ASN B N 1
ATOM 6582 C CA . ASN B 1 407 ? 8.914 17.719 -6.125 1 96.31 407 ASN B CA 1
ATOM 6583 C C . ASN B 1 407 ? 9.453 18.578 -4.992 1 96.31 407 ASN B C 1
ATOM 6585 O O . ASN B 1 407 ? 10.383 19.359 -5.191 1 96.31 407 ASN B O 1
ATOM 6589 N N . ALA B 1 408 ? 8.797 18.438 -3.842 1 96.88 408 ALA B N 1
ATOM 6590 C CA . ALA B 1 408 ? 9.125 19.156 -2.611 1 96.88 408 ALA B CA 1
ATOM 6591 C C . ALA B 1 408 ? 9.445 18.188 -1.48 1 96.88 408 ALA B C 1
ATOM 6593 O O . ALA B 1 408 ? 9.906 17.062 -1.728 1 96.88 408 ALA B O 1
ATOM 6594 N N . ARG B 1 409 ? 9.383 18.688 -0.222 1 95.69 409 ARG B N 1
ATOM 6595 C CA . ARG B 1 409 ? 9.828 17.828 0.866 1 95.69 409 ARG B CA 1
ATOM 6596 C C . ARG B 1 409 ? 9.297 18.312 2.209 1 95.69 409 ARG B C 1
ATOM 6598 O O . ARG B 1 409 ? 8.969 19.5 2.355 1 95.69 409 ARG B O 1
ATOM 6605 N N . GLU B 1 410 ? 9.195 17.359 3.154 1 94 410 GLU B N 1
ATOM 6606 C CA . GLU B 1 410 ? 9.148 17.719 4.566 1 94 410 GLU B CA 1
ATOM 6607 C C . GLU B 1 410 ? 10.539 18.078 5.086 1 94 410 GLU B C 1
ATOM 6609 O O . GLU B 1 410 ? 11.547 17.656 4.527 1 94 410 GLU B O 1
ATOM 6614 N N . ARG B 1 411 ? 10.539 18.859 6.152 1 94.44 411 ARG B N 1
ATOM 6615 C CA . ARG B 1 411 ? 11.812 19.422 6.59 1 94.44 411 ARG B CA 1
ATOM 6616 C C . ARG B 1 411 ? 12 19.234 8.094 1 94.44 411 ARG B C 1
ATOM 6618 O O . ARG B 1 411 ? 11.039 19.016 8.828 1 94.44 411 ARG B O 1
ATOM 6625 N N . ASN B 1 412 ? 13.297 19.203 8.453 1 90.75 412 ASN B N 1
ATOM 6626 C CA . ASN B 1 412 ? 13.578 19.266 9.883 1 90.75 412 ASN B CA 1
ATOM 6627 C C . ASN B 1 412 ? 13.664 20.719 10.367 1 90.75 412 ASN B C 1
ATOM 6629 O O . ASN B 1 412 ? 13.531 21.656 9.57 1 90.75 412 ASN B O 1
ATOM 6633 N N . VAL B 1 413 ? 13.852 20.922 11.656 1 92.12 413 VAL B N 1
ATOM 6634 C CA . VAL B 1 413 ? 13.852 22.25 12.258 1 92.12 413 VAL B CA 1
ATOM 6635 C C . VAL B 1 413 ? 14.977 23.094 11.664 1 92.12 413 VAL B C 1
ATOM 6637 O O . VAL B 1 413 ? 14.781 24.266 11.352 1 92.12 413 VAL B O 1
ATOM 6640 N N . GLN B 1 414 ? 16.094 22.5 11.438 1 93.5 414 GLN B N 1
ATOM 6641 C CA . GLN B 1 414 ? 17.266 23.219 10.93 1 93.5 414 GLN B CA 1
ATOM 6642 C C . GLN B 1 414 ? 17.031 23.703 9.5 1 93.5 414 GLN B C 1
ATOM 6644 O O . GLN B 1 414 ? 17.5 24.781 9.109 1 93.5 414 GLN B O 1
ATOM 6649 N N . ASP B 1 415 ? 16.375 22.906 8.758 1 95 415 ASP B N 1
ATOM 6650 C CA . ASP B 1 415 ? 16.016 23.312 7.402 1 95 415 ASP B CA 1
ATOM 6651 C C . ASP B 1 415 ? 15.172 24.578 7.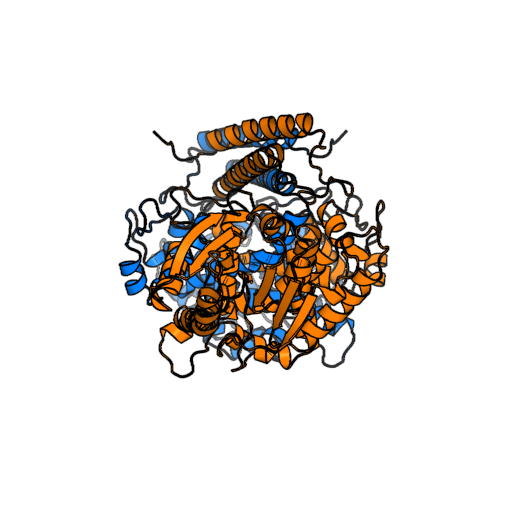406 1 95 415 ASP B C 1
ATOM 6653 O O . ASP B 1 415 ? 15.383 25.484 6.59 1 95 415 ASP B O 1
ATOM 6657 N N . PHE B 1 416 ? 14.211 24.641 8.305 1 96.62 416 PHE B N 1
ATOM 6658 C CA . PHE B 1 416 ? 13.336 25.812 8.383 1 96.62 416 PHE B CA 1
ATOM 6659 C C . PHE B 1 416 ? 14.109 27.031 8.852 1 96.62 416 PHE B C 1
ATOM 6661 O O . PHE B 1 416 ? 13.914 28.141 8.336 1 96.62 416 PHE B O 1
ATOM 6668 N N . ILE B 1 417 ? 14.945 26.828 9.812 1 97.38 417 ILE B N 1
ATOM 6669 C CA . ILE B 1 417 ? 15.781 27.938 10.289 1 97.38 417 ILE B CA 1
ATOM 6670 C C . ILE B 1 417 ? 16.594 28.5 9.125 1 97.38 417 ILE B C 1
ATOM 6672 O O . ILE B 1 417 ? 16.672 29.719 8.945 1 97.38 417 ILE B O 1
ATOM 6676 N N . ALA B 1 418 ? 17.125 27.625 8.312 1 97.5 418 ALA B N 1
ATOM 6677 C CA . ALA B 1 418 ? 17.938 28.031 7.168 1 97.5 418 ALA B CA 1
ATOM 6678 C C . ALA B 1 418 ? 17.094 28.812 6.16 1 97.5 418 ALA B C 1
ATOM 6680 O O . ALA B 1 418 ? 17.547 29.797 5.59 1 97.5 418 ALA B O 1
ATOM 6681 N N . ILE B 1 419 ? 15.898 28.375 5.934 1 98.12 419 ILE B N 1
ATOM 6682 C CA . ILE B 1 419 ? 14.992 29.047 5.008 1 98.12 419 ILE B CA 1
ATOM 6683 C C . ILE B 1 419 ? 14.734 30.469 5.492 1 98.12 419 ILE B C 1
ATOM 6685 O O . ILE B 1 419 ? 14.828 31.422 4.719 1 98.12 419 ILE B O 1
ATOM 6689 N N . PHE B 1 420 ? 14.469 30.641 6.746 1 98.44 420 PHE B N 1
ATOM 6690 C CA . PHE B 1 420 ? 14.141 31.953 7.309 1 98.44 420 PHE B CA 1
ATOM 6691 C C . PHE B 1 420 ? 15.367 32.875 7.297 1 98.44 420 PHE B C 1
ATOM 6693 O O . PHE B 1 420 ? 15.266 34.031 6.934 1 98.44 420 PHE B O 1
ATOM 6700 N N . GLN B 1 421 ? 16.469 32.312 7.605 1 98.12 421 GLN B N 1
ATOM 6701 C CA . GLN B 1 421 ? 17.703 33.094 7.633 1 98.12 421 GLN B CA 1
ATOM 6702 C C . GLN B 1 421 ? 18.109 33.531 6.23 1 98.12 421 GLN B C 1
ATOM 6704 O O . GLN B 1 421 ? 18.641 34.625 6.051 1 98.12 421 GLN B O 1
ATOM 6709 N N . THR B 1 422 ? 17.922 32.688 5.301 1 98.25 422 THR B N 1
ATOM 6710 C CA . THR B 1 422 ? 18.203 33 3.91 1 98.25 422 THR B CA 1
ATOM 6711 C C . THR B 1 422 ? 17.266 34.094 3.404 1 98.25 422 THR B C 1
ATOM 6713 O O . THR B 1 422 ? 17.672 34.969 2.637 1 98.25 422 THR B O 1
ATOM 6716 N N . ALA B 1 423 ? 16.047 34.031 3.811 1 98.38 423 ALA B N 1
ATOM 6717 C CA . ALA B 1 423 ? 15.086 35.031 3.406 1 98.38 423 ALA B CA 1
ATOM 6718 C C . ALA B 1 423 ? 15.469 36.406 3.943 1 98.38 423 ALA B C 1
ATOM 6720 O O . ALA B 1 423 ? 15.383 37.406 3.227 1 98.38 423 ALA B O 1
ATOM 6721 N N . ASP B 1 424 ? 15.781 36.469 5.191 1 98.25 424 ASP B N 1
ATOM 6722 C CA . ASP B 1 424 ? 16.234 37.688 5.832 1 98.25 424 ASP B CA 1
ATOM 6723 C C . ASP B 1 424 ? 16.953 37.406 7.148 1 98.25 424 ASP B C 1
ATOM 6725 O O . ASP B 1 424 ? 16.422 36.688 8 1 98.25 424 ASP B O 1
ATOM 6729 N N . SER B 1 425 ? 18.062 38 7.434 1 96.88 425 SER B N 1
ATOM 6730 C CA . SER B 1 425 ? 18.922 37.719 8.586 1 96.88 425 SER B CA 1
ATOM 6731 C C . SER B 1 425 ? 18.266 38.219 9.875 1 96.88 425 SER B C 1
ATOM 6733 O O . SER B 1 425 ? 18.672 37.812 10.969 1 96.88 425 SER B O 1
ATOM 6735 N N . ARG B 1 426 ? 17.266 39 9.766 1 95.56 426 ARG B N 1
ATOM 6736 C CA . ARG B 1 426 ? 16.625 39.594 10.945 1 95.56 426 ARG B CA 1
ATOM 6737 C C . ARG B 1 426 ? 15.648 38.594 11.586 1 95.56 426 ARG B C 1
ATOM 6739 O O . ARG B 1 426 ? 15.141 38.844 12.68 1 95.56 426 ARG B O 1
ATOM 6746 N N . PHE B 1 427 ? 15.406 37.469 10.945 1 97.25 427 PHE B N 1
ATOM 6747 C CA . PHE B 1 427 ? 14.586 36.438 11.555 1 97.25 427 PHE B CA 1
ATOM 6748 C C . PHE B 1 427 ? 15.367 35.719 12.641 1 97.25 427 PHE B C 1
ATOM 6750 O O . PHE B 1 427 ? 16.562 35.438 12.484 1 97.25 427 PHE B O 1
ATOM 6757 N N . SER B 1 428 ? 14.719 35.406 13.727 1 96.5 428 SER B N 1
ATOM 6758 C CA . SER B 1 428 ? 15.266 34.562 14.789 1 96.5 428 SER B CA 1
ATOM 6759 C C . SER B 1 428 ? 14.305 33.438 15.156 1 96.5 428 SER B C 1
ATOM 6761 O O . SER B 1 428 ? 13.094 33.656 15.227 1 96.5 428 SER B O 1
ATOM 6763 N N . PHE B 1 429 ? 14.867 32.344 15.344 1 97.25 429 PHE B N 1
ATOM 6764 C CA . PHE B 1 429 ? 14.094 31.188 15.781 1 97.25 429 PHE B CA 1
ATOM 6765 C C . PHE B 1 429 ? 13.852 31.25 17.281 1 97.25 429 PHE B C 1
ATOM 6767 O O . PHE B 1 429 ? 14.797 31.359 18.078 1 97.25 429 PHE B O 1
ATOM 6774 N N . ILE B 1 430 ? 12.633 31.156 17.641 1 95.31 430 ILE B N 1
ATOM 6775 C CA . ILE B 1 430 ? 12.273 31.25 19.062 1 95.31 430 ILE B CA 1
ATOM 6776 C C . ILE B 1 430 ? 12.188 29.859 19.672 1 95.31 430 ILE B C 1
ATOM 6778 O O . ILE B 1 430 ? 12.641 29.641 20.797 1 95.31 430 ILE B O 1
ATOM 6782 N N . GLY B 1 431 ? 11.469 28.969 18.875 1 93.62 431 GLY B N 1
ATOM 6783 C CA . GLY B 1 431 ? 11.367 27.625 19.406 1 93.62 431 GLY B CA 1
ATOM 6784 C C . GLY B 1 431 ? 10.422 26.734 18.625 1 93.62 431 GLY B C 1
ATOM 6785 O O . GLY B 1 431 ? 9.82 27.188 17.641 1 93.62 431 GLY B O 1
ATOM 6786 N N . GLU B 1 432 ? 10.445 25.469 19 1 90.19 432 GLU B N 1
ATOM 6787 C CA . GLU B 1 432 ? 9.562 24.453 18.453 1 90.19 432 GLU B CA 1
ATOM 6788 C C . GLU B 1 432 ? 8.688 23.828 19.547 1 90.19 432 GLU B C 1
ATOM 6790 O O . GLU B 1 432 ? 9.172 23.516 20.641 1 90.19 432 GLU B O 1
ATOM 6795 N N . THR B 1 433 ? 7.488 23.875 19.328 1 84.5 433 THR B N 1
ATOM 6796 C CA . THR B 1 433 ? 6.617 22.969 20.062 1 84.5 433 THR B CA 1
ATOM 6797 C C . THR B 1 433 ? 6.34 21.703 19.25 1 84.5 433 THR B C 1
ATOM 6799 O O . THR B 1 433 ? 5.617 21.75 18.25 1 84.5 433 THR B O 1
ATOM 6802 N N . SER B 1 434 ? 6.852 20.641 19.75 1 72.75 434 SER B N 1
ATOM 6803 C CA . SER B 1 434 ? 6.848 19.422 18.969 1 72.75 434 SER B CA 1
ATOM 6804 C C . SER B 1 434 ? 5.52 18.672 19.109 1 72.75 434 SER B C 1
ATOM 6806 O O . SER B 1 434 ? 5.113 18.312 20.203 1 72.75 434 SER B O 1
ATOM 6808 N N . GLY B 1 435 ? 4.922 18.547 17.969 1 64.31 435 GLY B N 1
ATOM 6809 C CA . GLY B 1 435 ? 3.732 17.719 17.922 1 64.31 435 GLY B CA 1
ATOM 6810 C C . GLY B 1 435 ? 4.043 16.234 18.016 1 64.31 435 GLY B C 1
ATOM 6811 O O . GLY B 1 435 ? 3.328 15.484 18.672 1 64.31 435 GLY B O 1
ATOM 6812 N N . ALA B 1 436 ? 5.113 15.867 17.438 1 62.72 436 ALA B N 1
ATOM 6813 C CA . ALA B 1 436 ? 5.477 14.453 17.391 1 62.72 436 ALA B CA 1
ATOM 6814 C C . ALA B 1 436 ? 5.578 13.859 18.797 1 62.72 436 ALA B C 1
ATOM 6816 O O . ALA B 1 436 ? 5.164 12.727 19.031 1 62.72 436 ALA B O 1
ATOM 6817 N N . LYS B 1 437 ? 6.125 14.586 19.578 1 61.31 437 LYS B N 1
ATOM 6818 C CA . LYS B 1 437 ? 6.258 14.125 20.953 1 61.31 437 LYS B CA 1
ATOM 6819 C C . LYS B 1 437 ? 4.887 13.914 21.594 1 61.31 437 LYS B C 1
ATOM 6821 O O . LYS B 1 437 ? 4.746 13.102 22.516 1 61.31 437 LYS B O 1
ATOM 6826 N N . GLU B 1 438 ? 3.982 14.555 20.891 1 58.75 438 GLU B N 1
ATOM 6827 C CA . GLU B 1 438 ? 2.635 14.492 21.453 1 58.75 438 GLU B CA 1
ATOM 6828 C C . GLU B 1 438 ? 1.735 13.586 20.625 1 58.75 438 GLU B C 1
ATOM 6830 O O . GLU B 1 438 ? 0.521 13.539 20.828 1 58.75 438 GLU B O 1
ATOM 6835 N N . GLY B 1 439 ? 2.443 12.961 19.734 1 61.44 439 GLY B N 1
ATOM 6836 C CA . GLY B 1 439 ? 1.694 12.008 18.922 1 61.44 439 GLY B CA 1
ATOM 6837 C C . GLY B 1 439 ? 1.005 12.656 17.734 1 61.44 439 GLY B C 1
ATOM 6838 O O . GLY B 1 439 ? 0.063 12.094 17.172 1 61.44 439 GLY B O 1
ATOM 6839 N N . ALA B 1 440 ? 1.376 13.867 17.547 1 65.62 440 ALA B N 1
ATOM 6840 C CA . ALA B 1 440 ? 0.811 14.555 16.391 1 65.62 440 ALA B CA 1
ATOM 6841 C C . ALA B 1 440 ? 1.829 14.656 15.258 1 65.62 440 ALA B C 1
ATOM 6843 O O . ALA B 1 440 ? 3.037 14.594 15.492 1 65.62 440 ALA B O 1
ATOM 6844 N N . PHE B 1 441 ? 1.247 14.766 14.133 1 72.19 441 PHE B N 1
ATOM 6845 C CA . PHE B 1 441 ? 2.08 14.922 12.945 1 72.19 441 PHE B CA 1
ATOM 6846 C C . PHE B 1 441 ? 2.744 16.297 12.93 1 72.19 441 PHE B C 1
ATOM 6848 O O . PHE B 1 441 ? 3.936 16.406 12.633 1 72.19 441 PHE B O 1
ATOM 6855 N N . GLN B 1 442 ? 2.004 17.297 13.414 1 78.62 442 GLN B N 1
ATOM 6856 C CA . GLN B 1 442 ? 2.463 18.656 13.148 1 78.62 442 GLN B CA 1
ATOM 6857 C C . GLN B 1 442 ? 3.133 19.25 14.383 1 78.62 442 GLN B C 1
ATOM 6859 O O . GLN B 1 442 ? 2.748 18.953 15.508 1 78.62 442 GLN B O 1
ATOM 6864 N N . SER B 1 443 ? 4.117 19.953 14.133 1 85.5 443 SER B N 1
ATOM 6865 C CA . SER B 1 443 ? 4.809 20.812 15.102 1 85.5 443 SER B CA 1
ATOM 6866 C C . SER B 1 443 ? 4.625 22.281 14.758 1 85.5 443 SER B C 1
ATOM 6868 O O . SER B 1 443 ? 4.133 22.625 13.68 1 85.5 443 SER B O 1
ATOM 6870 N N . LEU B 1 444 ? 4.832 23.047 15.766 1 91.06 444 LEU B N 1
ATOM 6871 C CA . LEU B 1 444 ? 4.77 24.484 15.578 1 91.06 444 LEU B CA 1
ATOM 6872 C C . LEU B 1 444 ? 6.137 25.125 15.797 1 91.06 444 LEU B C 1
ATOM 6874 O O . LEU B 1 444 ? 6.758 24.938 16.844 1 91.06 444 LEU B O 1
ATOM 6878 N N . LEU B 1 445 ? 6.594 25.766 14.781 1 94.62 445 LEU B N 1
ATOM 6879 C CA . LEU B 1 445 ? 7.812 26.547 14.883 1 94.62 445 LEU B CA 1
ATOM 6880 C C . LEU B 1 445 ? 7.492 28.047 14.961 1 94.62 445 LEU B C 1
ATOM 6882 O O . LEU B 1 445 ? 6.602 28.531 14.258 1 94.62 445 LEU B O 1
ATOM 6886 N N . GLU B 1 446 ? 8.195 28.703 15.82 1 96 446 GLU B N 1
ATOM 6887 C CA . GLU B 1 446 ? 7.977 30.141 16.031 1 96 446 GLU B CA 1
ATOM 6888 C C . GLU B 1 446 ? 9.219 30.938 15.648 1 96 446 GLU B C 1
ATOM 6890 O O . GLU B 1 446 ? 10.32 30.641 16.125 1 96 446 GLU B O 1
ATOM 6895 N N . PHE B 1 447 ? 8.969 31.875 14.789 1 97.25 447 PHE B N 1
ATOM 6896 C CA . PHE B 1 447 ? 10.023 32.812 14.414 1 97.25 447 PHE B CA 1
ATOM 6897 C C . PHE B 1 447 ? 9.625 34.25 14.758 1 97.25 447 PHE B C 1
ATOM 6899 O O . PHE B 1 447 ? 8.445 34.594 14.703 1 97.25 447 PHE B O 1
ATOM 6906 N N . LYS B 1 448 ? 10.594 35.031 15.125 1 95.44 448 LYS B N 1
ATOM 6907 C CA . LYS B 1 448 ? 10.414 36.469 15.336 1 95.44 448 LYS B CA 1
ATOM 6908 C C . LYS B 1 448 ? 11.211 37.281 14.32 1 95.44 448 LYS B C 1
ATOM 6910 O O . LYS B 1 448 ? 12.188 36.781 13.75 1 95.44 448 LYS B O 1
ATOM 6915 N N . PHE B 1 449 ? 10.688 38.406 14.078 1 92.69 449 PHE B N 1
ATOM 6916 C CA . PHE B 1 449 ? 11.359 39.312 13.156 1 92.69 449 PHE B CA 1
ATOM 6917 C C . PHE B 1 449 ? 11.789 40.562 13.883 1 92.69 449 PHE B C 1
ATOM 6919 O O . PHE B 1 449 ? 10.977 41.25 14.531 1 92.69 449 PHE B O 1
ATOM 6926 N N . ALA B 1 450 ? 13.078 40.875 13.938 1 83.88 450 ALA B N 1
ATOM 6927 C CA . ALA B 1 450 ? 13.633 42.031 14.672 1 83.88 450 ALA B CA 1
ATOM 6928 C C . ALA B 1 450 ? 13.414 43.344 13.922 1 83.88 450 ALA B C 1
ATOM 6930 O O . ALA B 1 450 ? 13.414 43.344 12.688 1 83.88 450 ALA B O 1
#

Organism: Talaromyces marneffei (strain ATCC 18224 / CBS 334.59 / QM 7333) (NCBI:txid441960)

Secondary structure (DSSP, 8-state):
--PPP-HHHHHHHHHHHHHHHHHHHHHHTPPPP-SSTT---SSTT--S-HHHHHHHHHHHHHHHHHHHHHHHHH-HHHHHHHHHTTHHHHHHHHHHHHTTHHHHSPTTSEEEHHHHHHHH-S-HHHHHHHHHHHHHTTSSEEEETTEEE--HHHHHHHH-HHHHHHHHHIIIIIHHHHTTHHHHHHHHHTT-TT--SSHHHHHHT-SS-HHHHHHH-HHHHHHHHHHHHHHHTSGGG-THHHHHHS-GGGG-S-EEEEET-TTTHHHHHHGGG-TT-EEEEEES-HHHHHHHHHHHHHHHTS-TTSTTTTHHHHEEEEE--TTSPP----SEEEEES-GGGS-HHHHHHHHHTTHHHHHHHHHT-SS---EEEEEEEBPPPS-SS---SHHHHHHHHHHHHHHHHHS---B-HHHHHHHHHHH-TTEEEEEEE-SGGGT-SEEEEEEEE-/--PPP-HHHHHHHHHHHHHHHHHHHHHHTPPPP-SSTT---SGGG--S-HHHHHHHHHHHHHHHHHHHHHHHHH-HHHHHHHHHTTHHHHHHHHHHHHTTHHHHSPTTSEEEHHHHHHHH---HHHHHHHHHHHHHTTSSEEEETTEEE--HHHHHHHH-HHHHHHHHHIIIIIHHHHTTHHHHHHHHHTT-TT--SSHHHHHHT-SS-HHHHHHH-HHHHHHHHHHHHHHHTSGGG-THHHHHHS-GGGG-S-EEEEET-TTTHHHHHHGGG-TT-EEEEEES-HHHHHHHHHHHHHHHTS-TTSTTTTHHHHEEEEE--TTSPP----SEEEEES-GGGS-HHHHHHHHHTTHHHHHHHHHH-SS---EEEEEEEBPPSS-SS---SHHHHHHHHHHHHHHHHHS---B-HHHHHHHHHHH-TTEEEEEEE-SGGGT-SEEEEEEEE-

InterPro domains:
  IPR001077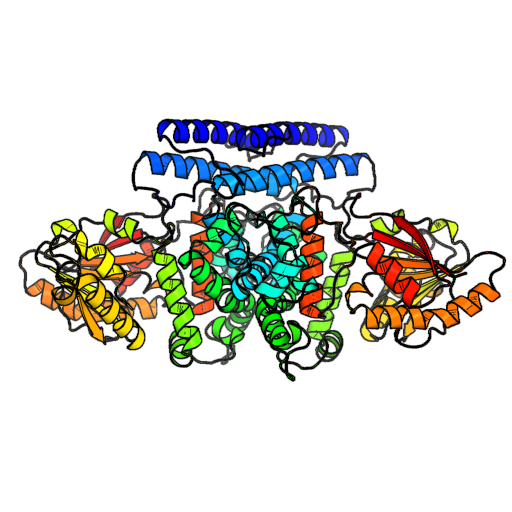 O-methyltransferase, C-terminal domain [PF00891] (198-423)
  IPR016461 O-methyltransferase-like [PS51683] (81-449)
  IPR029063 S-adenosyl-L-methionine-dependent methyltransferase superfamily [G3DSA:3.40.50.150] (168-438)
  IPR029063 S-adenosyl-L-methionine-dependent methyltransferase superfamily [SSF53335] (198-424)
  IPR036388 Winged helix-like DNA-binding domain superfamily [G3DSA:1.10.10.10] (78-167)
  IPR036390 Winged helix DNA-binding domain superfamily [SSF46785] (76-160)

Nearest PDB structures (foldseek):
  7bqk-assembly1_B  TM=8.466E-01  e=2.973E-26  Aspergillus bombycis
  7bqj-assembly1_A  TM=8.333E-01  e=2.831E-26  Aspergillus bombycis
  7bql-assembly1_A  TM=8.360E-01  e=5.082E-26  Aspergillus bombycis
  7bqj-assembly1_B  TM=8.401E-01  e=9.121E-26  Aspergillus bombycis
  7bqo-assembly1_A-2  TM=8.491E-01  e=3.239E-25  Hymenoscyphus scutula

Solvent-accessible surface area (backbone atoms only — not comparable to full-atom values): 44709 Å² total; per-residue (Å²): 127,89,66,76,76,37,60,67,60,34,38,50,48,36,45,50,30,47,51,49,42,53,51,50,29,56,75,70,71,44,81,76,58,47,63,46,49,85,31,68,71,34,65,76,71,58,52,93,42,69,69,41,49,53,48,50,49,37,33,40,52,32,37,38,34,29,53,49,44,35,44,44,57,54,15,31,63,54,44,52,50,54,35,30,54,24,26,50,48,7,21,48,49,30,37,40,57,76,42,41,45,44,63,65,44,47,86,96,41,64,37,41,50,65,58,44,17,65,73,43,54,42,56,52,69,62,42,52,53,51,48,54,46,34,28,38,73,52,28,33,41,41,84,45,85,60,30,37,27,53,11,21,31,26,39,44,48,40,69,31,63,40,59,43,26,36,39,55,35,35,17,42,60,52,35,48,15,34,45,28,30,41,60,26,51,52,37,44,58,68,63,47,89,82,36,48,81,18,6,34,24,62,60,66,70,45,86,59,54,60,68,59,48,34,71,74,29,64,69,60,35,51,40,50,50,39,22,55,56,12,39,44,73,32,64,51,48,29,56,64,56,60,60,69,56,46,74,53,60,74,55,41,83,33,35,34,32,30,50,66,29,47,44,28,63,67,55,62,67,45,37,59,61,22,78,56,35,33,34,38,25,21,20,78,51,64,68,36,36,49,53,19,50,51,50,37,48,59,46,21,70,42,55,83,83,37,71,40,37,58,32,56,81,29,48,46,75,46,81,44,60,63,72,39,76,40,80,74,70,45,46,30,39,35,33,62,68,49,57,39,59,33,40,68,71,56,36,20,43,34,56,37,18,39,46,66,22,48,53,54,42,35,63,69,54,79,80,59,59,29,32,42,35,38,34,35,52,58,46,71,70,80,51,80,55,83,52,53,27,72,69,55,40,44,51,42,47,51,25,51,47,23,30,14,52,48,48,20,36,58,42,33,71,66,55,52,53,50,36,44,40,71,40,37,72,56,45,42,80,73,48,71,36,65,16,56,85,71,66,24,51,42,21,40,36,36,30,36,46,112,128,87,66,76,76,38,61,68,60,33,37,50,48,35,44,52,30,48,51,50,42,53,49,49,29,56,75,70,72,44,81,75,56,44,63,46,49,84,33,69,72,37,63,79,70,62,51,93,43,69,68,42,51,53,49,50,50,38,34,41,52,33,36,39,35,30,53,51,45,34,45,46,58,52,15,31,61,54,45,52,51,53,35,30,51,24,25,51,47,7,20,47,49,29,36,38,58,75,41,42,45,44,63,65,42,47,84,96,43,63,37,41,50,64,57,44,18,65,74,44,52,40,56,53,68,63,42,51,52,51,47,55,44,34,26,37,74,53,30,32,40,42,81,45,86,59,30,38,25,53,10,21,30,26,37,45,50,41,70,31,64,41,58,43,26,36,38,55,34,37,16,41,60,52,36,48,15,35,46,28,31,41,60,27,50,52,40,44,58,69,63,48,90,83,34,50,79,18,6,35,25,63,59,66,70,46,88,59,54,60,68,59,48,32,70,74,29,65,68,59,35,52,38,50,51,40,22,56,54,11,40,45,72,32,64,51,48,29,56,64,55,59,59,70,54,45,73,53,60,73,56,41,84,34,35,35,33,30,50,65,30,47,43,28,63,68,54,63,66,44,37,58,60,23,79,57,35,32,35,38,26,21,21,77,52,66,67,37,35,49,54,18,50,51,50,37,48,58,46,22,69,43,55,83,83,37,69,39,36,59,31,54,83,28,47,45,75,45,82,43,59,61,72,39,78,39,81,73,71,45,46,30,39,34,34,60,70,48,58,40,57,32,39,68,71,54,35,20,44,35,55,37,19,40,45,67,21,49,53,53,36,39,68,70,37,93,79,58,59,30,32,42,34,39,35,36,51,60,45,71,69,77,50,81,55,82,54,52,29,73,68,55,40,44,52,43,47,51,25,50,47,23,30,14,53,48,47,20,38,58,40,32,71,67,55,52,53,50,35,44,39,70,40,37,74,53,44,42,80,73,50,70,37,66,16,55,86,69,66,24,48,42,22,38,35,37,31,37,46,112

Radius of gyration: 29.59 Å; Cα contacts (8 Å, |Δi|>4): 1728; chains: 2; bounding box: 58×99×68 Å